Protein AF-0000000071017818 (afdb_homodimer)

Radius of gyration: 35.01 Å; Cα contacts (8 Å, |Δi|>4): 2086; chains: 2; bounding box: 108×109×80 Å

pLDDT: mean 84.97, std 16.29, range [24.5, 98.38]

Structure (mmCIF, N/CA/C/O backbone):
data_AF-0000000071017818-model_v1
#
loop_
_entity.id
_entity.type
_entity.pdbx_description
1 polymer 'Putative sodium-independent sulfate anion transporter'
#
loop_
_atom_site.group_PDB
_atom_site.id
_atom_site.type_symbol
_atom_site.label_atom_id
_atom_site.label_alt_id
_atom_site.label_comp_id
_atom_site.label_asym_id
_atom_site.label_entity_id
_atom_site.label_seq_id
_atom_site.pdbx_PDB_ins_code
_atom_site.Cartn_x
_atom_site.Cartn_y
_atom_site.Cartn_z
_atom_site.occupancy
_atom_site.B_iso_or_equiv
_atom_site.auth_seq_id
_atom_site.auth_comp_id
_atom_site.auth_asym_id
_atom_site.auth_atom_id
_atom_site.pdbx_PDB_model_num
ATOM 1 N N . MET A 1 1 ? 69.062 3.539 26.078 1 24.5 1 MET A N 1
ATOM 2 C CA . MET A 1 1 ? 68.438 3.314 24.797 1 24.5 1 MET A CA 1
ATOM 3 C C . MET A 1 1 ? 67.062 2.639 24.969 1 24.5 1 MET A C 1
ATOM 5 O O . MET A 1 1 ? 66.938 1.436 24.75 1 24.5 1 MET A O 1
ATOM 9 N N . GLU A 1 2 ? 66.375 2.852 25.922 1 26.36 2 GLU A N 1
ATOM 10 C CA . GLU A 1 2 ? 65.188 2.162 26.453 1 26.36 2 GLU A CA 1
ATOM 11 C C . GLU A 1 2 ? 64 2.25 25.5 1 26.36 2 GLU A C 1
ATOM 13 O O . GLU A 1 2 ? 63.656 3.342 25.062 1 26.36 2 GLU A O 1
ATOM 18 N N . GLU A 1 3 ? 63.688 1.113 24.766 1 25.72 3 GLU A N 1
ATOM 19 C CA . GLU A 1 3 ? 62.781 0.83 23.656 1 25.72 3 GLU A CA 1
ATOM 20 C C . GLU A 1 3 ? 61.344 1.021 24.062 1 25.72 3 GLU A C 1
ATOM 22 O O . GLU A 1 3 ? 60.906 0.469 25.062 1 25.72 3 GLU A O 1
ATOM 27 N N . ASN A 1 4 ? 60.719 2.158 23.781 1 26.98 4 ASN A N 1
ATOM 28 C CA . ASN A 1 4 ? 59.344 2.596 24.047 1 26.98 4 ASN A CA 1
ATOM 29 C C . ASN A 1 4 ? 58.312 1.638 23.438 1 26.98 4 ASN A C 1
ATOM 31 O O . ASN A 1 4 ? 58.281 1.476 22.203 1 26.98 4 ASN A O 1
ATOM 35 N N . GLU A 1 5 ? 58.031 0.475 24.047 1 28.42 5 GLU A N 1
ATOM 36 C CA . GLU A 1 5 ? 57.125 -0.57 23.547 1 28.42 5 GLU A CA 1
ATOM 37 C C . GLU A 1 5 ? 55.719 -0.032 23.328 1 28.42 5 GLU A C 1
ATOM 39 O O . GLU A 1 5 ? 55.156 0.629 24.219 1 28.42 5 GLU A O 1
ATOM 44 N N . PRO A 1 6 ? 55.281 0.135 22.062 1 31.33 6 PRO A N 1
ATOM 45 C CA . PRO A 1 6 ? 54 0.691 21.672 1 31.33 6 PRO A CA 1
ATOM 46 C C . PRO A 1 6 ? 52.812 -0.062 22.297 1 31.33 6 PRO A C 1
ATOM 48 O O . PRO A 1 6 ? 52.875 -1.278 22.484 1 31.33 6 PRO A O 1
ATOM 51 N N . ILE A 1 7 ? 52.125 0.435 23.25 1 30.16 7 ILE A N 1
ATOM 52 C CA . ILE A 1 7 ? 50.969 -0.116 23.969 1 30.16 7 ILE A CA 1
ATOM 53 C C . ILE A 1 7 ? 49.906 -0.552 22.953 1 30.16 7 ILE A C 1
ATOM 55 O O . ILE A 1 7 ? 49.344 0.274 22.219 1 30.16 7 ILE A O 1
ATOM 59 N N . ASP A 1 8 ? 49.969 -1.756 22.359 1 26.53 8 ASP A N 1
ATOM 60 C CA . ASP A 1 8 ? 49.062 -2.463 21.469 1 26.53 8 ASP A CA 1
ATOM 61 C C . ASP A 1 8 ? 47.688 -2.625 22.125 1 26.53 8 ASP A C 1
ATOM 63 O O . ASP A 1 8 ? 47.531 -3.412 23.062 1 26.53 8 ASP A O 1
ATOM 67 N N . ASP A 1 9 ? 47 -1.606 22.562 1 25.19 9 ASP A N 1
ATOM 68 C CA . ASP A 1 9 ? 45.688 -1.827 23.141 1 25.19 9 ASP A CA 1
ATOM 69 C C . ASP A 1 9 ? 44.781 -2.578 22.156 1 25.19 9 ASP A C 1
ATOM 71 O O . ASP A 1 9 ? 44.312 -2.004 21.172 1 25.19 9 ASP A O 1
ATOM 75 N N . LYS A 1 10 ? 44.938 -3.904 21.969 1 27.61 10 LYS A N 1
ATOM 76 C CA . LYS A 1 10 ? 44.094 -4.91 21.328 1 27.61 10 LYS A CA 1
ATOM 77 C C . LYS A 1 10 ? 42.688 -4.891 21.875 1 27.61 10 LYS A C 1
ATOM 79 O O . LYS A 1 10 ? 42.375 -5.605 22.844 1 27.61 10 LYS A O 1
ATOM 84 N N . ASP A 1 11 ? 42.188 -3.805 22.25 1 27.19 11 ASP A N 1
ATOM 85 C CA . ASP A 1 11 ? 40.781 -4.004 22.594 1 27.19 11 ASP A CA 1
ATOM 86 C C . ASP A 1 11 ? 40.062 -4.77 21.484 1 27.19 11 ASP A C 1
ATOM 88 O O . ASP A 1 11 ? 40 -4.312 20.344 1 27.19 11 ASP A O 1
ATOM 92 N N . ASP A 1 12 ? 40.062 -6.066 21.5 1 27.53 12 ASP A N 1
ATOM 93 C CA . ASP A 1 12 ? 39.312 -7.086 20.781 1 27.53 12 ASP A CA 1
ATOM 94 C C . ASP A 1 12 ? 37.844 -6.715 20.703 1 27.53 12 ASP A C 1
ATOM 96 O O . ASP A 1 12 ? 37.125 -6.707 21.719 1 27.53 12 ASP A O 1
ATOM 100 N N . GLU A 1 13 ? 37.5 -5.688 19.953 1 28.73 13 GLU A N 1
ATOM 101 C CA . GLU A 1 13 ? 36.094 -5.535 19.562 1 28.73 13 GLU A CA 1
ATOM 102 C C . GLU A 1 13 ? 35.5 -6.875 19.141 1 28.73 13 GLU A C 1
ATOM 104 O O . GLU A 1 13 ? 35.844 -7.414 18.094 1 28.73 13 GLU A O 1
ATOM 109 N N . ASP A 1 14 ? 35.375 -7.816 20.047 1 28.55 14 ASP A N 1
ATOM 110 C CA . ASP A 1 14 ? 34.562 -9.023 19.922 1 28.55 14 ASP A CA 1
ATOM 111 C C . ASP A 1 14 ? 33.25 -8.742 19.156 1 28.55 14 ASP A C 1
ATOM 113 O O . ASP A 1 14 ? 32.406 -7.992 19.641 1 28.55 14 ASP A O 1
ATOM 117 N N . TYR A 1 15 ? 33.375 -8.633 17.906 1 31.69 15 TYR A N 1
ATOM 118 C CA . TYR A 1 15 ? 32.344 -8.734 16.891 1 31.69 15 TYR A CA 1
ATOM 119 C C . TYR A 1 15 ? 31.406 -9.906 17.188 1 31.69 15 TYR A C 1
ATOM 121 O O . TYR A 1 15 ? 31.641 -11.023 16.719 1 31.69 15 TYR A O 1
ATOM 129 N N . GLY A 1 16 ? 31.188 -10.219 18.422 1 31.12 16 GLY A N 1
ATOM 130 C CA . GLY A 1 16 ? 30.172 -11.219 18.688 1 31.12 16 GLY A CA 1
ATOM 131 C C . GLY A 1 16 ? 29.016 -11.156 17.703 1 31.12 16 GLY A C 1
ATOM 132 O O . GLY A 1 16 ? 28.625 -10.07 17.25 1 31.12 16 GLY A O 1
ATOM 133 N N . GLU A 1 17 ? 28.766 -12.266 17.047 1 33.09 17 GLU A N 1
ATOM 134 C CA . GLU A 1 17 ? 27.906 -12.938 16.078 1 33.09 17 GLU A CA 1
ATOM 135 C C . GLU A 1 17 ? 26.438 -12.609 16.312 1 33.09 17 GLU A C 1
ATOM 137 O O . GLU A 1 17 ? 25.547 -13.367 15.922 1 33.09 17 GLU A O 1
ATOM 142 N N . GLY A 1 18 ? 26.25 -11.875 17.406 1 37.44 18 GLY A N 1
ATOM 143 C CA . GLY A 1 18 ? 24.812 -11.844 17.641 1 37.44 18 GLY A CA 1
ATOM 144 C C . GLY A 1 18 ? 24.031 -11.414 16.406 1 37.44 18 GLY A C 1
ATOM 145 O O . GLY A 1 18 ? 24.438 -10.484 15.703 1 37.44 18 GLY A O 1
ATOM 146 N N . SER A 1 19 ? 23.312 -12.383 15.836 1 38.97 19 SER A N 1
ATOM 147 C CA . SER A 1 19 ? 22.422 -12.367 14.672 1 38.97 19 SER A CA 1
ATOM 148 C C . SER A 1 19 ? 21.625 -11.062 14.609 1 38.97 19 SER A C 1
ATOM 150 O O . SER A 1 19 ? 21.312 -10.477 15.641 1 38.97 19 SER A O 1
ATOM 152 N N . ASP A 1 20 ? 21.781 -10.492 13.562 1 38.41 20 ASP A N 1
ATOM 153 C CA . ASP A 1 20 ? 21.047 -9.281 13.234 1 38.41 20 ASP A CA 1
ATOM 154 C C . ASP A 1 20 ? 19.609 -9.352 13.758 1 38.41 20 ASP A C 1
ATOM 156 O O . ASP A 1 20 ? 19.047 -8.336 14.18 1 38.41 20 ASP A O 1
ATOM 160 N N . ALA A 1 21 ? 18.984 -10.492 13.719 1 39.66 21 ALA A N 1
ATOM 161 C CA . ALA A 1 21 ? 17.719 -10.695 14.414 1 39.66 21 ALA A CA 1
ATOM 162 C C . ALA A 1 21 ? 17.891 -10.5 15.922 1 39.66 21 ALA A C 1
ATOM 164 O O . ALA A 1 21 ? 17.047 -9.859 16.578 1 39.66 21 ALA A O 1
ATOM 165 N N . ALA A 1 22 ? 19 -11.203 16.375 1 44.25 22 ALA A N 1
ATOM 166 C CA . ALA A 1 22 ? 19.312 -11.062 17.797 1 44.25 22 ALA A CA 1
ATOM 167 C C . ALA A 1 22 ? 19.625 -9.609 18.141 1 44.25 22 ALA A C 1
ATOM 169 O O . ALA A 1 22 ? 19.234 -9.125 19.203 1 44.25 22 ALA A O 1
ATOM 170 N N . GLN A 1 23 ? 20.172 -8.961 17.156 1 45.53 23 GLN A N 1
ATOM 171 C CA . GLN A 1 23 ? 20.422 -7.539 17.359 1 45.53 23 GLN A CA 1
ATOM 172 C C . GLN A 1 23 ? 19.125 -6.742 17.234 1 45.53 23 GLN A C 1
ATOM 174 O O . GLN A 1 23 ? 18.891 -5.801 18 1 45.53 23 GLN A O 1
ATOM 179 N N . LEU A 1 24 ? 18.359 -7.113 16.141 1 45.81 24 LEU A N 1
ATOM 180 C CA . LEU A 1 24 ? 17.062 -6.465 16.031 1 45.81 24 LEU A CA 1
ATOM 181 C C . LEU A 1 24 ? 16.141 -6.887 17.156 1 45.81 24 LEU A C 1
ATOM 183 O O . LEU A 1 24 ? 15.43 -6.059 17.734 1 45.81 24 LEU A O 1
ATOM 187 N N . ILE A 1 25 ? 16.109 -8.227 17.438 1 46.22 25 ILE A N 1
ATOM 188 C CA . ILE A 1 25 ? 15.391 -8.711 18.609 1 46.22 25 ILE A CA 1
ATOM 189 C C . ILE A 1 25 ? 16.031 -8.141 19.875 1 46.22 25 ILE A C 1
ATOM 191 O O . ILE A 1 25 ? 15.32 -7.699 20.781 1 46.22 25 ILE A O 1
ATOM 195 N N . GLU A 1 26 ? 17.266 -8.266 19.922 1 49.31 26 GLU A N 1
ATOM 196 C CA . GLU A 1 26 ? 17.938 -7.68 21.078 1 49.31 26 GLU A CA 1
ATOM 197 C C . GLU A 1 26 ? 17.734 -6.168 21.125 1 49.31 26 GLU A C 1
ATOM 199 O O . GLU A 1 26 ? 17.531 -5.598 22.203 1 49.31 26 GLU A O 1
ATOM 204 N N . LYS A 1 27 ? 17.875 -5.629 19.953 1 49.03 27 LYS A N 1
ATOM 205 C CA . LYS A 1 27 ? 17.547 -4.211 19.891 1 49.03 27 LYS A CA 1
ATOM 206 C C . LYS A 1 27 ? 16.062 -3.99 20.172 1 49.03 27 LYS A C 1
ATOM 208 O O . LYS A 1 27 ? 15.688 -3.033 20.859 1 49.03 27 LYS A O 1
ATOM 213 N N . SER A 1 28 ? 15.25 -4.902 19.562 1 49.09 28 SER A N 1
ATOM 214 C CA . SER A 1 28 ? 13.836 -4.844 19.906 1 49.09 28 SER A CA 1
ATOM 215 C C . SER A 1 28 ? 13.609 -5.191 21.375 1 49.09 28 SER A C 1
ATOM 217 O O . SER A 1 28 ? 12.812 -4.539 22.062 1 49.09 28 SER A O 1
ATOM 219 N N . LYS A 1 29 ? 14.211 -6.25 21.859 1 52.22 29 LYS A N 1
ATOM 220 C CA . LYS A 1 29 ? 14.156 -6.582 23.281 1 52.22 29 LYS A CA 1
ATOM 221 C C . LYS A 1 29 ? 14.789 -5.48 24.125 1 52.22 29 LYS A C 1
ATOM 223 O O . LYS A 1 29 ? 14.258 -5.113 25.172 1 52.22 29 LYS A O 1
ATOM 228 N N . SER A 1 30 ? 15.961 -5.195 23.766 1 53.09 30 SER A N 1
ATOM 229 C CA . SER A 1 30 ? 16.594 -4.082 24.469 1 53.09 30 SER A CA 1
ATOM 230 C C . SER A 1 30 ? 15.766 -2.809 24.328 1 53.09 30 SER A C 1
ATOM 232 O O . SER A 1 30 ? 15.648 -2.033 25.281 1 53.09 30 SER A O 1
ATOM 234 N N . SER A 1 31 ? 15.234 -2.723 23.141 1 52.03 31 SER A N 1
ATOM 235 C CA . SER A 1 31 ? 14.328 -1.593 22.953 1 52.03 31 SER A CA 1
ATOM 236 C C . SER A 1 31 ? 13.07 -1.745 23.797 1 52.03 31 SER A C 1
ATOM 238 O O . SER A 1 31 ? 12.594 -0.777 24.391 1 52.03 31 SER A O 1
ATOM 240 N N . LEU A 1 32 ? 12.617 -2.984 23.797 1 51.06 32 LEU A N 1
ATOM 241 C CA . LEU A 1 32 ? 11.477 -3.229 24.672 1 51.06 32 LEU A CA 1
ATOM 242 C C . LEU A 1 32 ? 11.883 -3.09 26.141 1 51.06 32 LEU A C 1
ATOM 244 O O . LEU A 1 32 ? 11.133 -2.537 26.938 1 51.06 32 LEU A O 1
ATOM 248 N N . ARG A 1 33 ? 12.914 -3.723 26.547 1 53.25 33 ARG A N 1
ATOM 249 C CA . ARG A 1 33 ? 13.406 -3.578 27.906 1 53.25 33 ARG A CA 1
ATOM 250 C C . ARG A 1 33 ? 13.719 -2.119 28.234 1 53.25 33 ARG A C 1
ATOM 252 O O . ARG A 1 33 ? 13.445 -1.649 29.344 1 53.25 33 ARG A O 1
ATOM 259 N N . ARG A 1 34 ? 14.422 -1.503 27.375 1 51.06 34 ARG A N 1
ATOM 260 C CA . ARG A 1 34 ? 14.68 -0.081 27.578 1 51.06 34 ARG A CA 1
ATOM 261 C C . ARG A 1 34 ? 13.391 0.729 27.531 1 51.06 34 ARG A C 1
ATOM 263 O O . ARG A 1 34 ? 13.273 1.765 28.188 1 51.06 34 ARG A O 1
ATOM 270 N N . TYR A 1 35 ? 12.562 0.21 26.672 1 52.53 35 TYR A N 1
ATOM 271 C CA . TYR A 1 35 ? 11.258 0.852 26.594 1 52.53 35 TYR A CA 1
ATOM 272 C C . TYR A 1 35 ? 10.516 0.733 27.922 1 52.53 35 TYR A C 1
ATOM 274 O O . TYR A 1 35 ? 9.758 1.627 28.297 1 52.53 35 TYR A O 1
ATOM 282 N N . CYS A 1 36 ? 10.734 -0.429 28.625 1 51.75 36 CYS A N 1
ATOM 283 C CA . CYS A 1 36 ? 10.055 -0.606 29.906 1 51.75 36 CYS A CA 1
ATOM 284 C C . CYS A 1 36 ? 10.898 -0.053 31.047 1 51.75 36 CYS A C 1
ATOM 286 O O . CYS A 1 36 ? 10.586 -0.276 32.219 1 51.75 36 CYS A O 1
ATOM 288 N N . SER A 1 37 ? 11.961 0.416 30.781 1 52.25 37 SER A N 1
ATOM 289 C CA . SER A 1 37 ? 12.703 0.965 31.906 1 52.25 37 SER A CA 1
ATOM 290 C C . SER A 1 37 ? 12.062 2.254 32.406 1 52.25 37 SER A C 1
ATOM 292 O O . SER A 1 37 ? 11.336 2.924 31.688 1 52.25 37 SER A O 1
ATOM 294 N N . ALA A 1 38 ? 12.086 2.453 33.75 1 53.62 38 ALA A N 1
ATOM 295 C CA . ALA A 1 38 ? 11.594 3.639 34.469 1 53.62 38 ALA A CA 1
ATOM 296 C C . ALA A 1 38 ? 12.062 4.914 33.781 1 53.62 38 ALA A C 1
ATOM 298 O O . ALA A 1 38 ? 11.312 5.887 33.656 1 53.62 38 ALA A O 1
ATOM 299 N N . GLU A 1 39 ? 13.211 4.961 33.344 1 56.53 39 GLU A N 1
ATOM 300 C CA . GLU A 1 39 ? 13.734 6.141 32.656 1 56.53 39 GLU A CA 1
ATOM 301 C C . GLU A 1 39 ? 13.047 6.355 31.297 1 56.53 39 GLU A C 1
ATOM 303 O O . GLU A 1 39 ? 12.773 7.492 30.922 1 56.53 39 GLU A O 1
ATOM 308 N N . SER A 1 40 ? 12.734 5.25 30.641 1 59.69 40 SER A N 1
ATOM 309 C CA . SER A 1 40 ? 12.039 5.344 29.359 1 59.69 40 SER A CA 1
ATOM 310 C C . SER A 1 40 ? 10.602 5.812 29.531 1 59.69 40 SER A C 1
ATOM 312 O O . SER A 1 40 ? 10.078 6.551 28.703 1 59.69 40 SER A O 1
ATOM 314 N N . TRP A 1 41 ? 10.031 5.449 30.688 1 59.44 41 TRP A N 1
ATOM 315 C CA . TRP A 1 41 ? 8.68 5.902 30.969 1 59.44 41 TRP A CA 1
ATOM 316 C C . TRP A 1 41 ? 8.664 7.395 31.297 1 59.44 41 TRP A C 1
ATOM 318 O O . TRP A 1 41 ? 7.746 8.109 30.875 1 59.44 41 TRP A O 1
ATOM 328 N N . LYS A 1 42 ? 9.602 7.883 32.031 1 60.88 42 LYS A N 1
ATOM 329 C CA . LYS A 1 42 ? 9.664 9.32 32.281 1 60.88 42 LYS A CA 1
ATOM 330 C C . LYS A 1 42 ? 9.805 10.102 30.984 1 60.88 42 LYS A C 1
ATOM 332 O O . LYS A 1 42 ? 9.234 11.18 30.828 1 60.88 42 LYS A O 1
ATOM 337 N N . LYS A 1 43 ? 10.453 9.484 30.109 1 67.69 43 LYS A N 1
ATOM 338 C CA . LYS A 1 43 ? 10.617 10.148 28.828 1 67.69 43 LYS A CA 1
ATOM 339 C C . LYS A 1 43 ? 9.344 10.047 27.984 1 67.69 43 LYS A C 1
ATOM 341 O O . LYS A 1 43 ? 9.047 10.93 27.172 1 67.69 43 LYS A O 1
ATOM 346 N N . ARG A 1 44 ? 8.5 9.117 28.422 1 75.94 44 ARG A N 1
ATOM 347 C CA . ARG A 1 44 ? 7.297 8.898 27.641 1 75.94 44 ARG A CA 1
ATOM 348 C C . ARG A 1 44 ? 6.109 9.656 28.219 1 75.94 44 ARG A C 1
ATOM 350 O O . ARG A 1 44 ? 5.047 9.734 27.594 1 75.94 44 ARG A O 1
ATOM 357 N N . LEU A 1 45 ? 6.371 10.258 29.422 1 86.12 45 LEU A N 1
ATOM 358 C CA . LEU A 1 45 ? 5.336 11.094 30.016 1 86.12 45 LEU A CA 1
ATOM 359 C C . LEU A 1 45 ? 5.828 12.531 30.172 1 86.12 45 LEU A C 1
ATOM 361 O O . LEU A 1 45 ? 6.195 12.945 31.281 1 86.12 45 LEU A O 1
ATOM 365 N N . PRO A 1 46 ? 5.711 13.25 29.109 1 85 46 PRO A N 1
ATOM 366 C CA . PRO A 1 46 ? 6.18 14.633 29.141 1 85 46 PRO A CA 1
ATOM 367 C C . PRO A 1 46 ? 5.578 15.438 30.297 1 85 46 PRO A C 1
ATOM 369 O O . PRO A 1 46 ? 6.18 16.422 30.734 1 85 46 PRO A O 1
ATOM 372 N N . LEU A 1 47 ? 4.418 15.039 30.797 1 87.38 47 LEU A N 1
ATOM 373 C CA . LEU A 1 47 ? 3.785 15.711 31.922 1 87.38 47 LEU A CA 1
ATOM 374 C C . LEU A 1 47 ? 4.73 15.75 33.125 1 87.38 47 LEU A C 1
ATOM 376 O O . LEU A 1 47 ? 4.801 16.766 33.812 1 87.38 47 LEU A O 1
ATOM 380 N N . LEU A 1 48 ? 5.445 14.711 33.312 1 84.44 48 LEU A N 1
ATOM 381 C CA . LEU A 1 48 ? 6.344 14.625 34.469 1 84.44 48 LEU A CA 1
ATOM 382 C C . LEU A 1 48 ? 7.539 15.555 34.281 1 84.44 48 LEU A C 1
ATOM 384 O O . LEU A 1 48 ? 8.062 16.094 35.25 1 84.44 48 LEU A O 1
ATOM 388 N N . ALA A 1 49 ? 7.891 15.758 33.031 1 82.75 49 ALA A N 1
ATOM 389 C CA . ALA A 1 49 ? 9.039 16.625 32.75 1 82.75 49 ALA A CA 1
ATOM 390 C C . ALA A 1 49 ? 8.695 18.094 33 1 82.75 49 ALA A C 1
ATOM 392 O O . ALA A 1 49 ? 9.438 18.797 33.656 1 82.75 49 ALA A O 1
ATOM 393 N N . TRP A 1 50 ? 7.59 18.625 32.5 1 84.69 50 TRP A N 1
ATOM 394 C CA . TRP A 1 50 ? 7.305 20.047 32.625 1 84.69 50 TRP A CA 1
ATOM 395 C C . TRP A 1 50 ? 6.637 20.328 33.969 1 84.69 50 TRP A C 1
ATOM 397 O O . TRP A 1 50 ? 6.75 21.438 34.5 1 84.69 50 TRP A O 1
ATOM 407 N N . ALA A 1 51 ? 5.922 19.344 34.625 1 88.19 51 ALA A N 1
ATOM 408 C CA . ALA A 1 51 ? 5.273 19.562 35.906 1 88.19 51 ALA A CA 1
ATOM 409 C C . ALA A 1 51 ? 6.301 19.781 37.031 1 88.19 51 ALA A C 1
ATOM 411 O O . ALA A 1 51 ? 6.043 20.516 37.969 1 88.19 51 ALA A O 1
ATOM 412 N N . SER A 1 52 ? 7.422 19.141 36.844 1 86.62 52 SER A N 1
ATOM 413 C CA . SER A 1 52 ? 8.461 19.234 37.875 1 86.62 52 SER A CA 1
ATOM 414 C C . SER A 1 52 ? 9.156 20.594 37.812 1 86.62 52 SER A C 1
ATOM 416 O O . SER A 1 52 ? 9.727 21.031 38.812 1 86.62 52 SER A O 1
ATOM 418 N N . THR A 1 53 ? 9.047 21.266 36.719 1 87.25 53 THR A N 1
ATOM 419 C CA . THR A 1 53 ? 9.75 22.531 36.594 1 87.25 53 THR A CA 1
ATOM 420 C C . THR A 1 53 ? 8.758 23.672 36.344 1 87.25 53 THR A C 1
ATOM 422 O O . THR A 1 53 ? 9.125 24.734 35.844 1 87.25 53 THR A O 1
ATOM 425 N N . TYR A 1 54 ? 7.57 23.453 36.75 1 90.38 54 TYR A N 1
ATOM 426 C CA . TYR A 1 54 ? 6.539 24.438 36.469 1 90.38 54 TYR A CA 1
ATOM 427 C C . TYR A 1 54 ? 6.688 25.656 37.344 1 90.38 54 TYR A C 1
ATOM 429 O O . TYR A 1 54 ? 6.863 25.531 38.562 1 90.38 54 TYR A O 1
ATOM 437 N N . LYS A 1 55 ? 6.625 26.797 36.719 1 92.81 55 LYS A N 1
ATOM 438 C CA . LYS A 1 55 ? 6.699 28.078 37.438 1 92.81 55 LYS A CA 1
ATOM 439 C C . LYS A 1 55 ? 5.363 28.812 37.406 1 92.81 55 LYS A C 1
ATOM 441 O O . LYS A 1 55 ? 4.641 28.734 36.406 1 92.81 55 LYS A O 1
ATOM 446 N N . LEU A 1 56 ? 5.039 29.531 38.438 1 92.25 56 LEU A N 1
ATOM 447 C CA . LEU A 1 56 ? 3.775 30.25 38.562 1 92.25 56 LEU A CA 1
ATOM 448 C C . LEU A 1 56 ? 3.668 31.344 37.5 1 92.25 56 LEU A C 1
ATOM 450 O O . LEU A 1 56 ? 2.568 31.672 37.062 1 92.25 56 LEU A O 1
ATOM 454 N N . GLU A 1 57 ? 4.82 31.812 37.062 1 91.81 57 GLU A N 1
ATOM 455 C CA . GLU A 1 57 ? 4.848 32.844 36.031 1 91.81 57 GLU A CA 1
ATOM 456 C C . GLU A 1 57 ? 4.316 32.312 34.688 1 91.81 57 GLU A C 1
ATOM 458 O O . GLU A 1 57 ? 3.838 33.062 33.844 1 91.81 57 GLU A O 1
ATOM 463 N N . TYR A 1 58 ? 4.426 31.016 34.594 1 93.69 58 TYR A N 1
ATOM 464 C CA . TYR A 1 58 ? 3.996 30.375 33.344 1 93.69 58 TYR A CA 1
ATOM 465 C C . TYR A 1 58 ? 2.477 30.297 33.281 1 93.69 58 TYR A C 1
ATOM 467 O O . TYR A 1 58 ? 1.912 30.141 32.188 1 93.69 58 TYR A O 1
ATOM 475 N N . LEU A 1 59 ? 1.774 30.438 34.375 1 94.38 59 LEU A N 1
ATOM 476 C CA . LEU A 1 59 ? 0.337 30.203 34.469 1 94.38 59 LEU A CA 1
ATOM 477 C C . LEU A 1 59 ? -0.433 31.234 33.656 1 94.38 59 LEU A C 1
ATOM 479 O O . LEU A 1 59 ? -1.431 30.906 33 1 94.38 59 LEU A O 1
ATOM 483 N N . PHE A 1 60 ? 0 32.438 33.719 1 92.94 60 PHE A N 1
ATOM 484 C CA . PHE A 1 60 ? -0.688 33.5 32.969 1 92.94 60 PHE A CA 1
ATOM 485 C C . PHE A 1 60 ? -0.663 33.188 31.469 1 92.94 60 PHE A C 1
ATOM 487 O O . PHE A 1 60 ? -1.689 33.281 30.797 1 92.94 60 PHE A O 1
ATOM 494 N N . TYR A 1 61 ? 0.496 32.844 30.938 1 93 61 TYR A N 1
ATOM 495 C CA . TYR A 1 61 ? 0.658 32.562 29.516 1 93 61 TYR A CA 1
ATOM 496 C C . TYR A 1 61 ? -0.145 31.344 29.094 1 93 61 TYR A C 1
ATOM 498 O O . TYR A 1 61 ? -0.823 31.359 28.078 1 93 61 TYR A O 1
ATOM 506 N N . ASP A 1 62 ? -0.116 30.359 29.891 1 96.06 62 ASP A N 1
ATOM 507 C CA . ASP A 1 62 ? -0.811 29.125 29.594 1 96.06 62 ASP A CA 1
ATOM 508 C C . ASP A 1 62 ? -2.324 29.297 29.656 1 96.06 62 ASP A C 1
ATOM 510 O O . ASP A 1 62 ? -3.053 28.781 28.812 1 96.06 62 ASP A O 1
ATOM 514 N N . VAL A 1 63 ? -2.826 30.031 30.625 1 96.12 63 VAL A N 1
ATOM 515 C CA . VAL A 1 63 ? -4.262 30.25 30.781 1 96.12 63 VAL A CA 1
ATOM 516 C C . VAL A 1 63 ? -4.77 31.156 29.656 1 96.12 63 VAL A C 1
ATOM 518 O O . VAL A 1 63 ? -5.82 30.891 29.062 1 96.12 63 VAL A O 1
ATOM 521 N N . PHE A 1 64 ? -4.066 32.188 29.375 1 93.5 64 PHE A N 1
ATOM 522 C CA . PHE A 1 64 ? -4.461 33.094 28.312 1 93.5 64 PHE A CA 1
ATOM 523 C C . PHE A 1 64 ? -4.551 32.375 26.984 1 93.5 64 PHE A C 1
ATOM 525 O O . PHE A 1 64 ? -5.551 32.5 26.266 1 93.5 64 PHE A O 1
ATOM 532 N N . ALA A 1 65 ? -3.502 31.688 26.641 1 94.94 65 ALA A N 1
ATOM 533 C CA . ALA A 1 65 ? -3.479 30.922 25.406 1 94.94 65 ALA A CA 1
ATOM 534 C C . ALA A 1 65 ? -4.637 29.938 25.344 1 94.94 65 ALA A C 1
ATOM 536 O O . ALA A 1 65 ? -5.258 29.766 24.297 1 94.94 65 ALA A O 1
ATOM 537 N N . SER A 1 66 ? -4.938 29.297 26.438 1 96.88 66 SER A N 1
ATOM 538 C CA . SER A 1 66 ? -5.977 28.281 26.5 1 96.88 66 SER A CA 1
ATOM 539 C C . SER A 1 66 ? -7.363 28.891 26.312 1 96.88 66 SER A C 1
ATOM 541 O O . SER A 1 66 ? -8.219 28.297 25.641 1 96.88 66 SER A O 1
ATOM 543 N N . VAL A 1 67 ? -7.605 30 26.875 1 95.88 67 VAL A N 1
ATOM 544 C CA . VAL A 1 67 ? -8.906 30.641 26.781 1 95.88 67 VAL A CA 1
ATOM 545 C C . VAL A 1 67 ? -9.172 31.047 25.328 1 95.88 67 VAL A C 1
ATOM 547 O O . VAL A 1 67 ? -10.234 30.734 24.781 1 95.88 67 VAL A O 1
ATOM 550 N N . VAL A 1 68 ? -8.203 31.656 24.719 1 94.06 68 VAL A N 1
ATOM 551 C CA . VAL A 1 68 ? -8.367 32.094 23.328 1 94.06 68 VAL A CA 1
ATOM 552 C C . VAL A 1 68 ? -8.523 30.875 22.422 1 94.06 68 VAL A C 1
ATOM 554 O O . VAL A 1 68 ? -9.383 30.859 21.547 1 94.06 68 VAL A O 1
ATOM 557 N N . THR A 1 69 ? -7.695 29.922 22.656 1 96.44 69 THR A N 1
ATOM 558 C CA . THR A 1 69 ? -7.707 28.719 21.844 1 96.44 69 THR A CA 1
ATOM 559 C C . THR A 1 69 ? -9.023 27.969 22 1 96.44 69 THR A C 1
ATOM 561 O O . THR A 1 69 ? -9.594 27.469 21.016 1 96.44 69 THR A O 1
ATOM 564 N N . SER A 1 70 ? -9.539 27.797 23.219 1 96.75 70 SER A N 1
ATOM 565 C CA . SER A 1 70 ? -10.781 27.078 23.469 1 96.75 70 SER A CA 1
ATOM 566 C C . SER A 1 70 ? -11.977 27.781 22.828 1 96.75 70 SER A C 1
ATOM 568 O O . SER A 1 70 ? -12.828 27.141 22.203 1 96.75 70 SER A O 1
ATOM 570 N N . LEU A 1 71 ? -12.016 29.062 22.969 1 94.56 71 LEU A N 1
ATOM 571 C CA . LEU A 1 71 ? -13.109 29.844 22.391 1 94.56 71 LEU A CA 1
ATOM 572 C C . LEU A 1 71 ? -13.07 29.797 20.875 1 94.56 71 LEU A C 1
ATOM 574 O O . LEU A 1 71 ? -14.109 29.875 20.219 1 94.56 71 LEU A O 1
ATOM 578 N N . THR A 1 72 ? -11.898 29.703 20.359 1 95.62 72 THR A N 1
ATOM 579 C CA . THR A 1 72 ? -11.734 29.547 18.906 1 95.62 72 THR A CA 1
ATOM 580 C C . THR A 1 72 ? -12.125 28.125 18.484 1 95.62 72 THR A C 1
ATOM 582 O O . THR A 1 72 ? -12.688 27.938 17.406 1 95.62 72 THR A O 1
ATOM 585 N N . GLU A 1 73 ? -11.836 27.156 19.281 1 97.06 73 GLU A N 1
ATOM 586 C CA . GLU A 1 73 ? -12.055 25.75 18.969 1 97.06 73 GLU A CA 1
ATOM 587 C C . GLU A 1 73 ? -13.539 25.422 18.938 1 97.06 73 GLU A C 1
ATOM 589 O O . GLU A 1 73 ? -13.977 24.547 18.188 1 97.06 73 GLU A O 1
ATOM 594 N N . ILE A 1 74 ? -14.367 26.031 19.688 1 95.81 74 ILE A N 1
ATOM 595 C CA . ILE A 1 74 ? -15.789 25.719 19.812 1 95.81 74 ILE A CA 1
ATOM 596 C C . ILE A 1 74 ? -16.484 25.875 18.469 1 95.81 74 ILE A C 1
ATOM 598 O O . ILE A 1 74 ? -17.047 24.906 17.938 1 95.81 74 ILE A O 1
ATOM 602 N N . PRO A 1 75 ? -16.422 27.062 17.875 1 95.25 75 PRO A N 1
ATOM 603 C CA . PRO A 1 75 ? -17.062 27.172 16.562 1 95.25 75 PRO A CA 1
ATOM 604 C C . PRO A 1 75 ? -16.422 26.25 15.516 1 95.25 75 PRO A C 1
ATOM 606 O O . PRO A 1 75 ? -17.125 25.703 14.664 1 95.25 75 PRO A O 1
ATOM 609 N N . GLN A 1 76 ? -15.141 26.047 15.562 1 96.38 76 GLN A N 1
ATOM 610 C CA . GLN A 1 76 ? -14.469 25.141 14.633 1 96.38 76 GLN A CA 1
ATOM 611 C C . GLN A 1 76 ? -14.969 23.703 14.797 1 96.38 76 GLN A C 1
ATOM 613 O O . GLN A 1 76 ? -15.227 23.016 13.805 1 96.38 76 GLN A O 1
ATOM 618 N N . ALA A 1 77 ? -15.07 23.328 16.016 1 97 77 ALA A N 1
ATOM 619 C CA . ALA A 1 77 ? -15.516 21.969 16.328 1 97 77 ALA A CA 1
ATOM 620 C C . ALA A 1 77 ? -16.906 21.719 15.758 1 97 77 ALA A C 1
ATOM 622 O O . ALA A 1 77 ? -17.172 20.656 15.203 1 97 77 ALA A O 1
ATOM 623 N N . LEU A 1 78 ? -17.812 22.672 15.914 1 95.62 78 LEU A N 1
ATOM 624 C CA . LEU A 1 78 ? -19.172 22.562 15.391 1 95.62 78 LEU A CA 1
ATOM 625 C C . LEU A 1 78 ? -19.156 22.484 13.867 1 95.62 78 LEU A C 1
ATOM 627 O O . LEU A 1 78 ? -19.797 21.609 13.273 1 95.62 78 LEU A O 1
ATOM 631 N N . ALA A 1 79 ? -18.391 23.344 13.289 1 95.69 79 ALA A N 1
ATOM 632 C CA . ALA A 1 79 ? -18.312 23.391 11.828 1 95.69 79 ALA A CA 1
ATOM 633 C C . ALA A 1 79 ? -17.719 22.094 11.266 1 95.69 79 ALA A C 1
ATOM 635 O O . ALA A 1 79 ? -18.188 21.594 10.242 1 95.69 79 ALA A O 1
ATOM 636 N N . TYR A 1 80 ? -16.703 21.562 11.891 1 96.75 80 TYR A N 1
ATOM 637 C CA . TYR A 1 80 ? -16 20.391 11.383 1 96.75 80 TYR A CA 1
ATOM 638 C C . TYR A 1 80 ? -16.828 19.125 11.57 1 96.75 80 TYR A C 1
ATOM 640 O O . TYR A 1 80 ? -16.766 18.203 10.75 1 96.75 80 TYR A O 1
ATOM 648 N N . ALA A 1 81 ? -17.625 19.094 12.617 1 95.06 81 ALA A N 1
ATOM 649 C CA . ALA A 1 81 ? -18.562 17.984 12.781 1 95.06 81 ALA A CA 1
ATOM 650 C C . ALA A 1 81 ? -19.562 17.938 11.633 1 95.06 81 ALA A C 1
ATOM 652 O O . ALA A 1 81 ? -19.922 16.859 11.156 1 95.06 81 ALA A O 1
ATOM 653 N N . ALA A 1 82 ? -20 19.094 11.242 1 92 82 ALA A N 1
ATOM 654 C CA . ALA A 1 82 ? -20.922 19.188 10.109 1 92 82 ALA A CA 1
ATOM 655 C C . ALA A 1 82 ? -20.266 18.672 8.828 1 92 82 ALA A C 1
ATOM 657 O O . ALA A 1 82 ? -20.922 18 8.023 1 92 82 ALA A O 1
ATOM 658 N N . ILE A 1 83 ? -19.031 18.953 8.695 1 92.94 83 ILE A N 1
ATOM 659 C CA . ILE A 1 83 ? -18.281 18.484 7.523 1 92.94 83 ILE A CA 1
ATOM 660 C C . ILE A 1 83 ? -18.141 16.969 7.578 1 92.94 83 ILE A C 1
ATOM 662 O O . ILE A 1 83 ? -18.203 16.297 6.547 1 92.94 83 ILE A O 1
ATOM 666 N N . ALA A 1 84 ? -17.984 16.438 8.75 1 93 84 ALA A N 1
ATOM 667 C CA . ALA A 1 84 ? -17.844 14.992 8.945 1 93 84 ALA A CA 1
ATOM 668 C C . ALA A 1 84 ? -19.188 14.281 8.766 1 93 84 ALA A C 1
ATOM 670 O O . ALA A 1 84 ? -19.234 13.047 8.711 1 93 84 ALA A O 1
ATOM 671 N N . GLY A 1 85 ? -20.25 15.055 8.672 1 90 85 GLY A N 1
ATOM 672 C CA . GLY A 1 85 ? -21.578 14.484 8.547 1 90 85 GLY A CA 1
ATOM 673 C C . GLY A 1 85 ? -22.141 13.984 9.867 1 90 85 GLY A C 1
ATOM 674 O O . GLY A 1 85 ? -22.984 13.086 9.898 1 90 85 GLY A O 1
ATOM 675 N N . LEU A 1 86 ? -21.672 14.492 10.922 1 92.38 86 LEU A N 1
ATOM 676 C CA . LEU A 1 86 ? -22.094 14.094 12.258 1 92.38 86 LEU A CA 1
ATOM 677 C C . LEU A 1 86 ? -22.859 15.219 12.938 1 92.38 86 LEU A C 1
ATOM 679 O O . LEU A 1 86 ? -22.797 16.375 12.508 1 92.38 86 LEU A O 1
ATOM 683 N N . PRO A 1 87 ? -23.625 14.836 13.953 1 92.38 87 PRO A N 1
ATOM 684 C CA . PRO A 1 87 ? -24.219 15.906 14.758 1 92.38 87 PRO A CA 1
ATOM 685 C C . PRO A 1 87 ? -23.172 16.844 15.352 1 92.38 87 PRO A C 1
ATOM 687 O O . PRO A 1 87 ? -22.047 16.422 15.648 1 92.38 87 PRO A O 1
ATOM 690 N N . PHE A 1 88 ? -23.531 18.078 15.57 1 94.06 88 PHE A N 1
ATOM 691 C CA . PHE A 1 88 ? -22.609 19.156 15.93 1 94.06 88 PHE A CA 1
ATOM 692 C C . PHE A 1 88 ? -21.891 18.828 17.234 1 94.06 88 PHE A C 1
ATOM 694 O O . PHE A 1 88 ? -20.703 19.156 17.375 1 94.06 88 PHE A O 1
ATOM 701 N N . GLU A 1 89 ? -22.5 18.141 18.156 1 94.75 89 GLU A N 1
ATOM 702 C CA . GLU A 1 89 ? -21.938 17.875 19.469 1 94.75 89 GLU A CA 1
ATOM 703 C C . GLU A 1 89 ? -20.719 16.969 19.375 1 94.75 89 GLU A C 1
ATOM 705 O O . GLU A 1 89 ? -19.859 16.969 20.25 1 94.75 89 GLU A O 1
ATOM 710 N N . TYR A 1 90 ? -20.609 16.172 18.328 1 95 90 TYR A N 1
ATOM 711 C CA . TYR A 1 90 ? -19.484 15.266 18.156 1 95 90 TYR A CA 1
ATOM 712 C C . TYR A 1 90 ? -18.188 16.031 17.984 1 95 90 TYR A C 1
ATOM 714 O O . TYR A 1 90 ? -17.109 15.523 18.297 1 95 90 TYR A O 1
ATOM 722 N N . GLY A 1 91 ? -18.312 17.188 17.375 1 95.94 91 GLY A N 1
ATOM 723 C CA . GLY A 1 91 ? -17.125 18.047 17.328 1 95.94 91 GLY A CA 1
ATOM 724 C C . GLY A 1 91 ? -16.609 18.453 18.703 1 95.94 91 GLY A C 1
ATOM 725 O O . GLY A 1 91 ? -15.406 18.453 18.938 1 95.94 91 GLY A O 1
ATOM 726 N N . LEU A 1 92 ? -17.531 18.734 19.547 1 96.19 92 LEU A N 1
ATOM 727 C CA . LEU A 1 92 ? -17.172 19.125 20.906 1 96.19 92 LEU A CA 1
ATOM 728 C C . LEU A 1 92 ? -16.609 17.938 21.688 1 96.19 92 LEU A C 1
ATOM 730 O O . LEU A 1 92 ? -15.641 18.078 22.438 1 96.19 92 LEU A O 1
ATOM 734 N N . TYR A 1 93 ? -17.234 16.766 21.5 1 96.56 93 TYR A N 1
ATOM 735 C CA . TYR A 1 93 ? -16.719 15.555 22.125 1 96.56 93 TYR A CA 1
ATOM 736 C C . TYR A 1 93 ? -15.25 15.344 21.766 1 96.56 93 TYR A C 1
ATOM 738 O O . TYR A 1 93 ? -14.438 14.969 22.625 1 96.56 93 TYR A O 1
ATOM 746 N N . THR A 1 94 ? -14.922 15.617 20.547 1 96.88 94 THR A N 1
ATOM 747 C CA . THR A 1 94 ? -13.602 15.359 19.984 1 96.88 94 THR A CA 1
ATOM 748 C C . THR A 1 94 ? -12.57 16.312 20.562 1 96.88 94 THR A C 1
ATOM 750 O O . THR A 1 94 ? -11.406 15.945 20.75 1 96.88 94 THR A O 1
ATOM 753 N N . GLY A 1 95 ? -12.945 17.453 20.891 1 96.62 95 GLY A N 1
ATOM 754 C CA . GLY A 1 95 ? -12.023 18.469 21.391 1 96.62 95 GLY A CA 1
ATOM 755 C C . GLY A 1 95 ? -11.711 18.328 22.859 1 96.62 95 GLY A C 1
ATOM 756 O O . GLY A 1 95 ? -10.617 18.688 23.297 1 96.62 95 GLY A O 1
ATOM 757 N N . VAL A 1 96 ? -12.578 17.766 23.625 1 96.19 96 VAL A N 1
ATOM 758 C CA . VAL A 1 96 ? -12.461 17.766 25.094 1 96.19 96 VAL A CA 1
ATOM 759 C C . VAL A 1 96 ? -11.352 16.812 25.516 1 96.19 96 VAL A C 1
ATOM 761 O O . VAL A 1 96 ? -10.305 17.234 26 1 96.19 96 VAL A O 1
ATOM 764 N N . LEU A 1 97 ? -11.461 15.586 25.25 1 95.56 97 LEU A N 1
ATOM 765 C CA . LEU A 1 97 ? -10.539 14.594 25.766 1 95.56 97 LEU A CA 1
ATOM 766 C C . LEU A 1 97 ? -9.211 14.633 25.031 1 95.56 97 LEU A C 1
ATOM 768 O O . LEU A 1 97 ? -8.156 14.383 25.609 1 95.56 97 LEU A O 1
ATOM 772 N N . SER A 1 98 ? -9.273 14.922 23.766 1 97.19 98 SER A N 1
ATOM 773 C CA . SER A 1 98 ? -8.047 14.945 22.969 1 97.19 98 SER A CA 1
ATOM 774 C C . SER A 1 98 ? -7.082 16.016 23.484 1 97.19 98 SER A C 1
ATOM 776 O O . SER A 1 98 ? -5.871 15.789 23.547 1 97.19 98 SER A O 1
ATOM 778 N N . SER A 1 99 ? -7.598 17.156 23.859 1 97.5 99 SER A N 1
ATOM 779 C CA . SER A 1 99 ? -6.758 18.219 24.391 1 97.5 99 SER A CA 1
ATOM 780 C C . SER A 1 99 ? -6.098 17.812 25.703 1 97.5 99 SER A C 1
ATOM 782 O O . SER A 1 99 ? -4.902 18.031 25.891 1 97.5 99 SER A O 1
ATOM 784 N N . VAL A 1 100 ? -6.828 17.172 26.516 1 97.06 100 VAL A N 1
ATOM 785 C CA . VAL A 1 100 ? -6.32 16.766 27.812 1 97.06 100 VAL A CA 1
ATOM 786 C C . VAL A 1 100 ? -5.23 15.711 27.641 1 97.06 100 VAL A C 1
ATOM 788 O O . VAL A 1 100 ? -4.152 15.812 28.234 1 97.06 100 VAL A O 1
ATOM 791 N N . ILE A 1 101 ? -5.508 14.75 26.875 1 97.44 101 ILE A N 1
ATOM 792 C CA . ILE A 1 101 ? -4.566 13.656 26.672 1 97.44 101 ILE A CA 1
ATOM 793 C C . ILE A 1 101 ? -3.285 14.188 26.031 1 97.44 101 ILE A C 1
ATOM 795 O O . ILE A 1 101 ? -2.184 13.781 26.406 1 97.44 101 ILE A O 1
ATOM 799 N N . TYR A 1 102 ? -3.422 15.078 25.078 1 97.12 102 TYR A N 1
ATOM 800 C CA . TYR A 1 102 ? -2.24 15.625 24.422 1 97.12 102 TYR A CA 1
ATOM 801 C C . TYR A 1 102 ? -1.397 16.438 25.391 1 97.12 102 TYR A C 1
ATOM 803 O O . TYR A 1 102 ? -0.169 16.469 25.297 1 97.12 102 TYR A O 1
ATOM 811 N N . GLY A 1 103 ? -2.018 17.141 26.281 1 95.69 103 GLY A N 1
ATOM 812 C CA . GLY A 1 103 ? -1.273 17.875 27.297 1 95.69 103 GLY A CA 1
ATOM 813 C C . GLY A 1 103 ? -0.412 16.984 28.156 1 95.69 103 GLY A C 1
ATOM 814 O O . GLY A 1 103 ? 0.657 17.391 28.609 1 95.69 103 GLY A O 1
ATOM 815 N N . VAL A 1 104 ? -0.848 15.758 28.266 1 94.94 104 VAL A N 1
ATOM 816 C CA . VAL A 1 104 ? -0.153 14.82 29.141 1 94.94 104 VAL A CA 1
ATOM 817 C C . VAL A 1 104 ? 0.92 14.07 28.344 1 94.94 104 VAL A C 1
ATOM 819 O O . VAL A 1 104 ? 2.025 13.852 28.844 1 94.94 104 VAL A O 1
ATOM 822 N N . LEU A 1 105 ? 0.598 13.742 27.109 1 95.38 105 LEU A N 1
ATOM 823 C CA . LEU A 1 105 ? 1.468 12.812 26.391 1 95.38 105 LEU A CA 1
ATOM 824 C C . LEU A 1 105 ? 2.182 13.516 25.234 1 95.38 105 LEU A C 1
ATOM 826 O O . LEU A 1 105 ? 3.178 13.008 24.719 1 95.38 105 LEU A O 1
ATOM 830 N N . GLY A 1 106 ? 1.696 14.625 24.844 1 94.38 106 GLY A N 1
ATOM 831 C CA . GLY A 1 106 ? 2.25 15.297 23.688 1 94.38 106 GLY A CA 1
ATOM 832 C C . GLY A 1 106 ? 3.646 15.844 23.922 1 94.38 106 GLY A C 1
ATOM 833 O O . GLY A 1 106 ? 3.99 16.219 25.031 1 94.38 106 GLY A O 1
ATOM 834 N N . SER A 1 107 ? 4.457 15.906 22.812 1 91.94 107 SER A N 1
ATOM 835 C CA . SER A 1 107 ? 5.824 16.391 22.922 1 91.94 107 SER A CA 1
ATOM 836 C C . SER A 1 107 ? 5.922 17.859 22.5 1 91.94 107 SER A C 1
ATOM 838 O O . SER A 1 107 ? 6.945 18.516 22.734 1 91.94 107 SER A O 1
ATOM 840 N N . ALA A 1 108 ? 4.906 18.391 21.953 1 94.69 108 ALA A N 1
ATOM 841 C CA . ALA A 1 108 ? 4.926 19.766 21.469 1 94.69 108 ALA A CA 1
ATOM 842 C C . ALA A 1 108 ? 3.965 20.641 22.266 1 94.69 108 ALA A C 1
ATOM 844 O O . ALA A 1 108 ? 2.744 20.516 22.141 1 94.69 108 ALA A O 1
ATOM 845 N N . LYS A 1 109 ? 4.492 21.562 22.938 1 93.88 109 LYS A N 1
ATOM 846 C CA . LYS A 1 109 ? 3.693 22.391 23.828 1 93.88 109 LYS A CA 1
ATOM 847 C C . LYS A 1 109 ? 2.846 23.391 23.031 1 93.88 109 LYS A C 1
ATOM 849 O O . LYS A 1 109 ? 1.8 23.828 23.516 1 93.88 109 LYS A O 1
ATOM 854 N N . ASP A 1 110 ? 3.277 23.719 21.812 1 95.44 110 ASP A N 1
ATOM 855 C CA . ASP A 1 110 ? 2.627 24.781 21.031 1 95.44 110 ASP A CA 1
ATOM 856 C C . ASP A 1 110 ? 1.503 24.203 20.172 1 95.44 110 ASP A C 1
ATOM 858 O O . ASP A 1 110 ? 0.813 24.938 19.469 1 95.44 110 ASP A O 1
ATOM 862 N N . VAL A 1 111 ? 1.287 22.922 20.25 1 96.94 111 VAL A N 1
ATOM 863 C CA . VAL A 1 111 ? 0.347 22.281 19.344 1 96.94 111 VAL A CA 1
ATOM 864 C C . VAL A 1 111 ? -1.007 22.109 20.016 1 96.94 111 VAL A C 1
ATOM 866 O O . VAL A 1 111 ? -1.074 21.688 21.172 1 96.94 111 VAL A O 1
ATOM 869 N N . SER A 1 112 ? -2.035 22.562 19.328 1 97.62 112 SER A N 1
ATOM 870 C CA . SER A 1 112 ? -3.404 22.328 19.781 1 97.62 112 SER A CA 1
ATOM 871 C C . SER A 1 112 ? -4.051 21.188 18.984 1 97.62 112 SER A C 1
ATOM 873 O O . SER A 1 112 ? -4.156 21.25 17.766 1 97.62 112 SER A O 1
ATOM 875 N N . ILE A 1 113 ? -4.496 20.172 19.719 1 97.5 113 ILE A N 1
ATOM 876 C CA . ILE A 1 113 ? -5.086 18.984 19.109 1 97.5 113 ILE A CA 1
ATOM 877 C C . ILE A 1 113 ? -6.609 19.047 19.219 1 97.5 113 ILE A C 1
ATOM 879 O O . ILE A 1 113 ? -7.141 19.531 20.234 1 97.5 113 ILE A O 1
ATOM 883 N N . GLY A 1 114 ? -7.32 18.641 18.25 1 97.19 114 GLY A N 1
ATOM 884 C CA . GLY A 1 114 ? -8.773 18.609 18.203 1 97.19 114 GLY A CA 1
ATOM 885 C C . GLY A 1 114 ? -9.32 18.266 16.828 1 97.19 114 GLY A C 1
ATOM 886 O O . GLY A 1 114 ? -8.625 17.656 16 1 97.19 114 GLY A O 1
ATOM 887 N N . PRO A 1 115 ? -10.547 18.578 16.703 1 97.06 115 PRO A N 1
ATOM 888 C CA . PRO A 1 115 ? -11.117 18.375 15.359 1 97.06 115 PRO A CA 1
ATOM 889 C C . PRO A 1 115 ? -10.438 19.219 14.289 1 97.06 115 PRO A C 1
ATOM 891 O O . PRO A 1 115 ? -10.031 20.344 14.555 1 97.06 115 PRO A O 1
ATOM 894 N N . ASN A 1 116 ? -10.273 18.656 13.164 1 97.38 116 ASN A N 1
ATOM 895 C CA . ASN A 1 116 ? -9.602 19.312 12.047 1 97.38 116 ASN A CA 1
ATOM 896 C C . ASN A 1 116 ? -10.414 19.188 10.758 1 97.38 116 ASN A C 1
ATOM 898 O O . ASN A 1 116 ? -11.07 18.172 10.523 1 97.38 116 ASN A O 1
ATOM 902 N N . VAL A 1 117 ? -10.297 20.219 10.008 1 96.56 117 VAL A N 1
ATOM 903 C CA . VAL A 1 117 ? -11.125 20.359 8.82 1 96.56 117 VAL A CA 1
ATOM 904 C C . VAL A 1 117 ? -10.812 19.234 7.828 1 96.56 117 VAL A C 1
ATOM 906 O O . VAL A 1 117 ? -11.719 18.641 7.246 1 96.56 117 VAL A O 1
ATOM 909 N N . LEU A 1 118 ? -9.555 18.906 7.609 1 96.56 118 LEU A N 1
ATOM 910 C CA . LEU A 1 118 ? -9.164 17.891 6.641 1 96.56 118 LEU A CA 1
ATOM 911 C C . LEU A 1 118 ? -9.539 16.5 7.141 1 96.56 118 LEU A C 1
ATOM 913 O O . LEU A 1 118 ? -9.992 15.656 6.359 1 96.56 118 LEU A O 1
ATOM 917 N N . VAL A 1 119 ? -9.344 16.281 8.391 1 96.69 119 VAL A N 1
ATOM 918 C CA . VAL A 1 119 ? -9.672 14.984 8.977 1 96.69 119 VAL A CA 1
ATOM 919 C C . VAL A 1 119 ? -11.18 14.75 8.922 1 96.69 119 VAL A C 1
ATOM 921 O O . VAL A 1 119 ? -11.625 13.625 8.703 1 96.69 119 VAL A O 1
ATOM 924 N N . SER A 1 120 ? -11.945 15.789 9.094 1 96.31 120 SER A N 1
ATOM 925 C CA . SER A 1 120 ? -13.406 15.695 9.016 1 96.31 120 SER A CA 1
ATOM 926 C C . SER A 1 120 ? -13.852 15.281 7.617 1 96.31 120 SER A C 1
ATOM 928 O O . SER A 1 120 ? -14.781 14.484 7.473 1 96.31 120 SER A O 1
ATOM 930 N N . LEU A 1 121 ? -13.188 15.836 6.691 1 94.12 121 LEU A N 1
ATOM 931 C CA . LEU A 1 121 ? -13.492 15.43 5.32 1 94.12 121 LEU A CA 1
ATOM 932 C C . LEU A 1 121 ? -13.141 13.961 5.098 1 94.12 121 LEU A C 1
ATOM 934 O O . LEU A 1 121 ? -13.891 13.234 4.445 1 94.12 121 LEU A O 1
ATOM 938 N N . LEU A 1 122 ? -12.023 13.508 5.598 1 92.88 122 LEU A N 1
ATOM 939 C CA . LEU A 1 122 ? -11.578 12.125 5.453 1 92.88 122 LEU A CA 1
ATOM 940 C C . LEU A 1 122 ? -12.586 11.156 6.055 1 92.88 122 LEU A C 1
ATOM 942 O O . LEU A 1 122 ? -12.906 10.133 5.449 1 92.88 122 LEU A O 1
ATOM 946 N N . VAL A 1 123 ? -13.094 11.484 7.199 1 91.75 123 VAL A N 1
ATOM 947 C CA . VAL A 1 123 ? -13.992 10.586 7.91 1 91.75 123 VAL A CA 1
ATOM 948 C C . VAL A 1 123 ? -15.375 10.602 7.258 1 91.75 123 VAL A C 1
ATOM 950 O O . VAL A 1 123 ? -16.094 9.602 7.266 1 91.75 123 VAL A O 1
ATOM 953 N N . SER A 1 124 ? -15.727 11.727 6.652 1 88.81 124 SER A N 1
ATOM 954 C CA . SER A 1 124 ? -17.016 11.859 5.996 1 88.81 124 SER A CA 1
ATOM 955 C C . SER A 1 124 ? -17.156 10.898 4.824 1 88.81 124 SER A C 1
ATOM 957 O O . SER A 1 124 ? -18.266 10.508 4.449 1 88.81 124 SER A O 1
ATOM 959 N N . SER A 1 125 ? -16.078 10.492 4.262 1 79.88 125 SER A N 1
ATOM 960 C CA . SER A 1 125 ? -16.062 9.602 3.105 1 79.88 125 SER A CA 1
ATOM 961 C C . SER A 1 125 ? -16.516 8.195 3.486 1 79.88 125 SER A C 1
ATOM 963 O O . SER A 1 125 ? -16.984 7.43 2.635 1 79.88 125 SER A O 1
ATOM 965 N N . PHE A 1 126 ? -16.438 7.836 4.68 1 75.12 126 PHE A N 1
ATOM 966 C CA . PHE A 1 126 ? -16.75 6.461 5.051 1 75.12 126 PHE A CA 1
ATOM 967 C C . PHE A 1 126 ? -17.969 6.402 5.957 1 75.12 126 PHE A C 1
ATOM 969 O O . PHE A 1 126 ? -18.266 5.359 6.547 1 75.12 126 PHE A O 1
ATOM 976 N N . GLY A 1 127 ? -18.594 7.453 5.957 1 67.88 127 GLY A N 1
ATOM 977 C CA . GLY A 1 127 ? -19.828 7.453 6.723 1 67.88 127 GLY A CA 1
ATOM 978 C C . GLY A 1 127 ? -20.984 6.836 5.973 1 67.88 127 GLY A C 1
ATOM 979 O O . GLY A 1 127 ? -21.141 7.047 4.77 1 67.88 127 GLY A O 1
ATOM 980 N N . ILE A 1 128 ? -21.422 5.793 6.559 1 60.44 128 ILE A N 1
ATOM 981 C CA . ILE A 1 128 ? -22.641 5.176 6.027 1 60.44 128 ILE A CA 1
ATOM 982 C C . ILE A 1 128 ? -23.859 5.891 6.586 1 60.44 128 ILE A C 1
ATOM 984 O O . ILE A 1 128 ? -23.922 6.203 7.777 1 60.44 128 ILE A O 1
ATOM 988 N N . LEU A 1 129 ? -24.656 6.109 5.543 1 59.75 129 LEU A N 1
ATOM 989 C CA . LEU A 1 129 ? -25.859 6.859 5.93 1 59.75 129 LEU A CA 1
ATOM 990 C C . LEU A 1 129 ? -26.672 6.09 6.961 1 59.75 129 LEU A C 1
ATOM 992 O O . LEU A 1 129 ? -26.734 4.859 6.914 1 59.75 129 LEU A O 1
ATOM 996 N N . HIS A 1 130 ? -27.031 6.867 7.855 1 55.66 130 HIS A N 1
ATOM 997 C CA . HIS A 1 130 ? -27.891 6.309 8.898 1 55.66 130 HIS A CA 1
ATOM 998 C C . HIS A 1 130 ? -29.219 5.824 8.328 1 55.66 130 HIS A C 1
ATOM 1000 O O . HIS A 1 130 ? -29.797 6.473 7.445 1 55.66 130 HIS A O 1
ATOM 1006 N N . ILE A 1 131 ? -29.547 4.754 8.719 1 46.22 131 ILE A N 1
ATOM 1007 C CA . ILE A 1 131 ? -30.766 4.133 8.25 1 46.22 131 ILE A CA 1
ATOM 1008 C C . ILE A 1 131 ? -31.953 5.047 8.539 1 46.22 131 ILE A C 1
ATOM 1010 O O . ILE A 1 131 ? -32.875 5.172 7.723 1 46.22 131 ILE A O 1
ATOM 1014 N N . LYS A 1 132 ? -31.922 5.742 9.586 1 51.16 132 LYS A N 1
ATOM 1015 C CA . LYS A 1 132 ? -33.094 6.523 10.016 1 51.16 132 LYS A CA 1
ATOM 1016 C C . LYS A 1 132 ? -32.969 7.973 9.562 1 51.16 132 LYS A C 1
ATOM 1018 O O . LYS A 1 132 ? -33.969 8.664 9.398 1 51.16 132 LYS A O 1
ATOM 1023 N N . ASP A 1 133 ? -31.75 8.453 9.57 1 54.75 133 ASP A N 1
ATOM 1024 C CA . ASP A 1 133 ? -31.484 9.836 9.172 1 54.75 133 ASP A CA 1
ATOM 1025 C C . ASP A 1 133 ? -30.703 9.891 7.863 1 54.75 133 ASP A C 1
ATOM 1027 O O . ASP A 1 133 ? -29.562 9.43 7.801 1 54.75 133 ASP A O 1
ATOM 1031 N N . PHE A 1 134 ? -31.438 10.195 6.938 1 54.03 134 PHE A N 1
ATOM 1032 C CA . PHE A 1 134 ? -30.922 10.148 5.57 1 54.03 134 PHE A CA 1
ATOM 1033 C C . PHE A 1 134 ? -29.891 11.242 5.336 1 54.03 134 PHE A C 1
ATOM 1035 O O . PHE A 1 134 ? -29.281 11.305 4.27 1 54.03 134 PHE A O 1
ATOM 1042 N N . ILE A 1 135 ? -29.641 12.07 6.398 1 55.38 135 ILE A N 1
ATOM 1043 C CA . ILE A 1 135 ? -28.766 13.203 6.164 1 55.38 135 ILE A CA 1
ATOM 1044 C C . ILE A 1 135 ? -27.422 12.961 6.848 1 55.38 135 ILE A C 1
ATOM 1046 O O . ILE A 1 135 ? -26.359 13.289 6.297 1 55.38 135 ILE A O 1
ATOM 1050 N N . ARG A 1 136 ? -27.594 12.195 7.953 1 71.25 136 ARG A N 1
ATOM 1051 C CA . ARG A 1 136 ? -26.375 12.055 8.75 1 71.25 136 ARG A CA 1
ATOM 1052 C C . ARG A 1 136 ? -25.844 10.633 8.68 1 71.25 136 ARG A C 1
ATOM 1054 O O . ARG A 1 136 ? -26.578 9.695 8.367 1 71.25 136 ARG A O 1
ATOM 1061 N N . HIS A 1 137 ? -24.516 10.672 8.883 1 76.94 137 HIS A N 1
ATOM 1062 C CA . HIS A 1 137 ? -23.875 9.367 8.906 1 76.94 137 HIS A CA 1
ATOM 1063 C C . HIS A 1 137 ? -24.109 8.656 10.234 1 76.94 137 HIS A C 1
ATOM 1065 O O . HIS A 1 137 ? -24.391 9.297 11.25 1 76.94 137 HIS A O 1
ATOM 1071 N N . ASP A 1 138 ? -24.094 7.449 10.164 1 80.5 138 ASP A N 1
ATOM 1072 C CA . ASP A 1 138 ? -24.094 6.656 11.391 1 80.5 138 ASP A CA 1
ATOM 1073 C C . ASP A 1 138 ? -22.766 6.781 12.125 1 80.5 138 ASP A C 1
ATOM 1075 O O . ASP A 1 138 ? -21.719 6.363 11.609 1 80.5 138 ASP A O 1
ATOM 1079 N N . PRO A 1 139 ? -22.828 7.395 13.328 1 88.75 139 PRO A N 1
ATOM 1080 C CA . PRO A 1 139 ? -21.594 7.66 14.047 1 88.75 139 PRO A CA 1
ATOM 1081 C C . PRO A 1 139 ? -20.844 6.379 14.43 1 88.75 139 PRO A C 1
ATOM 1083 O O . PRO A 1 139 ? -19.641 6.422 14.719 1 88.75 139 PRO A O 1
ATOM 1086 N N . LYS A 1 140 ? -21.516 5.258 14.406 1 88.38 140 LYS A N 1
ATOM 1087 C CA . LYS A 1 140 ? -20.938 4 14.867 1 88.38 140 LYS A CA 1
ATOM 1088 C C . LYS A 1 140 ? -19.703 3.625 14.047 1 88.38 140 LYS A C 1
ATOM 1090 O O . LYS A 1 140 ? -18.703 3.148 14.602 1 88.38 140 LYS A O 1
ATOM 1095 N N . TYR A 1 141 ? -19.734 3.908 12.82 1 87.81 141 TYR A N 1
ATOM 1096 C CA . TYR A 1 141 ? -18.625 3.533 11.938 1 87.81 141 TYR A CA 1
ATOM 1097 C C . TYR A 1 141 ? -17.438 4.461 12.133 1 87.81 141 TYR A C 1
ATOM 1099 O O . TYR A 1 141 ? -16.281 4.02 12.086 1 87.81 141 TYR A O 1
ATOM 1107 N N . ILE A 1 142 ? -17.766 5.672 12.383 1 92.44 142 ILE A N 1
ATOM 1108 C CA . ILE A 1 142 ? -16.703 6.656 12.57 1 92.44 142 ILE A CA 1
ATOM 1109 C C . ILE A 1 142 ? -16.016 6.43 13.914 1 92.44 142 ILE A C 1
ATOM 1111 O O . ILE A 1 142 ? -14.797 6.574 14.023 1 92.44 142 ILE A O 1
ATOM 1115 N N . ILE A 1 143 ? -16.812 6.043 14.898 1 94.19 143 ILE A N 1
ATOM 1116 C CA . ILE A 1 143 ? -16.25 5.773 16.219 1 94.19 143 ILE A CA 1
ATOM 1117 C C . ILE A 1 143 ? -15.375 4.527 16.172 1 94.19 143 ILE A C 1
ATOM 1119 O O . ILE A 1 143 ? -14.305 4.488 16.781 1 94.19 143 ILE A O 1
ATOM 1123 N N . LEU A 1 144 ? -15.805 3.578 15.477 1 93.31 144 LEU A N 1
ATOM 1124 C CA . LEU A 1 144 ? -15 2.377 15.289 1 93.31 144 LEU A CA 1
ATOM 1125 C C . LEU A 1 144 ? -13.695 2.707 14.562 1 93.31 144 LEU A C 1
ATOM 1127 O O . LEU A 1 144 ? -12.633 2.193 14.922 1 93.31 144 LEU A O 1
ATOM 1131 N N . LEU A 1 145 ? -13.82 3.473 13.539 1 93.56 145 LEU A N 1
ATOM 1132 C CA . LEU A 1 145 ? -12.641 3.908 12.797 1 93.56 145 LEU A CA 1
ATOM 1133 C C . LEU A 1 145 ? -11.656 4.633 13.711 1 93.56 145 LEU A C 1
ATOM 1135 O O . LEU A 1 145 ? -10.445 4.441 13.602 1 93.56 145 LEU A O 1
ATOM 1139 N N . THR A 1 146 ? -12.188 5.469 14.547 1 96.75 146 THR A N 1
ATOM 1140 C CA . THR A 1 146 ? -11.367 6.191 15.516 1 96.75 146 THR A CA 1
ATOM 1141 C C . THR A 1 146 ? -10.664 5.223 16.453 1 96.75 146 THR A C 1
ATOM 1143 O O . THR A 1 146 ? -9.477 5.387 16.75 1 96.75 146 THR A O 1
ATOM 1146 N N . PHE A 1 147 ? -11.359 4.27 16.875 1 96.31 147 PHE A N 1
ATOM 1147 C CA . PHE A 1 147 ? -10.805 3.242 17.75 1 96.31 147 PHE A CA 1
ATOM 1148 C C . PHE A 1 147 ? -9.664 2.502 17.062 1 96.31 147 PHE A C 1
ATOM 1150 O O . PHE A 1 147 ? -8.586 2.357 17.641 1 96.31 147 PHE A O 1
ATOM 1157 N N . CYS A 1 148 ? -9.898 2.098 15.883 1 94.31 148 CYS A N 1
ATOM 1158 C CA . CYS A 1 148 ? -8.883 1.379 15.117 1 94.31 148 CYS A CA 1
ATOM 1159 C C . CYS A 1 148 ? -7.664 2.258 14.859 1 94.31 148 CYS A C 1
ATOM 1161 O O . CYS A 1 148 ? -6.527 1.787 14.945 1 94.31 148 CYS A O 1
ATOM 1163 N N . SER A 1 149 ? -7.91 3.48 14.539 1 96.25 149 SER A N 1
ATOM 1164 C CA . SER A 1 149 ? -6.82 4.422 14.305 1 96.25 149 SER A CA 1
ATOM 1165 C C . SER A 1 149 ? -5.945 4.574 15.539 1 96.25 149 SER A C 1
ATOM 1167 O O . SER A 1 149 ? -4.715 4.602 15.438 1 96.25 149 SER A O 1
ATOM 1169 N N . GLY A 1 150 ? -6.629 4.664 16.656 1 97.69 150 GLY A N 1
ATOM 1170 C CA . GLY A 1 150 ? -5.887 4.762 17.906 1 97.69 150 GLY A CA 1
ATOM 1171 C C . GLY A 1 150 ? -5.02 3.547 18.188 1 97.69 150 GLY A C 1
ATOM 1172 O O . GLY A 1 150 ? -3.85 3.68 18.547 1 97.69 150 GLY A O 1
ATOM 1173 N N . ILE A 1 151 ? -5.512 2.436 17.922 1 95.69 151 ILE A N 1
ATOM 1174 C CA . ILE A 1 151 ? -4.793 1.191 18.188 1 95.69 151 ILE A CA 1
ATOM 1175 C C . ILE A 1 151 ? -3.588 1.094 17.25 1 95.69 151 ILE A C 1
ATOM 1177 O O . ILE A 1 151 ? -2.486 0.746 17.688 1 95.69 151 ILE A O 1
ATOM 1181 N N . ILE A 1 152 ? -3.793 1.372 16.062 1 93.69 152 ILE A N 1
ATOM 1182 C CA . ILE A 1 152 ? -2.719 1.296 15.07 1 93.69 152 ILE A CA 1
ATOM 1183 C C . ILE A 1 152 ? -1.613 2.285 15.438 1 93.69 152 ILE A C 1
ATOM 1185 O O . ILE A 1 152 ? -0.429 1.943 15.398 1 93.69 152 ILE A O 1
ATOM 1189 N N . GLN A 1 153 ? -1.981 3.432 15.805 1 97.19 153 GLN A N 1
ATOM 1190 C CA . GLN A 1 153 ? -0.999 4.449 16.156 1 97.19 153 GLN A CA 1
ATOM 1191 C C . GLN A 1 153 ? -0.228 4.047 17.422 1 97.19 153 GLN A C 1
ATOM 1193 O O . GLN A 1 153 ? 0.979 4.281 17.516 1 97.19 153 GLN A O 1
ATOM 1198 N N . ILE A 1 154 ? -0.888 3.451 18.359 1 96.38 154 ILE A N 1
ATOM 1199 C CA . ILE A 1 154 ? -0.229 2.992 19.578 1 96.38 154 ILE A CA 1
ATOM 1200 C C . ILE A 1 154 ? 0.751 1.87 19.234 1 96.38 154 ILE A C 1
ATOM 1202 O O . ILE A 1 154 ? 1.875 1.848 19.75 1 96.38 154 ILE A O 1
ATOM 1206 N N . ILE A 1 155 ? 0.385 1.045 18.328 1 91.44 155 ILE A N 1
ATOM 1207 C CA . ILE A 1 155 ? 1.249 -0.054 17.906 1 91.44 155 ILE A CA 1
ATOM 1208 C C . ILE A 1 155 ? 2.484 0.5 17.203 1 91.44 155 ILE A C 1
ATOM 1210 O O . ILE A 1 155 ? 3.607 0.06 17.469 1 91.44 155 ILE A O 1
ATOM 1214 N N . LEU A 1 156 ? 2.271 1.401 16.359 1 91.56 156 LEU A N 1
ATOM 1215 C CA . LEU A 1 156 ? 3.389 1.999 15.633 1 91.56 156 LEU A CA 1
ATOM 1216 C C . LEU A 1 156 ? 4.348 2.693 16.594 1 91.56 156 LEU A C 1
ATOM 1218 O O . LEU A 1 156 ? 5.566 2.639 16.406 1 91.56 156 LEU A O 1
ATOM 1222 N N . ALA A 1 157 ? 3.799 3.357 17.562 1 93.5 157 ALA A N 1
ATOM 1223 C CA . ALA A 1 157 ? 4.621 4.035 18.562 1 93.5 157 ALA A CA 1
ATOM 1224 C C . ALA A 1 157 ? 5.43 3.035 19.391 1 93.5 157 ALA A C 1
ATOM 1226 O O . ALA A 1 157 ? 6.629 3.225 19.594 1 93.5 157 ALA A O 1
ATOM 1227 N N . CYS A 1 158 ? 4.812 1.967 19.766 1 90 158 CYS A N 1
ATOM 1228 C CA . CYS A 1 158 ? 5.441 0.965 20.609 1 90 158 CYS A CA 1
ATOM 1229 C C . CYS A 1 158 ? 6.512 0.193 19.844 1 90 158 CYS A C 1
ATOM 1231 O O . CYS A 1 158 ? 7.516 -0.227 20.422 1 90 158 CYS A O 1
ATOM 1233 N N . THR A 1 159 ? 6.312 0.074 18.547 1 85.75 159 THR A N 1
ATOM 1234 C CA . THR A 1 159 ? 7.273 -0.657 17.734 1 85.75 159 THR A CA 1
ATOM 1235 C C . THR A 1 159 ? 8.32 0.29 17.156 1 85.75 159 THR A C 1
ATOM 1237 O O . THR A 1 159 ? 9.18 -0.129 16.375 1 85.75 159 THR A O 1
ATOM 1240 N N . ARG A 1 160 ? 8.25 1.556 17.391 1 87.75 160 ARG A N 1
ATOM 1241 C CA . ARG A 1 160 ? 9.188 2.59 16.953 1 87.75 160 ARG A CA 1
ATOM 1242 C C . ARG A 1 160 ? 9.25 2.68 15.438 1 87.75 160 ARG A C 1
ATOM 1244 O O . ARG A 1 160 ? 10.344 2.729 14.859 1 87.75 160 ARG A O 1
ATOM 1251 N N . LEU A 1 161 ? 8.094 2.541 14.93 1 88.19 161 LEU A N 1
ATOM 1252 C CA . LEU A 1 161 ? 7.98 2.645 13.477 1 88.19 161 LEU A CA 1
ATOM 1253 C C . LEU A 1 161 ? 7.449 4.016 13.07 1 88.19 161 LEU A C 1
ATOM 1255 O O . LEU A 1 161 ? 6.664 4.125 12.125 1 88.19 161 LEU A O 1
ATOM 1259 N N . GLY A 1 162 ? 7.805 5.023 13.844 1 86.75 162 GLY A N 1
ATOM 1260 C CA . GLY A 1 162 ? 7.387 6.371 13.492 1 86.75 162 GLY A CA 1
ATOM 1261 C C . GLY A 1 162 ? 7.887 6.816 12.133 1 86.75 162 GLY A C 1
ATOM 1262 O O . GLY A 1 162 ? 7.273 7.672 11.492 1 86.75 162 GLY A O 1
ATOM 1263 N N . ALA A 1 163 ? 8.883 6.133 11.578 1 87.38 163 ALA A N 1
ATOM 1264 C CA . ALA A 1 163 ? 9.5 6.465 10.297 1 87.38 163 ALA A CA 1
ATOM 1265 C C . ALA A 1 163 ? 8.539 6.203 9.141 1 87.38 163 ALA A C 1
ATOM 1267 O O . ALA A 1 163 ? 8.734 6.711 8.031 1 87.38 163 ALA A O 1
ATOM 1268 N N . ILE A 1 164 ? 7.496 5.523 9.398 1 87.44 164 ILE A N 1
ATOM 1269 C CA . ILE A 1 164 ? 6.539 5.164 8.359 1 87.44 164 ILE A CA 1
ATOM 1270 C C . ILE A 1 164 ? 5.852 6.422 7.836 1 87.44 164 ILE A C 1
ATOM 1272 O O . ILE A 1 164 ? 5.453 6.477 6.668 1 87.44 164 ILE A O 1
ATOM 1276 N N . SER A 1 165 ? 5.742 7.41 8.656 1 87.62 165 SER A N 1
ATOM 1277 C CA . SER A 1 165 ? 5.07 8.641 8.25 1 87.62 165 SER A CA 1
ATOM 1278 C C . SER A 1 165 ? 5.879 9.398 7.203 1 87.62 165 SER A C 1
ATOM 1280 O O . SER A 1 165 ? 5.332 10.219 6.465 1 87.62 165 SER A O 1
ATOM 1282 N N . SER A 1 166 ? 7.164 9.086 7.09 1 89.88 166 SER A N 1
ATOM 1283 C CA . SER A 1 166 ? 8.039 9.766 6.148 1 89.88 166 SER A CA 1
ATOM 1284 C C . SER A 1 166 ? 7.773 9.312 4.715 1 89.88 166 SER A C 1
ATOM 1286 O O . SER A 1 166 ? 8.25 9.93 3.762 1 89.88 166 SER A O 1
ATOM 1288 N N . PHE A 1 167 ? 6.98 8.367 4.621 1 90.19 167 PHE A N 1
ATOM 1289 C CA . PHE A 1 167 ? 6.727 7.844 3.283 1 90.19 167 PHE A CA 1
ATOM 1290 C C . PHE A 1 167 ? 5.531 8.539 2.648 1 90.19 167 PHE A C 1
ATOM 1292 O O . PHE A 1 167 ? 5.117 8.195 1.54 1 90.19 167 PHE A O 1
ATOM 1299 N N . ILE A 1 168 ? 4.957 9.414 3.334 1 92.88 168 ILE A N 1
ATOM 1300 C CA . ILE A 1 168 ? 4.012 10.352 2.738 1 92.88 168 ILE A CA 1
ATOM 1301 C C . ILE A 1 168 ? 4.738 11.625 2.318 1 92.88 168 ILE A C 1
ATOM 1303 O O . ILE A 1 168 ? 5.105 12.445 3.164 1 92.88 168 ILE A O 1
ATOM 1307 N N . SER A 1 169 ? 4.902 11.812 1.051 1 94.69 169 SER A N 1
ATOM 1308 C CA . SER A 1 169 ? 5.727 12.883 0.504 1 94.69 169 SER A CA 1
ATOM 1309 C C . SER A 1 169 ? 4.969 14.211 0.478 1 94.69 169 SER A C 1
ATOM 1311 O O . SER A 1 169 ? 3.75 14.234 0.647 1 94.69 169 SER A O 1
ATOM 1313 N N . THR A 1 170 ? 5.699 15.227 0.293 1 94.69 170 THR A N 1
ATOM 1314 C CA . THR A 1 170 ? 5.113 16.547 0.124 1 94.69 170 THR A CA 1
ATOM 1315 C C . THR A 1 170 ? 4.191 16.578 -1.094 1 94.69 170 THR A C 1
ATOM 1317 O O . THR A 1 170 ? 3.168 17.266 -1.085 1 94.69 170 THR A O 1
ATOM 1320 N N . SER A 1 171 ? 4.52 15.82 -2.084 1 95.94 171 SER A N 1
ATOM 1321 C CA . SER A 1 171 ? 3.713 15.758 -3.297 1 95.94 171 SER A CA 1
ATOM 1322 C C . SER A 1 171 ? 2.299 15.266 -2.998 1 95.94 171 SER A C 1
ATOM 1324 O O . SER A 1 171 ? 1.32 15.867 -3.447 1 95.94 171 SER A O 1
ATOM 1326 N N . VAL A 1 172 ? 2.238 14.211 -2.229 1 96.12 172 VAL A N 1
ATOM 1327 C CA . VAL A 1 172 ? 0.944 13.641 -1.872 1 96.12 172 VAL A CA 1
ATOM 1328 C C . VAL A 1 172 ? 0.195 14.602 -0.947 1 96.12 172 VAL A C 1
ATOM 1330 O O . VAL A 1 172 ? -1.013 14.797 -1.098 1 96.12 172 VAL A O 1
ATOM 1333 N N . LEU A 1 173 ? 0.897 15.242 -0.02 1 95.62 173 LEU A N 1
ATOM 1334 C CA . LEU A 1 173 ? 0.294 16.172 0.931 1 95.62 173 LEU A CA 1
ATOM 1335 C C . LEU A 1 173 ? -0.284 17.375 0.214 1 95.62 173 LEU A C 1
ATOM 1337 O O . LEU A 1 173 ? -1.38 17.844 0.543 1 95.62 173 LEU A O 1
ATOM 1341 N N . VAL A 1 174 ? 0.446 17.875 -0.731 1 96.69 174 VAL A N 1
ATOM 1342 C CA . VAL A 1 174 ? 0.021 19.062 -1.476 1 96.69 174 VAL A CA 1
ATOM 1343 C C . VAL A 1 174 ? -1.171 18.719 -2.363 1 96.69 174 VAL A C 1
ATOM 1345 O O . VAL A 1 174 ? -2.133 19.484 -2.451 1 96.69 174 VAL A O 1
ATOM 1348 N N . GLY A 1 175 ? -1.104 17.609 -3.043 1 97.25 175 GLY A N 1
ATOM 1349 C CA . GLY A 1 175 ? -2.234 17.172 -3.848 1 97.25 175 GLY A CA 1
ATOM 1350 C C . GLY A 1 175 ? -3.51 17 -3.043 1 97.25 175 GLY A C 1
ATOM 1351 O O . GLY A 1 175 ? -4.566 17.5 -3.436 1 97.25 175 GLY A O 1
ATOM 1352 N N . PHE A 1 176 ? -3.35 16.344 -1.979 1 95.75 176 PHE A N 1
ATOM 1353 C CA . PHE A 1 176 ? -4.48 16.109 -1.09 1 95.75 176 PHE A CA 1
ATOM 1354 C C . PHE A 1 176 ? -5.004 17.438 -0.52 1 95.75 176 PHE A C 1
ATOM 1356 O O . PHE A 1 176 ? -6.211 17.672 -0.525 1 95.75 176 PHE A O 1
ATOM 1363 N N . GLY A 1 177 ? -4.09 18.219 0.054 1 97 177 GLY A N 1
ATOM 1364 C CA . GLY A 1 177 ? -4.477 19.484 0.652 1 97 177 GLY A CA 1
ATOM 1365 C C . GLY A 1 177 ? -5.25 20.375 -0.299 1 97 177 GLY A C 1
ATOM 1366 O O . GLY A 1 177 ? -6.297 20.922 0.06 1 97 177 GLY A O 1
ATOM 1367 N N . ASN A 1 178 ? -4.789 20.484 -1.483 1 97.38 178 ASN A N 1
ATOM 1368 C CA . ASN A 1 178 ? -5.449 21.328 -2.477 1 97.38 178 ASN A CA 1
ATOM 1369 C C . ASN A 1 178 ? -6.801 20.75 -2.887 1 97.38 178 ASN A C 1
ATOM 1371 O O . ASN A 1 178 ? -7.773 21.5 -3.055 1 97.38 178 ASN A O 1
ATOM 1375 N N . ALA A 1 179 ? -6.84 19.469 -3.078 1 97.12 179 ALA A N 1
ATOM 1376 C CA . ALA A 1 179 ? -8.102 18.844 -3.441 1 97.12 179 ALA A CA 1
ATOM 1377 C C . ALA A 1 179 ? -9.133 18.969 -2.32 1 97.12 179 ALA A C 1
ATOM 1379 O O . ALA A 1 179 ? -10.289 19.297 -2.572 1 97.12 179 ALA A O 1
ATOM 1380 N N . ALA A 1 180 ? -8.688 18.703 -1.13 1 96.31 180 ALA A N 1
ATOM 1381 C CA . ALA A 1 180 ? -9.578 18.781 0.027 1 96.31 180 ALA A CA 1
ATOM 1382 C C . ALA A 1 180 ? -10.094 20.203 0.218 1 96.31 180 ALA A C 1
ATOM 1384 O O . ALA A 1 180 ? -11.273 20.406 0.526 1 96.31 180 ALA A O 1
ATOM 1385 N N . ALA A 1 181 ? -9.172 21.172 0.092 1 97 181 ALA A N 1
ATOM 1386 C CA . ALA A 1 181 ? -9.578 22.562 0.215 1 97 181 ALA A CA 1
ATOM 1387 C C . ALA A 1 181 ? -10.641 22.922 -0.819 1 97 181 ALA A C 1
ATOM 1389 O O . ALA A 1 181 ? -11.617 23.625 -0.506 1 97 181 ALA A O 1
ATOM 1390 N N . LEU A 1 182 ? -10.477 22.438 -1.984 1 96.31 182 LEU A N 1
ATOM 1391 C CA . LEU A 1 182 ? -11.438 22.719 -3.047 1 96.31 182 LEU A CA 1
ATOM 1392 C C . LEU A 1 182 ? -12.773 22.047 -2.758 1 96.31 182 LEU A C 1
ATOM 1394 O O . LEU A 1 182 ? -13.828 22.672 -2.891 1 96.31 182 LEU A O 1
ATOM 1398 N N . ILE A 1 183 ? -12.727 20.844 -2.383 1 95.88 183 ILE A N 1
ATOM 1399 C CA . ILE A 1 183 ? -13.938 20.078 -2.102 1 95.88 183 ILE A CA 1
ATOM 1400 C C . ILE A 1 183 ? -14.703 20.734 -0.956 1 95.88 183 ILE A C 1
ATOM 1402 O O . ILE A 1 183 ? -15.914 20.953 -1.059 1 95.88 183 ILE A O 1
ATOM 1406 N N . ILE A 1 184 ? -14.023 21.031 0.141 1 96.5 184 ILE A N 1
ATOM 1407 C CA . ILE A 1 184 ? -14.656 21.625 1.321 1 96.5 184 ILE A CA 1
ATOM 1408 C C . ILE A 1 184 ? -15.211 23 0.979 1 96.5 184 ILE A C 1
ATOM 1410 O O . ILE A 1 184 ? -16.312 23.359 1.415 1 96.5 184 ILE A O 1
ATOM 1414 N N . SER A 1 185 ? -14.492 23.766 0.167 1 96.25 185 SER A N 1
ATOM 1415 C CA . SER A 1 185 ? -14.953 25.078 -0.237 1 96.25 185 SER A CA 1
ATOM 1416 C C . SER A 1 185 ? -16.266 25 -0.994 1 96.25 185 SER A C 1
ATOM 1418 O O . SER A 1 185 ? -17.188 25.797 -0.752 1 96.25 185 SER A O 1
ATOM 1420 N N . ILE A 1 186 ? -16.375 24.094 -1.818 1 94.88 186 ILE A N 1
ATOM 1421 C CA . ILE A 1 186 ? -17.578 23.922 -2.611 1 94.88 186 ILE A CA 1
ATOM 1422 C C . ILE A 1 186 ? -18.734 23.484 -1.711 1 94.88 186 ILE A C 1
ATOM 1424 O O . ILE A 1 186 ? -19.859 23.984 -1.846 1 94.88 186 ILE A O 1
ATOM 1428 N N . ARG A 1 187 ? -18.469 22.688 -0.802 1 91.94 187 ARG A N 1
ATOM 1429 C CA . ARG A 1 187 ? -19.484 22.172 0.108 1 91.94 187 ARG A CA 1
ATOM 1430 C C . ARG A 1 187 ? -19.984 23.266 1.051 1 91.94 187 ARG A C 1
ATOM 1432 O O . ARG A 1 187 ? -21.125 23.234 1.508 1 91.94 187 ARG A O 1
ATOM 1439 N N . GLN A 1 188 ? -19.094 24.172 1.332 1 93.31 188 GLN A N 1
ATOM 1440 C CA . GLN A 1 188 ? -19.438 25.25 2.262 1 93.31 188 GLN A CA 1
ATOM 1441 C C . GLN A 1 188 ? -20.266 26.328 1.576 1 93.31 188 GLN A C 1
ATOM 1443 O O . GLN A 1 188 ? -20.922 27.125 2.244 1 93.31 188 GLN A O 1
ATOM 1448 N N . LEU A 1 189 ? -20.391 26.328 0.267 1 94.31 189 LEU A N 1
ATOM 1449 C CA . LEU A 1 189 ? -21.125 27.344 -0.469 1 94.31 189 LEU A CA 1
ATOM 1450 C C . LEU A 1 189 ? -22.609 27.281 -0.128 1 94.31 189 LEU A C 1
ATOM 1452 O O . LEU A 1 189 ? -23.297 28.312 -0.093 1 94.31 189 LEU A O 1
ATOM 1456 N N . LYS A 1 190 ? -23.125 26.156 0.112 1 93.62 190 LYS A N 1
ATOM 1457 C CA . LYS A 1 190 ? -24.562 26.031 0.408 1 93.62 190 LYS A CA 1
ATOM 1458 C C . LYS A 1 190 ? -24.906 26.719 1.724 1 93.62 190 LYS A C 1
ATOM 1460 O O . LYS A 1 190 ? -25.984 27.328 1.85 1 93.62 190 LYS A O 1
ATOM 1465 N N . PHE A 1 191 ? -23.984 26.719 2.656 1 92.94 191 PHE A N 1
ATOM 1466 C CA . PHE A 1 191 ? -24.219 27.359 3.941 1 92.94 191 PHE A CA 1
ATOM 1467 C C . PHE A 1 191 ? -24.094 28.875 3.814 1 92.94 191 PHE A C 1
ATOM 1469 O O . PHE A 1 191 ? -24.844 29.625 4.445 1 92.94 191 PHE A O 1
ATOM 1476 N N . LEU A 1 192 ? -23.156 29.312 2.996 1 94.69 192 LEU A N 1
ATOM 1477 C CA . LEU A 1 192 ? -22.969 30.734 2.766 1 94.69 192 LEU A CA 1
ATOM 1478 C C . LEU A 1 192 ? -24.188 31.328 2.062 1 94.69 192 LEU A C 1
ATOM 1480 O O . LEU A 1 192 ? -24.562 32.469 2.32 1 94.69 192 LEU A O 1
ATOM 1484 N N . LEU A 1 193 ? -24.828 30.484 1.201 1 95.06 193 LEU A N 1
ATOM 1485 C CA . LEU A 1 193 ? -25.969 30.938 0.411 1 95.06 193 LEU A CA 1
ATOM 1486 C C . LEU A 1 193 ? -27.281 30.625 1.109 1 95.06 193 LEU A C 1
ATOM 1488 O O . LEU A 1 193 ? -28.344 31.062 0.671 1 95.06 193 LEU A O 1
ATOM 1492 N N . GLY A 1 194 ? -27.203 29.891 2.207 1 94 194 GLY A N 1
ATOM 1493 C CA . GLY A 1 194 ? -28.391 29.516 2.955 1 94 194 GLY A CA 1
ATOM 1494 C C . GLY A 1 194 ? -29.25 28.484 2.238 1 94 194 GLY A C 1
ATOM 1495 O O . GLY A 1 194 ? -30.484 28.562 2.293 1 94 194 GLY A O 1
ATOM 1496 N N . LEU A 1 195 ? -28.609 27.641 1.488 1 92.56 195 LEU A N 1
ATOM 1497 C CA . LEU A 1 195 ? -29.312 26.609 0.721 1 92.56 195 LEU A CA 1
ATOM 1498 C C . LEU A 1 195 ? -29.328 25.297 1.472 1 92.56 195 LEU A C 1
ATOM 1500 O O . LEU A 1 195 ? -28.469 25.031 2.309 1 92.56 195 LEU A O 1
ATOM 1504 N N . THR A 1 196 ? -30.406 24.516 1.256 1 86.56 196 THR A N 1
ATOM 1505 C CA . THR A 1 196 ? -30.5 23.188 1.868 1 86.56 196 THR A CA 1
ATOM 1506 C C . THR A 1 196 ? -30.75 22.125 0.81 1 86.56 196 THR A C 1
ATOM 1508 O O . THR A 1 196 ? -31.781 22.125 0.141 1 86.56 196 THR A O 1
ATOM 1511 N N . PHE A 1 197 ? -29.734 21.297 0.562 1 86.19 197 PHE A N 1
ATOM 1512 C CA . PHE A 1 197 ? -29.859 20.156 -0.335 1 86.19 197 PHE A CA 1
ATOM 1513 C C . PHE A 1 197 ? -28.891 19.062 0.044 1 86.19 197 PHE A C 1
ATOM 1515 O O . PHE A 1 197 ? -27.953 19.297 0.81 1 86.19 197 PHE A O 1
ATOM 1522 N N . LYS A 1 198 ? -29.219 17.906 -0.413 1 80.38 198 LYS A N 1
ATOM 1523 C CA . LYS A 1 198 ? -28.328 16.766 -0.211 1 80.38 198 LYS A CA 1
ATOM 1524 C C . LYS A 1 198 ? -27.609 16.406 -1.506 1 80.38 198 LYS A C 1
ATOM 1526 O O . LYS A 1 198 ? -28.234 16.328 -2.568 1 80.38 198 LYS A O 1
ATOM 1531 N N . SER A 1 199 ? -26.312 16.391 -1.346 1 80.31 199 SER A N 1
ATOM 1532 C CA . SER A 1 199 ? -25.516 16.031 -2.525 1 80.31 199 SER A CA 1
ATOM 1533 C C . SER A 1 199 ? -24.812 14.703 -2.336 1 80.31 199 SER A C 1
ATOM 1535 O O . SER A 1 199 ? -24.562 14.281 -1.204 1 80.31 199 SER A O 1
ATOM 1537 N N . THR A 1 200 ? -24.578 14.008 -3.471 1 70.75 200 THR A N 1
ATOM 1538 C CA . THR A 1 200 ? -23.922 12.711 -3.426 1 70.75 200 THR A CA 1
ATOM 1539 C C . THR A 1 200 ? -22.453 12.828 -3.855 1 70.75 200 THR A C 1
ATOM 1541 O O . THR A 1 200 ? -21.625 12 -3.477 1 70.75 200 THR A O 1
ATOM 1544 N N . SER A 1 201 ? -22.25 13.781 -4.684 1 78.12 201 SER A N 1
ATOM 1545 C CA . SER A 1 201 ? -20.906 13.977 -5.203 1 78.12 201 SER A CA 1
ATOM 1546 C C . SER A 1 201 ? -20.578 15.461 -5.352 1 78.12 201 SER A C 1
ATOM 1548 O O . SER A 1 201 ? -21.453 16.312 -5.215 1 78.12 201 SER A O 1
ATOM 1550 N N . ILE A 1 202 ? -19.312 15.758 -5.555 1 86.25 202 ILE A N 1
ATOM 1551 C CA . ILE A 1 202 ? -18.875 17.141 -5.691 1 86.25 202 ILE A CA 1
ATOM 1552 C C . ILE A 1 202 ? -19.5 17.766 -6.934 1 86.25 202 ILE A C 1
ATOM 1554 O O . ILE A 1 202 ? -19.875 18.938 -6.926 1 86.25 202 ILE A O 1
ATOM 1558 N N . PHE A 1 203 ? -19.594 16.953 -7.945 1 86.75 203 PHE A N 1
ATOM 1559 C CA . PHE A 1 203 ? -20.188 17.453 -9.18 1 86.75 203 PHE A CA 1
ATOM 1560 C C . PHE A 1 203 ? -21.688 17.719 -9 1 86.75 203 PHE A C 1
ATOM 1562 O O . PHE A 1 203 ? -22.219 18.688 -9.531 1 86.75 203 PHE A O 1
ATOM 1569 N N . ASP A 1 204 ? -22.266 16.812 -8.258 1 88.25 204 ASP A N 1
ATOM 1570 C CA . ASP A 1 204 ? -23.672 17.016 -7.922 1 88.25 204 ASP A CA 1
ATOM 1571 C C . ASP A 1 204 ? -23.859 18.25 -7.059 1 88.25 204 ASP A C 1
ATOM 1573 O O . ASP A 1 204 ? -24.844 18.969 -7.203 1 88.25 204 ASP A O 1
ATOM 1577 N N . GLU A 1 205 ? -22.922 18.5 -6.152 1 90.38 205 GLU A N 1
ATOM 1578 C CA . GLU A 1 205 ? -22.953 19.672 -5.285 1 90.38 205 GLU A CA 1
ATOM 1579 C C . GLU A 1 205 ? -22.906 20.969 -6.102 1 90.38 205 GLU A C 1
ATOM 1581 O O . GLU A 1 205 ? -23.656 21.906 -5.848 1 90.38 205 GLU A O 1
ATOM 1586 N N . ILE A 1 206 ? -22.031 21.016 -7.066 1 92.5 206 ILE A N 1
ATOM 1587 C CA . ILE A 1 206 ? -21.875 22.188 -7.918 1 92.5 206 ILE A CA 1
ATOM 1588 C C . ILE A 1 206 ? -23.156 22.406 -8.727 1 92.5 206 ILE A C 1
ATOM 1590 O O . ILE A 1 206 ? -23.641 23.531 -8.828 1 92.5 206 ILE A O 1
ATOM 1594 N N . ARG A 1 207 ? -23.688 21.328 -9.258 1 93.12 207 ARG A N 1
ATOM 1595 C CA . ARG A 1 207 ? -24.906 21.422 -10.055 1 93.12 207 ARG A CA 1
ATOM 1596 C C . ARG A 1 207 ? -26.062 21.938 -9.203 1 93.12 207 ARG A C 1
ATOM 1598 O O . ARG A 1 207 ? -26.828 22.797 -9.648 1 93.12 207 ARG A O 1
ATOM 1605 N N . LEU A 1 208 ? -26.172 21.422 -8.023 1 92.88 208 LEU A N 1
ATOM 1606 C CA . LEU A 1 208 ? -27.297 21.781 -7.152 1 92.88 208 LEU A CA 1
ATOM 1607 C C . LEU A 1 208 ? -27.172 23.234 -6.676 1 92.88 208 LEU A C 1
ATOM 1609 O O . LEU A 1 208 ? -28.172 23.906 -6.484 1 92.88 208 LEU A O 1
ATOM 1613 N N . VAL A 1 209 ? -25.984 23.688 -6.445 1 92.81 209 VAL A N 1
ATOM 1614 C CA . VAL A 1 209 ? -25.766 25.078 -6.051 1 92.81 209 VAL A CA 1
ATOM 1615 C C . VAL A 1 209 ? -26.25 26.016 -7.16 1 92.81 209 VAL A C 1
ATOM 1617 O O . VAL A 1 209 ? -26.938 27 -6.895 1 92.81 209 VAL A O 1
ATOM 1620 N N . PHE A 1 210 ? -25.922 25.656 -8.328 1 93.38 210 PHE A N 1
ATOM 1621 C CA . PHE A 1 210 ? -26.328 26.484 -9.461 1 93.38 210 PHE A CA 1
ATOM 1622 C C . PHE A 1 210 ? -27.812 26.375 -9.719 1 93.38 210 PHE A C 1
ATOM 1624 O O . PHE A 1 210 ? -28.469 27.344 -10.086 1 93.38 210 PHE A O 1
ATOM 1631 N N . ALA A 1 211 ? -28.312 25.234 -9.531 1 93.94 211 ALA A N 1
ATOM 1632 C CA . ALA A 1 211 ? -29.75 25 -9.758 1 93.94 211 ALA A CA 1
ATOM 1633 C C . ALA A 1 211 ? -30.594 25.734 -8.727 1 93.94 211 ALA A C 1
ATOM 1635 O O . ALA A 1 211 ? -31.703 26.172 -9.023 1 93.94 211 ALA A O 1
ATOM 1636 N N . ASN A 1 212 ? -30.062 25.891 -7.539 1 94.06 212 ASN A N 1
ATOM 1637 C CA . ASN A 1 212 ? -30.844 26.5 -6.465 1 94.06 212 ASN A CA 1
ATOM 1638 C C . ASN A 1 212 ? -30.359 27.906 -6.137 1 94.06 212 ASN A C 1
ATOM 1640 O O . ASN A 1 212 ? -30.656 28.438 -5.066 1 94.06 212 ASN A O 1
ATOM 1644 N N . ILE A 1 213 ? -29.609 28.484 -6.969 1 92.56 213 ILE A N 1
ATOM 1645 C CA . ILE A 1 213 ? -29 29.781 -6.711 1 92.56 213 ILE A CA 1
ATOM 1646 C C . ILE A 1 213 ? -30.094 30.828 -6.504 1 92.56 213 ILE A C 1
ATOM 1648 O O . ILE A 1 213 ? -29.906 31.797 -5.758 1 92.56 213 ILE A O 1
ATOM 1652 N N . GLY A 1 214 ? -31.234 30.609 -7.082 1 92.44 214 GLY A N 1
ATOM 1653 C CA . GLY A 1 214 ? -32.344 31.516 -6.957 1 92.44 214 GLY A CA 1
ATOM 1654 C C . GLY A 1 214 ? -32.969 31.516 -5.574 1 92.44 214 GLY A C 1
ATOM 1655 O O . GLY A 1 214 ? -33.625 32.469 -5.176 1 92.44 214 GLY A O 1
ATOM 1656 N N . GLN A 1 215 ? -32.75 30.5 -4.801 1 93.62 215 GLN A N 1
ATOM 1657 C CA . GLN A 1 215 ? -33.312 30.359 -3.463 1 93.62 215 GLN A CA 1
ATOM 1658 C C . GLN A 1 215 ? -32.344 30.844 -2.398 1 93.62 215 GLN A C 1
ATOM 1660 O O . GLN A 1 215 ? -32.5 30.516 -1.218 1 93.62 215 GLN A O 1
ATOM 1665 N N . THR A 1 216 ? -31.469 31.656 -2.793 1 94.69 216 THR A N 1
ATOM 1666 C CA . THR A 1 216 ? -30.453 32.156 -1.881 1 94.69 216 THR A CA 1
ATOM 1667 C C . THR A 1 216 ? -31.078 33.031 -0.796 1 94.69 216 THR A C 1
ATOM 1669 O O . THR A 1 216 ? -31.922 33.875 -1.086 1 94.69 216 THR A O 1
ATOM 1672 N N . ASN A 1 217 ? -30.719 32.719 0.493 1 95.44 217 ASN A N 1
ATOM 1673 C CA . ASN A 1 217 ? -31.078 33.594 1.607 1 95.44 217 ASN A CA 1
ATOM 1674 C C . ASN A 1 217 ? -30.109 34.75 1.729 1 95.44 217 ASN A C 1
ATOM 1676 O O . ASN A 1 217 ? -28.969 34.594 2.176 1 95.44 217 ASN A O 1
ATOM 1680 N N . TYR A 1 218 ? -30.5 35.906 1.51 1 94.81 218 TYR A N 1
ATOM 1681 C CA . TYR A 1 218 ? -29.656 37.094 1.444 1 94.81 218 TYR A CA 1
ATOM 1682 C C . TYR A 1 218 ? -29.094 37.438 2.82 1 94.81 218 TYR A C 1
ATOM 1684 O O . TYR A 1 218 ? -28 38 2.934 1 94.81 218 TYR A O 1
ATOM 1692 N N . TRP A 1 219 ? -29.875 37.125 3.846 1 94.12 219 TRP A N 1
ATOM 1693 C CA . TRP A 1 219 ? -29.391 37.375 5.195 1 94.12 219 TRP A CA 1
ATOM 1694 C C . TRP A 1 219 ? -28.203 36.5 5.535 1 94.12 219 TRP A C 1
ATOM 1696 O O . TRP A 1 219 ? -27.234 36.938 6.133 1 94.12 219 TRP A O 1
ATOM 1706 N N . ASP A 1 220 ? -28.312 35.25 5.156 1 96.06 220 ASP A N 1
ATOM 1707 C CA . ASP A 1 220 ? -27.203 34.344 5.359 1 96.06 220 ASP A CA 1
ATOM 1708 C C . ASP A 1 220 ? -25.984 34.781 4.543 1 96.06 220 ASP A C 1
ATOM 1710 O O . ASP A 1 220 ? -24.844 34.688 5.023 1 96.06 220 ASP A O 1
ATOM 1714 N N . LEU A 1 221 ? -26.25 35.219 3.35 1 96.62 221 LEU A N 1
ATOM 1715 C CA . LEU A 1 221 ? -25.172 35.656 2.473 1 96.62 221 LEU A CA 1
ATOM 1716 C C . LEU A 1 221 ? -24.453 36.844 3.076 1 96.62 221 LEU A C 1
ATOM 1718 O O . LEU A 1 221 ? -23.219 36.906 3.057 1 96.62 221 LEU A O 1
ATOM 1722 N N . ILE A 1 222 ? -25.156 37.719 3.611 1 96.44 222 ILE A N 1
ATOM 1723 C CA . ILE A 1 222 ? -24.578 38.906 4.207 1 96.44 222 ILE A CA 1
ATOM 1724 C C . ILE A 1 222 ? -23.766 38.531 5.438 1 96.44 222 ILE A C 1
ATOM 1726 O O . ILE A 1 222 ? -22.641 39 5.605 1 96.44 222 ILE A O 1
ATOM 1730 N N . VAL A 1 223 ? -24.391 37.75 6.262 1 96.38 223 VAL A N 1
ATOM 1731 C CA . VAL A 1 223 ? -23.688 37.312 7.469 1 96.38 223 VAL A CA 1
ATOM 1732 C C . VAL A 1 223 ? -22.391 36.594 7.086 1 96.38 223 VAL A C 1
ATOM 1734 O O . VAL A 1 223 ? -21.344 36.844 7.684 1 96.38 223 VAL A O 1
ATOM 1737 N N . GLY A 1 224 ? -22.469 35.75 6.098 1 97 224 GLY A N 1
ATOM 1738 C CA . GLY A 1 224 ? -21.312 35 5.656 1 97 224 GLY A CA 1
ATOM 1739 C C . GLY A 1 224 ? -20.219 35.875 5.047 1 97 224 GLY A C 1
ATOM 1740 O O . GLY A 1 224 ? -19.047 35.75 5.402 1 97 224 GLY A O 1
ATOM 1741 N N . VAL A 1 225 ? -20.562 36.719 4.207 1 97 225 VAL A N 1
ATOM 1742 C CA . VAL A 1 225 ? -19.609 37.562 3.498 1 97 225 VAL A CA 1
ATOM 1743 C C . VAL A 1 225 ? -18.969 38.562 4.473 1 97 225 VAL A C 1
ATOM 1745 O O . VAL A 1 225 ? -17.75 38.781 4.426 1 97 225 VAL A O 1
ATOM 1748 N N . VAL A 1 226 ? -19.766 39.094 5.312 1 97.12 226 VAL A N 1
ATOM 1749 C CA . VAL A 1 226 ? -19.25 40.031 6.297 1 97.12 226 VAL A CA 1
ATOM 1750 C C . VAL A 1 226 ? -18.297 39.312 7.25 1 97.12 226 VAL A C 1
ATOM 1752 O O . VAL A 1 226 ? -17.234 39.844 7.582 1 97.12 226 VAL A O 1
ATOM 1755 N N . SER A 1 227 ? -18.719 38.188 7.711 1 97.5 227 SER A N 1
ATOM 1756 C CA . SER A 1 227 ? -17.844 37.406 8.57 1 97.5 227 SER A CA 1
ATOM 1757 C C . SER A 1 227 ? -16.516 37.094 7.875 1 97.5 227 SER A C 1
ATOM 1759 O O . SER A 1 227 ? -15.445 37.188 8.477 1 97.5 227 SER A O 1
ATOM 1761 N N . LEU A 1 228 ? -16.578 36.688 6.66 1 97 228 LEU A N 1
ATOM 1762 C CA . LEU A 1 228 ? -15.375 36.344 5.895 1 97 228 LEU A CA 1
ATOM 1763 C C . LEU A 1 228 ? -14.477 37.562 5.711 1 97 228 LEU A C 1
ATOM 1765 O O . LEU A 1 228 ? -13.258 37.469 5.855 1 97 228 LEU A O 1
ATOM 1769 N N . LEU A 1 229 ? -15.039 38.656 5.371 1 96.5 229 LEU A N 1
ATOM 1770 C CA . LEU A 1 229 ? -14.281 39.875 5.152 1 96.5 229 LEU A CA 1
ATOM 1771 C C . LEU A 1 229 ? -13.578 40.312 6.434 1 96.5 229 LEU A C 1
ATOM 1773 O O . LEU A 1 229 ? -12.406 40.688 6.398 1 96.5 229 LEU A O 1
ATOM 1777 N N . ILE A 1 230 ? -14.258 40.25 7.539 1 95.69 230 ILE A N 1
ATOM 1778 C CA . ILE A 1 230 ? -13.672 40.656 8.812 1 95.69 230 ILE A CA 1
ATOM 1779 C C . ILE A 1 230 ? -12.523 39.688 9.172 1 95.69 230 ILE A C 1
ATOM 1781 O O . ILE A 1 230 ? -11.469 40.125 9.625 1 95.69 230 ILE A O 1
ATOM 1785 N N . LEU A 1 231 ? -12.75 38.469 8.992 1 95.5 231 LEU A N 1
ATOM 1786 C CA . LEU A 1 231 ? -11.727 37.469 9.297 1 95.5 231 LEU A CA 1
ATOM 1787 C C . LEU A 1 231 ? -10.484 37.688 8.438 1 95.5 231 LEU A C 1
ATOM 1789 O O . LEU A 1 231 ? -9.359 37.594 8.938 1 95.5 231 LEU A O 1
ATOM 1793 N N . ILE A 1 232 ? -10.672 37.938 7.168 1 93.94 232 ILE A N 1
ATOM 1794 C CA . ILE A 1 232 ? -9.555 38.156 6.254 1 93.94 232 ILE A CA 1
ATOM 1795 C C . ILE A 1 232 ? -8.805 39.438 6.652 1 93.94 232 ILE A C 1
ATOM 1797 O O . ILE A 1 232 ? -7.574 39.438 6.68 1 93.94 232 ILE A O 1
ATOM 1801 N N . LEU A 1 233 ? -9.508 40.438 6.988 1 92.44 233 LEU A N 1
ATOM 1802 C CA . LEU A 1 233 ? -8.914 41.688 7.371 1 92.44 233 LEU A CA 1
ATOM 1803 C C . LEU A 1 233 ? -8.109 41.562 8.664 1 92.44 233 LEU A C 1
ATOM 1805 O O . LEU A 1 233 ? -6.988 42.062 8.758 1 92.44 233 LEU A O 1
ATOM 1809 N N . LEU A 1 234 ? -8.664 40.938 9.586 1 90.75 234 LEU A N 1
ATOM 1810 C CA . LEU A 1 234 ? -7.984 40.781 10.867 1 90.75 234 LEU A CA 1
ATOM 1811 C C . LEU A 1 234 ? -6.773 39.844 10.719 1 90.75 234 LEU A C 1
ATOM 1813 O O . LEU A 1 234 ? -5.789 40 11.445 1 90.75 234 LEU A O 1
ATOM 1817 N N . SER A 1 235 ? -6.883 38.938 9.867 1 88.44 235 SER A N 1
ATOM 1818 C CA . SER A 1 235 ? -5.746 38.062 9.602 1 88.44 235 SER A CA 1
ATOM 1819 C C . SER A 1 235 ? -4.578 38.844 9.008 1 88.44 235 SER A C 1
ATOM 1821 O O . SER A 1 235 ? -3.416 38.562 9.305 1 88.44 235 SER A O 1
ATOM 1823 N N . LYS A 1 236 ? -4.801 39.75 8.18 1 86.75 236 LYS A N 1
ATOM 1824 C CA . LYS A 1 236 ? -3.768 40.594 7.598 1 86.75 236 LYS A CA 1
ATOM 1825 C C . LYS A 1 236 ? -3.129 41.5 8.648 1 86.75 236 LYS A C 1
ATOM 1827 O O . LYS A 1 236 ? -1.917 41.719 8.633 1 86.75 236 LYS A O 1
ATOM 1832 N N . ILE A 1 237 ? -3.928 41.938 9.508 1 84.31 237 ILE A N 1
ATOM 1833 C CA . ILE A 1 237 ? -3.441 42.781 10.586 1 84.31 237 ILE A CA 1
ATOM 1834 C C . ILE A 1 237 ? -2.531 41.969 11.516 1 84.31 237 ILE A C 1
ATOM 1836 O O . ILE A 1 237 ? -1.529 42.5 12.008 1 84.31 237 ILE A O 1
ATOM 1840 N N . ALA A 1 238 ? -2.895 40.781 11.742 1 80.88 238 ALA A N 1
ATOM 1841 C CA . ALA A 1 238 ? -2.084 39.938 12.586 1 80.88 238 ALA A CA 1
ATOM 1842 C C . ALA A 1 238 ? -0.677 39.75 12.016 1 80.88 238 ALA A C 1
ATOM 1844 O O . ALA A 1 238 ? 0.302 39.719 12.766 1 80.88 238 ALA A O 1
ATOM 1845 N N . THR A 1 239 ? -0.568 39.625 10.781 1 77.44 239 THR A N 1
ATOM 1846 C CA . THR A 1 239 ? 0.726 39.5 10.117 1 77.44 239 THR A CA 1
ATOM 1847 C C . THR A 1 239 ? 1.543 40.781 10.258 1 77.44 239 THR A C 1
ATOM 1849 O O . THR A 1 239 ? 2.756 40.719 10.477 1 77.44 239 THR A O 1
ATOM 1852 N N . ASP A 1 240 ? 0.9 41.875 10.242 1 77.38 240 ASP A N 1
ATOM 1853 C CA . ASP A 1 240 ? 1.558 43.156 10.359 1 77.38 240 ASP A CA 1
ATOM 1854 C C . ASP A 1 240 ? 2.033 43.406 11.797 1 77.38 240 ASP A C 1
ATOM 1856 O O . ASP A 1 240 ? 3.121 43.938 12.008 1 77.38 240 ASP A O 1
ATOM 1860 N N . VAL A 1 241 ? 1.198 43.062 12.664 1 73.81 241 VAL A N 1
ATOM 1861 C CA . VAL A 1 241 ? 1.528 43.25 14.07 1 73.81 241 VAL A CA 1
ATOM 1862 C C . VAL A 1 241 ? 2.754 42.438 14.438 1 73.81 241 VAL A C 1
ATOM 1864 O O . VAL A 1 241 ? 3.613 42.875 15.195 1 73.81 241 VAL A O 1
ATOM 1867 N N . LYS A 1 242 ? 2.85 41.25 13.93 1 71.94 242 LYS A N 1
ATOM 1868 C CA . LYS A 1 242 ? 4.004 40.375 14.148 1 71.94 242 LYS A CA 1
ATOM 1869 C C . LYS A 1 242 ? 5.285 41.031 13.648 1 71.94 242 LYS A C 1
ATOM 1871 O O . LYS A 1 242 ? 6.324 40.969 14.312 1 71.94 242 LYS A O 1
ATOM 1876 N N . GLN A 1 243 ? 5.168 41.656 12.547 1 66.19 243 GLN A N 1
ATOM 1877 C CA . GLN A 1 243 ? 6.32 42.344 11.977 1 66.19 243 GLN A CA 1
ATOM 1878 C C . GLN A 1 243 ? 6.727 43.531 12.844 1 66.19 243 GLN A C 1
ATOM 1880 O O . GLN A 1 243 ? 7.914 43.812 13.008 1 66.19 243 GLN A O 1
ATOM 1885 N N . TRP A 1 244 ? 5.699 44.125 13.445 1 62.03 244 TRP A N 1
ATOM 1886 C CA . TRP A 1 244 ? 5.949 45.281 14.281 1 62.03 244 TRP A CA 1
ATOM 1887 C C . TRP A 1 244 ? 6.617 44.875 15.594 1 62.03 244 TRP A C 1
ATOM 1889 O O . TRP A 1 244 ? 7.477 45.594 16.109 1 62.03 244 TRP A O 1
ATOM 1899 N N . GLN A 1 245 ? 6.211 43.719 16.047 1 64.56 245 GLN A N 1
ATOM 1900 C CA . GLN A 1 245 ? 6.781 43.188 17.281 1 64.56 245 GLN A CA 1
ATOM 1901 C C . GLN A 1 245 ? 8.234 42.781 17.078 1 64.56 245 GLN A C 1
ATOM 1903 O O . GLN A 1 245 ? 9.055 42.875 17.984 1 64.56 245 GLN A O 1
ATOM 1908 N N . LEU A 1 246 ? 8.398 42.188 15.922 1 59.38 246 LEU A N 1
ATOM 1909 C CA . LEU A 1 246 ? 9.766 41.812 15.594 1 59.38 246 LEU A CA 1
ATOM 1910 C C . LEU A 1 246 ? 10.664 43.031 15.438 1 59.38 246 LEU A C 1
ATOM 1912 O O . LEU A 1 246 ? 11.859 42.969 15.75 1 59.38 246 LEU A O 1
ATOM 1916 N N . LYS A 1 247 ? 10.086 44.219 15.039 1 58.72 247 LYS A N 1
ATOM 1917 C CA . LYS A 1 247 ? 10.859 45.438 14.867 1 58.72 247 LYS A CA 1
ATOM 1918 C C . LYS A 1 247 ? 10.805 46.312 16.125 1 58.72 247 LYS A C 1
ATOM 1920 O O . LYS A 1 247 ? 11.148 47.5 16.078 1 58.72 247 LYS A O 1
ATOM 1925 N N . LYS A 1 248 ? 10.188 45.875 17.109 1 58.31 248 LYS A N 1
ATOM 1926 C CA . LYS A 1 248 ? 9.992 46.625 18.359 1 58.31 248 LYS A CA 1
ATOM 1927 C C . LYS A 1 248 ? 11.297 47.25 18.828 1 58.31 248 LYS A C 1
ATOM 1929 O O . LYS A 1 248 ? 11.297 48.375 19.344 1 58.31 248 LYS A O 1
ATOM 1934 N N . ASP A 1 249 ? 12.266 46.375 18.766 1 54.91 249 ASP A N 1
ATOM 1935 C CA . ASP A 1 249 ? 13.523 46.938 19.281 1 54.91 249 ASP A CA 1
ATOM 1936 C C . ASP A 1 249 ? 13.969 48.156 18.484 1 54.91 249 ASP A C 1
ATOM 1938 O O . ASP A 1 249 ? 14.828 48.906 18.922 1 54.91 249 ASP A O 1
ATOM 1942 N N . GLU A 1 250 ? 13.43 48.188 17.281 1 54.41 250 GLU A N 1
ATOM 1943 C CA . GLU A 1 250 ? 13.961 49.281 16.484 1 54.41 250 GLU A CA 1
ATOM 1944 C C . GLU A 1 250 ? 13.164 50.562 16.703 1 54.41 250 GLU A C 1
ATOM 1946 O O . GLU A 1 250 ? 13.688 51.656 16.5 1 54.41 250 GLU A O 1
ATOM 1951 N N . VAL A 1 251 ? 11.875 50.469 16.953 1 57.59 251 VAL A N 1
ATOM 1952 C CA . VAL A 1 251 ? 11.117 51.719 17.016 1 57.59 251 VAL A CA 1
ATOM 1953 C C . VAL A 1 251 ? 10.586 51.938 18.422 1 57.59 251 VAL A C 1
ATOM 1955 O O . VAL A 1 251 ? 10 51.031 19.016 1 57.59 251 VAL A O 1
ATOM 1958 N N . GLU A 1 252 ? 11.109 52.781 19.188 1 61.31 252 GLU A N 1
ATOM 1959 C CA . GLU A 1 252 ? 10.633 53.219 20.5 1 61.31 252 GLU A CA 1
ATOM 1960 C C . GLU A 1 252 ? 9.148 53.562 20.453 1 61.31 252 GLU A C 1
ATOM 1962 O O . GLU A 1 252 ? 8.773 54.625 19.891 1 61.31 252 GLU A O 1
ATOM 1967 N N . LEU A 1 253 ? 8.297 52.594 20.516 1 64.25 253 LEU A N 1
ATOM 1968 C CA . LEU A 1 253 ? 6.867 52.844 20.484 1 64.25 253 LEU A CA 1
ATOM 1969 C C . LEU A 1 253 ? 6.398 53.5 21.781 1 64.25 253 LEU A C 1
ATOM 1971 O O . LEU A 1 253 ? 6.926 53.219 22.844 1 64.25 253 LEU A O 1
ATOM 1975 N N . SER A 1 254 ? 5.703 54.719 21.641 1 69.81 254 SER A N 1
ATOM 1976 C CA . SER A 1 254 ? 5.082 55.375 22.781 1 69.81 254 SER A CA 1
ATOM 1977 C C . SER A 1 254 ? 4.188 54.438 23.562 1 69.81 254 SER A C 1
ATOM 1979 O O . SER A 1 254 ? 3.83 53.344 23.062 1 69.81 254 SER A O 1
ATOM 1981 N N . ARG A 1 255 ? 3.896 54.625 24.844 1 75.75 255 ARG A N 1
ATOM 1982 C CA . ARG A 1 255 ? 3.084 53.781 25.719 1 75.75 255 ARG A CA 1
ATOM 1983 C C . ARG A 1 255 ? 1.718 53.531 25.094 1 75.75 255 ARG A C 1
ATOM 1985 O O . ARG A 1 255 ? 1.216 52.406 25.172 1 75.75 255 ARG A O 1
ATOM 1992 N N . TRP A 1 256 ? 1.138 54.562 24.594 1 74.38 256 TRP A N 1
ATOM 1993 C CA . TRP A 1 256 ? -0.175 54.438 23.984 1 74.38 256 TRP A CA 1
ATOM 1994 C C . TRP A 1 256 ? -0.1 53.531 22.75 1 74.38 256 TRP A C 1
ATOM 1996 O O . TRP A 1 256 ? -1.011 52.75 22.484 1 74.38 256 TRP A O 1
ATOM 2006 N N . GLN A 1 257 ? 0.971 53.594 22.031 1 76.75 257 GLN A N 1
ATOM 2007 C CA . GLN A 1 257 ? 1.158 52.781 20.844 1 76.75 257 GLN A CA 1
ATOM 2008 C C . GLN A 1 257 ? 1.386 51.312 21.203 1 76.75 257 GLN A C 1
ATOM 2010 O O . GLN A 1 257 ? 0.909 50.406 20.516 1 76.75 257 GLN A O 1
ATOM 2015 N N . ARG A 1 258 ? 1.992 51.188 22.281 1 78.25 258 ARG A N 1
ATOM 2016 C CA . ARG A 1 258 ? 2.232 49.812 22.75 1 78.25 258 ARG A CA 1
ATOM 2017 C C . ARG A 1 258 ? 0.931 49.156 23.188 1 78.25 258 ARG A C 1
ATOM 2019 O O . ARG A 1 258 ? 0.728 47.969 22.953 1 78.25 258 ARG A O 1
ATOM 2026 N N . SER A 1 259 ? 0.122 49.969 23.875 1 81.25 259 SER A N 1
ATOM 2027 C CA . SER A 1 259 ? -1.174 49.438 24.297 1 81.25 259 SER A CA 1
ATOM 2028 C C . SER A 1 259 ? -2.057 49.125 23.094 1 81.25 259 SER A C 1
ATOM 2030 O O . SER A 1 259 ? -2.771 48.125 23.078 1 81.25 259 SER A O 1
ATOM 2032 N N . CYS A 1 260 ? -1.97 49.906 22.156 1 80.62 260 CYS A N 1
ATOM 2033 C CA . CYS A 1 260 ? -2.752 49.688 20.938 1 80.62 260 CYS A CA 1
ATOM 2034 C C . CYS A 1 260 ? -2.279 48.438 20.203 1 80.62 260 CYS A C 1
ATOM 2036 O O . CYS A 1 260 ? -3.094 47.688 19.672 1 80.62 260 CYS A O 1
ATOM 2038 N N . VAL A 1 261 ? -1.011 48.312 20.172 1 78.38 261 VAL A N 1
ATOM 2039 C CA . VAL A 1 261 ? -0.444 47.125 19.516 1 78.38 261 VAL A CA 1
ATOM 2040 C C . VAL A 1 261 ? -0.82 45.875 20.281 1 78.38 261 VAL A C 1
ATOM 2042 O O . VAL A 1 261 ? -1.104 44.844 19.688 1 78.38 261 VAL A O 1
ATOM 2045 N N . TRP A 1 262 ? -0.886 46.062 21.531 1 80.31 262 TRP A N 1
ATOM 2046 C CA . TRP A 1 262 ? -1.267 44.938 22.375 1 80.31 262 TRP A CA 1
ATOM 2047 C C . TRP A 1 262 ? -2.73 44.562 22.156 1 80.31 262 TRP A C 1
ATOM 2049 O O . TRP A 1 262 ? -3.07 43.375 22.062 1 80.31 262 TRP A O 1
ATOM 2059 N N . ILE A 1 263 ? -3.545 45.5 22.094 1 84 263 ILE A N 1
ATOM 2060 C CA . ILE A 1 263 ? -4.973 45.281 21.875 1 84 263 ILE A CA 1
ATOM 2061 C C . ILE A 1 263 ? -5.199 44.688 20.484 1 84 263 ILE A C 1
ATOM 2063 O O . ILE A 1 263 ? -6.012 43.781 20.328 1 84 263 ILE A O 1
ATOM 2067 N N . LEU A 1 264 ? -4.469 45.188 19.594 1 84.06 264 LEU A N 1
ATOM 2068 C CA . LEU A 1 264 ? -4.586 44.656 18.234 1 84.06 264 LEU A CA 1
ATOM 2069 C C . LEU A 1 264 ? -4.09 43.219 18.141 1 84.06 264 LEU A C 1
ATOM 2071 O O . LEU A 1 264 ? -4.613 42.438 17.359 1 84.06 264 LEU A O 1
ATOM 2075 N N . TRP A 1 265 ? -3.115 43.031 18.906 1 83.31 265 TRP A N 1
ATOM 2076 C CA . TRP A 1 265 ? -2.59 41.656 18.969 1 83.31 265 TRP A CA 1
ATOM 2077 C C . TRP A 1 265 ? -3.633 40.688 19.547 1 83.31 265 TRP A C 1
ATOM 2079 O O . TRP A 1 265 ? -3.873 39.625 18.984 1 83.31 265 TRP A O 1
ATOM 2089 N N . ILE A 1 266 ? -4.301 41.062 20.484 1 84.31 266 ILE A N 1
ATOM 2090 C CA . ILE A 1 266 ? -5.32 40.219 21.125 1 84.31 266 ILE A CA 1
ATOM 2091 C C . ILE A 1 266 ? -6.508 40.062 20.172 1 84.31 266 ILE A C 1
ATOM 2093 O O . ILE A 1 266 ? -7.055 38.969 20.047 1 84.31 266 ILE A O 1
ATOM 2097 N N . ILE A 1 267 ? -6.824 41.125 19.547 1 86.81 267 ILE A N 1
ATOM 2098 C CA . ILE A 1 267 ? -7.953 41.094 18.625 1 86.81 267 ILE A CA 1
ATOM 2099 C C . ILE A 1 267 ? -7.637 40.188 17.438 1 86.81 267 ILE A C 1
ATOM 2101 O O . ILE A 1 267 ? -8.492 39.438 16.984 1 86.81 267 ILE A O 1
ATOM 2105 N N . SER A 1 268 ? -6.453 40.312 17.062 1 86.56 268 SER A N 1
ATOM 2106 C CA . SER A 1 268 ? -6.059 39.5 15.898 1 86.56 268 SER A CA 1
ATOM 2107 C C . SER A 1 268 ? -5.984 38.031 16.25 1 86.56 268 SER A C 1
ATOM 2109 O O . SER A 1 268 ? -6.312 37.188 15.43 1 86.56 268 SER A O 1
ATOM 2111 N N . LEU A 1 269 ? -5.605 37.781 17.391 1 86.44 269 LEU A N 1
ATOM 2112 C CA . LEU A 1 269 ? -5.5 36.406 17.844 1 86.44 269 LEU A CA 1
ATOM 2113 C C . LEU A 1 269 ? -6.883 35.781 18.078 1 86.44 269 LEU A C 1
ATOM 2115 O O . LEU A 1 269 ? -7.074 34.594 17.922 1 86.44 269 LEU A O 1
ATOM 2119 N N . SER A 1 270 ? -7.848 36.656 18.438 1 91.19 270 SER A N 1
ATOM 2120 C CA . SER A 1 270 ? -9.188 36.219 18.781 1 91.19 270 SER A CA 1
ATOM 2121 C C . SER A 1 270 ? -10.188 36.531 17.672 1 91.19 270 SER A C 1
ATOM 2123 O O . SER A 1 270 ? -11.367 36.75 17.938 1 91.19 270 SER A O 1
ATOM 2125 N N . ARG A 1 271 ? -9.719 36.594 16.484 1 91.94 271 ARG A N 1
ATOM 2126 C CA . ARG A 1 271 ? -10.547 37.031 15.383 1 91.94 271 ARG A CA 1
ATOM 2127 C C . ARG A 1 271 ? -11.766 36.125 15.203 1 91.94 271 ARG A C 1
ATOM 2129 O O . ARG A 1 271 ? -12.875 36.625 14.977 1 91.94 271 ARG A O 1
ATOM 2136 N N . ILE A 1 272 ? -11.586 34.812 15.297 1 94 272 ILE A N 1
ATOM 2137 C CA . ILE A 1 272 ? -12.688 33.875 15.109 1 94 272 ILE A CA 1
ATOM 2138 C C . ILE A 1 272 ? -13.695 34.031 16.25 1 94 272 ILE A C 1
ATOM 2140 O O . ILE A 1 272 ? -14.906 34.031 16.016 1 94 272 ILE A O 1
ATOM 2144 N N . VAL A 1 273 ? -13.219 34.219 17.438 1 92.5 273 VAL A N 1
ATOM 2145 C CA . VAL A 1 273 ? -14.055 34.438 18.609 1 92.5 273 VAL A CA 1
ATOM 2146 C C . VAL A 1 273 ? -14.906 35.688 18.438 1 92.5 273 VAL A C 1
ATOM 2148 O O . VAL A 1 273 ? -16.125 35.656 18.625 1 92.5 273 VAL A O 1
ATOM 2151 N N . LEU A 1 274 ? -14.281 36.688 18.016 1 93.31 274 LEU A N 1
ATOM 2152 C CA . LEU A 1 274 ? -14.953 37.969 17.875 1 93.31 274 LEU A CA 1
ATOM 2153 C C . LEU A 1 274 ? -16.062 37.906 16.828 1 93.31 274 LEU A C 1
ATOM 2155 O O . LEU A 1 274 ? -17.172 38.344 17.062 1 93.31 274 LEU A O 1
ATOM 2159 N N . VAL A 1 275 ? -15.734 37.344 15.734 1 95.44 275 VAL A N 1
ATOM 2160 C CA . VAL A 1 275 ? -16.672 37.312 14.617 1 95.44 275 VAL A CA 1
ATOM 2161 C C . VAL A 1 275 ? -17.844 36.406 14.93 1 95.44 275 VAL A C 1
ATOM 2163 O O . VAL A 1 275 ? -19 36.812 14.805 1 95.44 275 VAL A O 1
ATOM 2166 N N . VAL A 1 276 ? -17.625 35.156 15.367 1 95.12 276 VAL A N 1
ATOM 2167 C CA . VAL A 1 276 ? -18.672 34.156 15.547 1 95.12 276 VAL A CA 1
ATOM 2168 C C . VAL A 1 276 ? -19.547 34.531 16.734 1 95.12 276 VAL A C 1
ATOM 2170 O O . VAL A 1 276 ? -20.781 34.469 16.656 1 95.12 276 VAL A O 1
ATOM 2173 N N . TYR A 1 277 ? -19.016 35.031 17.781 1 94.44 277 TYR A N 1
ATOM 2174 C CA . TYR A 1 277 ? -19.797 35.344 18.969 1 94.44 277 TYR A CA 1
ATOM 2175 C C . TYR A 1 277 ? -20.562 36.656 18.781 1 94.44 277 TYR A C 1
ATOM 2177 O O . TYR A 1 277 ? -21.656 36.812 19.328 1 94.44 277 TYR A O 1
ATOM 2185 N N . THR A 1 278 ? -20 37.562 18 1 95.44 278 THR A N 1
ATOM 2186 C CA . THR A 1 278 ? -20.766 38.781 17.672 1 95.44 278 THR A CA 1
ATOM 2187 C C . THR A 1 278 ? -21.969 38.406 16.812 1 95.44 278 THR A C 1
ATOM 2189 O O . THR A 1 278 ? -23.078 38.906 17.047 1 95.44 278 THR A O 1
ATOM 2192 N N . MET A 1 279 ? -21.75 37.562 15.82 1 96.06 279 MET A N 1
ATOM 2193 C CA . MET A 1 279 ? -22.859 37.156 14.961 1 96.06 279 MET A CA 1
ATOM 2194 C C . MET A 1 279 ? -23.891 36.375 15.742 1 96.06 279 MET A C 1
ATOM 2196 O O . MET A 1 279 ? -25.094 36.438 15.461 1 96.06 279 MET A O 1
ATOM 2200 N N . THR A 1 280 ? -23.422 35.594 16.672 1 95.62 280 THR A N 1
ATOM 2201 C CA . THR A 1 280 ? -24.312 34.844 17.531 1 95.62 280 THR A CA 1
ATOM 2202 C C . THR A 1 280 ? -25.172 35.781 18.375 1 95.62 280 THR A C 1
ATOM 2204 O O . THR A 1 280 ? -26.375 35.531 18.547 1 95.62 280 THR A O 1
ATOM 2207 N N . LEU A 1 281 ? -24.578 36.781 18.844 1 95.12 281 LEU A N 1
ATOM 2208 C CA . LEU A 1 281 ? -25.297 37.781 19.641 1 95.12 281 LEU A CA 1
ATOM 2209 C C . LEU A 1 281 ? -26.375 38.469 18.797 1 95.12 281 LEU A C 1
ATOM 2211 O O . LEU A 1 281 ? -27.484 38.719 19.266 1 95.12 281 LEU A O 1
ATOM 2215 N N . ILE A 1 282 ? -26.016 38.781 17.609 1 94.44 282 ILE A N 1
ATOM 2216 C CA . ILE A 1 282 ? -26.953 39.406 16.703 1 94.44 282 ILE A CA 1
ATOM 2217 C C . ILE A 1 282 ? -28.156 38.5 16.453 1 94.44 282 ILE A C 1
ATOM 2219 O O . ILE A 1 282 ? -29.297 38.938 16.516 1 94.44 282 ILE A O 1
ATOM 2223 N N . THR A 1 283 ? -27.875 37.281 16.172 1 94.56 283 THR A N 1
ATOM 2224 C CA . THR A 1 283 ? -28.938 36.312 15.906 1 94.56 283 THR A CA 1
ATOM 2225 C C . THR A 1 283 ? -29.797 36.094 17.141 1 94.56 283 THR A C 1
ATOM 2227 O O . THR A 1 283 ? -31.016 35.906 17.047 1 94.56 283 THR A O 1
ATOM 2230 N N . TRP A 1 284 ? -29.141 36.125 18.281 1 92.94 284 TRP A N 1
ATOM 2231 C CA . TRP A 1 284 ? -29.859 35.969 19.531 1 92.94 284 TRP A CA 1
ATOM 2232 C C . TRP A 1 284 ? -30.797 37.156 19.781 1 92.94 284 TRP A C 1
ATOM 2234 O O . TRP A 1 284 ? -31.938 36.969 20.203 1 92.94 284 TRP A O 1
ATOM 2244 N N . ILE A 1 285 ? -30.375 38.312 19.469 1 93.31 285 ILE A N 1
ATOM 2245 C CA . ILE A 1 285 ? -31.172 39.5 19.641 1 93.31 285 ILE A CA 1
ATOM 2246 C C . ILE A 1 285 ? -32.344 39.5 18.672 1 93.31 285 ILE A C 1
ATOM 2248 O O . ILE A 1 285 ? -33.469 39.875 19.031 1 93.31 285 ILE A O 1
ATOM 2252 N N . LEU A 1 286 ? -32.062 39.062 17.5 1 92 286 LEU A N 1
ATOM 2253 C CA . LEU A 1 286 ? -33.156 38.969 16.516 1 92 286 LEU A CA 1
ATOM 2254 C C . LEU A 1 286 ? -34.188 37.969 16.953 1 92 286 LEU A C 1
ATOM 2256 O O . LEU A 1 286 ? -35.375 38.156 16.719 1 92 286 LEU A O 1
ATOM 2260 N N . ASP A 1 287 ? -33.719 36.938 17.484 1 89.75 287 ASP A N 1
ATOM 2261 C CA . ASP A 1 287 ? -34.656 35.906 17.969 1 89.75 287 ASP A CA 1
ATOM 2262 C C . ASP A 1 287 ? -35.5 36.438 19.109 1 89.75 287 ASP A C 1
ATOM 2264 O O . ASP A 1 287 ? -36.688 36.125 19.203 1 89.75 287 ASP A O 1
ATOM 2268 N N . LEU A 1 288 ? -34.969 37.281 19.953 1 89.75 288 LEU A N 1
ATOM 2269 C CA . LEU A 1 288 ? -35.688 37.875 21.062 1 89.75 288 LEU A CA 1
ATOM 2270 C C . LEU A 1 288 ? -36.781 38.844 20.562 1 89.75 288 LEU A C 1
ATOM 2272 O O . LEU A 1 288 ? -37.812 39.031 21.219 1 89.75 288 LEU A O 1
ATOM 2276 N N . GLN A 1 289 ? -36.5 39.375 19.406 1 91.19 289 GLN A N 1
ATOM 2277 C CA . GLN A 1 289 ? -37.438 40.312 18.828 1 91.19 289 GLN A CA 1
ATOM 2278 C C . GLN A 1 289 ? -38.5 39.625 17.984 1 91.19 289 GLN A C 1
ATOM 2280 O O . GLN A 1 289 ? -39.344 40.25 17.359 1 91.19 289 GLN A O 1
ATOM 2285 N N . GLY A 1 290 ? -38.531 38.344 17.953 1 84.94 290 GLY A N 1
ATOM 2286 C CA . GLY A 1 290 ? -39.531 37.562 17.25 1 84.94 290 GLY A CA 1
ATOM 2287 C C . GLY A 1 290 ? -39.188 37.375 15.773 1 84.94 290 GLY A C 1
ATOM 2288 O O . GLY A 1 290 ? -40.062 36.969 14.984 1 84.94 290 GLY A O 1
ATOM 2289 N N . LYS A 1 291 ? -38.125 37.75 15.352 1 85.06 291 LYS A N 1
ATOM 2290 C CA . LYS A 1 291 ? -37.688 37.594 13.969 1 85.06 291 LYS A CA 1
ATOM 2291 C C . LYS A 1 291 ? -36.781 36.406 13.797 1 85.06 291 LYS A C 1
ATOM 2293 O O . LYS A 1 291 ? -35.625 36.531 13.359 1 85.06 291 LYS A O 1
ATOM 2298 N N . SER A 1 292 ? -37.438 35.312 14.273 1 78 292 SER A N 1
ATOM 2299 C CA . SER A 1 292 ? -36.688 34.062 14.18 1 78 292 SER A CA 1
ATOM 2300 C C . SER A 1 292 ? -36.781 33.438 12.789 1 78 292 SER A C 1
ATOM 2302 O O . SER A 1 292 ? -37.75 33.688 12.062 1 78 292 SER A O 1
ATOM 2304 N N . GLY A 1 293 ? -35.75 33.062 12.133 1 79.94 293 GLY A N 1
ATOM 2305 C CA . GLY A 1 293 ? -35.875 32.344 10.883 1 79.94 293 GLY A CA 1
ATOM 2306 C C . GLY A 1 293 ? -35.188 33.031 9.719 1 79.94 293 GLY A C 1
ATOM 2307 O O . GLY A 1 293 ? -35.062 32.438 8.641 1 79.94 293 GLY A O 1
ATOM 2308 N N . PHE A 1 294 ? -34.781 34.25 9.984 1 87 294 PHE A N 1
ATOM 2309 C CA . PHE A 1 294 ? -34.156 34.969 8.891 1 87 294 PHE A CA 1
ATOM 2310 C C . PHE A 1 294 ? -32.781 34.406 8.594 1 87 294 PHE A C 1
ATOM 2312 O O . PHE A 1 294 ? -32.312 34.406 7.441 1 87 294 PHE A O 1
ATOM 2319 N N . ILE A 1 295 ? -32.156 33.969 9.602 1 93.19 295 ILE A N 1
ATOM 2320 C CA . ILE A 1 295 ? -30.797 33.438 9.484 1 93.19 295 ILE A CA 1
ATOM 2321 C C . ILE A 1 295 ? -30.797 31.969 9.906 1 93.19 295 ILE A C 1
ATOM 2323 O O . ILE A 1 295 ? -31.422 31.609 10.906 1 93.19 295 ILE A O 1
ATOM 2327 N N . ASN A 1 296 ? -30.203 31.141 9.047 1 93.69 296 ASN A N 1
ATOM 2328 C CA . ASN A 1 296 ? -30.078 29.734 9.398 1 93.69 296 ASN A CA 1
ATOM 2329 C C . ASN A 1 296 ? -29.062 29.531 10.523 1 93.69 296 ASN A C 1
ATOM 2331 O O . ASN A 1 296 ? -27.922 29.984 10.422 1 93.69 296 ASN A O 1
ATOM 2335 N N . ILE A 1 297 ? -29.531 28.859 11.562 1 93.56 297 ILE A N 1
ATOM 2336 C CA . ILE A 1 297 ? -28.688 28.688 12.742 1 93.56 297 ILE A CA 1
ATOM 2337 C C . ILE A 1 297 ? -28.406 27.188 12.953 1 93.56 297 ILE A C 1
ATOM 2339 O O . ILE A 1 297 ? -29.031 26.344 12.305 1 93.56 297 ILE A O 1
ATOM 2343 N N . VAL A 1 298 ? -27.438 26.797 13.781 1 92.69 298 VAL A N 1
ATOM 2344 C CA . VAL A 1 298 ? -27 25.438 14.086 1 92.69 298 VAL A CA 1
ATOM 2345 C C . VAL A 1 298 ? -28.156 24.625 14.648 1 92.69 298 VAL A C 1
ATOM 2347 O O . VAL A 1 298 ? -28.406 23.484 14.234 1 92.69 298 VAL A O 1
ATOM 2350 N N . GLY A 1 299 ? -28.891 25.234 15.508 1 88.31 299 GLY A N 1
ATOM 2351 C CA . GLY A 1 299 ? -30.016 24.531 16.094 1 88.31 299 GLY A CA 1
ATOM 2352 C C . GLY A 1 299 ? -29.656 23.719 17.328 1 88.31 299 GLY A C 1
ATOM 2353 O O . GLY A 1 299 ? -28.766 24.109 18.094 1 88.31 299 GLY A O 1
ATOM 2354 N N . ASN A 1 300 ? -30.188 22.547 17.469 1 88.12 300 ASN A N 1
ATOM 2355 C CA . ASN A 1 300 ? -30.078 21.797 18.719 1 88.12 300 ASN A CA 1
ATOM 2356 C C . ASN A 1 300 ? -28.703 21.141 18.859 1 88.12 300 ASN A C 1
ATOM 2358 O O . ASN A 1 300 ? -28.234 20.453 17.953 1 88.12 300 ASN A O 1
ATOM 2362 N N . VAL A 1 301 ? -28.016 21.438 19.953 1 92.44 301 VAL A N 1
ATOM 2363 C CA . VAL A 1 301 ? -26.75 20.812 20.344 1 92.44 301 VAL A CA 1
ATOM 2364 C C . VAL A 1 301 ? -26.922 20.094 21.672 1 92.44 301 VAL A C 1
ATOM 2366 O O . VAL A 1 301 ? -27.219 20.734 22.703 1 92.44 301 VAL A O 1
ATOM 2369 N N . THR A 1 302 ? -26.719 18.797 21.688 1 92.12 302 THR A N 1
ATOM 2370 C CA . THR A 1 302 ? -26.922 18 22.891 1 92.12 302 THR A CA 1
ATOM 2371 C C . THR A 1 302 ? -25.812 18.281 23.906 1 92.12 302 THR A C 1
ATOM 2373 O O . THR A 1 302 ? -24.641 18.344 23.547 1 92.12 302 THR A O 1
ATOM 2376 N N . SER A 1 303 ? -26.25 18.469 25.125 1 92 303 SER A N 1
ATOM 2377 C CA . SER A 1 303 ? -25.281 18.734 26.188 1 92 303 SER A CA 1
ATOM 2378 C C . SER A 1 303 ? -24.797 17.438 26.828 1 92 303 SER A C 1
ATOM 2380 O O . SER A 1 303 ? -25.469 16.422 26.766 1 92 303 SER A O 1
ATOM 2382 N N . GLY A 1 304 ? -23.578 17.484 27.375 1 89.31 304 GLY A N 1
ATOM 2383 C CA . GLY A 1 304 ? -23.047 16.328 28.078 1 89.31 304 GLY A CA 1
ATOM 2384 C C . GLY A 1 304 ? -22.172 15.445 27.203 1 89.31 304 GLY A C 1
ATOM 2385 O O . GLY A 1 304 ? -22.109 15.641 26 1 89.31 304 GLY A O 1
ATOM 2386 N N . ILE A 1 305 ? -21.547 14.539 27.891 1 89.81 305 ILE A N 1
ATOM 2387 C CA . ILE A 1 305 ? -20.641 13.625 27.188 1 89.81 305 ILE A CA 1
ATOM 2388 C C . ILE A 1 305 ? -21.391 12.336 26.844 1 89.81 305 ILE A C 1
ATOM 2390 O O . ILE A 1 305 ? -22.203 11.852 27.625 1 89.81 305 ILE A O 1
ATOM 2394 N N . ASN A 1 306 ? -21.188 11.914 25.656 1 92.56 306 ASN A N 1
ATOM 2395 C CA . ASN A 1 306 ? -21.766 10.656 25.219 1 92.56 306 ASN A CA 1
ATOM 2396 C C . ASN A 1 306 ? -20.75 9.516 25.281 1 92.56 306 ASN A C 1
ATOM 2398 O O . ASN A 1 306 ? -19.844 9.43 24.453 1 92.56 306 ASN A O 1
ATOM 2402 N N . ILE A 1 307 ? -20.922 8.609 26.281 1 92.06 307 ILE A N 1
ATOM 2403 C CA . ILE A 1 307 ? -20.031 7.465 26.438 1 92.06 307 ILE A CA 1
ATOM 2404 C C . ILE A 1 307 ? -20.578 6.289 25.609 1 92.06 307 ILE A C 1
ATOM 2406 O O . ILE A 1 307 ? -21.719 5.887 25.781 1 92.06 307 ILE A O 1
ATOM 2410 N N . GLN A 1 308 ? -19.844 5.934 24.672 1 89.69 308 GLN A N 1
ATOM 2411 C CA . GLN A 1 308 ? -20.234 4.82 23.812 1 89.69 308 GLN A CA 1
ATOM 2412 C C . GLN A 1 308 ? -19.047 3.889 23.547 1 89.69 308 GLN A C 1
ATOM 2414 O O . GLN A 1 308 ? -17.953 4.348 23.234 1 89.69 308 GLN A O 1
ATOM 2419 N N . VAL A 1 309 ? -19.312 2.572 23.688 1 89.69 309 VAL A N 1
ATOM 2420 C CA . VAL A 1 309 ? -18.281 1.581 23.406 1 89.69 309 VAL A CA 1
ATOM 2421 C C . VAL A 1 309 ? -18.297 1.248 21.922 1 89.69 309 VAL A C 1
ATOM 2423 O O . VAL A 1 309 ? -19.344 0.983 21.328 1 89.69 309 VAL A O 1
ATOM 2426 N N . PRO A 1 310 ? -17.109 1.4 21.297 1 90.88 310 PRO A N 1
ATOM 2427 C CA . PRO A 1 310 ? -17.031 1.052 19.875 1 90.88 310 PRO A CA 1
ATOM 2428 C C . PRO A 1 310 ? -17.469 -0.384 19.594 1 90.88 310 PRO A C 1
ATOM 2430 O O . PRO A 1 310 ? -17.172 -1.29 20.375 1 90.88 310 PRO A O 1
ATOM 2433 N N . GLU A 1 311 ? -18.188 -0.602 18.625 1 86.19 311 GLU A N 1
ATOM 2434 C CA . GLU A 1 311 ? -18.656 -1.929 18.234 1 86.19 311 GLU A CA 1
ATOM 2435 C C . GLU A 1 311 ? -17.562 -2.709 17.516 1 86.19 311 GLU A C 1
ATOM 2437 O O . GLU A 1 311 ? -17.422 -2.59 16.297 1 86.19 311 GLU A O 1
ATOM 2442 N N . ILE A 1 312 ? -16.875 -3.621 18.109 1 83.12 312 ILE A N 1
ATOM 2443 C CA . ILE A 1 312 ? -15.703 -4.293 17.578 1 83.12 312 ILE A CA 1
ATOM 2444 C C . ILE A 1 312 ? -16.094 -5.66 17.016 1 83.12 312 ILE A C 1
ATOM 2446 O O . ILE A 1 312 ? -15.383 -6.23 16.188 1 83.12 312 ILE A O 1
ATOM 2450 N N . GLY A 1 313 ? -17.188 -6.16 17.172 1 72.06 313 GLY A N 1
ATOM 2451 C CA . GLY A 1 313 ? -17.5 -7.555 16.891 1 72.06 313 GLY A CA 1
ATOM 2452 C C . GLY A 1 313 ? -18.109 -7.766 15.523 1 72.06 313 GLY A C 1
ATOM 2453 O O . GLY A 1 313 ? -18.281 -8.906 15.086 1 72.06 313 GLY A O 1
ATOM 2454 N N . ASN A 1 314 ? -18.359 -6.727 14.836 1 72.19 314 ASN A N 1
ATOM 2455 C CA . ASN A 1 314 ? -19.031 -6.883 13.555 1 72.19 314 ASN A CA 1
ATOM 2456 C C . ASN A 1 314 ? -18.047 -6.773 12.391 1 72.19 314 ASN A C 1
ATOM 2458 O O . ASN A 1 314 ? -17.562 -5.684 12.086 1 72.19 314 ASN A O 1
ATOM 2462 N N . LEU A 1 315 ? -17.812 -7.887 11.68 1 66.75 315 LEU A N 1
ATOM 2463 C CA . LEU A 1 315 ? -16.859 -7.961 10.578 1 66.75 315 LEU A CA 1
ATOM 2464 C C . LEU A 1 315 ? -17.312 -7.078 9.414 1 66.75 315 LEU A C 1
ATOM 2466 O O . LEU A 1 315 ? -16.484 -6.512 8.703 1 66.75 315 LEU A O 1
ATOM 2470 N N . HIS A 1 316 ? -18.609 -6.996 9.305 1 69.19 316 HIS A N 1
ATOM 2471 C CA . HIS A 1 316 ? -19.141 -6.188 8.219 1 69.19 316 HIS A CA 1
ATOM 2472 C C . HIS A 1 316 ? -18.766 -4.719 8.391 1 69.19 316 HIS A C 1
ATOM 2474 O O . HIS A 1 316 ? -18.562 -4.004 7.41 1 69.19 316 HIS A O 1
ATOM 2480 N N . SER A 1 317 ? -18.641 -4.375 9.664 1 76.38 317 SER A N 1
ATOM 2481 C CA . SER A 1 317 ? -18.281 -2.99 9.945 1 76.38 317 SER A CA 1
ATOM 2482 C C . SER A 1 317 ? -16.844 -2.707 9.516 1 76.38 317 SER A C 1
ATOM 2484 O O . SER A 1 317 ? -16.531 -1.613 9.039 1 76.38 317 SER A O 1
ATOM 2486 N N . TYR A 1 318 ? -16.047 -3.723 9.547 1 75.75 318 TYR A N 1
ATOM 2487 C CA . TYR A 1 318 ? -14.648 -3.547 9.164 1 75.75 318 TYR A CA 1
ATOM 2488 C C . TYR A 1 318 ? -14.508 -3.471 7.648 1 75.75 318 TYR A C 1
ATOM 2490 O O . TYR A 1 318 ? -13.633 -2.766 7.137 1 75.75 318 TYR A O 1
ATOM 2498 N N . GLN A 1 319 ? -15.328 -4.164 6.984 1 71.69 319 GLN A N 1
ATOM 2499 C CA . GLN A 1 319 ? -15.297 -4.148 5.527 1 71.69 319 GLN A CA 1
ATOM 2500 C C . GLN A 1 319 ? -15.719 -2.789 4.98 1 71.69 319 GLN A C 1
ATOM 2502 O O . GLN A 1 319 ? -15.188 -2.326 3.969 1 71.69 319 GLN A O 1
ATOM 2507 N N . ALA A 1 320 ? -16.578 -2.203 5.77 1 71.94 320 ALA A N 1
ATOM 2508 C CA . ALA A 1 320 ? -17.109 -0.913 5.332 1 71.94 320 ALA A CA 1
ATOM 2509 C C . ALA A 1 320 ? -16.047 0.184 5.477 1 71.94 320 ALA A C 1
ATOM 2511 O O . ALA A 1 320 ? -16.047 1.153 4.715 1 71.94 320 ALA A O 1
ATOM 2512 N N . ILE A 1 321 ? -15.133 -0.051 6.402 1 79.25 321 ILE A N 1
ATOM 2513 C CA . ILE A 1 321 ? -14.164 1.01 6.656 1 79.25 321 ILE A CA 1
ATOM 2514 C C . ILE A 1 321 ? -12.758 0.515 6.32 1 79.25 321 ILE A C 1
ATOM 2516 O O . ILE A 1 321 ? -11.766 1.05 6.824 1 79.25 321 ILE A O 1
ATOM 2520 N N . SER A 1 322 ? -12.57 -0.448 5.465 1 77.31 322 SER A N 1
ATOM 2521 C CA . SER A 1 322 ? -11.32 -1.188 5.285 1 77.31 322 SER A CA 1
ATOM 2522 C C . SER A 1 322 ? -10.203 -0.273 4.809 1 77.31 322 SER A C 1
ATOM 2524 O O . SER A 1 322 ? -9.141 -0.207 5.434 1 77.31 322 SER A O 1
ATOM 2526 N N . VAL A 1 323 ? -10.422 0.584 3.812 1 77.75 323 VAL A N 1
ATOM 2527 C CA . VAL A 1 323 ? -9.352 1.42 3.277 1 77.75 323 VAL A CA 1
ATOM 2528 C C . VAL A 1 323 ? -9.047 2.557 4.25 1 77.75 323 VAL A C 1
ATOM 2530 O O . VAL A 1 323 ? -7.891 2.959 4.398 1 77.75 323 VAL A O 1
ATOM 2533 N N . ALA A 1 324 ? -10.047 2.961 4.984 1 85.31 324 ALA A N 1
ATOM 2534 C CA . ALA A 1 324 ? -9.906 4.074 5.918 1 85.31 324 ALA A CA 1
ATOM 2535 C C . ALA A 1 324 ? -9.062 3.672 7.129 1 85.31 324 ALA A C 1
ATOM 2537 O O . ALA A 1 324 ? -8.414 4.516 7.75 1 85.31 324 ALA A O 1
ATOM 2538 N N . ILE A 1 325 ? -9.039 2.412 7.406 1 87.38 325 ILE A N 1
ATOM 2539 C CA . ILE A 1 325 ? -8.328 1.919 8.578 1 87.38 325 ILE A CA 1
ATOM 2540 C C . ILE A 1 325 ? -6.824 2.15 8.398 1 87.38 325 ILE A C 1
ATOM 2542 O O . ILE A 1 325 ? -6.102 2.34 9.383 1 87.38 325 ILE A O 1
ATOM 2546 N N . ILE A 1 326 ? -6.406 2.297 7.215 1 83.31 326 ILE A N 1
ATOM 2547 C CA . ILE A 1 326 ? -4.984 2.479 6.949 1 83.31 326 ILE A CA 1
ATOM 2548 C C . ILE A 1 326 ? -4.676 3.967 6.793 1 83.31 326 ILE A C 1
ATOM 2550 O O . ILE A 1 326 ? -3.672 4.457 7.316 1 83.31 326 ILE A O 1
ATOM 2554 N N . VAL A 1 327 ? -5.508 4.684 6.168 1 89.38 327 VAL A N 1
ATOM 2555 C CA . VAL A 1 327 ? -5.242 6.062 5.773 1 89.38 327 VAL A CA 1
ATOM 2556 C C . VAL A 1 327 ? -5.453 6.992 6.965 1 89.38 327 VAL A C 1
ATOM 2558 O O . VAL A 1 327 ? -4.656 7.906 7.195 1 89.38 327 VAL A O 1
ATOM 2561 N N . VAL A 1 328 ? -6.445 6.766 7.793 1 93.25 328 VAL A N 1
ATOM 2562 C CA . VAL A 1 328 ? -6.891 7.703 8.82 1 93.25 328 VAL A CA 1
ATOM 2563 C C . VAL A 1 328 ? -5.883 7.734 9.969 1 93.25 328 VAL A C 1
ATOM 2565 O O . VAL A 1 328 ? -5.66 8.781 10.578 1 93.25 328 VAL A O 1
ATOM 2568 N N . PRO A 1 329 ? -5.266 6.672 10.266 1 94 329 PRO A N 1
ATOM 2569 C CA . PRO A 1 329 ? -4.25 6.793 11.312 1 94 329 PRO A CA 1
ATOM 2570 C C . PRO A 1 329 ? -2.971 7.465 10.82 1 94 329 PRO A C 1
ATOM 2572 O O . PRO A 1 329 ? -2.26 8.102 11.602 1 94 329 PRO A O 1
ATOM 2575 N N . LEU A 1 330 ? -2.672 7.473 9.578 1 94.12 330 LEU A N 1
ATOM 2576 C CA . LEU A 1 330 ? -1.383 7.93 9.078 1 94.12 330 LEU A CA 1
ATOM 2577 C C . LEU A 1 330 ? -1.468 9.383 8.617 1 94.12 330 LEU A C 1
ATOM 2579 O O . LEU A 1 330 ? -0.648 10.211 9.008 1 94.12 330 LEU A O 1
ATOM 2583 N N . MET A 1 331 ? -2.459 9.688 7.867 1 94.62 331 MET A N 1
ATOM 2584 C CA . MET A 1 331 ? -2.539 11.016 7.27 1 94.62 331 MET A CA 1
ATOM 2585 C C . MET A 1 331 ? -2.699 12.086 8.344 1 94.62 331 MET A C 1
ATOM 2587 O O . MET A 1 331 ? -1.979 13.086 8.344 1 94.62 331 MET A O 1
ATOM 2591 N N . PRO A 1 332 ? -3.621 11.906 9.297 1 96.25 332 PRO A N 1
ATOM 2592 C CA . PRO A 1 332 ? -3.701 12.906 10.367 1 96.25 332 PRO A CA 1
ATOM 2593 C C . PRO A 1 332 ? -2.41 13.008 11.18 1 96.25 332 PRO A C 1
ATOM 2595 O O . PRO A 1 332 ? -2.066 14.094 11.664 1 96.25 332 PRO A O 1
ATOM 2598 N N . PHE A 1 333 ? -1.72 11.969 11.281 1 96.88 333 PHE A N 1
ATOM 2599 C CA . PHE A 1 333 ? -0.445 12.016 11.992 1 96.88 333 PHE A CA 1
ATOM 2600 C C . PHE A 1 333 ? 0.548 12.914 11.258 1 96.88 333 PHE A C 1
ATOM 2602 O O . PHE A 1 333 ? 1.241 13.719 11.883 1 96.88 333 PHE A O 1
ATOM 2609 N N . VAL A 1 334 ? 0.618 12.727 9.984 1 94.94 334 VAL A N 1
ATOM 2610 C CA . VAL A 1 334 ? 1.569 13.516 9.211 1 94.94 334 VAL A CA 1
ATOM 2611 C C . VAL A 1 334 ? 1.222 15 9.32 1 94.94 334 VAL A C 1
ATOM 2613 O O . VAL A 1 334 ? 2.111 15.844 9.438 1 94.94 334 VAL A O 1
ATOM 2616 N N . LEU A 1 335 ? -0.047 15.305 9.297 1 95.69 335 LEU A N 1
ATOM 2617 C CA . LEU A 1 335 ? -0.491 16.672 9.484 1 95.69 335 LEU A CA 1
ATOM 2618 C C . LEU A 1 335 ? -0.086 17.203 10.859 1 95.69 335 LEU A C 1
ATOM 2620 O O . LEU A 1 335 ? 0.409 18.328 10.977 1 95.69 335 LEU A O 1
ATOM 2624 N N . ASN A 1 336 ? -0.305 16.375 11.812 1 96.69 336 ASN A N 1
ATOM 2625 C CA . ASN A 1 336 ? 0.055 16.719 13.188 1 96.69 336 ASN A CA 1
ATOM 2626 C C . ASN A 1 336 ? 1.558 16.938 13.336 1 96.69 336 ASN A C 1
ATOM 2628 O O . ASN A 1 336 ? 1.991 17.922 13.922 1 96.69 336 ASN A O 1
ATOM 2632 N N . TYR A 1 337 ? 2.312 16.031 12.805 1 94.38 337 TYR A N 1
ATOM 2633 C CA . TYR A 1 337 ? 3.764 16.031 12.945 1 94.38 337 TYR A CA 1
ATOM 2634 C C . TYR A 1 337 ? 4.383 17.234 12.242 1 94.38 337 TYR A C 1
ATOM 2636 O O . TYR A 1 337 ? 5.355 17.812 12.734 1 94.38 337 TYR A O 1
ATOM 2644 N N . THR A 1 338 ? 3.824 17.609 11.164 1 91.62 338 THR A N 1
ATOM 2645 C CA . THR A 1 338 ? 4.305 18.766 10.414 1 91.62 338 THR A CA 1
ATOM 2646 C C . THR A 1 338 ? 4.117 20.047 11.219 1 91.62 338 THR A C 1
ATOM 2648 O O . THR A 1 338 ? 5.02 20.891 11.273 1 91.62 338 THR A O 1
ATOM 2651 N N . VAL A 1 339 ? 2.973 20.172 11.844 1 95.5 339 VAL A N 1
ATOM 2652 C CA . VAL A 1 339 ? 2.689 21.344 12.656 1 95.5 339 VAL A CA 1
ATOM 2653 C C . VAL A 1 339 ? 3.576 21.328 13.898 1 95.5 339 VAL A C 1
ATOM 2655 O O . VAL A 1 339 ? 4.145 22.359 14.273 1 95.5 339 VAL A O 1
ATOM 2658 N N . ALA A 1 340 ? 3.703 20.188 14.469 1 95.69 340 ALA A N 1
ATOM 2659 C CA . ALA A 1 340 ? 4.527 20.047 15.672 1 95.69 340 ALA A CA 1
ATOM 2660 C C . ALA A 1 340 ? 5.984 20.391 15.375 1 95.69 340 ALA A C 1
ATOM 2662 O O . ALA A 1 340 ? 6.633 21.094 16.156 1 95.69 340 ALA A O 1
ATOM 2663 N N . LYS A 1 341 ? 6.461 19.938 14.344 1 90.94 341 LYS A N 1
ATOM 2664 C CA . LYS A 1 341 ? 7.844 20.203 13.969 1 90.94 341 LYS A CA 1
ATOM 2665 C C . LYS A 1 341 ? 8.055 21.672 13.648 1 90.94 341 LYS A C 1
ATOM 2667 O O . LYS A 1 341 ? 9.102 22.25 13.969 1 90.94 341 LYS A O 1
ATOM 2672 N N . LYS A 1 342 ? 7.141 22.25 12.953 1 90 342 LYS A N 1
ATOM 2673 C CA . LYS A 1 342 ? 7.223 23.656 12.609 1 90 342 LYS A CA 1
ATOM 2674 C C . LYS A 1 342 ? 7.398 24.516 13.859 1 90 342 LYS A C 1
ATOM 2676 O O . LYS A 1 342 ? 8.336 25.312 13.945 1 90 342 LYS A O 1
ATOM 2681 N N . TYR A 1 343 ? 6.594 24.297 14.812 1 93.5 343 TYR A N 1
ATOM 2682 C CA . TYR A 1 343 ? 6.637 25.141 15.992 1 93.5 343 TYR A CA 1
ATOM 2683 C C . TYR A 1 343 ? 7.734 24.703 16.953 1 93.5 343 TYR A C 1
ATOM 2685 O O . TYR A 1 343 ? 8.281 25.516 17.703 1 93.5 343 TYR A O 1
ATOM 2693 N N . GLY A 1 344 ? 8.086 23.406 16.859 1 90.75 344 GLY A N 1
ATOM 2694 C CA . GLY A 1 344 ? 9.258 22.953 17.578 1 90.75 344 GLY A CA 1
ATOM 2695 C C . GLY A 1 344 ? 10.531 23.641 17.141 1 90.75 344 GLY A C 1
ATOM 2696 O O . GLY A 1 344 ? 11.328 24.094 17.969 1 90.75 344 GLY A O 1
ATOM 2697 N N . ARG A 1 345 ? 10.625 23.812 15.945 1 85.06 345 ARG A N 1
ATOM 2698 C CA . ARG A 1 345 ? 11.805 24.469 15.383 1 85.06 345 ARG A CA 1
ATOM 2699 C C . ARG A 1 345 ? 11.805 25.953 15.688 1 85.06 345 ARG A C 1
ATOM 2701 O O . ARG A 1 345 ? 12.859 26.547 15.953 1 85.06 345 ARG A O 1
ATOM 2708 N N . LEU A 1 346 ? 10.672 26.547 15.602 1 85.75 346 LEU A N 1
ATOM 2709 C CA . LEU A 1 346 ? 10.562 27.969 15.875 1 85.75 346 LEU A CA 1
ATOM 2710 C C . LEU A 1 346 ? 10.914 28.281 17.328 1 85.75 346 LEU A C 1
ATOM 2712 O O . LEU A 1 346 ? 11.523 29.312 17.625 1 85.75 346 LEU A O 1
ATOM 2716 N N . ASN A 1 347 ? 10.523 27.375 18.156 1 89.38 347 ASN A N 1
ATOM 2717 C CA . ASN A 1 347 ? 10.781 27.594 19.578 1 89.38 347 ASN A CA 1
ATOM 2718 C C . ASN A 1 347 ? 11.984 26.781 20.047 1 89.38 347 ASN A C 1
ATOM 2720 O O . ASN A 1 347 ? 12.227 26.672 21.25 1 89.38 347 ASN A O 1
ATOM 2724 N N . SER A 1 348 ? 12.688 26.062 19.172 1 85.69 348 SER A N 1
ATOM 2725 C CA . SER A 1 348 ? 13.977 25.406 19.375 1 85.69 348 SER A CA 1
ATOM 2726 C C . SER A 1 348 ? 13.844 24.234 20.328 1 85.69 348 SER A C 1
ATOM 2728 O O . SER A 1 348 ? 14.594 24.125 21.297 1 85.69 348 SER A O 1
ATOM 2730 N N . TYR A 1 349 ? 12.836 23.516 20.188 1 86.88 349 TYR A N 1
ATOM 2731 C CA . TYR A 1 349 ? 12.758 22.234 20.891 1 86.88 349 TYR A CA 1
ATOM 2732 C C . TYR A 1 349 ? 12.5 21.094 19.922 1 86.88 349 TYR A C 1
ATOM 2734 O O . TYR A 1 349 ? 12.039 21.328 18.797 1 86.88 349 TYR A O 1
ATOM 2742 N N . LYS A 1 350 ? 12.789 19.906 20.312 1 87.12 350 LYS A N 1
ATOM 2743 C CA . LYS A 1 350 ? 12.719 18.75 19.422 1 87.12 350 LYS A CA 1
ATOM 2744 C C . LYS A 1 350 ? 11.406 17.984 19.625 1 87.12 350 LYS A C 1
ATOM 2746 O O . LYS A 1 350 ? 10.914 17.859 20.75 1 87.12 350 LYS A O 1
ATOM 2751 N N . VAL A 1 351 ? 10.844 17.609 18.562 1 91.5 351 VAL A N 1
ATOM 2752 C CA . VAL A 1 351 ? 9.633 16.797 18.547 1 91.5 351 VAL A CA 1
ATOM 2753 C C . VAL A 1 351 ? 9.977 15.367 18.125 1 91.5 351 VAL A C 1
ATOM 2755 O O . VAL A 1 351 ? 10.68 15.156 17.125 1 91.5 351 VAL A O 1
ATOM 2758 N N . GLU A 1 352 ? 9.531 14.398 18.859 1 89.44 352 GLU A N 1
ATOM 2759 C CA . GLU A 1 352 ? 9.805 13 18.547 1 89.44 352 GLU A CA 1
ATOM 2760 C C . GLU A 1 352 ? 8.602 12.336 17.875 1 89.44 352 GLU A C 1
ATOM 2762 O O . GLU A 1 352 ? 7.48 12.422 18.375 1 89.44 352 GLU A O 1
ATOM 2767 N N . ASP A 1 353 ? 8.844 11.695 16.828 1 91.06 353 ASP A N 1
ATOM 2768 C CA . ASP A 1 353 ? 7.777 11.094 16.031 1 91.06 353 ASP A CA 1
ATOM 2769 C C . ASP A 1 353 ? 7.059 9.992 16.812 1 91.06 353 ASP A C 1
ATOM 2771 O O . ASP A 1 353 ? 5.828 9.961 16.844 1 91.06 353 ASP A O 1
ATOM 2775 N N . ASN A 1 354 ? 7.809 9.094 17.516 1 92 354 ASN A N 1
ATOM 2776 C CA . ASN A 1 354 ? 7.184 8 18.25 1 92 354 ASN A CA 1
ATOM 2777 C C . ASN A 1 354 ? 6.32 8.516 19.391 1 92 354 ASN A C 1
ATOM 2779 O O . ASN A 1 354 ? 5.266 7.953 19.688 1 92 354 ASN A O 1
ATOM 2783 N N . GLN A 1 355 ? 6.723 9.578 19.969 1 93.56 355 GLN A N 1
ATOM 2784 C CA . GLN A 1 355 ? 5.949 10.172 21.047 1 93.56 355 GLN A CA 1
ATOM 2785 C C . GLN A 1 355 ? 4.664 10.805 20.531 1 93.56 355 GLN A C 1
ATOM 2787 O O . GLN A 1 355 ? 3.621 10.734 21.188 1 93.56 355 GLN A O 1
ATOM 2792 N N . GLU A 1 356 ? 4.777 11.406 19.422 1 95.62 356 GLU A N 1
ATOM 2793 C CA . GL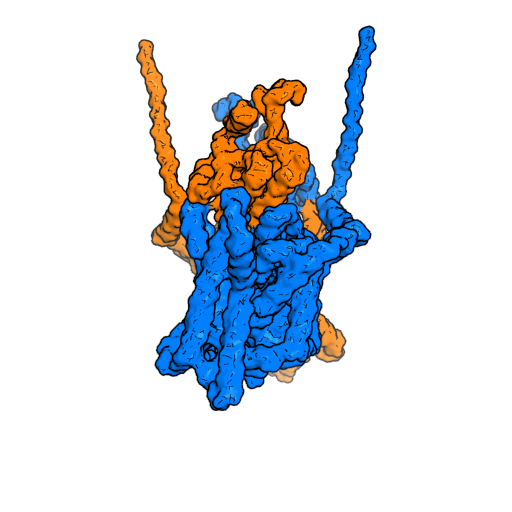U A 1 356 ? 3.588 12 18.828 1 95.62 356 GLU A CA 1
ATOM 2794 C C . GLU A 1 356 ? 2.588 10.922 18.406 1 95.62 356 GLU A C 1
ATOM 2796 O O . GLU A 1 356 ? 1.375 11.125 18.5 1 95.62 356 GLU A O 1
ATOM 2801 N N . PHE A 1 357 ? 3.121 9.797 17.906 1 96.12 357 PHE A N 1
ATOM 2802 C CA . PHE A 1 357 ? 2.244 8.68 17.578 1 96.12 357 PHE A CA 1
ATOM 2803 C C . PHE A 1 357 ? 1.533 8.172 18.828 1 96.12 357 PHE A C 1
ATOM 2805 O O . PHE A 1 357 ? 0.346 7.844 18.781 1 96.12 357 PHE A O 1
ATOM 2812 N N . LEU A 1 358 ? 2.234 8.078 19.875 1 95.69 358 LEU A N 1
ATOM 2813 C CA . LEU A 1 358 ? 1.659 7.613 21.141 1 95.69 358 LEU A CA 1
ATOM 2814 C C . LEU A 1 358 ? 0.588 8.578 21.641 1 95.69 358 LEU A C 1
ATOM 2816 O O . LEU A 1 358 ? -0.485 8.156 22.078 1 95.69 358 LEU A O 1
ATOM 2820 N N . ALA A 1 359 ? 0.911 9.828 21.578 1 96.88 359 ALA A N 1
ATOM 2821 C CA . ALA A 1 359 ? -0.03 10.852 22.031 1 96.88 359 ALA A CA 1
ATOM 2822 C C . ALA A 1 359 ? -1.305 10.828 21.188 1 96.88 359 ALA A C 1
ATOM 2824 O O . ALA A 1 359 ? -2.41 10.773 21.734 1 96.88 359 ALA A O 1
ATOM 2825 N N . LEU A 1 360 ? -1.184 10.859 19.891 1 97.69 360 LEU A N 1
ATOM 2826 C CA . LEU A 1 360 ? -2.35 10.844 19 1 97.69 360 LEU A CA 1
ATOM 2827 C C . LEU A 1 360 ? -3.102 9.523 19.125 1 97.69 360 LEU A C 1
ATOM 2829 O O . LEU A 1 360 ? -4.328 9.492 19.016 1 97.69 360 LEU A O 1
ATOM 2833 N N . GLY A 1 361 ? -2.324 8.445 19.25 1 97.88 361 GLY A N 1
ATOM 2834 C CA . GLY A 1 361 ? -2.943 7.141 19.422 1 97.88 361 GLY A CA 1
ATOM 2835 C C . GLY A 1 361 ? -3.861 7.07 20.625 1 97.88 361 GLY A C 1
ATOM 2836 O O . GLY A 1 361 ? -4.988 6.586 20.516 1 97.88 361 GLY A O 1
ATOM 2837 N N . PHE A 1 362 ? -3.416 7.582 21.703 1 97.62 362 PHE A N 1
ATOM 2838 C CA . PHE A 1 362 ? -4.234 7.551 22.922 1 97.62 362 PHE A CA 1
ATOM 2839 C C . PHE A 1 362 ? -5.379 8.555 22.812 1 97.62 362 PHE A C 1
ATOM 2841 O O . PHE A 1 362 ? -6.461 8.32 23.359 1 97.62 362 PHE A O 1
ATOM 2848 N N . CYS A 1 363 ? -5.145 9.688 22.141 1 98.06 363 CYS A N 1
ATOM 2849 C CA . CYS A 1 363 ? -6.238 10.617 21.875 1 98.06 363 CYS A CA 1
ATOM 2850 C C . CYS A 1 363 ? -7.387 9.93 21.156 1 98.06 363 CYS A C 1
ATOM 2852 O O . CYS A 1 363 ? -8.547 10.055 21.547 1 98.06 363 CYS A O 1
ATOM 2854 N N . ASN A 1 364 ? -7.008 9.18 20.141 1 98.38 364 ASN A N 1
ATOM 2855 C CA . ASN A 1 364 ? -8.023 8.508 19.344 1 98.38 364 ASN A CA 1
ATOM 2856 C C . ASN A 1 364 ? -8.586 7.289 20.062 1 98.38 364 ASN A C 1
ATOM 2858 O O . ASN A 1 364 ? -9.797 7.043 20.031 1 98.38 364 ASN A O 1
ATOM 2862 N N . PHE A 1 365 ? -7.734 6.555 20.734 1 97.69 365 PHE A N 1
ATOM 2863 C CA . PHE A 1 365 ? -8.164 5.344 21.422 1 97.69 365 PHE A CA 1
ATOM 2864 C C . PHE A 1 365 ? -9.133 5.68 22.547 1 97.69 365 PHE A C 1
ATOM 2866 O O . PHE A 1 365 ? -10.258 5.172 22.578 1 97.69 365 PHE A O 1
ATOM 2873 N N . LEU A 1 366 ? -8.773 6.52 23.438 1 97.5 366 LEU A N 1
ATOM 2874 C CA . LEU A 1 366 ? -9.625 6.902 24.547 1 97.5 366 LEU A CA 1
ATOM 2875 C C . LEU A 1 366 ? -10.781 7.781 24.078 1 97.5 366 LEU A C 1
ATOM 2877 O O . LEU A 1 366 ? -11.875 7.723 24.641 1 97.5 366 LEU A O 1
ATOM 2881 N N . GLY A 1 367 ? -10.508 8.625 23.078 1 97.25 367 GLY A N 1
ATOM 2882 C CA . GLY A 1 367 ? -11.562 9.461 22.516 1 97.25 367 GLY A CA 1
ATOM 2883 C C . GLY A 1 367 ? -12.711 8.656 21.938 1 97.25 367 GLY A C 1
ATOM 2884 O O . GLY A 1 367 ? -13.859 9.094 21.969 1 97.25 367 GLY A O 1
ATOM 2885 N N . SER A 1 368 ? -12.367 7.488 21.359 1 96.88 368 SER A N 1
ATOM 2886 C CA . SER A 1 368 ? -13.398 6.66 20.75 1 96.88 368 SER A CA 1
ATOM 2887 C C . SER A 1 368 ? -14.445 6.219 21.766 1 96.88 368 SER A C 1
ATOM 2889 O O . SER A 1 368 ? -15.594 5.973 21.422 1 96.88 368 SER A O 1
ATOM 2891 N N . PHE A 1 369 ? -14.18 6.234 23.047 1 96.75 369 PHE A N 1
ATOM 2892 C CA . PHE A 1 369 ? -15.102 5.809 24.078 1 96.75 369 PHE A CA 1
ATOM 2893 C C . PHE A 1 369 ? -16.016 6.953 24.5 1 96.75 369 PHE A C 1
ATOM 2895 O O . PHE A 1 369 ? -17.031 6.734 25.156 1 96.75 369 PHE A O 1
ATOM 2902 N N . VAL A 1 370 ? -15.664 8.156 24.078 1 95.94 370 VAL A N 1
ATOM 2903 C CA . VAL A 1 370 ? -16.484 9.32 24.406 1 95.94 370 VAL A CA 1
ATOM 2904 C C . VAL A 1 370 ? -17.047 9.93 23.109 1 95.94 370 VAL A C 1
ATOM 2906 O O . VAL A 1 370 ? -17.266 11.141 23.047 1 95.94 370 VAL A O 1
ATOM 2909 N N . SER A 1 371 ? -17.078 9.18 22.094 1 95.62 371 SER A N 1
ATOM 2910 C CA . SER A 1 371 ? -17.734 9.516 20.828 1 95.62 371 SER A CA 1
ATOM 2911 C C . SER A 1 371 ? -16.953 10.586 20.078 1 95.62 371 SER A C 1
ATOM 2913 O O . SER A 1 371 ? -17.562 11.461 19.438 1 95.62 371 SER A O 1
ATOM 2915 N N . ALA A 1 372 ? -15.672 10.562 20.25 1 96.69 372 ALA A N 1
ATOM 2916 C CA . ALA A 1 372 ? -14.812 11.453 19.484 1 96.69 372 ALA A CA 1
ATOM 2917 C C . ALA A 1 372 ? -14.422 10.812 18.156 1 96.69 372 ALA A C 1
ATOM 2919 O O . ALA A 1 372 ? -14.398 9.586 18.031 1 96.69 372 ALA A O 1
ATOM 2920 N N . TYR A 1 373 ? -14.273 11.594 17.156 1 96.38 373 TYR A N 1
ATOM 2921 C CA . TYR A 1 373 ? -13.719 11.117 15.891 1 96.38 373 TYR A CA 1
ATOM 2922 C C . TYR A 1 373 ? -12.25 11.523 15.758 1 96.38 373 TYR A C 1
ATOM 2924 O O . TYR A 1 373 ? -11.695 12.172 16.641 1 96.38 373 TYR A O 1
ATOM 2932 N N . PRO A 1 374 ? -11.516 11.039 14.773 1 97.25 374 PRO A N 1
ATOM 2933 C CA . PRO A 1 374 ? -10.055 11.195 14.719 1 97.25 374 PRO A CA 1
ATOM 2934 C C . PRO A 1 374 ? -9.617 12.656 14.789 1 97.25 374 PRO A C 1
ATOM 2936 O O . PRO A 1 374 ? -10.273 13.531 14.219 1 97.25 374 PRO A O 1
ATOM 2939 N N . VAL A 1 375 ? -8.469 12.82 15.438 1 98.06 375 VAL A N 1
ATOM 2940 C CA . VAL A 1 375 ? -8.039 14.18 15.734 1 98.06 375 VAL A CA 1
ATOM 2941 C C . VAL A 1 375 ? -6.664 14.43 15.117 1 98.06 375 VAL A C 1
ATOM 2943 O O . VAL A 1 375 ? -5.977 13.492 14.719 1 98.06 375 VAL A O 1
ATOM 2946 N N . THR A 1 376 ? -6.309 15.672 14.992 1 97.69 376 THR A N 1
ATOM 2947 C CA . THR A 1 376 ? -4.984 16.109 14.578 1 97.69 376 THR A CA 1
ATOM 2948 C C . THR A 1 376 ? -4.75 17.562 14.984 1 97.69 376 THR A C 1
ATOM 2950 O O . THR A 1 376 ? -5.602 18.188 15.633 1 97.69 376 THR A O 1
ATOM 2953 N N . ALA A 1 377 ? -3.598 18.047 14.727 1 97.5 377 ALA A N 1
ATOM 2954 C CA . ALA A 1 377 ? -3.24 19.422 15.078 1 97.5 377 ALA A CA 1
ATOM 2955 C C . ALA A 1 377 ? -3.936 20.422 14.156 1 97.5 377 ALA A C 1
ATOM 2957 O O . ALA A 1 377 ? -4.113 20.156 12.969 1 97.5 377 ALA A O 1
ATOM 2958 N N . SER A 1 378 ? -4.359 21.516 14.773 1 96.38 378 SER A N 1
ATOM 2959 C CA . SER A 1 378 ? -4.902 22.641 14.016 1 96.38 378 SER A CA 1
ATOM 2960 C C . SER A 1 378 ? -3.834 23.703 13.758 1 96.38 378 SER A C 1
ATOM 2962 O O . SER A 1 378 ? -3.078 24.047 14.664 1 96.38 378 SER A O 1
ATOM 2964 N N . ASN A 1 379 ? -3.785 24.188 12.578 1 94.19 379 ASN A N 1
ATOM 2965 C CA . ASN A 1 379 ? -2.822 25.219 12.234 1 94.19 379 ASN A CA 1
ATOM 2966 C C . ASN A 1 379 ? -3.16 26.547 12.922 1 94.19 379 ASN A C 1
ATOM 2968 O O . ASN A 1 379 ? -2.283 27.203 13.484 1 94.19 379 ASN A O 1
ATOM 2972 N N . ILE A 1 380 ? -4.387 26.859 12.883 1 93 380 ILE A N 1
ATOM 2973 C CA . ILE A 1 380 ? -4.828 28.141 13.422 1 93 380 ILE A CA 1
ATOM 2974 C C . ILE A 1 380 ? -4.672 28.141 14.938 1 93 380 ILE A C 1
ATOM 2976 O O . ILE A 1 380 ? -4.082 29.062 15.508 1 93 380 ILE A O 1
ATOM 2980 N N . ARG A 1 381 ? -5.156 27.125 15.562 1 95.94 381 ARG A N 1
ATOM 2981 C CA . ARG A 1 381 ? -5.098 27.078 17.016 1 95.94 381 ARG A CA 1
ATOM 2982 C C . ARG A 1 381 ? -3.658 26.953 17.5 1 95.94 381 ARG A C 1
ATOM 2984 O O . ARG A 1 381 ? -3.295 27.516 18.547 1 95.94 381 ARG A O 1
ATOM 2991 N N . SER A 1 382 ? -2.859 26.203 16.812 1 96.31 382 SER A N 1
ATOM 2992 C CA . SER A 1 382 ? -1.453 26.078 17.172 1 96.31 382 SER A CA 1
ATOM 2993 C C . SER A 1 382 ? -0.715 27.406 17 1 96.31 382 SER A C 1
ATOM 2995 O O . SER A 1 382 ? 0.201 27.719 17.75 1 96.31 382 SER A O 1
ATOM 2997 N N . SER A 1 383 ? -1.119 28.125 15.961 1 92.5 383 SER A N 1
ATOM 2998 C CA . SER A 1 383 ? -0.553 29.469 15.773 1 92.5 383 SER A CA 1
ATOM 2999 C C . SER A 1 383 ? -0.88 30.375 16.953 1 92.5 383 SER A C 1
ATOM 3001 O O . SER A 1 383 ? -0.034 31.156 17.391 1 92.5 383 SER A O 1
ATOM 3003 N N . ILE A 1 384 ? -2.062 30.266 17.422 1 92.88 384 ILE A N 1
ATOM 3004 C CA . ILE A 1 384 ? -2.479 31.047 18.578 1 92.88 384 ILE A CA 1
ATOM 3005 C C . ILE A 1 384 ? -1.626 30.672 19.797 1 92.88 384 ILE A C 1
ATOM 3007 O O . ILE A 1 384 ? -1.134 31.562 20.5 1 92.88 384 ILE A O 1
ATOM 3011 N N . MET A 1 385 ? -1.442 29.375 20.031 1 95.31 385 MET A N 1
ATOM 3012 C CA . MET A 1 385 ? -0.635 28.891 21.141 1 95.31 385 MET A CA 1
ATOM 3013 C C . MET A 1 385 ? 0.792 29.438 21.047 1 95.31 385 MET A C 1
ATOM 3015 O O . MET A 1 385 ? 1.359 29.875 22.047 1 95.31 385 MET A O 1
ATOM 3019 N N . TYR A 1 386 ? 1.32 29.422 19.875 1 92.44 386 TYR A N 1
ATOM 3020 C CA . TYR A 1 386 ? 2.684 29.875 19.641 1 92.44 386 TYR A CA 1
ATOM 3021 C C . TYR A 1 386 ? 2.809 31.375 19.906 1 92.44 386 TYR A C 1
ATOM 3023 O O . TYR A 1 386 ? 3.709 31.812 20.609 1 92.44 386 TYR A O 1
ATOM 3031 N N . HIS A 1 387 ? 1.894 32.156 19.359 1 88.81 387 HIS A N 1
ATOM 3032 C CA . HIS A 1 387 ? 1.978 33.625 19.453 1 88.81 387 HIS A CA 1
ATOM 3033 C C . HIS A 1 387 ? 1.632 34.094 20.859 1 88.81 387 HIS A C 1
ATOM 3035 O O . HIS A 1 387 ? 2.07 35.156 21.281 1 88.81 387 HIS A O 1
ATOM 3041 N N . ALA A 1 388 ? 0.889 33.25 21.562 1 90.75 388 ALA A N 1
ATOM 3042 C CA . ALA A 1 388 ? 0.576 33.562 22.953 1 90.75 388 ALA A CA 1
ATOM 3043 C C . ALA A 1 388 ? 1.712 33.125 23.875 1 90.75 388 ALA A C 1
ATOM 3045 O O . ALA A 1 388 ? 1.64 33.344 25.094 1 90.75 388 ALA A O 1
ATOM 3046 N N . ASP A 1 389 ? 2.705 32.531 23.328 1 90.56 389 ASP A N 1
ATOM 3047 C CA . ASP A 1 389 ? 3.926 32.125 24.031 1 90.56 389 ASP A CA 1
ATOM 3048 C C . ASP A 1 389 ? 3.627 31.125 25.125 1 90.56 389 ASP A C 1
ATOM 3050 O O . ASP A 1 389 ? 4.02 31.312 26.281 1 90.56 389 ASP A O 1
ATOM 3054 N N . VAL A 1 390 ? 2.984 30.141 24.766 1 94.81 390 VAL A N 1
ATOM 3055 C CA . VAL A 1 390 ? 2.672 29.062 25.688 1 94.81 390 VAL A CA 1
ATOM 3056 C C . VAL A 1 390 ? 3.967 28.469 26.234 1 94.81 390 VAL A C 1
ATOM 3058 O O . VAL A 1 390 ? 4.961 28.359 25.516 1 94.81 390 VAL A O 1
ATOM 3061 N N . LYS A 1 391 ? 3.877 28.016 27.5 1 93.81 391 LYS A N 1
ATOM 3062 C CA . LYS A 1 391 ? 5.117 27.578 28.141 1 93.81 391 LYS A CA 1
ATOM 3063 C C . LYS A 1 391 ? 5.113 26.078 28.375 1 93.81 391 LYS A C 1
ATOM 3065 O O . LYS A 1 391 ? 6.164 25.438 28.328 1 93.81 391 LYS A O 1
ATOM 3070 N N . THR A 1 392 ? 3.961 25.594 28.672 1 93.94 392 THR A N 1
ATOM 3071 C CA . THR A 1 392 ? 3.932 24.172 29 1 93.94 392 THR A CA 1
ATOM 3072 C C . THR A 1 392 ? 2.682 23.5 28.422 1 93.94 392 THR A C 1
ATOM 3074 O O . THR A 1 392 ? 1.822 24.172 27.859 1 93.94 392 THR A O 1
ATOM 3077 N N . GLY A 1 393 ? 2.652 22.172 28.656 1 93.62 393 GLY A N 1
ATOM 3078 C CA . GLY A 1 393 ? 1.516 21.391 28.188 1 93.62 393 GLY A CA 1
ATOM 3079 C C . GLY A 1 393 ? 0.272 21.594 29.031 1 93.62 393 GLY A C 1
ATOM 3080 O O . GLY A 1 393 ? -0.811 21.125 28.672 1 93.62 393 GLY A O 1
ATOM 3081 N N . LEU A 1 394 ? 0.364 22.328 30.078 1 94.88 394 LEU A N 1
ATOM 3082 C CA . LEU A 1 394 ? -0.79 22.625 30.922 1 94.88 394 LEU A CA 1
ATOM 3083 C C . LEU A 1 394 ? -1.847 23.391 30.125 1 94.88 394 LEU A C 1
ATOM 3085 O O . LEU A 1 394 ? -3.045 23.25 30.391 1 94.88 394 LEU A O 1
ATOM 3089 N N . SER A 1 395 ? -1.384 24.172 29.188 1 96.06 395 SER A N 1
ATOM 3090 C CA . SER A 1 395 ? -2.305 24.938 28.359 1 96.06 395 SER A CA 1
ATOM 3091 C C . SER A 1 395 ? -3.301 24.016 27.656 1 96.06 395 SER A C 1
ATOM 3093 O O . SER A 1 395 ? -4.492 24.328 27.578 1 96.06 395 SER A O 1
ATOM 3095 N N . SER A 1 396 ? -2.84 22.906 27.188 1 96.88 396 SER A N 1
ATOM 3096 C CA . SER A 1 396 ? -3.719 21.953 26.516 1 96.88 396 SER A CA 1
ATOM 3097 C C . SER A 1 396 ? -4.715 21.328 27.484 1 96.88 396 SER A C 1
ATOM 3099 O O . SER A 1 396 ? -5.871 21.094 27.141 1 96.88 396 SER A O 1
ATOM 3101 N N . ILE A 1 397 ? -4.324 21.078 28.688 1 96.81 397 ILE A N 1
ATOM 3102 C CA . ILE A 1 397 ? -5.191 20.5 29.719 1 96.81 397 ILE A CA 1
ATOM 3103 C C . ILE A 1 397 ? -6.285 21.5 30.078 1 96.81 397 ILE A C 1
ATOM 3105 O O . ILE A 1 397 ? -7.461 21.141 30.188 1 96.81 397 ILE A O 1
ATOM 3109 N N . ILE A 1 398 ? -5.883 22.719 30.203 1 97.38 398 ILE A N 1
ATOM 3110 C CA . ILE A 1 398 ? -6.84 23.766 30.516 1 97.38 398 ILE A CA 1
ATOM 3111 C C . ILE A 1 398 ? -7.816 23.938 29.359 1 97.38 398 ILE A C 1
ATOM 3113 O O . ILE A 1 398 ? -9.016 24.141 29.562 1 97.38 398 ILE A O 1
ATOM 3117 N N . THR A 1 399 ? -7.301 23.875 28.156 1 97.38 399 THR A N 1
ATOM 3118 C CA . THR A 1 399 ? -8.164 23.953 26.984 1 97.38 399 THR A CA 1
ATOM 3119 C C . THR A 1 399 ? -9.234 22.875 27.031 1 97.38 399 THR A C 1
ATOM 3121 O O . THR A 1 399 ? -10.414 23.141 26.781 1 97.38 399 THR A O 1
ATOM 3124 N N . GLY A 1 400 ? -8.797 21.641 27.344 1 97.25 400 GLY A N 1
ATOM 3125 C CA . GLY A 1 400 ? -9.758 20.547 27.484 1 97.25 400 GLY A CA 1
ATOM 3126 C C . GLY A 1 400 ? -10.789 20.797 28.562 1 97.25 400 GLY A C 1
ATOM 3127 O O . GLY A 1 400 ? -11.961 20.453 28.406 1 97.25 400 GLY A O 1
ATOM 3128 N N . GLY A 1 401 ? -10.359 21.359 29.641 1 97 401 GLY A N 1
ATOM 3129 C CA . GLY A 1 401 ? -11.266 21.703 30.719 1 97 401 GLY A CA 1
ATOM 3130 C C . GLY A 1 401 ? -12.305 22.75 30.312 1 97 401 GLY A C 1
ATOM 3131 O O . GLY A 1 401 ? -13.484 22.609 30.641 1 97 401 GLY A O 1
ATOM 3132 N N . ILE A 1 402 ? -11.844 23.734 29.641 1 96.94 402 ILE A N 1
ATOM 3133 C CA . ILE A 1 402 ? -12.75 24.781 29.203 1 96.94 402 ILE A CA 1
ATOM 3134 C C . ILE A 1 402 ? -13.75 24.219 28.188 1 96.94 402 ILE A C 1
ATOM 3136 O O . ILE A 1 402 ? -14.938 24.531 28.234 1 96.94 402 ILE A O 1
ATOM 3140 N N . MET A 1 403 ? -13.273 23.422 27.266 1 96.62 403 MET A N 1
ATOM 3141 C CA . MET A 1 403 ? -14.156 22.766 26.297 1 96.62 403 MET A CA 1
ATOM 3142 C C . MET A 1 403 ? -15.203 21.906 27 1 96.62 403 MET A C 1
ATOM 3144 O O . MET A 1 403 ? -16.359 21.859 26.578 1 96.62 403 MET A O 1
ATOM 3148 N N . PHE A 1 404 ? -14.797 21.25 28.016 1 96.69 404 PHE A N 1
ATOM 3149 C CA . PHE A 1 404 ? -15.703 20.422 28.797 1 96.69 404 PHE A CA 1
ATOM 3150 C C . PHE A 1 404 ? -16.781 21.266 29.469 1 96.69 404 PHE A C 1
ATOM 3152 O O . PHE A 1 404 ? -17.969 20.906 29.438 1 96.69 404 PHE A O 1
ATOM 3159 N N . ILE A 1 405 ? -16.406 22.344 30.016 1 96.25 405 ILE A N 1
ATOM 3160 C CA . ILE A 1 405 ? -17.344 23.266 30.656 1 96.25 405 ILE A CA 1
ATOM 3161 C C . ILE A 1 405 ? -18.328 23.812 29.625 1 96.25 405 ILE A C 1
ATOM 3163 O O . ILE A 1 405 ? -19.516 23.922 29.875 1 96.25 405 ILE A O 1
ATOM 3167 N N . ALA A 1 406 ? -17.781 24.172 28.516 1 94.69 406 ALA A N 1
ATOM 3168 C CA . ALA A 1 406 ? -18.609 24.688 27.438 1 94.69 406 ALA A CA 1
ATOM 3169 C C . ALA A 1 406 ? -19.641 23.641 27 1 94.69 406 ALA A C 1
ATOM 3171 O O . ALA A 1 406 ? -20.797 23.969 26.719 1 94.69 406 ALA A O 1
ATOM 3172 N N . LEU A 1 407 ? -19.219 22.438 26.891 1 94.88 407 LEU A N 1
ATOM 3173 C CA . LEU A 1 407 ? -20.094 21.344 26.484 1 94.88 407 LEU A CA 1
ATOM 3174 C C . LEU A 1 407 ? -21.219 21.125 27.5 1 94.88 407 LEU A C 1
ATOM 3176 O O . LEU A 1 407 ? -22.328 20.781 27.125 1 94.88 407 LEU A O 1
ATOM 3180 N N . LEU A 1 408 ? -20.984 21.391 28.719 1 94.12 408 LEU A N 1
ATOM 3181 C CA . LEU A 1 408 ? -21.969 21.156 29.781 1 94.12 408 LEU A CA 1
ATOM 3182 C C . LEU A 1 408 ? -22.922 22.344 29.906 1 94.12 408 LEU A C 1
ATOM 3184 O O . LEU A 1 408 ? -24.125 22.141 30.141 1 94.12 408 LEU A O 1
ATOM 3188 N N . PHE A 1 409 ? -22.422 23.609 29.672 1 92.75 409 PHE A N 1
ATOM 3189 C CA . PHE A 1 409 ? -23.234 24.75 30.094 1 92.75 409 PHE A CA 1
ATOM 3190 C C . PHE A 1 409 ? -23.484 25.688 28.938 1 92.75 409 PHE A C 1
ATOM 3192 O O . PHE A 1 409 ? -24.422 26.5 28.969 1 92.75 409 PHE A O 1
ATOM 3199 N N . MET A 1 410 ? -22.734 25.609 27.938 1 91.81 410 MET A N 1
ATOM 3200 C CA . MET A 1 410 ? -22.812 26.656 26.922 1 91.81 410 MET A CA 1
ATOM 3201 C C . MET A 1 410 ? -23.531 26.156 25.672 1 91.81 410 MET A C 1
ATOM 3203 O O . MET A 1 410 ? -23.672 26.891 24.688 1 91.81 410 MET A O 1
ATOM 3207 N N . THR A 1 411 ? -24.031 25.016 25.656 1 91.62 411 THR A N 1
ATOM 3208 C CA . THR A 1 411 ? -24.625 24.422 24.469 1 91.62 411 THR A CA 1
ATOM 3209 C C . THR A 1 411 ? -25.875 25.188 24.047 1 91.62 411 THR A C 1
ATOM 3211 O O . THR A 1 411 ? -26.156 25.312 22.859 1 91.62 411 THR A O 1
ATOM 3214 N N . PRO A 1 412 ? -26.703 25.734 24.953 1 90.44 412 PRO A N 1
ATOM 3215 C CA . PRO A 1 412 ? -27.875 26.5 24.531 1 90.44 412 PRO A CA 1
ATOM 3216 C C . PRO A 1 412 ? -27.516 27.766 23.766 1 90.44 412 PRO A C 1
ATOM 3218 O O . PRO A 1 412 ? -28.234 28.188 22.859 1 90.44 412 PRO A O 1
ATOM 3221 N N . LEU A 1 413 ? -26.438 28.328 24.109 1 89.81 413 LEU A N 1
ATOM 3222 C CA . LEU A 1 413 ? -25.984 29.516 23.406 1 89.81 413 LEU A CA 1
ATOM 3223 C C . LEU A 1 413 ? -25.484 29.172 22.016 1 89.81 413 LEU A C 1
ATOM 3225 O O . LEU A 1 413 ? -25.578 30 21.094 1 89.81 413 LEU A O 1
ATOM 3229 N N . MET A 1 414 ? -24.922 28.047 21.859 1 93.81 414 MET A N 1
ATOM 3230 C CA . MET A 1 414 ? -24.344 27.625 20.594 1 93.81 414 MET A CA 1
ATOM 3231 C C . MET A 1 414 ? -25.438 27.391 19.547 1 93.81 414 MET A C 1
ATOM 3233 O O . MET A 1 414 ? -25.156 27.406 18.344 1 93.81 414 MET A O 1
ATOM 3237 N N . GLU A 1 415 ? -26.656 27.203 20 1 92.94 415 GLU A N 1
ATOM 3238 C CA . GLU A 1 415 ? -27.797 26.953 19.109 1 92.94 415 GLU A CA 1
ATOM 3239 C C . GLU A 1 415 ? -28.047 28.156 18.203 1 92.94 415 GLU A C 1
ATOM 3241 O O . GLU A 1 415 ? -28.578 28 17.109 1 92.94 415 GLU A O 1
ATOM 3246 N N . PHE A 1 416 ? -27.547 29.281 18.609 1 93.81 416 PHE A N 1
ATOM 3247 C CA . PHE A 1 416 ? -27.859 30.516 17.891 1 93.81 416 PHE A CA 1
ATOM 3248 C C . PHE A 1 416 ? -26.734 30.891 16.938 1 93.81 416 PHE A C 1
ATOM 3250 O O . PHE A 1 416 ? -26.812 31.906 16.234 1 93.81 416 PHE A O 1
ATOM 3257 N N . ILE A 1 417 ? -25.734 30.094 16.875 1 95.94 417 ILE A N 1
ATOM 3258 C CA . ILE A 1 417 ? -24.625 30.391 15.969 1 95.94 417 ILE A CA 1
ATOM 3259 C C . ILE A 1 417 ? -25.078 30.266 14.523 1 95.94 417 ILE A C 1
ATOM 3261 O O . ILE A 1 417 ? -25.609 29.219 14.125 1 95.94 417 ILE A O 1
ATOM 3265 N N . PRO A 1 418 ? -24.922 31.297 13.727 1 95.94 418 PRO A N 1
ATOM 3266 C CA . PRO A 1 418 ? -25.312 31.203 12.32 1 95.94 418 PRO A CA 1
ATOM 3267 C C . PRO A 1 418 ? -24.438 30.219 11.531 1 95.94 418 PRO A C 1
ATOM 3269 O O . PRO A 1 418 ? -23.219 30.234 11.648 1 95.94 418 PRO A O 1
ATOM 3272 N N . LEU A 1 419 ? -25.078 29.453 10.727 1 96.31 419 LEU A N 1
ATOM 3273 C CA . LEU A 1 419 ? -24.375 28.484 9.891 1 96.31 419 LEU A CA 1
ATOM 3274 C C . LEU A 1 419 ? -23.469 29.203 8.898 1 96.31 419 LEU A C 1
ATOM 3276 O O . LEU A 1 419 ? -22.391 28.688 8.555 1 96.31 419 LEU A O 1
ATOM 3280 N N . ALA A 1 420 ? -23.828 30.328 8.461 1 96.94 420 ALA A N 1
ATOM 3281 C CA . ALA A 1 420 ? -23.047 31.125 7.512 1 96.94 420 ALA A CA 1
ATOM 3282 C C . ALA A 1 420 ? -21.734 31.594 8.141 1 96.94 420 ALA A C 1
ATOM 3284 O O . ALA A 1 420 ? -20.703 31.656 7.465 1 96.94 420 ALA A O 1
ATOM 3285 N N . SER A 1 421 ? -21.797 31.969 9.375 1 97 421 SER A N 1
ATOM 3286 C CA . SER A 1 421 ? -20.578 32.375 10.07 1 97 421 SER A CA 1
ATOM 3287 C C . SER A 1 421 ? -19.625 31.203 10.242 1 97 421 SER A C 1
ATOM 3289 O O . SER A 1 421 ? -18.406 31.375 10.148 1 97 421 SER A O 1
ATOM 3291 N N . LEU A 1 422 ? -20.172 30.078 10.484 1 96.62 422 LEU A N 1
ATOM 3292 C CA . LEU A 1 422 ? -19.344 28.875 10.594 1 96.62 422 LEU A CA 1
ATOM 3293 C C . LEU A 1 422 ? -18.672 28.547 9.266 1 96.62 422 LEU A C 1
ATOM 3295 O O . LEU A 1 422 ? -17.531 28.125 9.234 1 96.62 422 LEU A O 1
ATOM 3299 N N . ALA A 1 423 ? -19.391 28.703 8.219 1 97.31 423 ALA A N 1
ATOM 3300 C CA . ALA A 1 423 ? -18.828 28.484 6.887 1 97.31 423 ALA A CA 1
ATOM 3301 C C . ALA A 1 423 ? -17.641 29.406 6.629 1 97.31 423 ALA A C 1
ATOM 3303 O O . ALA A 1 423 ? -16.641 29 6.031 1 97.31 423 ALA A O 1
ATOM 3304 N N . ALA A 1 424 ? -17.75 30.625 7.078 1 97 424 ALA A N 1
ATOM 3305 C CA . ALA A 1 424 ? -16.656 31.594 6.938 1 97 424 ALA A CA 1
ATOM 3306 C C . ALA A 1 424 ? -15.422 31.141 7.703 1 97 424 ALA A C 1
ATOM 3308 O O . ALA A 1 424 ? -14.297 31.281 7.223 1 97 424 ALA A O 1
ATOM 3309 N N . VAL A 1 425 ? -15.672 30.625 8.852 1 96.19 425 VAL A N 1
ATOM 3310 C CA . VAL A 1 425 ? -14.578 30.109 9.672 1 96.19 425 VAL A CA 1
ATOM 3311 C C . VAL A 1 425 ? -13.891 28.969 8.945 1 96.19 425 VAL A C 1
ATOM 3313 O O . VAL A 1 425 ? -12.656 28.859 8.961 1 96.19 425 VAL A O 1
ATOM 3316 N N . VAL A 1 426 ? -14.609 28.094 8.312 1 97.25 426 VAL A N 1
ATOM 3317 C CA . VAL A 1 426 ? -14.062 26.969 7.57 1 97.25 426 VAL A CA 1
ATOM 3318 C C . VAL A 1 426 ? -13.211 27.469 6.402 1 97.25 426 VAL A C 1
ATOM 3320 O O . VAL A 1 426 ? -12.117 26.969 6.16 1 97.25 426 VAL A O 1
ATOM 3323 N N . PHE A 1 427 ? -13.672 28.5 5.77 1 96.44 427 PHE A N 1
ATOM 3324 C CA . PHE A 1 427 ? -12.953 29.062 4.629 1 96.44 427 PHE A CA 1
ATOM 3325 C C . PHE A 1 427 ? -11.57 29.547 5.047 1 96.44 427 PHE A C 1
ATOM 3327 O O . PHE A 1 427 ? -10.57 29.25 4.383 1 96.44 427 PHE A O 1
ATOM 3334 N N . ILE A 1 428 ? -11.516 30.188 6.09 1 94.19 428 ILE A N 1
ATOM 3335 C CA . ILE A 1 428 ? -10.242 30.75 6.523 1 94.19 428 ILE A CA 1
ATOM 3336 C C . ILE A 1 428 ? -9.32 29.625 7.008 1 94.19 428 ILE A C 1
ATOM 3338 O O . ILE A 1 428 ? -8.102 29.719 6.867 1 94.19 428 ILE A O 1
ATOM 3342 N N . SER A 1 429 ? -9.945 28.625 7.551 1 95.12 429 SER A N 1
ATOM 3343 C CA . SER A 1 429 ? -9.172 27.516 8.078 1 95.12 429 SER A CA 1
ATOM 3344 C C . SER A 1 429 ? -8.523 26.703 6.961 1 95.12 429 SER A C 1
ATOM 3346 O O . SER A 1 429 ? -7.594 25.922 7.207 1 95.12 429 SER A O 1
ATOM 3348 N N . LEU A 1 430 ? -8.945 26.859 5.715 1 96.5 430 LEU A N 1
ATOM 3349 C CA . LEU A 1 430 ? -8.445 26.078 4.582 1 96.5 430 LEU A CA 1
ATOM 3350 C C . LEU A 1 430 ? -7.211 26.734 3.979 1 96.5 430 LEU A C 1
ATOM 3352 O O . LEU A 1 430 ? -6.469 26.109 3.225 1 96.5 430 LEU A O 1
ATOM 3356 N N . TYR A 1 431 ? -6.918 27.906 4.379 1 93.38 431 TYR A N 1
ATOM 3357 C CA . TYR A 1 431 ? -5.891 28.734 3.744 1 93.38 431 TYR A CA 1
ATOM 3358 C C . TYR A 1 431 ? -4.527 28.047 3.824 1 93.38 431 TYR A C 1
ATOM 3360 O O . TYR A 1 431 ? -3.809 27.969 2.824 1 93.38 431 TYR A O 1
ATOM 3368 N N . PRO A 1 432 ? -4.18 27.484 4.961 1 92.5 432 PRO A N 1
ATOM 3369 C CA . PRO A 1 432 ? -2.848 26.891 5.066 1 92.5 432 PRO A CA 1
ATOM 3370 C C . PRO A 1 432 ? -2.672 25.672 4.152 1 92.5 432 PRO A C 1
ATOM 3372 O O . PRO A 1 432 ? -1.542 25.297 3.84 1 92.5 432 PRO A O 1
ATOM 3375 N N . TYR A 1 433 ? -3.701 25.109 3.691 1 94.12 433 TYR A N 1
ATOM 3376 C CA . TYR A 1 433 ? -3.633 23.875 2.928 1 94.12 433 TYR A CA 1
ATOM 3377 C C . TYR A 1 433 ? -3.609 24.156 1.431 1 94.12 433 TYR A C 1
ATOM 3379 O O . TYR A 1 433 ? -3.275 23.266 0.633 1 94.12 433 TYR A O 1
ATOM 3387 N N . ILE A 1 434 ? -3.896 25.375 1.077 1 95.44 434 ILE A N 1
ATOM 3388 C CA . ILE A 1 434 ? -3.855 25.766 -0.328 1 95.44 434 ILE A CA 1
ATOM 3389 C C . ILE A 1 434 ? -2.43 26.156 -0.717 1 95.44 434 ILE A C 1
ATOM 3391 O O . ILE A 1 434 ? -1.998 27.281 -0.481 1 95.44 434 ILE A O 1
ATOM 3395 N N . ARG A 1 435 ? -1.717 25.234 -1.332 1 93.75 435 ARG A N 1
ATOM 3396 C CA . ARG A 1 435 ? -0.323 25.438 -1.714 1 93.75 435 ARG A CA 1
ATOM 3397 C C . ARG A 1 435 ? -0.15 25.328 -3.227 1 93.75 435 ARG A C 1
ATOM 3399 O O . ARG A 1 435 ? 0.644 24.531 -3.713 1 93.75 435 ARG A O 1
ATOM 3406 N N . ILE A 1 436 ? -0.689 26.188 -3.902 1 93.12 436 ILE A N 1
ATOM 3407 C CA . ILE A 1 436 ? -0.685 26.141 -5.363 1 93.12 436 ILE A CA 1
ATOM 3408 C C . ILE A 1 436 ? 0.701 26.516 -5.887 1 93.12 436 ILE A C 1
ATOM 3410 O O . ILE A 1 436 ? 1.11 26.062 -6.953 1 93.12 436 ILE A O 1
ATOM 3414 N N . ARG A 1 437 ? 1.46 27.234 -5.094 1 91.88 437 ARG A N 1
ATOM 3415 C CA . ARG A 1 437 ? 2.785 27.688 -5.508 1 91.88 437 ARG A CA 1
ATOM 3416 C C . ARG A 1 437 ? 3.77 26.531 -5.555 1 91.88 437 ARG A C 1
ATOM 3418 O O . ARG A 1 437 ? 4.766 26.578 -6.281 1 91.88 437 ARG A O 1
ATOM 3425 N N . VAL A 1 438 ? 3.49 25.578 -4.809 1 92.94 438 VAL A N 1
ATOM 3426 C CA . VAL A 1 438 ? 4.398 24.438 -4.73 1 92.94 438 VAL A CA 1
ATOM 3427 C C . VAL A 1 438 ? 4.375 23.656 -6.047 1 92.94 438 VAL A C 1
ATOM 3429 O O . VAL A 1 438 ? 5.348 23 -6.398 1 92.94 438 VAL A O 1
ATOM 3432 N N . PHE A 1 439 ? 3.242 23.797 -6.84 1 93.62 439 PHE A N 1
ATOM 3433 C CA . PHE A 1 439 ? 3.174 23.156 -8.148 1 93.62 439 PHE A CA 1
ATOM 3434 C C . PHE A 1 439 ? 4.258 23.719 -9.07 1 93.62 439 PHE A C 1
ATOM 3436 O O . PHE A 1 439 ? 4.91 22.953 -9.789 1 93.62 439 PHE A O 1
ATOM 3443 N N . LYS A 1 440 ? 4.391 25 -8.945 1 93.06 440 LYS A N 1
ATOM 3444 C CA . LYS A 1 440 ? 5.414 25.641 -9.758 1 93.06 440 LYS A CA 1
ATOM 3445 C C . LYS A 1 440 ? 6.812 25.25 -9.297 1 93.06 440 LYS A C 1
ATOM 3447 O O . LYS A 1 440 ? 7.707 25.031 -10.117 1 93.06 440 LYS A O 1
ATOM 3452 N N . LYS A 1 441 ? 6.977 25.188 -8.055 1 93.44 441 LYS A N 1
ATOM 3453 C CA . LYS A 1 441 ? 8.266 24.766 -7.512 1 93.44 441 LYS A CA 1
ATOM 3454 C C . LYS A 1 441 ? 8.609 23.344 -7.949 1 93.44 441 LYS A C 1
ATOM 3456 O O . LYS A 1 441 ? 9.758 23.047 -8.281 1 93.44 441 LYS A O 1
ATOM 3461 N N . MET A 1 442 ? 7.629 22.484 -7.953 1 94.56 442 MET A N 1
ATOM 3462 C CA . MET A 1 442 ? 7.832 21.109 -8.375 1 94.56 442 MET A CA 1
ATOM 3463 C C . MET A 1 442 ? 8.219 21.047 -9.852 1 94.56 442 MET A C 1
ATOM 3465 O O . MET A 1 442 ? 9.078 20.25 -10.234 1 94.56 442 MET A O 1
ATOM 3469 N N . TRP A 1 443 ? 7.559 21.922 -10.625 1 92.31 443 TRP A N 1
ATOM 3470 C CA . TRP A 1 443 ? 7.836 21.984 -12.055 1 92.31 443 TRP A CA 1
ATOM 3471 C C . TRP A 1 443 ? 9.281 22.391 -12.312 1 92.31 443 TRP A C 1
ATOM 3473 O O . TRP A 1 443 ? 9.922 21.875 -13.242 1 92.31 443 TRP A O 1
ATOM 3483 N N . ASN A 1 444 ? 9.82 23.219 -11.43 1 91.5 444 ASN A N 1
ATOM 3484 C CA . ASN A 1 444 ? 11.164 23.75 -11.617 1 91.5 444 ASN A CA 1
ATOM 3485 C C . ASN A 1 444 ? 12.227 22.828 -11.031 1 91.5 444 ASN A C 1
ATOM 3487 O O . ASN A 1 444 ? 13.352 22.766 -11.539 1 91.5 444 ASN A O 1
ATOM 3491 N N . VAL A 1 445 ? 11.93 22.203 -10.008 1 92.31 445 VAL A N 1
ATOM 3492 C CA . VAL A 1 445 ? 12.914 21.406 -9.289 1 92.31 445 VAL A CA 1
ATOM 3493 C C . VAL A 1 445 ? 12.93 19.984 -9.836 1 92.31 445 VAL A C 1
ATOM 3495 O O . VAL A 1 445 ? 13.992 19.453 -10.164 1 92.31 445 VAL A O 1
ATOM 3498 N N . ASN A 1 446 ? 11.789 19.344 -9.805 1 92.81 446 ASN A N 1
ATOM 3499 C CA . ASN A 1 446 ? 11.656 17.969 -10.266 1 92.81 446 ASN A CA 1
ATOM 3500 C C . ASN A 1 446 ? 10.258 17.703 -10.812 1 92.81 446 ASN A C 1
ATOM 3502 O O . ASN A 1 446 ? 9.328 17.453 -10.047 1 92.81 446 ASN A O 1
ATOM 3506 N N . LYS A 1 447 ? 10.086 17.578 -12.07 1 92.56 447 LYS A N 1
ATOM 3507 C CA . LYS A 1 447 ? 8.805 17.422 -12.75 1 92.56 447 LYS A CA 1
ATOM 3508 C C . LYS A 1 447 ? 8.148 16.078 -12.391 1 92.56 447 LYS A C 1
ATOM 3510 O O . LYS A 1 447 ? 6.926 15.953 -12.438 1 92.56 447 LYS A O 1
ATOM 3515 N N . LEU A 1 448 ? 8.945 15.117 -11.977 1 91.75 448 LEU A N 1
ATOM 3516 C CA . LEU A 1 448 ? 8.414 13.805 -11.633 1 91.75 448 LEU A CA 1
ATOM 3517 C C . LEU A 1 448 ? 7.531 13.883 -10.391 1 91.75 448 LEU A C 1
ATOM 3519 O O . LEU A 1 448 ? 6.645 13.047 -10.211 1 91.75 448 LEU A O 1
ATOM 3523 N N . ASP A 1 449 ? 7.746 14.859 -9.602 1 94.56 449 ASP A N 1
ATOM 3524 C CA . ASP A 1 449 ? 6.969 15.031 -8.383 1 94.56 449 ASP A CA 1
ATOM 3525 C C . ASP A 1 449 ? 5.535 15.453 -8.703 1 94.56 449 ASP A C 1
ATOM 3527 O O . ASP A 1 449 ? 4.641 15.32 -7.863 1 94.56 449 ASP A O 1
ATOM 3531 N N . LEU A 1 450 ? 5.32 15.906 -9.922 1 95.81 450 LEU A N 1
ATOM 3532 C CA . LEU A 1 450 ? 3.992 16.359 -10.32 1 95.81 450 LEU A CA 1
ATOM 3533 C C . LEU A 1 450 ? 3.057 15.18 -10.547 1 95.81 450 LEU A C 1
ATOM 3535 O O . LEU A 1 450 ? 1.839 15.305 -10.414 1 95.81 450 LEU A O 1
ATOM 3539 N N . ILE A 1 451 ? 3.553 14.031 -10.773 1 94.31 451 ILE A N 1
ATOM 3540 C CA . ILE A 1 451 ? 2.736 12.867 -11.109 1 94.31 451 ILE A CA 1
ATOM 3541 C C . ILE A 1 451 ? 1.953 12.422 -9.875 1 94.31 451 ILE A C 1
ATOM 3543 O O . ILE A 1 451 ? 0.722 12.344 -9.906 1 94.31 451 ILE A O 1
ATOM 3547 N N . PRO A 1 452 ? 2.664 12.188 -8.797 1 95.94 452 PRO A N 1
ATOM 3548 C CA . PRO A 1 452 ? 1.89 11.812 -7.609 1 95.94 452 PRO A CA 1
ATOM 3549 C C . PRO A 1 452 ? 0.983 12.945 -7.125 1 95.94 452 PRO A C 1
ATOM 3551 O O . PRO A 1 452 ? -0.099 12.688 -6.59 1 95.94 452 PRO A O 1
ATOM 3554 N N . THR A 1 453 ? 1.417 14.203 -7.285 1 97.31 453 THR A N 1
ATOM 3555 C CA . THR A 1 453 ? 0.613 15.344 -6.863 1 97.31 453 THR A CA 1
ATOM 3556 C C . THR A 1 453 ? -0.688 15.414 -7.66 1 97.31 453 THR A C 1
ATOM 3558 O O . THR A 1 453 ? -1.77 15.539 -7.082 1 97.31 453 THR A O 1
ATOM 3561 N N . LEU A 1 454 ? -0.592 15.258 -8.945 1 97.25 454 LEU A N 1
ATOM 3562 C CA . LEU A 1 454 ? -1.762 15.336 -9.812 1 97.25 454 LEU A CA 1
ATOM 3563 C C . LEU A 1 454 ? -2.637 14.102 -9.656 1 97.25 454 LEU A C 1
ATOM 3565 O O . LEU A 1 454 ? -3.865 14.188 -9.719 1 97.25 454 LEU A O 1
ATOM 3569 N N . ALA A 1 455 ? -1.998 12.984 -9.492 1 95.31 455 ALA A N 1
ATOM 3570 C CA . ALA A 1 455 ? -2.762 11.766 -9.266 1 95.31 455 ALA A CA 1
ATOM 3571 C C . ALA A 1 455 ? -3.604 11.875 -7.996 1 95.31 455 ALA A C 1
ATOM 3573 O O . ALA A 1 455 ? -4.781 11.508 -7.992 1 95.31 455 ALA A O 1
ATOM 3574 N N . THR A 1 456 ? -2.977 12.375 -6.949 1 96.69 456 THR A N 1
ATOM 3575 C CA . THR A 1 456 ? -3.699 12.555 -5.695 1 96.69 456 THR A CA 1
ATOM 3576 C C . THR A 1 456 ? -4.816 13.578 -5.855 1 96.69 456 THR A C 1
ATOM 3578 O O . THR A 1 456 ? -5.945 13.352 -5.41 1 96.69 456 THR A O 1
ATOM 3581 N N . PHE A 1 457 ? -4.504 14.688 -6.5 1 97.25 457 PHE A N 1
ATOM 3582 C CA . PHE A 1 457 ? -5.445 15.789 -6.664 1 97.25 457 PHE A CA 1
ATOM 3583 C C . PHE A 1 457 ? -6.668 15.344 -7.461 1 97.25 457 PHE A C 1
ATOM 3585 O O . PHE A 1 457 ? -7.801 15.477 -6.992 1 97.25 457 PHE A O 1
ATOM 3592 N N . PHE A 1 458 ? -6.5 14.711 -8.562 1 95.88 458 PHE A N 1
ATOM 3593 C CA . PHE A 1 458 ? -7.602 14.367 -9.445 1 95.88 458 PHE A CA 1
ATOM 3594 C C . PHE A 1 458 ? -8.375 13.164 -8.914 1 95.88 458 PHE A C 1
ATOM 3596 O O . PHE A 1 458 ? -9.602 13.125 -9.008 1 95.88 458 PHE A O 1
ATOM 3603 N N . CYS A 1 459 ? -7.695 12.227 -8.375 1 92.38 459 CYS A N 1
ATOM 3604 C CA . CYS A 1 459 ? -8.398 11.07 -7.828 1 92.38 459 CYS A CA 1
ATOM 3605 C C . CYS A 1 459 ? -9.227 11.469 -6.609 1 92.38 459 CYS A C 1
ATOM 3607 O O . CYS A 1 459 ? -10.297 10.906 -6.371 1 92.38 459 CYS A O 1
ATOM 3609 N N . SER A 1 460 ? -8.664 12.383 -5.836 1 93.62 460 SER A N 1
ATOM 3610 C CA . SER A 1 460 ? -9.438 12.875 -4.699 1 93.62 460 SER A CA 1
ATOM 3611 C C . SER A 1 460 ? -10.695 13.609 -5.156 1 93.62 460 SER A C 1
ATOM 3613 O O . SER A 1 460 ? -11.75 13.5 -4.535 1 93.62 460 SER A O 1
ATOM 3615 N N . LEU A 1 461 ? -10.648 14.336 -6.242 1 92.69 461 LEU A N 1
ATOM 3616 C CA . LEU A 1 461 ? -11.758 15.133 -6.746 1 92.69 461 LEU A CA 1
ATOM 3617 C C . LEU A 1 461 ? -12.773 14.258 -7.477 1 92.69 461 LEU A C 1
ATOM 3619 O O . LEU A 1 461 ? -13.984 14.469 -7.352 1 92.69 461 LEU A O 1
ATOM 3623 N N . LEU A 1 462 ? -12.305 13.266 -8.18 1 86.94 462 LEU A N 1
ATOM 3624 C CA . LEU A 1 462 ? -13.164 12.516 -9.094 1 86.94 462 LEU A CA 1
ATOM 3625 C C . LEU A 1 462 ? -13.742 11.281 -8.406 1 86.94 462 LEU A C 1
ATOM 3627 O O . LEU A 1 462 ? -14.82 10.805 -8.773 1 86.94 462 LEU A O 1
ATOM 3631 N N . VAL A 1 463 ? -13.008 10.758 -7.527 1 83.12 463 VAL A N 1
ATOM 3632 C CA . VAL A 1 463 ? -13.453 9.523 -6.891 1 83.12 463 VAL A CA 1
ATOM 3633 C C . VAL A 1 463 ? -13.758 9.781 -5.418 1 83.12 463 VAL A C 1
ATOM 3635 O O . VAL A 1 463 ? -14.906 10.062 -5.059 1 83.12 463 VAL A O 1
ATOM 3638 N N . ASP A 1 464 ? -12.734 9.828 -4.637 1 86.5 464 ASP A N 1
ATOM 3639 C CA . ASP A 1 464 ? -12.828 10.047 -3.197 1 86.5 464 ASP A CA 1
ATOM 3640 C C . ASP A 1 464 ? -11.469 10.438 -2.611 1 86.5 464 ASP A C 1
ATOM 3642 O O . ASP A 1 464 ? -10.43 9.992 -3.096 1 86.5 464 ASP A O 1
ATOM 3646 N N . VAL A 1 465 ? -11.586 11.211 -1.623 1 90.5 465 VAL A N 1
ATOM 3647 C CA . VAL A 1 465 ? -10.375 11.766 -1.043 1 90.5 465 VAL A CA 1
ATOM 3648 C C . VAL A 1 465 ? -9.5 10.641 -0.494 1 90.5 465 VAL A C 1
ATOM 3650 O O . VAL A 1 465 ? -8.273 10.672 -0.639 1 90.5 465 VAL A O 1
ATOM 3653 N N . VAL A 1 466 ? -10.055 9.68 0.186 1 89.25 466 VAL A N 1
ATOM 3654 C CA . VAL A 1 466 ? -9.297 8.594 0.792 1 89.25 466 VAL A CA 1
ATOM 3655 C C . VAL A 1 466 ? -8.594 7.781 -0.297 1 89.25 466 VAL A C 1
ATOM 3657 O O . VAL A 1 466 ? -7.41 7.469 -0.18 1 89.25 466 VAL A O 1
ATOM 3660 N N . TYR A 1 467 ? -9.281 7.465 -1.355 1 85.12 467 TYR A N 1
ATOM 3661 C CA . TYR A 1 467 ? -8.695 6.727 -2.467 1 85.12 467 TYR A CA 1
ATOM 3662 C C . TYR A 1 467 ? -7.625 7.559 -3.17 1 85.12 467 TYR A C 1
ATOM 3664 O O . TYR A 1 467 ? -6.633 7.016 -3.664 1 85.12 467 TYR A O 1
ATOM 3672 N N . GLY A 1 468 ? -7.922 8.844 -3.229 1 91.06 468 GLY A N 1
ATOM 3673 C CA . GLY A 1 468 ? -6.914 9.727 -3.797 1 91.06 468 GLY A CA 1
ATOM 3674 C C . GLY A 1 468 ? -5.586 9.664 -3.062 1 91.06 468 GLY A C 1
ATOM 3675 O O . GLY A 1 468 ? -4.523 9.625 -3.689 1 91.06 468 GLY A O 1
ATOM 3676 N N . ILE A 1 469 ? -5.668 9.602 -1.784 1 93.62 469 ILE A N 1
ATOM 3677 C CA . ILE A 1 469 ? -4.465 9.523 -0.963 1 93.62 469 ILE A CA 1
ATOM 3678 C C . ILE A 1 469 ? -3.754 8.195 -1.211 1 93.62 469 ILE A C 1
ATOM 3680 O O . ILE A 1 469 ? -2.539 8.164 -1.418 1 93.62 469 ILE A O 1
ATOM 3684 N N . VAL A 1 470 ? -4.492 7.152 -1.227 1 89.69 470 VAL A N 1
ATOM 3685 C CA . VAL A 1 470 ? -3.922 5.82 -1.404 1 89.69 470 VAL A CA 1
ATOM 3686 C C . VAL A 1 470 ? -3.238 5.727 -2.766 1 89.69 470 VAL A C 1
ATOM 3688 O O . VAL A 1 470 ? -2.113 5.234 -2.871 1 89.69 470 VAL A O 1
ATOM 3691 N N . ILE A 1 471 ? -3.891 6.203 -3.766 1 89.44 471 ILE A N 1
ATOM 3692 C CA . ILE A 1 471 ? -3.342 6.16 -5.117 1 89.44 471 ILE A CA 1
ATOM 3693 C C . ILE A 1 471 ? -2.105 7.055 -5.199 1 89.44 471 ILE A C 1
ATOM 3695 O O . ILE A 1 471 ? -1.108 6.688 -5.824 1 89.44 471 ILE A O 1
ATOM 3699 N N . GLY A 1 472 ? -2.176 8.227 -4.633 1 93.38 472 GLY A N 1
ATOM 3700 C CA . GLY A 1 472 ? -1.02 9.109 -4.602 1 93.38 472 GLY A CA 1
ATOM 3701 C C . GLY A 1 472 ? 0.195 8.477 -3.947 1 93.38 472 GLY A C 1
ATOM 3702 O O . GLY A 1 472 ? 1.302 8.547 -4.488 1 93.38 472 GLY A O 1
ATOM 3703 N N . ILE A 1 473 ? -0.032 7.84 -2.832 1 92.5 473 ILE A N 1
ATOM 3704 C CA . ILE A 1 473 ? 1.049 7.172 -2.111 1 92.5 473 ILE A CA 1
ATOM 3705 C C . ILE A 1 473 ? 1.598 6.023 -2.955 1 92.5 473 ILE A C 1
ATOM 3707 O O . ILE A 1 473 ? 2.812 5.836 -3.043 1 92.5 473 ILE A O 1
ATOM 3711 N N . ALA A 1 474 ? 0.7 5.305 -3.549 1 87.62 474 ALA A N 1
ATOM 3712 C CA . ALA A 1 474 ? 1.105 4.176 -4.383 1 87.62 474 ALA A CA 1
ATOM 3713 C C . ALA A 1 474 ? 1.981 4.637 -5.543 1 87.62 474 ALA A C 1
ATOM 3715 O O . ALA A 1 474 ? 3.016 4.027 -5.828 1 87.62 474 ALA A O 1
ATOM 3716 N N . VAL A 1 475 ? 1.573 5.664 -6.188 1 90.31 475 VAL A N 1
ATOM 3717 C CA . VAL A 1 475 ? 2.324 6.203 -7.316 1 90.31 475 VAL A CA 1
ATOM 3718 C C . VAL A 1 475 ? 3.691 6.691 -6.844 1 90.31 475 VAL A C 1
ATOM 3720 O O . VAL A 1 475 ? 4.707 6.449 -7.5 1 90.31 475 VAL A O 1
ATOM 3723 N N . ASP A 1 476 ? 3.613 7.336 -5.762 1 92.75 476 ASP A N 1
ATOM 3724 C CA . ASP A 1 476 ? 4.855 7.848 -5.191 1 92.75 476 ASP A CA 1
ATOM 3725 C C . ASP A 1 476 ? 5.805 6.707 -4.832 1 92.75 476 ASP A C 1
ATOM 3727 O O . ASP A 1 476 ? 7.008 6.793 -5.082 1 92.75 476 ASP A O 1
ATOM 3731 N N . LEU A 1 477 ? 5.336 5.703 -4.289 1 89.44 477 LEU A N 1
ATOM 3732 C CA . LEU A 1 477 ? 6.133 4.547 -3.9 1 89.44 477 LEU A CA 1
ATOM 3733 C C . LEU A 1 477 ? 6.684 3.828 -5.129 1 89.44 477 LEU A C 1
ATOM 3735 O O . LEU A 1 477 ? 7.816 3.342 -5.113 1 89.44 477 LEU A O 1
ATOM 3739 N N . VAL A 1 478 ? 5.848 3.766 -6.141 1 86.44 478 VAL A N 1
ATOM 3740 C CA . VAL A 1 478 ? 6.301 3.125 -7.371 1 86.44 478 VAL A CA 1
ATOM 3741 C C . VAL A 1 478 ? 7.504 3.875 -7.93 1 86.44 478 VAL A C 1
ATOM 3743 O O . VAL A 1 478 ? 8.492 3.26 -8.336 1 86.44 478 VAL A O 1
ATOM 3746 N N . ILE A 1 479 ? 7.441 5.164 -7.887 1 87.69 479 ILE A N 1
ATOM 3747 C CA . ILE A 1 479 ? 8.523 5.996 -8.391 1 87.69 479 ILE A CA 1
ATOM 3748 C C . ILE A 1 479 ? 9.773 5.801 -7.535 1 87.69 479 ILE A C 1
ATOM 3750 O O . ILE A 1 479 ? 10.891 5.742 -8.055 1 87.69 479 ILE A O 1
ATOM 3754 N N . LEU A 1 480 ? 9.555 5.668 -6.336 1 88.12 480 LEU A N 1
ATOM 3755 C CA . LEU A 1 480 ? 10.648 5.484 -5.387 1 88.12 480 LEU A CA 1
ATOM 3756 C C . LEU A 1 480 ? 11.273 4.102 -5.535 1 88.12 480 LEU A C 1
ATOM 3758 O O . LEU A 1 480 ? 12.492 3.949 -5.43 1 88.12 480 LEU A O 1
ATOM 3762 N N . LEU A 1 481 ? 10.445 3.096 -5.855 1 86.88 481 LEU A N 1
ATOM 3763 C CA . LEU A 1 481 ? 10.875 1.706 -5.723 1 86.88 481 LEU A CA 1
ATOM 3764 C C . LEU A 1 481 ? 11.359 1.154 -7.059 1 86.88 481 LEU A C 1
ATOM 3766 O O . LEU A 1 481 ? 12.125 0.188 -7.094 1 86.88 481 LEU A O 1
ATOM 3770 N N . LEU A 1 482 ? 10.953 1.68 -8.18 1 84.75 482 LEU A N 1
ATOM 3771 C CA . LEU A 1 482 ? 11.258 1.135 -9.5 1 84.75 482 LEU A CA 1
ATOM 3772 C C . LEU A 1 482 ? 12.766 1.016 -9.703 1 84.75 482 LEU A C 1
ATOM 3774 O O . LEU A 1 482 ? 13.25 -0.002 -10.203 1 84.75 482 LEU A O 1
ATOM 3778 N N . PRO A 1 483 ? 13.555 2.084 -9.219 1 81.5 483 PRO A N 1
ATOM 3779 C CA . PRO A 1 483 ? 15.008 1.948 -9.383 1 81.5 483 PRO A CA 1
ATOM 3780 C C . PRO A 1 483 ? 15.602 0.841 -8.516 1 81.5 483 PRO A C 1
ATOM 3782 O O . PRO A 1 483 ? 16.672 0.322 -8.82 1 81.5 483 PRO A O 1
ATOM 3785 N N . ILE A 1 484 ? 14.945 0.532 -7.52 1 82.81 484 ILE A N 1
ATOM 3786 C CA . ILE A 1 484 ? 15.414 -0.53 -6.633 1 82.81 484 ILE A CA 1
ATOM 3787 C C . ILE A 1 484 ? 15.188 -1.889 -7.293 1 82.81 484 ILE A C 1
ATOM 3789 O O . ILE A 1 484 ? 15.984 -2.811 -7.117 1 82.81 484 ILE A O 1
ATOM 3793 N N . ALA A 1 485 ? 14.109 -1.959 -8.023 1 85.94 485 ALA A N 1
ATOM 3794 C CA . ALA A 1 485 ? 13.773 -3.203 -8.711 1 85.94 485 ALA A CA 1
ATOM 3795 C C . ALA A 1 485 ? 14.664 -3.412 -9.938 1 85.94 485 ALA A C 1
ATOM 3797 O O . ALA A 1 485 ? 14.891 -4.547 -10.359 1 85.94 485 ALA A O 1
ATOM 3798 N N . ARG A 1 486 ? 15.148 -2.346 -10.516 1 86.62 486 ARG A N 1
ATOM 3799 C CA . ARG A 1 486 ? 16 -2.418 -11.70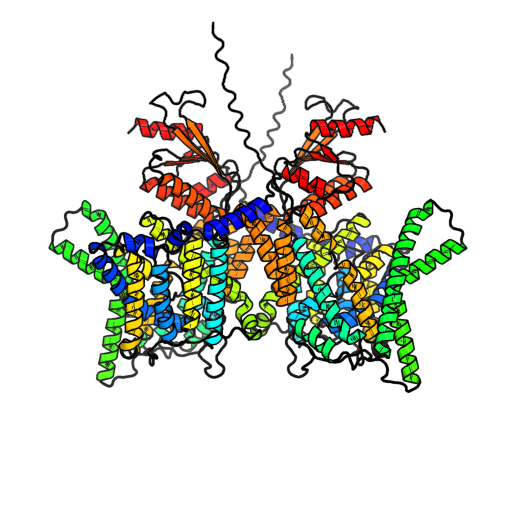3 1 86.62 486 ARG A CA 1
ATOM 3800 C C . ARG A 1 486 ? 17.312 -1.663 -11.484 1 86.62 486 ARG A C 1
ATOM 3802 O O . ARG A 1 486 ? 17.562 -0.645 -12.133 1 86.62 486 ARG A O 1
ATOM 3809 N N . PRO A 1 487 ? 18.125 -2.322 -10.664 1 83 487 PRO A N 1
ATOM 3810 C CA . PRO A 1 487 ? 19.406 -1.662 -10.391 1 83 487 PRO A CA 1
ATOM 3811 C C . PRO A 1 487 ? 20.328 -1.667 -11.602 1 83 487 PRO A C 1
ATOM 3813 O O . PRO A 1 487 ? 20.125 -2.445 -12.539 1 83 487 PRO A O 1
ATOM 3816 N N . HIS A 1 488 ? 21.266 -0.762 -11.539 1 82.06 488 HIS A N 1
ATOM 3817 C CA . HIS A 1 488 ? 22.266 -0.708 -12.586 1 82.06 488 HIS A CA 1
ATOM 3818 C C . HIS A 1 488 ? 23.438 -1.644 -12.281 1 82.06 488 HIS A C 1
ATOM 3820 O O . HIS A 1 488 ? 23.844 -1.779 -11.125 1 82.06 488 HIS A O 1
ATOM 3826 N N . PHE A 1 489 ? 23.844 -2.314 -13.328 1 86.81 489 PHE A N 1
ATOM 3827 C CA . PHE A 1 489 ? 24.984 -3.207 -13.227 1 86.81 489 PHE A CA 1
ATOM 3828 C C . PHE A 1 489 ? 26.156 -2.674 -14.039 1 86.81 489 PHE A C 1
ATOM 3830 O O . PHE A 1 489 ? 25.984 -2.182 -15.148 1 86.81 489 PHE A O 1
ATOM 3837 N N . SER A 1 490 ? 27.297 -2.602 -13.414 1 86.81 490 SER A N 1
ATOM 3838 C CA . SER A 1 490 ? 28.516 -2.268 -14.148 1 86.81 490 SER A CA 1
ATOM 3839 C C . SER A 1 490 ? 29.266 -3.525 -14.57 1 86.81 490 SER A C 1
ATOM 3841 O O . SER A 1 490 ? 29.438 -4.457 -13.781 1 86.81 490 SER A O 1
ATOM 3843 N N . MET A 1 491 ? 29.531 -3.611 -15.828 1 87.62 491 MET A N 1
ATOM 3844 C CA . MET A 1 491 ? 30.234 -4.77 -16.375 1 87.62 491 MET A CA 1
ATOM 3845 C C . MET A 1 491 ? 31.641 -4.387 -16.828 1 87.62 491 MET A C 1
ATOM 3847 O O . MET A 1 491 ? 31.828 -3.398 -17.531 1 87.62 491 MET A O 1
ATOM 3851 N N . THR A 1 492 ? 32.625 -5.035 -16.25 1 85.44 492 THR A N 1
ATOM 3852 C CA . THR A 1 492 ? 34.031 -4.848 -16.641 1 85.44 492 THR A CA 1
ATOM 3853 C C . THR A 1 492 ? 34.625 -6.168 -17.109 1 85.44 492 THR A C 1
ATOM 3855 O O . THR A 1 492 ? 34.25 -7.234 -16.609 1 85.44 492 THR A O 1
ATOM 3858 N N . ILE A 1 493 ? 35.469 -6.07 -18.094 1 82.38 493 ILE A N 1
ATOM 3859 C CA . ILE A 1 493 ? 36.188 -7.258 -18.562 1 82.38 493 ILE A CA 1
ATOM 3860 C C . ILE A 1 493 ? 37.562 -7.348 -17.922 1 82.38 493 ILE A C 1
ATOM 3862 O O . ILE A 1 493 ? 38.281 -6.352 -17.844 1 82.38 493 ILE A O 1
ATOM 3866 N N . THR A 1 494 ? 37.719 -8.414 -17.281 1 79.25 494 THR A N 1
ATOM 3867 C CA . THR A 1 494 ? 39 -8.625 -16.641 1 79.25 494 THR A CA 1
ATOM 3868 C C . THR A 1 494 ? 39.719 -9.836 -17.25 1 79.25 494 THR A C 1
ATOM 3870 O O . THR A 1 494 ? 39.062 -10.781 -17.703 1 79.25 494 THR A O 1
ATOM 3873 N N . TYR A 1 495 ? 41.094 -9.789 -17.375 1 73.69 495 TYR A N 1
ATOM 3874 C CA . TYR A 1 495 ? 41.906 -10.859 -17.969 1 73.69 495 TYR A CA 1
ATOM 3875 C C . TYR A 1 495 ? 42.75 -11.547 -16.906 1 73.69 495 TYR A C 1
ATOM 3877 O O . TYR A 1 495 ? 43.156 -10.922 -15.922 1 73.69 495 TYR A O 1
ATOM 3885 N N . SER A 1 496 ? 42.844 -12.875 -17.25 1 63.62 496 SER A N 1
ATOM 3886 C CA . SER A 1 496 ? 43.75 -13.648 -16.391 1 63.62 496 SER A CA 1
ATOM 3887 C C . SER A 1 496 ? 45.188 -13.141 -16.5 1 63.62 496 SER A C 1
ATOM 3889 O O . SER A 1 496 ? 45.656 -12.742 -17.578 1 63.62 496 SER A O 1
ATOM 3891 N N . GLY A 1 497 ? 46 -12.695 -15.383 1 60.12 497 GLY A N 1
ATOM 3892 C CA . GLY A 1 497 ? 47.344 -12.203 -15.297 1 60.12 497 GLY A CA 1
ATOM 3893 C C . GLY A 1 497 ? 47.438 -10.711 -15.062 1 60.12 497 GLY A C 1
ATOM 3894 O O . GLY A 1 497 ? 48.531 -10.141 -15.016 1 60.12 497 GLY A O 1
ATOM 3895 N N . GLY A 1 498 ? 46.406 -10.008 -14.781 1 56.12 498 GLY A N 1
ATOM 3896 C CA . GLY A 1 498 ? 46.375 -8.609 -14.406 1 56.12 498 GLY A CA 1
ATOM 3897 C C . GLY A 1 498 ? 46.062 -7.68 -15.562 1 56.12 498 GLY A C 1
ATOM 3898 O O . GLY A 1 498 ? 45.938 -8.125 -16.703 1 56.12 498 GLY A O 1
ATOM 3899 N N . ASN A 1 499 ? 45.594 -6.391 -15.375 1 52.06 499 ASN A N 1
ATOM 3900 C CA . ASN A 1 499 ? 45.219 -5.363 -16.328 1 52.06 499 ASN A CA 1
ATOM 3901 C C . ASN A 1 499 ? 46.219 -5.219 -17.453 1 52.06 499 ASN A C 1
ATOM 3903 O O . ASN A 1 499 ? 46 -4.504 -18.422 1 52.06 499 ASN A O 1
ATOM 3907 N N . GLN A 1 500 ? 47.438 -5.512 -17.234 1 45.78 500 GLN A N 1
ATOM 3908 C CA . GLN A 1 500 ? 48.469 -5.172 -18.188 1 45.78 500 GLN A CA 1
ATOM 3909 C C . GLN A 1 500 ? 48.531 -6.195 -19.328 1 45.78 500 GLN A C 1
ATOM 3911 O O . GLN A 1 500 ? 49.344 -6.062 -20.25 1 45.78 500 GLN A O 1
ATOM 3916 N N . VAL A 1 501 ? 48.094 -7.32 -19.266 1 48.03 501 VAL A N 1
ATOM 3917 C CA . VAL A 1 501 ? 48.438 -8.281 -20.312 1 48.03 501 VAL A CA 1
ATOM 3918 C C . VAL A 1 501 ? 47.5 -8.094 -21.516 1 48.03 501 VAL A C 1
ATOM 3920 O O . VAL A 1 501 ? 46.281 -7.961 -21.344 1 48.03 501 VAL A O 1
ATOM 3923 N N . THR A 1 502 ? 48 -7.719 -22.641 1 47.91 502 THR A N 1
ATOM 3924 C CA . THR A 1 502 ? 47.469 -7.445 -23.969 1 47.91 502 THR A CA 1
ATOM 3925 C C . THR A 1 502 ? 46.562 -8.578 -24.422 1 47.91 502 THR A C 1
ATOM 3927 O O . THR A 1 502 ? 46.875 -9.75 -24.219 1 47.91 502 THR A O 1
ATOM 3930 N N . ALA A 1 503 ? 45.312 -8.312 -24.734 1 50.97 503 ALA A N 1
ATOM 3931 C CA . ALA A 1 503 ? 44.281 -9.117 -25.375 1 50.97 503 ALA A CA 1
ATOM 3932 C C . ALA A 1 503 ? 44.906 -10.195 -26.266 1 50.97 503 ALA A C 1
ATOM 3934 O O . ALA A 1 503 ? 44.219 -11.133 -26.672 1 50.97 503 ALA A O 1
ATOM 3935 N N . ALA A 1 504 ? 46.094 -9.953 -26.641 1 48.78 504 ALA A N 1
ATOM 3936 C CA . ALA A 1 504 ? 46.625 -10.758 -27.734 1 48.78 504 ALA A CA 1
ATOM 3937 C C . ALA A 1 504 ? 47.156 -12.086 -27.219 1 48.78 504 ALA A C 1
ATOM 3939 O O . ALA A 1 504 ? 47.625 -12.922 -28 1 48.78 504 ALA A O 1
ATOM 3940 N N . ASN A 1 505 ? 47.25 -12.172 -25.922 1 50.38 505 ASN A N 1
ATOM 3941 C CA . ASN A 1 505 ? 47.844 -13.445 -25.531 1 50.38 505 ASN A CA 1
ATOM 3942 C C . ASN A 1 505 ? 46.812 -14.57 -25.516 1 50.38 505 ASN A C 1
ATOM 3944 O O . ASN A 1 505 ? 45.812 -14.477 -24.828 1 50.38 505 ASN A O 1
ATOM 3948 N N . PRO A 1 506 ? 46.844 -15.508 -26.453 1 53.41 506 PRO A N 1
ATOM 3949 C CA . PRO A 1 506 ? 45.875 -16.594 -26.656 1 53.41 506 PRO A CA 1
ATOM 3950 C C . PRO A 1 506 ? 45.562 -17.344 -25.359 1 53.41 506 PRO A C 1
ATOM 3952 O O . PRO A 1 506 ? 44.562 -18.062 -25.297 1 53.41 506 PRO A O 1
ATOM 3955 N N . PHE A 1 507 ? 46.406 -17.234 -24.312 1 52.34 507 PHE A N 1
ATOM 3956 C CA . PHE A 1 507 ? 46.188 -18.062 -23.125 1 52.34 507 PHE A CA 1
ATOM 3957 C C . PHE A 1 507 ? 45.375 -17.328 -22.078 1 52.34 507 PHE A C 1
ATOM 3959 O O . PHE A 1 507 ? 45.125 -17.844 -20.984 1 52.34 507 PHE A O 1
ATOM 3966 N N . VAL A 1 508 ? 44.938 -16.125 -22.391 1 59.06 508 VAL A N 1
ATOM 3967 C CA . VAL A 1 508 ? 44.219 -15.359 -21.375 1 59.06 508 VAL A CA 1
ATOM 3968 C C . VAL A 1 508 ? 42.719 -15.43 -21.625 1 59.06 508 VAL A C 1
ATOM 3970 O O . VAL A 1 508 ? 42.25 -15.141 -22.734 1 59.06 508 VAL A O 1
ATOM 3973 N N . THR A 1 509 ? 42 -16.125 -20.734 1 65.56 509 THR A N 1
ATOM 3974 C CA . THR A 1 509 ? 40.531 -16.203 -20.828 1 65.56 509 THR A CA 1
ATOM 3975 C C . THR A 1 509 ? 39.875 -14.961 -20.219 1 65.56 509 THR A C 1
ATOM 3977 O O . THR A 1 509 ? 40.188 -14.594 -19.078 1 65.56 509 THR A O 1
ATOM 3980 N N . PRO A 1 510 ? 39.219 -14.195 -21.031 1 76 510 PRO A N 1
ATOM 3981 C CA . PRO A 1 510 ? 38.5 -13.031 -20.516 1 76 510 PRO A CA 1
ATOM 3982 C C . PRO A 1 510 ? 37.281 -13.422 -19.641 1 76 510 PRO A C 1
ATOM 3984 O O . PRO A 1 510 ? 36.656 -14.445 -19.891 1 76 510 PRO A O 1
ATOM 3987 N N . ALA A 1 511 ? 37.25 -12.844 -18.469 1 83.44 511 ALA A N 1
ATOM 3988 C CA . ALA A 1 511 ? 36.062 -13.008 -17.609 1 83.44 511 ALA A CA 1
ATOM 3989 C C . ALA A 1 511 ? 35.344 -11.68 -17.422 1 83.44 511 ALA A C 1
ATOM 3991 O O . ALA A 1 511 ? 35.938 -10.609 -17.469 1 83.44 511 ALA A O 1
ATOM 3992 N N . TYR A 1 512 ? 34.031 -11.789 -17.422 1 87.19 512 TYR A N 1
ATOM 3993 C CA . TYR A 1 512 ? 33.219 -10.602 -17.156 1 87.19 512 TYR A CA 1
ATOM 3994 C C . TYR A 1 512 ? 33 -10.414 -15.656 1 87.19 512 TYR A C 1
ATOM 3996 O O . TYR A 1 512 ? 32.625 -11.359 -14.961 1 87.19 512 TYR A O 1
ATOM 4004 N N . VAL A 1 513 ? 33.375 -9.273 -15.18 1 90.12 513 VAL A N 1
ATOM 4005 C CA . VAL A 1 513 ? 33.125 -8.922 -13.789 1 90.12 513 VAL A CA 1
ATOM 4006 C C . VAL A 1 513 ? 31.906 -7.98 -13.719 1 90.12 513 VAL A C 1
ATOM 4008 O O . VAL A 1 513 ? 31.938 -6.891 -14.297 1 90.12 513 VAL A O 1
ATOM 4011 N N . ILE A 1 514 ? 30.875 -8.484 -13.109 1 91.19 514 ILE A N 1
ATOM 4012 C CA . ILE A 1 514 ? 29.656 -7.691 -12.953 1 91.19 514 ILE A CA 1
ATOM 4013 C C . ILE A 1 514 ? 29.547 -7.188 -11.516 1 91.19 514 ILE A C 1
ATOM 4015 O O . ILE A 1 514 ? 29.531 -7.98 -10.57 1 91.19 514 ILE A O 1
ATOM 4019 N N . GLN A 1 515 ? 29.547 -5.918 -11.367 1 90.44 515 GLN A N 1
ATOM 4020 C CA . GLN A 1 515 ? 29.391 -5.316 -10.047 1 90.44 515 GLN A CA 1
ATOM 4021 C C . GLN A 1 515 ? 27.984 -4.754 -9.867 1 90.44 515 GLN A C 1
ATOM 4023 O O . GLN A 1 515 ? 27.5 -4 -10.711 1 90.44 515 GLN A O 1
ATOM 4028 N N . VAL A 1 516 ? 27.391 -5.203 -8.742 1 84.56 516 VAL A N 1
ATOM 4029 C CA . VAL A 1 516 ? 26.078 -4.691 -8.414 1 84.56 516 VAL A CA 1
ATOM 4030 C C . VAL A 1 516 ? 26.203 -3.404 -7.605 1 84.56 516 VAL A C 1
ATOM 4032 O O . VAL A 1 516 ? 26.844 -3.385 -6.555 1 84.56 516 VAL A O 1
ATOM 4035 N N . GLU A 1 517 ? 25.656 -2.316 -8.078 1 74.56 517 GLU A N 1
ATOM 4036 C CA . GLU A 1 517 ? 25.875 -0.994 -7.496 1 74.56 517 GLU A CA 1
ATOM 4037 C C . GLU A 1 517 ? 25.078 -0.829 -6.199 1 74.56 517 GLU A C 1
ATOM 4039 O O . GLU A 1 517 ? 25.406 0.036 -5.379 1 74.56 517 GLU A O 1
ATOM 4044 N N . SER A 1 518 ? 24.109 -1.571 -6.102 1 73.81 518 SER A N 1
ATOM 4045 C CA . SER A 1 518 ? 23.297 -1.429 -4.895 1 73.81 518 SER A CA 1
ATOM 4046 C C . SER A 1 518 ? 22.953 -2.789 -4.293 1 73.81 518 SER A C 1
ATOM 4048 O O . SER A 1 518 ? 23.234 -3.826 -4.898 1 73.81 518 SER A O 1
ATOM 4050 N N . SER A 1 519 ? 22.516 -2.732 -3.037 1 74 519 SER A N 1
ATOM 4051 C CA . SER A 1 519 ? 22.125 -3.965 -2.363 1 74 519 SER A CA 1
ATOM 4052 C C . SER A 1 519 ? 21.031 -4.691 -3.133 1 74 519 SER A C 1
ATOM 4054 O O . SER A 1 519 ? 20.141 -4.059 -3.713 1 74 519 SER A O 1
ATOM 4056 N N . VAL A 1 520 ? 21.297 -5.941 -3.299 1 80.69 520 VAL A N 1
ATOM 4057 C CA . VAL A 1 520 ? 20.328 -6.773 -3.994 1 80.69 520 VAL A CA 1
ATOM 4058 C C . VAL A 1 520 ? 19.234 -7.219 -3.02 1 80.69 520 VAL A C 1
ATOM 4060 O O . VAL A 1 520 ? 19.438 -8.164 -2.246 1 80.69 520 VAL A O 1
ATOM 4063 N N . LYS A 1 521 ? 18.156 -6.473 -3.121 1 88.31 521 LYS A N 1
ATOM 4064 C CA . LYS A 1 521 ? 17 -6.852 -2.336 1 88.31 521 LYS A CA 1
ATOM 4065 C C . LYS A 1 521 ? 15.969 -7.594 -3.193 1 88.31 521 LYS A C 1
ATOM 4067 O O . LYS A 1 521 ? 16.188 -7.781 -4.395 1 88.31 521 LYS A O 1
ATOM 4072 N N . TYR A 1 522 ? 14.922 -8.031 -2.619 1 89.69 522 TYR A N 1
ATOM 4073 C CA . TYR A 1 522 ? 14.016 -8.984 -3.254 1 89.69 522 TYR A CA 1
ATOM 4074 C C . TYR A 1 522 ? 13.453 -8.414 -4.555 1 89.69 522 TYR A C 1
ATOM 4076 O O . TYR A 1 522 ? 13.289 -9.148 -5.535 1 89.69 522 TYR A O 1
ATOM 4084 N N . PRO A 1 523 ? 13.195 -7.191 -4.691 1 87.06 523 PRO A N 1
ATOM 4085 C CA . PRO A 1 523 ? 12.641 -6.746 -5.969 1 87.06 523 PRO A CA 1
ATOM 4086 C C . PRO A 1 523 ? 13.648 -6.824 -7.113 1 87.06 523 PRO A C 1
ATOM 4088 O O . PRO A 1 523 ? 13.266 -6.848 -8.281 1 87.06 523 PRO A O 1
ATOM 4091 N N . ALA A 1 524 ? 14.93 -6.812 -6.789 1 89.5 524 ALA A N 1
ATOM 4092 C CA . ALA A 1 524 ? 15.977 -6.797 -7.812 1 89.5 524 ALA A CA 1
ATOM 4093 C C . ALA A 1 524 ? 16.406 -8.219 -8.18 1 89.5 524 ALA A C 1
ATOM 4095 O O . ALA A 1 524 ? 17.125 -8.422 -9.156 1 89.5 524 ALA A O 1
ATOM 4096 N N . GLY A 1 525 ? 15.977 -9.148 -7.398 1 90 525 GLY A N 1
ATOM 4097 C CA . GLY A 1 525 ? 16.406 -10.523 -7.598 1 90 525 GLY A CA 1
ATOM 4098 C C . GLY A 1 525 ? 16.078 -11.062 -8.977 1 90 525 GLY A C 1
ATOM 4099 O O . GLY A 1 525 ? 16.938 -11.633 -9.656 1 90 525 GLY A O 1
ATOM 4100 N N . ASP A 1 526 ? 14.836 -10.82 -9.305 1 89.12 526 ASP A N 1
ATOM 4101 C CA . ASP A 1 526 ? 14.375 -11.305 -10.602 1 89.12 526 ASP A CA 1
ATOM 4102 C C . ASP A 1 526 ? 15.109 -10.609 -11.742 1 89.12 526 ASP A C 1
ATOM 4104 O O . ASP A 1 526 ? 15.484 -11.258 -12.727 1 89.12 526 ASP A O 1
ATOM 4108 N N . PHE A 1 527 ? 15.352 -9.375 -11.617 1 89.88 527 PHE A N 1
ATOM 4109 C CA . PHE A 1 527 ? 16.031 -8.594 -12.648 1 89.88 527 PHE A CA 1
ATOM 4110 C C . PHE A 1 527 ? 17.469 -9.047 -12.805 1 89.88 527 PHE A C 1
ATOM 4112 O O . PHE A 1 527 ? 17.969 -9.172 -13.93 1 89.88 527 PHE A O 1
ATOM 4119 N N . LEU A 1 528 ? 18.094 -9.266 -11.727 1 91.06 528 LEU A N 1
ATOM 4120 C CA . LEU A 1 528 ? 19.469 -9.758 -11.75 1 91.06 528 LEU A CA 1
ATOM 4121 C C . LEU A 1 528 ? 19.547 -11.133 -12.414 1 91.06 528 LEU A C 1
ATOM 4123 O O . LEU A 1 528 ? 20.422 -11.375 -13.25 1 91.06 528 LEU A O 1
ATOM 4127 N N . ALA A 1 529 ? 18.672 -11.992 -12.031 1 90.94 529 ALA A N 1
ATOM 4128 C CA . ALA A 1 529 ? 18.641 -13.328 -12.609 1 90.94 529 ALA A CA 1
ATOM 4129 C C . ALA A 1 529 ? 18.406 -13.273 -14.117 1 90.94 529 ALA A C 1
ATOM 4131 O O . ALA A 1 529 ? 19.016 -14.039 -14.875 1 90.94 529 ALA A O 1
ATOM 4132 N N . GLU A 1 530 ? 17.531 -12.414 -14.508 1 88.75 530 GLU A N 1
ATOM 4133 C CA . GLU A 1 530 ? 17.25 -12.258 -15.93 1 88.75 530 GLU A CA 1
ATOM 4134 C C . GLU A 1 530 ? 18.438 -11.68 -16.688 1 88.75 530 GLU A C 1
ATOM 4136 O O . GLU A 1 530 ? 18.703 -12.055 -17.828 1 88.75 530 GLU A O 1
ATOM 4141 N N . TYR A 1 531 ? 19.062 -10.734 -16.062 1 89.25 531 TYR A N 1
ATOM 4142 C CA . TYR A 1 531 ? 20.266 -10.141 -16.641 1 89.25 531 TYR A CA 1
ATOM 4143 C C . TYR A 1 531 ? 21.344 -11.188 -16.844 1 89.25 531 TYR A C 1
ATOM 4145 O O . TYR A 1 531 ? 21.969 -11.242 -17.906 1 89.25 531 TYR A O 1
ATOM 4153 N N . LEU A 1 532 ? 21.531 -12 -15.875 1 89.88 532 LEU A N 1
ATOM 4154 C CA . LEU A 1 532 ? 22.531 -13.062 -15.945 1 89.88 532 LEU A CA 1
ATOM 4155 C C . LEU A 1 532 ? 22.141 -14.109 -16.984 1 89.88 532 LEU A C 1
ATOM 4157 O O . LEU A 1 532 ? 23 -14.633 -17.688 1 89.88 532 LEU A O 1
ATOM 4161 N N . TYR A 1 533 ? 20.875 -14.375 -17.031 1 88.38 533 TYR A N 1
ATOM 4162 C CA . TYR A 1 533 ? 20.375 -15.336 -18 1 88.38 533 TYR A CA 1
ATOM 4163 C C . TYR A 1 533 ? 20.625 -14.852 -19.422 1 88.38 533 TYR A C 1
ATOM 4165 O O . TYR A 1 533 ? 20.984 -15.641 -20.312 1 88.38 533 TYR A O 1
ATOM 4173 N N . ASP A 1 534 ? 20.422 -13.609 -19.656 1 86.62 534 ASP A N 1
ATOM 4174 C CA . ASP A 1 534 ? 20.625 -13.023 -20.984 1 86.62 534 ASP A CA 1
ATOM 4175 C C . ASP A 1 534 ? 22.094 -13.133 -21.391 1 86.62 534 ASP A C 1
ATOM 4177 O O . ASP A 1 534 ? 22.391 -13.281 -22.578 1 86.62 534 ASP A O 1
ATOM 4181 N N . LEU A 1 535 ? 22.953 -13.07 -20.438 1 84.12 535 LEU A N 1
ATOM 4182 C CA . LEU A 1 535 ? 24.375 -13.195 -20.703 1 84.12 535 LEU A CA 1
ATOM 4183 C C . LEU A 1 535 ? 24.734 -14.625 -21.109 1 84.12 535 LEU A C 1
ATOM 4185 O O . LEU A 1 535 ? 25.641 -14.852 -21.906 1 84.12 535 LEU A O 1
ATOM 4189 N N . THR A 1 536 ? 24.047 -15.594 -20.578 1 83.25 536 THR A N 1
ATOM 4190 C CA . THR A 1 536 ? 24.297 -17 -20.906 1 83.25 536 THR A CA 1
ATOM 4191 C C . THR A 1 536 ? 23.781 -17.328 -22.312 1 83.25 536 THR A C 1
ATOM 4193 O O . THR A 1 536 ? 24.281 -18.25 -22.953 1 83.25 536 THR A O 1
ATOM 4196 N N . SER A 1 537 ? 22.781 -16.625 -22.75 1 75.81 537 SER A N 1
ATOM 4197 C CA . SER A 1 537 ? 22.156 -16.922 -24.031 1 75.81 537 SER A CA 1
ATOM 4198 C C . SER A 1 537 ? 22.906 -16.234 -25.172 1 75.81 537 SER A C 1
ATOM 4200 O O . SER A 1 537 ? 22.609 -16.469 -26.344 1 75.81 537 SER A O 1
ATOM 4202 N N . SER A 1 538 ? 23.844 -15.352 -24.766 1 71.56 538 SER A N 1
ATOM 4203 C CA . SER A 1 538 ? 24.609 -14.68 -25.812 1 71.56 538 SER A CA 1
ATOM 4204 C C . SER A 1 538 ? 25.641 -15.617 -26.438 1 71.56 538 SER A C 1
ATOM 4206 O O . SER A 1 538 ? 26.234 -16.422 -25.734 1 71.56 538 SER A O 1
ATOM 4208 N N . PRO A 1 539 ? 25.594 -15.945 -27.797 1 59.44 539 PRO A N 1
ATOM 4209 C CA . PRO A 1 539 ? 26.469 -16.875 -28.5 1 59.44 539 PRO A CA 1
ATOM 4210 C C . PRO A 1 539 ? 27.938 -16.734 -28.094 1 59.44 539 PRO A C 1
ATOM 4212 O O . PRO A 1 539 ? 28.688 -17.719 -28.109 1 59.44 539 PRO A O 1
ATOM 4215 N N . ASP A 1 540 ? 28.375 -15.57 -27.984 1 54.41 540 ASP A N 1
ATOM 4216 C CA . ASP A 1 540 ? 29.812 -15.383 -27.75 1 54.41 540 ASP A CA 1
ATOM 4217 C C . ASP A 1 540 ? 30.188 -15.703 -26.312 1 54.41 540 ASP A C 1
ATOM 4219 O O . ASP A 1 540 ? 31.344 -15.562 -25.922 1 54.41 540 ASP A O 1
ATOM 4223 N N . TYR A 1 541 ? 29.172 -16.078 -25.484 1 54.34 541 TYR A N 1
ATOM 4224 C CA . TYR A 1 541 ? 29.406 -15.984 -24.047 1 54.34 541 TYR A CA 1
ATOM 4225 C C . TYR A 1 541 ? 30.016 -17.266 -23.5 1 54.34 541 TYR A C 1
ATOM 4227 O O . TYR A 1 541 ? 29.297 -18.219 -23.172 1 54.34 541 TYR A O 1
ATOM 4235 N N . VAL A 1 542 ? 30.984 -17.781 -24 1 55.47 542 VAL A N 1
ATOM 4236 C CA . VAL A 1 542 ? 31.703 -18.906 -23.391 1 55.47 542 VAL A CA 1
ATOM 4237 C C . VAL A 1 542 ? 32.406 -18.438 -22.109 1 55.47 542 VAL A C 1
ATOM 4239 O O . VAL A 1 542 ? 33.125 -19.203 -21.5 1 55.47 542 VAL A O 1
ATOM 4242 N N . ARG A 1 543 ? 32.031 -17.234 -21.438 1 65.62 543 ARG A N 1
ATOM 4243 C CA . ARG A 1 543 ? 33.031 -16.766 -20.469 1 65.62 543 ARG A CA 1
ATOM 4244 C C . ARG A 1 543 ? 32.469 -16.797 -19.047 1 65.62 543 ARG A C 1
ATOM 4246 O O . ARG A 1 543 ? 31.266 -16.734 -18.844 1 65.62 543 ARG A O 1
ATOM 4253 N N . PRO A 1 544 ? 33.344 -17.328 -18.156 1 82.38 544 PRO A N 1
ATOM 4254 C CA . PRO A 1 544 ? 33 -17.234 -16.734 1 82.38 544 PRO A CA 1
ATOM 4255 C C . PRO A 1 544 ? 32.594 -15.828 -16.312 1 82.38 544 PRO A C 1
ATOM 4257 O O . PRO A 1 544 ? 33.062 -14.844 -16.875 1 82.38 544 PRO A O 1
ATOM 4260 N N . ILE A 1 545 ? 31.516 -15.781 -15.555 1 90.56 545 ILE A N 1
ATOM 4261 C CA . ILE A 1 545 ? 31.047 -14.5 -15.031 1 90.56 545 ILE A CA 1
ATOM 4262 C C . ILE A 1 545 ? 31.344 -14.406 -13.539 1 90.56 545 ILE A C 1
ATOM 4264 O O . ILE A 1 545 ? 31.109 -15.352 -12.789 1 90.56 545 ILE A O 1
ATOM 4268 N N . ILE A 1 546 ? 32 -13.297 -13.172 1 92.31 546 ILE A N 1
ATOM 4269 C CA . ILE A 1 546 ? 32.312 -13.031 -11.773 1 92.31 546 ILE A CA 1
ATOM 4270 C C . ILE A 1 546 ? 31.406 -11.93 -11.234 1 92.31 546 ILE A C 1
ATOM 4272 O O . ILE A 1 546 ? 31.391 -10.82 -11.766 1 92.31 546 ILE A O 1
ATOM 4276 N N . LEU A 1 547 ? 30.609 -12.312 -10.234 1 93.25 547 LEU A N 1
ATOM 4277 C CA . LEU A 1 547 ? 29.719 -11.344 -9.602 1 93.25 547 LEU A CA 1
ATOM 4278 C C . LEU A 1 547 ? 30.391 -10.695 -8.391 1 93.25 547 LEU A C 1
ATOM 4280 O O . LEU A 1 547 ? 30.734 -11.375 -7.426 1 93.25 547 LEU A O 1
ATOM 4284 N N . ASP A 1 548 ? 30.578 -9.438 -8.461 1 92.69 548 ASP A N 1
ATOM 4285 C CA . ASP A 1 548 ? 31.188 -8.648 -7.395 1 92.69 548 ASP A CA 1
ATOM 4286 C C . ASP A 1 548 ? 30.141 -8.125 -6.422 1 92.69 548 ASP A C 1
ATOM 4288 O O . ASP A 1 548 ? 29.344 -7.238 -6.77 1 92.69 548 ASP A O 1
ATOM 4292 N N . PHE A 1 549 ? 30.141 -8.602 -5.156 1 91.81 549 PHE A N 1
ATOM 4293 C CA . PHE A 1 549 ? 29.125 -8.273 -4.16 1 91.81 549 PHE A CA 1
ATOM 4294 C C . PHE A 1 549 ? 29.672 -7.281 -3.141 1 91.81 549 PHE A C 1
ATOM 4296 O O . PHE A 1 549 ? 29.281 -7.316 -1.968 1 91.81 549 PHE A O 1
ATOM 4303 N N . THR A 1 550 ? 30.516 -6.395 -3.602 1 87.5 550 THR A N 1
ATOM 4304 C CA . THR A 1 550 ? 31.141 -5.41 -2.727 1 87.5 550 THR A CA 1
ATOM 4305 C C . THR A 1 550 ? 30.094 -4.531 -2.061 1 87.5 550 THR A C 1
ATOM 4307 O O . THR A 1 550 ? 30.219 -4.176 -0.887 1 87.5 550 THR A O 1
ATOM 4310 N N . HIS A 1 551 ? 29 -4.262 -2.719 1 83.31 551 HIS A N 1
ATOM 4311 C CA . HIS A 1 551 ? 28.016 -3.309 -2.223 1 83.31 551 HIS A CA 1
ATOM 4312 C C . HIS A 1 551 ? 26.766 -4.027 -1.707 1 83.31 551 HIS A C 1
ATOM 4314 O O . HIS A 1 551 ? 25.75 -3.389 -1.428 1 83.31 551 HIS A O 1
ATOM 4320 N N . VAL A 1 552 ? 26.859 -5.332 -1.591 1 87.12 552 VAL A N 1
ATOM 4321 C CA . VAL A 1 552 ? 25.734 -6.102 -1.102 1 87.12 552 VAL A CA 1
ATOM 4322 C C . VAL A 1 552 ? 25.938 -6.457 0.37 1 87.12 552 VAL A C 1
ATOM 4324 O O . VAL A 1 552 ? 26.859 -7.203 0.71 1 87.12 552 VAL A O 1
ATOM 4327 N N . SER A 1 553 ? 25.078 -5.871 1.243 1 84.75 553 SER A N 1
ATOM 4328 C CA . SER A 1 553 ? 25.297 -6.043 2.676 1 84.75 553 SER A CA 1
ATOM 4329 C C . SER A 1 553 ? 24.391 -7.137 3.242 1 84.75 553 SER A C 1
ATOM 4331 O O . SER A 1 553 ? 24.688 -7.719 4.285 1 84.75 553 SER A O 1
ATOM 4333 N N . LYS A 1 554 ? 23.328 -7.406 2.545 1 87.75 554 LYS A N 1
ATOM 4334 C CA . LYS A 1 554 ? 22.375 -8.398 3.037 1 87.75 554 LYS A CA 1
ATOM 4335 C C . LYS A 1 554 ? 21.578 -9.023 1.888 1 87.75 554 LYS A C 1
ATOM 4337 O O . LYS A 1 554 ? 21.406 -8.398 0.843 1 87.75 554 LYS A O 1
ATOM 4342 N N . LEU A 1 555 ? 21.188 -10.305 2.141 1 91.19 555 LEU A N 1
ATOM 4343 C CA . LEU A 1 555 ? 20.359 -11 1.157 1 91.19 555 LEU A CA 1
ATOM 4344 C C . LEU A 1 555 ? 19.062 -11.5 1.79 1 91.19 555 LEU A C 1
ATOM 4346 O O . LEU A 1 555 ? 19.062 -11.906 2.955 1 91.19 555 LEU A O 1
ATOM 4350 N N . ASP A 1 556 ? 18.047 -11.352 1.109 1 92.19 556 ASP A N 1
ATOM 4351 C CA . ASP A 1 556 ? 16.781 -11.961 1.524 1 92.19 556 ASP A CA 1
ATOM 4352 C C . ASP A 1 556 ? 16.547 -13.289 0.801 1 92.19 556 ASP A C 1
ATOM 4354 O O . ASP A 1 556 ? 17.281 -13.633 -0.123 1 92.19 556 ASP A O 1
ATOM 4358 N N . ILE A 1 557 ? 15.555 -14 1.212 1 93.44 557 ILE A N 1
ATOM 4359 C CA . ILE A 1 557 ? 15.297 -15.344 0.703 1 93.44 557 ILE A CA 1
ATOM 4360 C C . ILE A 1 557 ? 14.945 -15.273 -0.78 1 93.44 557 ILE A C 1
ATOM 4362 O O . ILE A 1 557 ? 15.289 -16.172 -1.553 1 93.44 557 ILE A O 1
ATOM 4366 N N . THR A 1 558 ? 14.211 -14.305 -1.185 1 93.44 558 THR A N 1
ATOM 4367 C CA . THR A 1 558 ? 13.82 -14.156 -2.582 1 93.44 558 THR A CA 1
ATOM 4368 C C . THR A 1 558 ? 15.047 -14 -3.473 1 93.44 558 THR A C 1
ATOM 4370 O O . THR A 1 558 ? 15.148 -14.641 -4.52 1 93.44 558 THR A O 1
ATOM 4373 N N . SER A 1 559 ? 15.953 -13.141 -3.076 1 93.75 559 SER A N 1
ATOM 4374 C CA . SER A 1 559 ? 17.188 -12.938 -3.826 1 93.75 559 SER A CA 1
ATOM 4375 C C . SER A 1 559 ? 18.016 -14.211 -3.889 1 93.75 559 SER A C 1
ATOM 4377 O O . SER A 1 559 ? 18.625 -14.516 -4.918 1 93.75 559 SER A O 1
ATOM 4379 N N . VAL A 1 560 ? 18.078 -14.883 -2.818 1 94.12 560 VAL A N 1
ATOM 4380 C CA . VAL A 1 560 ? 18.844 -16.125 -2.752 1 94.12 560 VAL A CA 1
ATOM 4381 C C . VAL A 1 560 ? 18.25 -17.141 -3.727 1 94.12 560 VAL A C 1
ATOM 4383 O O . VAL A 1 560 ? 18.984 -17.859 -4.398 1 94.12 560 VAL A O 1
ATOM 4386 N N . GLU A 1 561 ? 16.922 -17.219 -3.768 1 92.81 561 GLU A N 1
ATOM 4387 C CA . GLU A 1 561 ? 16.266 -18.141 -4.684 1 92.81 561 GLU A CA 1
ATOM 4388 C C . GLU A 1 561 ? 16.578 -17.797 -6.137 1 92.81 561 GLU A C 1
ATOM 4390 O O . GLU A 1 561 ? 16.812 -18.688 -6.953 1 92.81 561 GLU A O 1
ATOM 4395 N N . TYR A 1 562 ? 16.594 -16.594 -6.465 1 92.88 562 TYR A N 1
ATOM 4396 C CA . TYR A 1 562 ? 16.875 -16.172 -7.832 1 92.88 562 TYR A CA 1
ATOM 4397 C C . TYR A 1 562 ? 18.344 -16.406 -8.172 1 92.88 562 TYR A C 1
ATOM 4399 O O . TYR A 1 562 ? 18.688 -16.75 -9.305 1 92.88 562 TYR A O 1
ATOM 4407 N N . LEU A 1 563 ? 19.219 -16.172 -7.191 1 93.75 563 LEU A N 1
ATOM 4408 C CA . LEU A 1 563 ? 20.641 -16.484 -7.398 1 93.75 563 LEU A CA 1
ATOM 4409 C C . LEU A 1 563 ? 20.828 -17.984 -7.641 1 93.75 563 LEU A C 1
ATOM 4411 O O . LEU A 1 563 ? 21.672 -18.375 -8.461 1 93.75 563 LEU A O 1
ATOM 4415 N N . GLY A 1 564 ? 20.094 -18.766 -6.895 1 93.88 564 GLY A N 1
ATOM 4416 C CA . GLY A 1 564 ? 20.125 -20.203 -7.133 1 93.88 564 GLY A CA 1
ATOM 4417 C C . GLY A 1 564 ? 19.688 -20.578 -8.531 1 93.88 564 GLY A C 1
ATOM 4418 O O . GLY A 1 564 ? 20.297 -21.453 -9.156 1 93.88 564 GLY A O 1
ATOM 4419 N N . GLN A 1 565 ? 18.703 -19.969 -8.977 1 91.94 565 GLN A N 1
ATOM 4420 C CA . GLN A 1 565 ? 18.234 -20.203 -10.336 1 91.94 565 GLN A CA 1
ATOM 4421 C C . GLN A 1 565 ? 19.281 -19.812 -11.367 1 91.94 565 GLN A C 1
ATOM 4423 O O . GLN A 1 565 ? 19.469 -20.5 -12.367 1 91.94 565 GLN A O 1
ATOM 4428 N N . ALA A 1 566 ? 19.922 -18.703 -11.141 1 92.19 566 ALA A N 1
ATOM 4429 C CA . ALA A 1 566 ? 20.984 -18.25 -12.039 1 92.19 566 ALA A CA 1
ATOM 4430 C C . ALA A 1 566 ? 22.109 -19.266 -12.102 1 92.19 566 ALA A C 1
ATOM 4432 O O . ALA A 1 566 ? 22.656 -19.531 -13.18 1 92.19 566 ALA A O 1
ATOM 4433 N N . LEU A 1 567 ? 22.484 -19.781 -10.961 1 93.81 567 LEU A N 1
ATOM 4434 C CA . LEU A 1 567 ? 23.547 -20.781 -10.891 1 93.81 567 LEU A CA 1
ATOM 4435 C C . LEU A 1 567 ? 23.172 -22.016 -11.719 1 93.81 567 LEU A C 1
ATOM 4437 O O . LEU A 1 567 ? 24.031 -22.562 -12.422 1 93.81 567 LEU A O 1
ATOM 4441 N N . LEU A 1 568 ? 21.922 -22.391 -11.633 1 90.75 568 LEU A N 1
ATOM 4442 C CA . LEU A 1 568 ? 21.438 -23.547 -12.391 1 90.75 568 LEU A CA 1
ATOM 4443 C C . LEU A 1 568 ? 21.469 -23.25 -13.891 1 90.75 568 LEU A C 1
ATOM 4445 O O . LEU A 1 568 ? 21.812 -24.125 -14.688 1 90.75 568 LEU A O 1
ATOM 4449 N N . ASP A 1 569 ? 21.141 -22.078 -14.273 1 89.19 569 ASP A N 1
ATOM 4450 C CA . ASP A 1 569 ? 21.156 -21.688 -15.672 1 89.19 569 ASP A CA 1
ATOM 4451 C C . ASP A 1 569 ? 22.578 -21.719 -16.234 1 89.19 569 ASP A C 1
ATOM 4453 O O . ASP A 1 569 ? 22.781 -22.156 -17.375 1 89.19 569 ASP A O 1
ATOM 4457 N N . PHE A 1 570 ? 23.531 -21.266 -15.469 1 89.75 570 PHE A N 1
ATOM 4458 C CA . PHE A 1 570 ? 24.922 -21.281 -15.906 1 89.75 570 PHE A CA 1
ATOM 4459 C C . PHE A 1 570 ? 25.438 -22.703 -16.031 1 89.75 570 PHE A C 1
ATOM 4461 O O . PHE A 1 570 ? 26.188 -23.031 -16.953 1 89.75 570 PHE A O 1
ATOM 4468 N N . HIS A 1 571 ? 25.047 -23.469 -15.102 1 88.5 571 HIS A N 1
ATOM 4469 C CA . HIS A 1 571 ? 25.5 -24.859 -15.117 1 88.5 571 HIS A CA 1
ATOM 4470 C C . HIS A 1 571 ? 24.969 -25.594 -16.359 1 88.5 571 HIS A C 1
ATOM 4472 O O . HIS A 1 571 ? 25.672 -26.406 -16.938 1 88.5 571 HIS A O 1
ATOM 4478 N N . LYS A 1 572 ? 23.797 -25.344 -16.766 1 85.06 572 LYS A N 1
ATOM 4479 C CA . LYS A 1 572 ? 23.156 -25.984 -17.906 1 85.06 572 LYS A CA 1
ATOM 4480 C C . LYS A 1 572 ? 23.938 -25.703 -19.188 1 85.06 572 LYS A C 1
ATOM 4482 O O . LYS A 1 572 ? 23.984 -26.531 -20.094 1 85.06 572 LYS A O 1
ATOM 4487 N N . VAL A 1 573 ? 24.547 -24.516 -19.234 1 84.75 573 VAL A N 1
ATOM 4488 C CA . VAL A 1 573 ? 25.234 -24.125 -20.453 1 84.75 573 VAL A CA 1
ATOM 4489 C C . VAL A 1 573 ? 26.734 -24.375 -20.297 1 84.75 573 VAL A C 1
ATOM 4491 O O . VAL A 1 573 ? 27.531 -24.047 -21.188 1 84.75 573 VAL A O 1
ATOM 4494 N N . GLY A 1 574 ? 27.156 -24.875 -19.172 1 83.5 574 GLY A N 1
ATOM 4495 C CA . GLY A 1 574 ? 28.562 -25.172 -18.906 1 83.5 574 GLY A CA 1
ATOM 4496 C C . GLY A 1 574 ? 29.359 -23.953 -18.469 1 83.5 574 GLY A C 1
ATOM 4497 O O . GLY A 1 574 ? 30.578 -23.953 -18.547 1 83.5 574 GLY A O 1
ATOM 4498 N N . GLY A 1 575 ? 28.672 -22.922 -18.125 1 85.12 575 GLY A N 1
ATOM 4499 C CA . GLY A 1 575 ? 29.344 -21.734 -17.625 1 85.12 575 GLY A CA 1
ATOM 4500 C C . GLY A 1 575 ? 29.531 -21.719 -16.125 1 85.12 575 GLY A C 1
ATOM 4501 O O . GLY A 1 575 ? 29 -22.594 -15.422 1 85.12 575 GLY A O 1
ATOM 4502 N N . LYS A 1 576 ? 30.406 -20.734 -15.68 1 89 576 LYS A N 1
ATOM 4503 C CA . LYS A 1 576 ? 30.656 -20.609 -14.242 1 89 576 LYS A CA 1
ATOM 4504 C C . LYS A 1 576 ? 30.266 -19.219 -13.742 1 89 576 LYS A C 1
ATOM 4506 O O . LYS A 1 576 ? 30.547 -18.219 -14.398 1 89 576 LYS A O 1
ATOM 4511 N N . LEU A 1 577 ? 29.547 -19.297 -12.695 1 92.56 577 LEU A N 1
ATOM 4512 C CA . LEU A 1 577 ? 29.203 -18.078 -11.969 1 92.56 577 LEU A CA 1
ATOM 4513 C C . LEU A 1 577 ? 29.891 -18.047 -10.609 1 92.56 577 LEU A C 1
ATOM 4515 O O . LEU A 1 577 ? 29.656 -18.922 -9.766 1 92.56 577 LEU A O 1
ATOM 4519 N N . ILE A 1 578 ? 30.812 -17.062 -10.422 1 94.19 578 ILE A N 1
ATOM 4520 C CA . ILE A 1 578 ? 31.609 -17 -9.211 1 94.19 578 ILE A CA 1
ATOM 4521 C C . ILE A 1 578 ? 31.266 -15.75 -8.414 1 94.19 578 ILE A C 1
ATOM 4523 O O . ILE A 1 578 ? 31.172 -14.656 -8.977 1 94.19 578 ILE A O 1
ATOM 4527 N N . PHE A 1 579 ? 31.031 -15.922 -7.156 1 95.25 579 PHE A N 1
ATOM 4528 C CA . PHE A 1 579 ? 30.75 -14.805 -6.266 1 95.25 579 PHE A CA 1
ATOM 4529 C C . PHE A 1 579 ? 32.031 -14.32 -5.582 1 95.25 579 PHE A C 1
ATOM 4531 O O . PHE A 1 579 ? 32.781 -15.125 -5.043 1 95.25 579 PHE A O 1
ATOM 4538 N N . THR A 1 580 ? 32.219 -13.008 -5.648 1 93.88 580 THR A N 1
ATOM 4539 C CA . THR A 1 580 ? 33.438 -12.469 -5.035 1 93.88 580 THR A CA 1
ATOM 4540 C C . THR A 1 580 ? 33.094 -11.305 -4.113 1 93.88 580 THR A C 1
ATOM 4542 O O . THR A 1 580 ? 32.031 -10.727 -4.199 1 93.88 580 THR A O 1
ATOM 4545 N N . LYS A 1 581 ? 33.969 -11.008 -3.156 1 93.62 581 LYS A N 1
ATOM 4546 C CA . LYS A 1 581 ? 33.938 -9.859 -2.254 1 93.62 581 LYS A CA 1
ATOM 4547 C C . LYS A 1 581 ? 32.656 -9.852 -1.423 1 93.62 581 LYS A C 1
ATOM 4549 O O . LYS A 1 581 ? 31.984 -8.82 -1.336 1 93.62 581 LYS A O 1
ATOM 4554 N N . LEU A 1 582 ? 32.438 -11.008 -0.904 1 92.56 582 LEU A N 1
ATOM 4555 C CA . LEU A 1 582 ? 31.234 -11.148 -0.087 1 92.56 582 LEU A CA 1
ATOM 4556 C C . LEU A 1 582 ? 31.453 -10.578 1.31 1 92.56 582 LEU A C 1
ATOM 4558 O O . LEU A 1 582 ? 32.5 -10.812 1.923 1 92.56 582 LEU A O 1
ATOM 4562 N N . GLN A 1 583 ? 30.562 -9.797 1.733 1 90.75 583 GLN A N 1
ATOM 4563 C CA . GLN A 1 583 ? 30.562 -9.383 3.133 1 90.75 583 GLN A CA 1
ATOM 4564 C C . GLN A 1 583 ? 30.281 -10.562 4.059 1 90.75 583 GLN A C 1
ATOM 4566 O O . GLN A 1 583 ? 29.672 -11.555 3.641 1 90.75 583 GLN A O 1
ATOM 4571 N N . PRO A 1 584 ? 30.75 -10.5 5.277 1 89.94 584 PRO A N 1
ATOM 4572 C CA . PRO A 1 584 ? 30.656 -11.641 6.188 1 89.94 584 PRO A CA 1
ATOM 4573 C C . PRO A 1 584 ? 29.219 -12.172 6.316 1 89.94 584 PRO A C 1
ATOM 4575 O O . PRO A 1 584 ? 29 -13.383 6.273 1 89.94 584 PRO A O 1
ATOM 4578 N N . LEU A 1 585 ? 28.312 -11.289 6.422 1 90.62 585 LEU A N 1
ATOM 4579 C CA . LEU A 1 585 ? 26.938 -11.719 6.578 1 90.62 585 LEU A CA 1
ATOM 4580 C C . LEU A 1 585 ? 26.438 -12.406 5.312 1 90.62 585 LEU A C 1
ATOM 4582 O O . LEU A 1 585 ? 25.719 -13.414 5.383 1 90.62 585 LEU A O 1
ATOM 4586 N N . VAL A 1 586 ? 26.766 -11.891 4.219 1 92.38 586 VAL A N 1
ATOM 4587 C CA . VAL A 1 586 ? 26.328 -12.438 2.939 1 92.38 586 VAL A CA 1
ATOM 4588 C C . VAL A 1 586 ? 26.969 -13.805 2.721 1 92.38 586 VAL A C 1
ATOM 4590 O O . VAL A 1 586 ? 26.328 -14.719 2.188 1 92.38 586 VAL A O 1
ATOM 4593 N N . TYR A 1 587 ? 28.234 -13.883 3.164 1 93.19 587 TYR A N 1
ATOM 4594 C CA . TYR A 1 587 ? 28.938 -15.156 3.061 1 93.19 587 TYR A CA 1
ATOM 4595 C C . TYR A 1 587 ? 28.219 -16.25 3.842 1 93.19 587 TYR A C 1
ATOM 4597 O O . TYR A 1 587 ? 27.984 -17.344 3.324 1 93.19 587 TYR A O 1
ATOM 4605 N N . VAL A 1 588 ? 27.828 -15.953 5.02 1 92.5 588 VAL A N 1
ATOM 4606 C CA . VAL A 1 588 ? 27.141 -16.906 5.883 1 92.5 588 VAL A CA 1
ATOM 4607 C C . VAL A 1 588 ? 25.766 -17.25 5.293 1 92.5 588 VAL A C 1
ATOM 4609 O O . VAL A 1 588 ? 25.344 -18.406 5.312 1 92.5 588 VAL A O 1
ATOM 4612 N N . GLN A 1 589 ? 25.047 -16.266 4.781 1 93.75 589 GLN A N 1
ATOM 4613 C CA . GLN A 1 589 ? 23.734 -16.469 4.211 1 93.75 589 GLN A CA 1
ATOM 4614 C C . GLN A 1 589 ? 23.797 -17.391 2.998 1 93.75 589 GLN A C 1
ATOM 4616 O O . GLN A 1 589 ? 22.969 -18.312 2.863 1 93.75 589 GLN A O 1
ATOM 4621 N N . LEU A 1 590 ? 24.766 -17.172 2.174 1 94.06 590 LEU A N 1
ATOM 4622 C CA . LEU A 1 590 ? 24.891 -18 0.972 1 94.06 590 LEU A CA 1
ATOM 4623 C C . LEU A 1 590 ? 25.344 -19.406 1.323 1 94.06 590 LEU A C 1
ATOM 4625 O O . LEU A 1 590 ? 24.891 -20.375 0.702 1 94.06 590 LEU A O 1
ATOM 4629 N N . THR A 1 591 ? 26.234 -19.516 2.26 1 93.5 591 THR A N 1
ATOM 4630 C CA . THR A 1 591 ? 26.688 -20.828 2.691 1 93.5 591 THR A CA 1
ATOM 4631 C C . THR A 1 591 ? 25.547 -21.609 3.324 1 93.5 591 THR A C 1
ATOM 4633 O O . THR A 1 591 ? 25.422 -22.828 3.107 1 93.5 591 THR A O 1
ATOM 4636 N N . ASN A 1 592 ? 24.75 -20.938 4.074 1 93.38 592 ASN A N 1
ATOM 4637 C CA . ASN A 1 592 ? 23.609 -21.578 4.699 1 93.38 592 ASN A CA 1
ATOM 4638 C C . ASN A 1 592 ? 22.547 -21.969 3.672 1 93.38 592 ASN A C 1
ATOM 4640 O O . ASN A 1 592 ? 21.812 -22.938 3.863 1 93.38 592 ASN A O 1
ATOM 4644 N N . ALA A 1 593 ? 22.484 -21.141 2.68 1 92.38 593 ALA A N 1
ATOM 4645 C CA . ALA A 1 593 ? 21.5 -21.438 1.633 1 92.38 593 ALA A CA 1
ATOM 4646 C C . ALA A 1 593 ? 21.891 -22.703 0.858 1 92.38 593 ALA A C 1
ATOM 4648 O O . ALA A 1 593 ? 21.031 -23.375 0.294 1 92.38 593 ALA A O 1
ATOM 4649 N N . ASN A 1 594 ? 23.125 -23.016 0.847 1 90.81 594 ASN A N 1
ATOM 4650 C CA . ASN A 1 594 ? 23.656 -24.219 0.2 1 90.81 594 ASN A CA 1
ATOM 4651 C C . ASN A 1 594 ? 23.156 -24.344 -1.237 1 90.81 594 ASN A C 1
ATOM 4653 O O . ASN A 1 594 ? 22.578 -25.359 -1.612 1 90.81 594 ASN A O 1
ATOM 4657 N N . LEU A 1 595 ? 23.469 -23.328 -2.002 1 92.56 595 LEU A N 1
ATOM 4658 C CA . LEU A 1 595 ? 23.031 -23.312 -3.393 1 92.56 595 LEU A CA 1
ATOM 4659 C C . LEU A 1 595 ? 23.859 -24.281 -4.23 1 92.56 595 LEU A C 1
ATOM 4661 O O . LEU A 1 595 ? 25.062 -24.422 -4.023 1 92.56 595 LEU A O 1
ATOM 4665 N N . GLU A 1 596 ? 23.203 -24.938 -5.125 1 90.62 596 GLU A N 1
ATOM 4666 C CA . GLU A 1 596 ? 23.875 -25.891 -5.992 1 90.62 596 GLU A CA 1
ATOM 4667 C C . GLU A 1 596 ? 24.859 -25.203 -6.934 1 90.62 596 GLU A C 1
ATOM 4669 O O . GLU A 1 596 ? 24.516 -24.188 -7.539 1 90.62 596 GLU A O 1
ATOM 4674 N N . HIS A 1 597 ? 26.141 -25.656 -7.004 1 90.38 597 HIS A N 1
ATOM 4675 C CA . HIS A 1 597 ? 27.156 -25.219 -7.953 1 90.38 597 HIS A CA 1
ATOM 4676 C C . HIS A 1 597 ? 27.719 -23.859 -7.578 1 90.38 597 HIS A C 1
ATOM 4678 O O . HIS A 1 597 ? 28.25 -23.141 -8.438 1 90.38 597 HIS A O 1
ATOM 4684 N N . MET A 1 598 ? 27.516 -23.516 -6.344 1 92.62 598 MET A N 1
ATOM 4685 C CA . MET A 1 598 ? 27.984 -22.203 -5.891 1 92.62 598 MET A CA 1
ATOM 4686 C C . MET A 1 598 ? 29.5 -22.188 -5.75 1 92.62 598 MET A C 1
ATOM 4688 O O . MET A 1 598 ? 30.094 -23.125 -5.191 1 92.62 598 MET A O 1
ATOM 4692 N N . ILE A 1 599 ? 30.172 -21.203 -6.328 1 93 599 ILE A N 1
ATOM 4693 C CA . ILE A 1 599 ? 31.609 -21 -6.215 1 93 599 ILE A CA 1
ATOM 4694 C C . ILE A 1 599 ? 31.891 -19.656 -5.559 1 93 599 ILE A C 1
ATOM 4696 O O . ILE A 1 599 ? 31.422 -18.609 -6.043 1 93 599 ILE A O 1
ATOM 4700 N N . LEU A 1 600 ? 32.562 -19.719 -4.477 1 94.25 600 LEU A N 1
ATOM 4701 C CA . LEU A 1 600 ? 32.875 -18.516 -3.73 1 94.25 600 LEU A CA 1
ATOM 4702 C C . LEU A 1 600 ? 34.375 -18.203 -3.803 1 94.25 600 LEU A C 1
ATOM 4704 O O . LEU A 1 600 ? 35.219 -19.125 -3.77 1 94.25 600 LEU A O 1
ATOM 4708 N N . ALA A 1 601 ? 34.688 -16.984 -4.066 1 92.69 601 ALA A N 1
ATOM 4709 C CA . ALA A 1 601 ? 36.062 -16.5 -4.039 1 92.69 601 ALA A CA 1
ATOM 4710 C C . ALA A 1 601 ? 36.188 -15.195 -3.25 1 92.69 601 ALA A C 1
ATOM 4712 O O . ALA A 1 601 ? 35.25 -14.391 -3.23 1 92.69 601 ALA A O 1
ATOM 4713 N N . GLY A 1 602 ? 37.219 -15.031 -2.633 1 90.88 602 GLY A N 1
ATOM 4714 C CA . GLY A 1 602 ? 37.406 -13.828 -1.837 1 90.88 602 GLY A CA 1
ATOM 4715 C C . GLY A 1 602 ? 37.625 -12.586 -2.676 1 90.88 602 GLY A C 1
ATOM 4716 O O . GLY A 1 602 ? 37.156 -11.5 -2.338 1 90.88 602 GLY A O 1
ATOM 4717 N N . THR A 1 603 ? 38.5 -12.758 -3.744 1 90.5 603 THR A N 1
ATOM 4718 C CA . THR A 1 603 ? 38.844 -11.633 -4.609 1 90.5 603 THR A CA 1
ATOM 4719 C C . THR A 1 603 ? 38.625 -11.992 -6.074 1 90.5 603 THR A C 1
ATOM 4721 O O . THR A 1 603 ? 38.406 -13.164 -6.406 1 90.5 603 THR A O 1
ATOM 4724 N N . VAL A 1 604 ? 38.656 -10.961 -6.875 1 89.44 604 VAL A N 1
ATOM 4725 C CA . VAL A 1 604 ? 38.5 -11.156 -8.312 1 89.44 604 VAL A CA 1
ATOM 4726 C C . VAL A 1 604 ? 39.656 -11.969 -8.867 1 89.44 604 VAL A C 1
ATOM 4728 O O . VAL A 1 604 ? 39.469 -12.797 -9.766 1 89.44 604 VAL A O 1
ATOM 4731 N N . GLU A 1 605 ? 40.812 -11.719 -8.273 1 86.06 605 GLU A N 1
ATOM 4732 C CA . GLU A 1 605 ? 42.031 -12.43 -8.711 1 86.06 605 GLU A CA 1
ATOM 4733 C C . GLU A 1 605 ? 41.906 -13.93 -8.422 1 86.06 605 GLU A C 1
ATOM 4735 O O . GLU A 1 605 ? 42.25 -14.758 -9.266 1 86.06 605 GLU A O 1
ATOM 4740 N N . GLU A 1 606 ? 41.438 -14.203 -7.285 1 88.5 606 GLU A N 1
ATOM 4741 C CA . GLU A 1 606 ? 41.25 -15.602 -6.914 1 88.5 606 GLU A CA 1
ATOM 4742 C C . GLU A 1 606 ? 40.219 -16.281 -7.816 1 88.5 606 GLU A C 1
ATOM 4744 O O . GLU A 1 606 ? 40.344 -17.453 -8.148 1 88.5 606 GLU A O 1
ATOM 4749 N N . ALA A 1 607 ? 39.188 -15.57 -8.141 1 90.12 607 ALA A N 1
ATOM 4750 C CA . ALA A 1 607 ? 38.156 -16.078 -9.039 1 90.12 607 ALA A CA 1
ATOM 4751 C C . ALA A 1 607 ? 38.75 -16.391 -10.414 1 90.12 607 ALA A C 1
ATOM 4753 O O . ALA A 1 607 ? 38.375 -17.391 -11.047 1 90.12 607 ALA A O 1
ATOM 4754 N N . MET A 1 608 ? 39.625 -15.57 -10.852 1 85.69 608 MET A N 1
ATOM 4755 C CA . MET A 1 608 ? 40.25 -15.766 -12.156 1 85.69 608 MET A CA 1
ATOM 4756 C C . MET A 1 608 ? 41.156 -17 -12.156 1 85.69 608 MET A C 1
ATOM 4758 O O . MET A 1 608 ? 41.25 -17.688 -13.164 1 85.69 608 MET A O 1
ATOM 4762 N N . ASP A 1 609 ? 41.719 -17.172 -11 1 84.06 609 ASP A N 1
ATOM 4763 C CA . ASP A 1 609 ? 42.562 -18.375 -10.859 1 84.06 609 ASP A CA 1
ATOM 4764 C C . ASP A 1 609 ? 41.719 -19.641 -10.984 1 84.06 609 ASP A C 1
ATOM 4766 O O . ASP A 1 609 ? 42.156 -20.625 -11.57 1 84.06 609 ASP A O 1
ATOM 4770 N N . ILE A 1 610 ? 40.625 -19.578 -10.422 1 85 610 ILE A N 1
ATOM 4771 C CA . ILE A 1 610 ? 39.719 -20.719 -10.461 1 85 610 ILE A CA 1
ATOM 4772 C C . ILE A 1 610 ? 39.281 -20.969 -11.906 1 85 610 ILE A C 1
ATOM 4774 O O . ILE A 1 610 ? 39.156 -22.125 -12.336 1 85 610 ILE A O 1
ATOM 4778 N N . VAL A 1 611 ? 39 -19.922 -12.609 1 81.81 611 VAL A N 1
ATOM 4779 C CA . VAL A 1 611 ? 38.531 -20.016 -14 1 81.81 611 VAL A CA 1
ATOM 4780 C C . VAL A 1 611 ? 39.656 -20.562 -14.867 1 81.81 611 VAL A C 1
ATOM 4782 O O . VAL A 1 611 ? 39.406 -21.359 -15.789 1 81.81 611 VAL A O 1
ATOM 4785 N N . SER A 1 612 ? 40.938 -20.156 -14.648 1 76.5 612 SER A N 1
ATOM 4786 C CA . SER A 1 612 ? 42.094 -20.578 -15.445 1 76.5 612 SER A CA 1
ATOM 4787 C C . SER A 1 612 ? 42.406 -22.047 -15.203 1 76.5 612 SER A C 1
ATOM 4789 O O . SER A 1 612 ? 42.844 -22.75 -16.125 1 76.5 612 SER A O 1
ATOM 4791 N N . GLU A 1 613 ? 42.312 -22.422 -14.016 1 72.19 613 GLU A N 1
ATOM 4792 C CA . GLU A 1 613 ? 42.625 -23.812 -13.688 1 72.19 613 GLU A CA 1
ATOM 4793 C C . GLU A 1 613 ? 41.688 -24.766 -14.398 1 72.19 613 GLU A C 1
ATOM 4795 O O . GLU A 1 613 ? 42.062 -25.859 -14.789 1 72.19 613 GLU A O 1
ATOM 4800 N N . ASP A 1 614 ? 40.531 -24.391 -14.594 1 64.5 614 ASP A N 1
ATOM 4801 C CA . ASP A 1 614 ? 39.531 -25.25 -15.234 1 64.5 614 ASP A CA 1
ATOM 4802 C C . ASP A 1 614 ? 39.781 -25.344 -16.734 1 64.5 614 ASP A C 1
ATOM 4804 O O . ASP A 1 614 ? 39.531 -26.391 -17.344 1 64.5 614 ASP A O 1
ATOM 4808 N N . VAL A 1 615 ? 40.312 -24.297 -17.281 1 56.19 615 VAL A N 1
ATOM 4809 C CA . VAL A 1 615 ? 40.625 -24.312 -18.703 1 56.19 615 VAL A CA 1
ATOM 4810 C C . VAL A 1 615 ? 41.875 -25.156 -18.969 1 56.19 615 VAL A C 1
ATOM 4812 O O . VAL A 1 615 ? 41.938 -25.875 -19.969 1 56.19 615 VAL A O 1
ATOM 4815 N N . SER A 1 616 ? 42.781 -25.078 -18.062 1 50.47 616 SER A N 1
ATOM 4816 C CA . SER A 1 616 ? 44 -25.875 -18.25 1 50.47 616 SER A CA 1
ATOM 4817 C C . SER A 1 616 ? 43.688 -27.375 -18.078 1 50.47 616 SER A C 1
ATOM 4819 O O . SER A 1 616 ? 44.344 -28.203 -18.703 1 50.47 616 SER A O 1
ATOM 4821 N N . SER A 1 617 ? 42.781 -27.594 -17.344 1 47.75 617 SER A N 1
ATOM 4822 C CA . SER A 1 617 ? 42.469 -29 -17.125 1 47.75 617 SER A CA 1
ATOM 4823 C C . SER A 1 617 ? 41.5 -29.531 -18.188 1 47.75 617 SER A C 1
ATOM 4825 O O . SER A 1 617 ? 41.312 -30.734 -18.312 1 47.75 617 SER A O 1
ATOM 4827 N N . ALA A 1 618 ? 41.031 -28.797 -18.969 1 43.53 618 ALA A N 1
ATOM 4828 C CA . ALA A 1 618 ? 40.188 -29.234 -20.078 1 43.53 618 ALA A CA 1
ATOM 4829 C C . ALA A 1 618 ? 41 -29.422 -21.344 1 43.53 618 ALA A C 1
ATOM 4831 O O . ALA A 1 618 ? 41.875 -28.609 -21.656 1 43.53 618 ALA A O 1
ATOM 4832 N N . MET B 1 1 ? 59.906 12.789 -42.406 1 24.62 1 MET B N 1
ATOM 4833 C CA . MET B 1 1 ? 59.562 12.914 -41 1 24.62 1 MET B CA 1
ATOM 4834 C C . MET B 1 1 ? 58.094 13.305 -40.844 1 24.62 1 MET B C 1
ATOM 4836 O O . MET B 1 1 ? 57.781 14.461 -40.531 1 24.62 1 MET B O 1
ATOM 4840 N N . GLU B 1 2 ? 57.25 12.945 -41.625 1 26.48 2 GLU B N 1
ATOM 4841 C CA . GLU B 1 2 ? 55.875 13.375 -41.844 1 26.48 2 GLU B CA 1
ATOM 4842 C C . GLU B 1 2 ? 55 13.055 -40.625 1 26.48 2 GLU B C 1
ATOM 4844 O O . GLU B 1 2 ? 55.031 11.922 -40.125 1 26.48 2 GLU B O 1
ATOM 4849 N N . GLU B 1 3 ? 54.656 14.117 -39.812 1 25.66 3 GLU B N 1
ATOM 4850 C CA . GLU B 1 3 ? 54 14.242 -38.5 1 25.66 3 GLU B CA 1
ATOM 4851 C C . GLU B 1 3 ? 52.594 13.688 -38.531 1 25.66 3 GLU B C 1
ATOM 4853 O O . GLU B 1 3 ? 51.75 14.109 -39.375 1 25.66 3 GLU B O 1
ATOM 4858 N N . ASN B 1 4 ? 52.375 12.43 -38.312 1 27.23 4 ASN B N 1
ATOM 4859 C CA . ASN B 1 4 ? 51.125 11.664 -38.25 1 27.23 4 ASN B CA 1
ATOM 4860 C C . ASN B 1 4 ? 50.125 12.281 -37.281 1 27.23 4 ASN B C 1
ATOM 4862 O O . ASN B 1 4 ? 50.406 12.344 -36.094 1 27.23 4 ASN B O 1
ATOM 4866 N N . GLU B 1 5 ? 49.438 13.359 -37.688 1 28.58 5 GLU B N 1
ATOM 4867 C CA . GLU B 1 5 ? 48.5 14.117 -36.875 1 28.58 5 GLU B CA 1
ATOM 4868 C C . GLU B 1 5 ? 47.375 13.234 -36.344 1 28.58 5 GLU B C 1
ATOM 4870 O O . GLU B 1 5 ? 46.75 12.492 -37.125 1 28.58 5 GLU B O 1
ATOM 4875 N N . PRO B 1 6 ? 47.375 12.836 -35.062 1 29.8 6 PRO B N 1
ATOM 4876 C CA . PRO B 1 6 ? 46.406 11.953 -34.438 1 29.8 6 PRO B CA 1
ATOM 4877 C C . PRO B 1 6 ? 44.969 12.469 -34.625 1 29.8 6 PRO B C 1
ATOM 4879 O O . PRO B 1 6 ? 44.719 13.672 -34.594 1 29.8 6 PRO B O 1
ATOM 4882 N N . ILE B 1 7 ? 44.094 11.93 -35.469 1 28.78 7 ILE B N 1
ATOM 4883 C CA . ILE B 1 7 ? 42.719 12.305 -35.75 1 28.78 7 ILE B CA 1
ATOM 4884 C C . ILE B 1 7 ? 41.906 12.312 -34.469 1 28.78 7 ILE B C 1
ATOM 4886 O O . ILE B 1 7 ? 41.781 11.289 -33.781 1 28.78 7 ILE B O 1
ATOM 4890 N N . ASP B 1 8 ? 41.875 13.445 -33.719 1 26.11 8 ASP B N 1
ATOM 4891 C CA . ASP B 1 8 ? 41.062 13.797 -32.594 1 26.11 8 ASP B CA 1
ATOM 4892 C C . ASP B 1 8 ? 39.562 13.57 -32.875 1 26.11 8 ASP B C 1
ATOM 4894 O O . ASP B 1 8 ? 38.969 14.289 -33.656 1 26.11 8 ASP B O 1
ATOM 4898 N N . ASP B 1 9 ? 39.125 12.414 -33.25 1 24.78 9 ASP B N 1
ATOM 4899 C CA . ASP B 1 9 ? 37.688 12.242 -33.469 1 24.78 9 ASP B CA 1
ATOM 4900 C C . ASP B 1 9 ? 36.906 12.672 -32.219 1 24.78 9 ASP B C 1
ATOM 4902 O O . ASP B 1 9 ? 36.906 11.992 -31.188 1 24.78 9 ASP B O 1
ATOM 4906 N N . LYS B 1 10 ? 36.75 13.977 -31.906 1 27.45 10 LYS B N 1
ATOM 4907 C CA . LYS B 1 10 ? 35.844 14.711 -31.016 1 27.45 10 LYS B CA 1
ATOM 4908 C C . LYS B 1 10 ? 34.406 14.328 -31.234 1 27.45 10 LYS B C 1
ATOM 4910 O O . LYS B 1 10 ? 33.688 14.953 -32.031 1 27.45 10 LYS B O 1
ATOM 4915 N N . ASP B 1 11 ? 34.125 13.156 -31.562 1 26.8 11 ASP B N 1
ATOM 4916 C CA . ASP B 1 11 ? 32.688 12.961 -31.547 1 26.8 11 ASP B CA 1
ATOM 4917 C C . ASP B 1 11 ? 32.062 13.508 -30.266 1 26.8 11 ASP B C 1
ATOM 4919 O O . ASP B 1 11 ? 32.406 13.055 -29.172 1 26.8 11 ASP B O 1
ATOM 4923 N N . ASP B 1 12 ? 31.734 14.758 -30.203 1 27.39 12 ASP B N 1
ATOM 4924 C CA . ASP B 1 12 ? 30.938 15.555 -29.281 1 27.39 12 ASP B CA 1
ATOM 4925 C C . ASP B 1 12 ? 29.672 14.812 -28.859 1 27.39 12 ASP B C 1
ATOM 4927 O O . ASP B 1 12 ? 28.75 14.625 -29.672 1 27.39 12 ASP B O 1
ATOM 4931 N N . GLU B 1 13 ? 29.797 13.734 -28.141 1 29 13 GLU B N 1
ATOM 4932 C CA . GLU B 1 13 ? 28.625 13.227 -27.438 1 29 13 GLU B CA 1
ATOM 4933 C C . GLU B 1 13 ? 27.812 14.359 -26.797 1 29 13 GLU B C 1
ATOM 4935 O O . GLU B 1 13 ? 28.266 14.969 -25.828 1 29 13 GLU B O 1
ATOM 4940 N N . ASP B 1 14 ? 27.219 15.227 -27.562 1 28.34 14 ASP B N 1
ATOM 4941 C CA . ASP B 1 14 ? 26.203 16.203 -27.188 1 28.34 14 ASP B CA 1
ATOM 4942 C C . ASP B 1 14 ? 25.234 15.617 -26.156 1 28.34 14 ASP B C 1
ATOM 4944 O O . ASP B 1 14 ? 24.484 14.688 -26.453 1 28.34 14 ASP B O 1
ATOM 4948 N N . TYR B 1 15 ? 25.672 15.539 -24.969 1 31.95 15 TYR B N 1
ATOM 4949 C CA . TYR B 1 15 ? 24.891 15.391 -23.734 1 31.95 15 TYR B CA 1
ATOM 4950 C C . TYR B 1 15 ? 23.688 16.312 -23.75 1 31.95 15 TYR B C 1
ATOM 4952 O O . TYR B 1 15 ? 23.766 17.453 -23.281 1 31.95 15 TYR B O 1
ATOM 4960 N N . GLY B 1 16 ? 23.094 16.547 -24.875 1 31.27 16 GLY B N 1
ATOM 4961 C CA . GLY B 1 16 ? 21.859 17.312 -24.859 1 31.27 16 GLY B CA 1
ATOM 4962 C C . GLY B 1 16 ? 21 17.031 -23.625 1 31.27 16 GLY B C 1
ATOM 4963 O O . GLY B 1 16 ? 20.984 15.906 -23.125 1 31.27 16 GLY B O 1
ATOM 4964 N N . GLU B 1 17 ? 20.688 18.078 -22.922 1 33.22 17 GLU B N 1
ATOM 4965 C CA . GLU B 1 17 ? 19.953 18.578 -21.766 1 33.22 17 GLU B CA 1
ATOM 4966 C C . GLU B 1 17 ? 18.562 17.938 -21.656 1 33.22 17 GLU B C 1
ATOM 4968 O O . GLU B 1 17 ? 17.656 18.484 -21.031 1 33.22 17 GLU B O 1
ATOM 4973 N N . GLY B 1 18 ? 18.297 17.156 -22.703 1 37.62 18 GLY B N 1
ATOM 4974 C CA . GLY B 1 18 ? 16.891 16.797 -22.578 1 37.62 18 GLY B CA 1
ATOM 4975 C C . GLY B 1 18 ? 16.531 16.25 -21.219 1 37.62 18 GLY B C 1
ATOM 4976 O O . GLY B 1 18 ? 17.281 15.453 -20.641 1 37.62 18 GLY B O 1
ATOM 4977 N N . SER B 1 19 ? 15.734 17.016 -20.484 1 39.12 19 SER B N 1
ATOM 4978 C CA . SER B 1 19 ? 15.156 16.828 -19.156 1 39.12 19 SER B CA 1
ATOM 4979 C C . SER B 1 19 ? 14.719 15.383 -18.953 1 39.12 19 SER B C 1
ATOM 4981 O O . SER B 1 19 ? 14.312 14.711 -19.891 1 39.12 19 SER B O 1
ATOM 4983 N N . ASP B 1 20 ? 15.25 14.898 -17.969 1 38.28 20 ASP B N 1
ATOM 4984 C CA . ASP B 1 20 ? 14.906 13.555 -17.531 1 38.28 20 ASP B CA 1
ATOM 4985 C C . ASP B 1 20 ? 13.422 13.266 -17.734 1 38.28 20 ASP B C 1
ATOM 4987 O O . ASP B 1 20 ? 13.039 12.148 -18.094 1 38.28 20 ASP B O 1
ATOM 4991 N N . ALA B 1 21 ? 12.555 14.227 -17.5 1 39.78 21 ALA B N 1
ATOM 4992 C CA . ALA B 1 21 ? 11.156 14.102 -17.906 1 39.78 21 ALA B CA 1
ATOM 4993 C C . ALA B 1 21 ? 11.023 13.93 -19.422 1 39.78 21 ALA B C 1
ATOM 4995 O O . ALA B 1 21 ? 10.25 13.094 -19.891 1 39.78 21 ALA B O 1
ATOM 4996 N N . ALA B 1 22 ? 11.781 14.844 -20.062 1 44.12 22 ALA B N 1
ATOM 4997 C CA . ALA B 1 22 ? 11.805 14.75 -21.516 1 44.12 22 ALA B CA 1
ATOM 4998 C C . ALA B 1 22 ? 12.367 13.406 -21.984 1 44.12 22 ALA B C 1
ATOM 5000 O O . ALA B 1 22 ? 11.875 12.82 -22.953 1 44.12 22 ALA B O 1
ATOM 5001 N N . GLN B 1 23 ? 13.266 12.945 -21.141 1 45.72 23 GLN B N 1
ATOM 5002 C CA . GLN B 1 23 ? 13.789 11.617 -21.438 1 45.72 23 GLN B CA 1
ATOM 5003 C C . GLN B 1 23 ? 12.781 10.539 -21.062 1 45.72 23 GLN B C 1
ATOM 5005 O O . GLN B 1 23 ? 12.625 9.547 -21.781 1 45.72 23 GLN B O 1
ATOM 5010 N N . LEU B 1 24 ? 12.227 10.75 -19.828 1 45.53 24 LEU B N 1
ATOM 5011 C CA . LEU B 1 24 ? 11.18 9.805 -19.453 1 45.53 24 LEU B CA 1
ATOM 5012 C C . LEU B 1 24 ? 9.961 9.961 -20.359 1 45.53 24 LEU B C 1
ATOM 5014 O O . LEU B 1 24 ? 9.367 8.961 -20.781 1 45.53 24 LEU B O 1
ATOM 5018 N N . ILE B 1 25 ? 9.562 11.242 -20.578 1 46.25 25 ILE B N 1
ATOM 5019 C CA . ILE B 1 25 ? 8.508 11.492 -21.547 1 46.25 25 ILE B CA 1
ATOM 5020 C C . ILE B 1 25 ? 8.969 11.047 -22.938 1 46.25 25 ILE B C 1
ATOM 5022 O O . ILE B 1 25 ? 8.211 10.422 -23.688 1 46.25 25 ILE B O 1
ATOM 5026 N N . GLU B 1 26 ? 10.109 11.461 -23.25 1 49.28 26 GLU B N 1
ATOM 5027 C CA . GLU B 1 26 ? 10.641 11.016 -24.531 1 49.28 26 GLU B CA 1
ATOM 5028 C C . GLU B 1 26 ? 10.797 9.5 -24.562 1 49.28 26 GLU B C 1
ATOM 5030 O O . GLU B 1 26 ? 10.516 8.859 -25.578 1 49.28 26 GLU B O 1
ATOM 5035 N N . LYS B 1 27 ? 11.32 9.055 -23.5 1 49.03 27 LYS B N 1
ATOM 5036 C CA . LYS B 1 27 ? 11.352 7.598 -23.391 1 49.03 27 LYS B CA 1
ATOM 5037 C C . LYS B 1 27 ? 9.938 7.02 -23.344 1 49.03 27 LYS B C 1
ATOM 5039 O O . LYS B 1 27 ? 9.672 5.984 -23.953 1 49.03 27 LYS B O 1
ATOM 5044 N N . SER B 1 28 ? 9.094 7.734 -22.562 1 48.94 28 SER B N 1
ATOM 5045 C CA . SER B 1 28 ? 7.688 7.332 -22.594 1 48.94 28 SER B CA 1
ATOM 5046 C C . SER B 1 28 ? 7.086 7.555 -23.984 1 48.94 28 SER B C 1
ATOM 5048 O O . SER B 1 28 ? 6.344 6.707 -24.484 1 48.94 28 SER B O 1
ATOM 5050 N N . LYS B 1 29 ? 7.309 8.719 -24.562 1 52.25 29 LYS B N 1
ATOM 5051 C CA . LYS B 1 29 ? 6.883 8.969 -25.938 1 52.25 29 LYS B CA 1
ATOM 5052 C C . LYS B 1 29 ? 7.562 8.008 -26.906 1 52.25 29 LYS B C 1
ATOM 5054 O O . LYS B 1 29 ? 6.922 7.488 -27.828 1 52.25 29 LYS B O 1
ATOM 5059 N N . SER B 1 30 ? 8.828 8.008 -26.781 1 53 30 SER B N 1
ATOM 5060 C CA . SER B 1 30 ? 9.539 7.047 -27.625 1 53 30 SER B CA 1
ATOM 5061 C C . SER B 1 30 ? 9.078 5.621 -27.328 1 53 30 SER B C 1
ATOM 5063 O O . SER B 1 30 ? 8.961 4.805 -28.25 1 53 30 SER B O 1
ATOM 5065 N N . SER B 1 31 ? 8.844 5.457 -26.078 1 51.91 31 SER B N 1
ATOM 5066 C CA . SER B 1 31 ? 8.297 4.156 -25.703 1 51.91 31 SER B CA 1
ATOM 5067 C C . SER B 1 31 ? 6.887 3.969 -26.25 1 51.91 31 SER B C 1
ATOM 5069 O O . SER B 1 31 ? 6.543 2.891 -26.75 1 51.91 31 SER B O 1
ATOM 5071 N N . LEU B 1 32 ? 6.168 5.07 -26.156 1 51 32 LEU B N 1
ATOM 5072 C CA . LEU B 1 32 ? 4.848 5.008 -26.766 1 51 32 LEU B CA 1
ATOM 5073 C C . LEU B 1 32 ? 4.961 4.902 -28.281 1 51 32 LEU B C 1
ATOM 5075 O O . LEU B 1 32 ? 4.207 4.156 -28.906 1 51 32 LEU B O 1
ATOM 5079 N N . ARG B 1 33 ? 5.695 5.738 -28.891 1 53.53 33 ARG B N 1
ATOM 5080 C CA . ARG B 1 33 ? 5.91 5.645 -30.328 1 53.53 33 ARG B CA 1
ATOM 5081 C C . ARG B 1 33 ? 6.473 4.277 -30.719 1 53.53 33 ARG B C 1
ATOM 5083 O O . ARG B 1 33 ? 6.098 3.715 -31.75 1 53.53 33 ARG B O 1
ATOM 5090 N N . ARG B 1 34 ? 7.461 3.879 -30.031 1 50.91 34 ARG B N 1
ATOM 5091 C CA . ARG B 1 34 ? 8.008 2.549 -30.297 1 50.91 34 ARG B CA 1
ATOM 5092 C C . ARG B 1 34 ? 6.98 1.467 -29.969 1 50.91 34 ARG B C 1
ATOM 5094 O O . ARG B 1 34 ? 6.969 0.409 -30.609 1 50.91 34 ARG B O 1
ATOM 5101 N N . TYR B 1 35 ? 6.219 1.826 -28.953 1 52.78 35 TYR B N 1
ATOM 5102 C CA . TYR B 1 35 ? 5.137 0.909 -28.625 1 52.78 35 TYR B CA 1
ATOM 5103 C C . TYR B 1 35 ? 4.145 0.797 -29.781 1 52.78 35 TYR B C 1
ATOM 5105 O O . TYR B 1 35 ? 3.545 -0.26 -29.984 1 52.78 35 TYR B O 1
ATOM 5113 N N . CYS B 1 36 ? 3.959 1.946 -30.5 1 52.12 36 CYS B N 1
ATOM 5114 C CA . CYS B 1 36 ? 3.014 1.912 -31.625 1 52.12 36 CYS B CA 1
ATOM 5115 C C . CYS B 1 36 ? 3.711 1.521 -32.906 1 52.12 36 CYS B C 1
ATOM 5117 O O . CYS B 1 36 ? 3.125 1.625 -34 1 52.12 36 CYS B O 1
ATOM 5119 N N . SER B 1 37 ? 4.883 1.311 -32.906 1 52.28 37 SER B N 1
ATOM 5120 C CA . SER B 1 37 ? 5.484 0.903 -34.156 1 52.28 37 SER B CA 1
ATOM 5121 C C . SER B 1 37 ? 5.082 -0.521 -34.531 1 52.28 37 SER B C 1
ATOM 5123 O O . SER B 1 37 ? 4.703 -1.309 -33.656 1 52.28 37 SER B O 1
ATOM 5125 N N . ALA B 1 38 ? 4.891 -0.769 -35.875 1 53.59 38 ALA B N 1
ATOM 5126 C CA . ALA B 1 38 ? 4.555 -2.066 -36.438 1 53.59 38 ALA B CA 1
ATOM 5127 C C . ALA B 1 38 ? 5.434 -3.172 -35.875 1 53.59 38 ALA B C 1
ATOM 5129 O O . ALA B 1 38 ? 4.961 -4.281 -35.625 1 53.59 38 ALA B O 1
ATOM 5130 N N . GLU B 1 39 ? 6.613 -2.938 -35.688 1 56.81 39 GLU B N 1
ATOM 5131 C CA . GLU B 1 39 ? 7.527 -3.928 -35.125 1 56.81 39 GLU B CA 1
ATOM 5132 C C . GLU B 1 39 ? 7.191 -4.227 -33.656 1 56.81 39 GLU B C 1
ATOM 5134 O O . GLU B 1 39 ? 7.27 -5.379 -33.219 1 56.81 39 GLU B O 1
ATOM 5139 N N . SER B 1 40 ? 6.77 -3.195 -32.938 1 59.94 40 SER B N 1
ATOM 5140 C CA . SER B 1 40 ? 6.395 -3.381 -31.547 1 59.94 40 SER B CA 1
ATOM 5141 C C . SER B 1 40 ? 5.098 -4.176 -31.422 1 59.94 40 SER B C 1
ATOM 5143 O O . SER B 1 40 ? 4.938 -4.973 -30.5 1 59.94 40 SER B O 1
ATOM 5145 N N . TRP B 1 41 ? 4.238 -4.012 -32.438 1 59.69 41 TRP B N 1
ATOM 5146 C CA . TRP B 1 41 ? 3 -4.781 -32.438 1 59.69 41 TRP B CA 1
ATOM 5147 C C . TRP B 1 41 ? 3.271 -6.25 -32.75 1 59.69 41 TRP B C 1
ATOM 5149 O O . TRP B 1 41 ? 2.654 -7.137 -32.156 1 59.69 41 TRP B O 1
ATOM 5159 N N . LYS B 1 42 ? 4.137 -6.543 -33.688 1 61.31 42 LYS B N 1
ATOM 5160 C CA . LYS B 1 42 ? 4.48 -7.938 -33.938 1 61.31 42 LYS B CA 1
ATOM 5161 C C . LYS B 1 42 ? 5.062 -8.594 -32.688 1 61.31 42 LYS B C 1
ATOM 5163 O O . LYS B 1 42 ? 4.809 -9.773 -32.438 1 61.31 42 LYS B O 1
ATOM 5168 N N . LYS B 1 43 ? 5.711 -7.809 -31.969 1 68.62 43 LYS B N 1
ATOM 5169 C CA . LYS B 1 43 ? 6.281 -8.359 -30.75 1 68.62 43 LYS B CA 1
ATOM 5170 C C . LYS B 1 43 ? 5.219 -8.516 -29.656 1 68.62 43 LYS B C 1
ATOM 5172 O O . LYS B 1 43 ? 5.316 -9.406 -28.812 1 68.62 43 LYS B O 1
ATOM 5177 N N . ARG B 1 44 ? 4.105 -7.816 -29.922 1 76.44 44 ARG B N 1
ATOM 5178 C CA . ARG B 1 44 ? 3.066 -7.852 -28.906 1 76.44 44 ARG B CA 1
ATOM 5179 C C . ARG B 1 44 ? 1.999 -8.891 -29.25 1 76.44 44 ARG B C 1
ATOM 5181 O O . ARG B 1 44 ? 1.139 -9.195 -28.422 1 76.44 44 ARG B O 1
ATOM 5188 N N . LEU B 1 45 ? 2.141 -9.445 -30.5 1 86.12 45 LEU B N 1
ATOM 5189 C CA . LEU B 1 45 ? 1.23 -10.516 -30.875 1 86.12 45 LEU B CA 1
ATOM 5190 C C . LEU B 1 45 ? 2.002 -11.797 -31.188 1 86.12 45 LEU B C 1
ATOM 5192 O O . LEU B 1 45 ? 2.207 -12.133 -32.375 1 86.12 45 LEU B O 1
ATOM 5196 N N . PRO B 1 46 ? 2.295 -12.484 -30.156 1 85.06 46 PRO B N 1
ATOM 5197 C CA . PRO B 1 46 ? 3.064 -13.719 -30.312 1 85.06 46 PRO B CA 1
ATOM 5198 C C . PRO B 1 46 ? 2.436 -14.68 -31.328 1 85.06 46 PRO B C 1
ATOM 5200 O O . PRO B 1 46 ? 3.137 -15.492 -31.938 1 85.06 46 PRO B O 1
ATOM 5203 N N . LEU B 1 47 ? 1.133 -14.586 -31.562 1 87.38 47 LEU B N 1
ATOM 5204 C CA . LEU B 1 47 ? 0.446 -15.414 -32.531 1 87.38 47 LEU B CA 1
ATOM 5205 C C . LEU B 1 47 ? 1.091 -15.266 -33.906 1 87.38 47 LEU B C 1
ATOM 5207 O O . LEU B 1 47 ? 1.247 -16.25 -34.656 1 87.38 47 LEU B O 1
ATOM 5211 N N . LEU B 1 48 ? 1.473 -14.086 -34.219 1 84.25 48 LEU B N 1
ATOM 5212 C CA . LEU B 1 48 ? 2.055 -13.82 -35.531 1 84.25 48 LEU B CA 1
ATOM 5213 C C . LEU B 1 48 ? 3.447 -14.438 -35.656 1 84.25 48 LEU B C 1
ATOM 5215 O O . LEU B 1 48 ? 3.857 -14.859 -36.75 1 84.25 48 LEU B O 1
ATOM 5219 N N . ALA B 1 49 ? 4.105 -14.508 -34.531 1 82.81 49 ALA B N 1
ATOM 5220 C CA . ALA B 1 49 ? 5.461 -15.055 -34.5 1 82.81 49 ALA B CA 1
ATOM 5221 C C . ALA B 1 49 ? 5.441 -16.562 -34.719 1 82.81 49 ALA B C 1
ATOM 5223 O O . ALA B 1 49 ? 6.168 -17.094 -35.562 1 82.81 49 ALA B O 1
ATOM 5224 N N . TRP B 1 50 ? 4.633 -17.344 -34 1 84.81 50 TRP B N 1
ATOM 5225 C CA . TRP B 1 50 ? 4.672 -18.797 -34.125 1 84.81 50 TRP B CA 1
ATOM 5226 C C . TRP B 1 50 ? 3.82 -19.281 -35.281 1 84.81 50 TRP B C 1
ATOM 5228 O O . TRP B 1 50 ? 4.078 -20.344 -35.844 1 84.81 50 TRP B O 1
ATOM 5238 N N . ALA B 1 51 ? 2.766 -18.516 -35.75 1 88.25 51 ALA B N 1
ATOM 5239 C CA . ALA B 1 51 ? 1.922 -18.906 -36.875 1 88.25 51 ALA B CA 1
ATOM 5240 C C . ALA B 1 51 ? 2.713 -18.906 -38.188 1 88.25 51 ALA B C 1
ATOM 5242 O O . ALA B 1 51 ? 2.441 -19.719 -39.062 1 88.25 51 ALA B O 1
ATOM 5243 N N . SER B 1 52 ? 3.652 -18 -38.219 1 86.75 52 SER B N 1
ATOM 5244 C CA . SER B 1 52 ? 4.438 -17.875 -39.469 1 86.75 52 SER B CA 1
ATOM 5245 C C . SER B 1 52 ? 5.43 -19.016 -39.594 1 86.75 52 SER B C 1
ATOM 5247 O O . SER B 1 52 ? 5.855 -19.344 -40.719 1 86.75 52 SER B O 1
ATOM 5249 N N . THR B 1 53 ? 5.738 -19.672 -38.531 1 87.25 53 THR B N 1
ATOM 5250 C CA . THR B 1 53 ? 6.734 -20.734 -38.562 1 87.25 53 THR B CA 1
ATOM 5251 C C . THR B 1 53 ? 6.117 -22.062 -38.156 1 87.25 53 THR B C 1
ATOM 5253 O O . THR B 1 53 ? 6.832 -23 -37.781 1 87.25 53 THR B O 1
ATOM 5256 N N . TYR B 1 54 ? 4.848 -22.141 -38.281 1 90.44 54 TYR B N 1
ATOM 5257 C CA . TYR B 1 54 ? 4.176 -23.344 -37.781 1 90.44 54 TYR B CA 1
ATOM 5258 C C . TYR B 1 54 ? 4.418 -24.516 -38.719 1 90.44 54 TYR B C 1
ATOM 5260 O O . TYR B 1 54 ? 4.301 -24.391 -39.938 1 90.44 54 TYR B O 1
ATOM 5268 N N . LYS B 1 55 ? 4.77 -25.625 -38.125 1 92.81 55 LYS B N 1
ATOM 5269 C CA . LYS B 1 55 ? 4.996 -26.859 -38.875 1 92.81 55 LYS B CA 1
ATOM 5270 C C . LYS B 1 55 ? 3.912 -27.891 -38.562 1 92.81 55 LYS B C 1
ATOM 5272 O O . LYS B 1 55 ? 3.428 -27.969 -37.438 1 92.81 55 LYS B O 1
ATOM 5277 N N . LEU B 1 56 ? 3.559 -28.688 -39.562 1 92.25 56 LEU B N 1
ATOM 5278 C CA . LEU B 1 56 ? 2.508 -29.688 -39.406 1 92.25 56 LEU B CA 1
ATOM 5279 C C . LEU B 1 56 ? 2.9 -30.75 -38.406 1 92.25 56 LEU B C 1
ATOM 5281 O O . LEU B 1 56 ? 2.035 -31.328 -37.719 1 92.25 56 LEU B O 1
ATOM 5285 N N . GLU B 1 57 ? 4.199 -30.906 -38.219 1 91.81 57 GLU B N 1
ATOM 5286 C CA . GLU B 1 57 ? 4.695 -31.875 -37.219 1 91.81 57 GLU B CA 1
ATOM 5287 C C . GLU B 1 57 ? 4.352 -31.453 -35.812 1 91.81 57 GLU B C 1
ATOM 5289 O O . GLU B 1 57 ? 4.266 -32.281 -34.906 1 91.81 57 GLU B O 1
ATOM 5294 N N . TYR B 1 58 ? 4.152 -30.172 -35.688 1 93.69 58 TYR B N 1
ATOM 5295 C CA . TYR B 1 58 ? 3.865 -29.625 -34.375 1 93.69 58 TYR B CA 1
ATOM 5296 C C . TYR B 1 58 ? 2.424 -29.906 -33.969 1 93.69 58 TYR B C 1
ATOM 5298 O O . TYR B 1 58 ? 2.088 -29.875 -32.781 1 93.69 58 TYR B O 1
ATOM 5306 N N . LEU B 1 59 ? 1.556 -30.234 -34.906 1 94.38 59 LEU B N 1
ATOM 5307 C CA . LEU B 1 59 ? 0.119 -30.359 -34.688 1 94.38 59 LEU B CA 1
ATOM 5308 C C . LEU B 1 59 ? -0.19 -31.516 -33.75 1 94.38 59 LEU B C 1
ATOM 5310 O O . LEU B 1 59 ? -1.072 -31.422 -32.875 1 94.38 59 LEU B O 1
ATOM 5314 N N . PHE B 1 60 ? 0.492 -32.594 -33.906 1 92.88 60 PHE B N 1
ATOM 5315 C CA . PHE B 1 60 ? 0.249 -33.75 -33.062 1 92.88 60 PHE B CA 1
ATOM 5316 C C . PHE B 1 60 ? 0.525 -33.406 -31.609 1 92.88 60 PHE B C 1
ATOM 5318 O O . PHE B 1 60 ? -0.278 -33.719 -30.734 1 92.88 60 PHE B O 1
ATOM 5325 N N . TYR B 1 61 ? 1.664 -32.812 -31.328 1 92.88 61 TYR B N 1
ATOM 5326 C CA . TYR B 1 61 ? 2.059 -32.469 -29.969 1 92.88 61 TYR B CA 1
ATOM 5327 C C . TYR B 1 61 ? 1.094 -31.438 -29.359 1 92.88 61 TYR B C 1
ATOM 5329 O O . TYR B 1 61 ? 0.679 -31.578 -28.203 1 92.88 61 TYR B O 1
ATOM 5337 N N . ASP B 1 62 ? 0.714 -30.516 -30.109 1 96 62 ASP B N 1
ATOM 5338 C CA . ASP B 1 62 ? -0.178 -29.469 -29.641 1 96 62 ASP B CA 1
ATOM 5339 C C . ASP B 1 62 ? -1.579 -30 -29.375 1 96 62 ASP B C 1
ATOM 5341 O O . ASP B 1 62 ? -2.211 -29.656 -28.375 1 96 62 ASP B O 1
ATOM 5345 N N . VAL B 1 63 ? -2.09 -30.859 -30.234 1 96.06 63 VAL B N 1
ATOM 5346 C CA . VAL B 1 63 ? -3.43 -31.422 -30.078 1 96.06 63 VAL B CA 1
ATOM 5347 C C . VAL B 1 63 ? -3.453 -32.375 -28.891 1 96.06 63 VAL B C 1
ATOM 5349 O O . VAL B 1 63 ? -4.383 -32.375 -28.078 1 96.06 63 VAL B O 1
ATOM 5352 N N . PHE B 1 64 ? -2.475 -33.219 -28.812 1 93.38 64 PHE B N 1
ATOM 5353 C CA . PHE B 1 64 ? -2.398 -34.156 -27.703 1 93.38 64 PHE B CA 1
ATOM 5354 C C . PHE B 1 64 ? -2.365 -33.438 -26.359 1 93.38 64 PHE B C 1
ATOM 5356 O O . PHE B 1 64 ? -3.129 -33.781 -25.453 1 93.38 64 PHE B O 1
ATOM 5363 N N . ALA B 1 65 ? -1.469 -32.531 -26.25 1 94.88 65 ALA B N 1
ATOM 5364 C CA . ALA B 1 65 ? -1.359 -31.734 -25.016 1 94.88 65 ALA B CA 1
ATOM 5365 C C . ALA B 1 65 ? -2.682 -31.047 -24.688 1 94.88 65 ALA B C 1
ATOM 5367 O O . ALA B 1 65 ? -3.088 -31 -23.516 1 94.88 65 ALA B O 1
ATOM 5368 N N . SER B 1 66 ? -3.354 -30.531 -25.672 1 96.88 66 SER B N 1
ATOM 5369 C CA . SER B 1 66 ? -4.594 -29.797 -25.484 1 96.88 66 SER B CA 1
ATOM 5370 C C . SER B 1 66 ? -5.719 -30.703 -25.016 1 96.88 66 SER B C 1
ATOM 5372 O O . SER B 1 66 ? -6.527 -30.328 -24.172 1 96.88 66 SER B O 1
ATOM 5374 N N . VAL B 1 67 ? -5.809 -31.859 -25.547 1 95.81 67 VAL B N 1
ATOM 5375 C CA . VAL B 1 67 ? -6.863 -32.781 -25.188 1 95.81 67 VAL B CA 1
ATOM 5376 C C . VAL B 1 67 ? -6.711 -33.219 -23.719 1 95.81 67 VAL B C 1
ATOM 5378 O O . VAL B 1 67 ? -7.672 -33.156 -22.953 1 95.81 67 VAL B O 1
ATOM 5381 N N . VAL B 1 68 ? -5.508 -33.562 -23.359 1 93.94 68 VAL B N 1
ATOM 5382 C CA . VAL B 1 68 ? -5.262 -34 -21.984 1 93.94 68 VAL B CA 1
ATOM 5383 C C . VAL B 1 68 ? -5.5 -32.812 -21.031 1 93.94 68 VAL B C 1
ATOM 5385 O O . VAL B 1 68 ? -6.129 -33 -19.969 1 93.94 68 VAL B O 1
ATOM 5388 N N . THR B 1 69 ? -5 -31.688 -21.406 1 96.38 69 THR B N 1
ATOM 5389 C CA . THR B 1 69 ? -5.121 -30.516 -20.562 1 96.38 69 THR B CA 1
ATOM 5390 C C . THR B 1 69 ? -6.582 -30.094 -20.422 1 96.38 69 THR B C 1
ATOM 5392 O O . THR B 1 69 ? -7.02 -29.734 -19.328 1 96.38 69 THR B O 1
ATOM 5395 N N . SER B 1 70 ? -7.371 -30.094 -21.484 1 96.69 70 SER B N 1
ATOM 5396 C CA . SER B 1 70 ? -8.773 -29.688 -21.438 1 96.69 70 SER B CA 1
ATOM 5397 C C . SER B 1 70 ? -9.594 -30.656 -20.594 1 96.69 70 SER B C 1
ATOM 5399 O O . SER B 1 70 ? -10.422 -30.219 -19.781 1 96.69 70 SER B O 1
ATOM 5401 N N . LEU B 1 71 ? -9.359 -31.906 -20.75 1 94.44 71 LEU B N 1
ATOM 5402 C CA . LEU B 1 71 ? -10.094 -32.906 -19.984 1 94.44 71 LEU B CA 1
ATOM 5403 C C . LEU B 1 71 ? -9.727 -32.812 -18.5 1 94.44 71 LEU B C 1
ATOM 5405 O O . LEU B 1 71 ? -10.555 -33.125 -17.641 1 94.44 71 LEU B O 1
ATOM 5409 N N . THR B 1 72 ? -8.531 -32.438 -18.25 1 95.56 72 THR B N 1
ATOM 5410 C CA . THR B 1 72 ? -8.109 -32.188 -16.875 1 95.56 72 THR B CA 1
ATOM 5411 C C . THR B 1 72 ? -8.719 -30.906 -16.328 1 95.56 72 THR B C 1
ATOM 5413 O O . THR B 1 72 ? -9.062 -30.828 -15.141 1 95.56 72 THR B O 1
ATOM 5416 N N . GLU B 1 73 ? -8.852 -29.922 -17.156 1 97 73 GLU B N 1
ATOM 5417 C CA . GLU B 1 73 ? -9.336 -28.594 -16.766 1 97 73 GLU B CA 1
ATOM 5418 C C . GLU B 1 73 ? -10.82 -28.641 -16.406 1 97 73 GLU B C 1
ATOM 5420 O O . GLU B 1 73 ? -11.273 -27.875 -15.539 1 97 73 GLU B O 1
ATOM 5425 N N . ILE B 1 74 ? -11.602 -29.453 -16.953 1 95.75 74 ILE B N 1
ATOM 5426 C CA . ILE B 1 74 ? -13.055 -29.5 -16.781 1 95.75 74 ILE B CA 1
ATOM 5427 C C . ILE B 1 74 ? -13.383 -29.766 -15.312 1 95.75 74 ILE B C 1
ATOM 5429 O O . ILE B 1 74 ? -14.023 -28.953 -14.648 1 95.75 74 ILE B O 1
ATOM 5433 N N . PRO B 1 75 ? -12.914 -30.891 -14.781 1 95.19 75 PRO B N 1
ATOM 5434 C CA . PRO B 1 75 ? -13.211 -31.109 -13.359 1 95.19 75 PRO B CA 1
ATOM 5435 C C . PRO B 1 75 ? -12.602 -30.047 -12.461 1 95.19 75 PRO B C 1
ATOM 5437 O O . PRO B 1 75 ? -13.219 -29.656 -11.461 1 95.19 75 PRO B O 1
ATOM 5440 N N . GLN B 1 76 ? -11.445 -29.531 -12.773 1 96.31 76 GLN B N 1
ATOM 5441 C CA . GLN B 1 76 ? -10.828 -28.469 -11.992 1 96.31 76 GLN B CA 1
ATOM 5442 C C . GLN B 1 76 ? -11.68 -27.203 -12 1 96.31 76 GLN B C 1
ATOM 5444 O O . GLN B 1 76 ? -11.875 -26.578 -10.961 1 96.31 76 GLN B O 1
ATOM 5449 N N . ALA B 1 77 ? -12.133 -26.891 -13.164 1 96.94 77 ALA B N 1
ATOM 5450 C CA . ALA B 1 77 ? -12.945 -25.703 -13.328 1 96.94 77 ALA B CA 1
ATOM 5451 C C . ALA B 1 77 ? -14.203 -25.766 -12.469 1 96.94 77 ALA B C 1
ATOM 5453 O O . ALA B 1 77 ? -14.594 -24.781 -11.836 1 96.94 77 ALA B O 1
ATOM 5454 N N . LEU B 1 78 ? -14.852 -26.922 -12.453 1 95.62 78 LEU B N 1
ATOM 5455 C CA . LEU B 1 78 ? -16.047 -27.125 -11.648 1 95.62 78 LEU B CA 1
ATOM 5456 C C . LEU B 1 78 ? -15.727 -27 -10.156 1 95.62 78 LEU B C 1
ATOM 5458 O O . LEU B 1 78 ? -16.422 -26.297 -9.422 1 95.62 78 LEU B O 1
ATOM 5462 N N . ALA B 1 79 ? -14.68 -27.625 -9.781 1 95.62 79 ALA B N 1
ATOM 5463 C CA . ALA B 1 79 ? -14.273 -27.625 -8.375 1 95.62 79 ALA B CA 1
ATOM 5464 C C . ALA B 1 79 ? -13.898 -26.219 -7.922 1 95.62 79 ALA B C 1
ATOM 5466 O O . ALA B 1 79 ? -14.25 -25.812 -6.809 1 95.62 79 ALA B O 1
ATOM 5467 N N . TYR B 1 80 ? -13.211 -25.453 -8.727 1 96.69 80 TYR B N 1
ATOM 5468 C CA . TYR B 1 80 ? -12.711 -24.141 -8.359 1 96.69 80 TYR B CA 1
ATOM 5469 C C . TYR B 1 80 ? -13.844 -23.125 -8.32 1 96.69 80 TYR B C 1
ATOM 5471 O O . TYR B 1 80 ? -13.82 -22.188 -7.512 1 96.69 80 TYR B O 1
ATOM 5479 N N . ALA B 1 81 ? -14.828 -23.312 -9.172 1 95 81 ALA B N 1
ATOM 5480 C CA . ALA B 1 81 ? -16.016 -22.469 -9.094 1 95 81 ALA B CA 1
ATOM 5481 C C . ALA B 1 81 ? -16.719 -22.625 -7.754 1 95 81 ALA B C 1
ATOM 5483 O O . ALA B 1 81 ? -17.219 -21.656 -7.184 1 95 81 ALA B O 1
ATOM 5484 N N . ALA B 1 82 ? -16.766 -23.844 -7.316 1 91.94 82 ALA B N 1
ATOM 5485 C CA . ALA B 1 82 ? -17.375 -24.125 -6.016 1 91.94 82 ALA B CA 1
ATOM 5486 C C . ALA B 1 82 ? -16.609 -23.438 -4.895 1 91.94 82 ALA B C 1
ATOM 5488 O O . ALA B 1 82 ? -17.203 -22.922 -3.943 1 91.94 82 ALA B O 1
ATOM 5489 N N . ILE B 1 83 ? -15.336 -23.422 -5.039 1 92.81 83 ILE B N 1
ATOM 5490 C CA . ILE B 1 83 ? -14.5 -22.766 -4.047 1 92.81 83 ILE B CA 1
ATOM 5491 C C . ILE B 1 83 ? -14.734 -21.25 -4.086 1 92.81 83 ILE B C 1
ATOM 5493 O O . ILE B 1 83 ? -14.734 -20.594 -3.047 1 92.81 83 ILE B O 1
ATOM 5497 N N . ALA B 1 84 ? -14.969 -20.719 -5.246 1 92.94 84 ALA B N 1
ATOM 5498 C CA . ALA B 1 84 ? -15.227 -19.297 -5.43 1 92.94 84 ALA B CA 1
ATOM 5499 C C . ALA B 1 84 ? -16.625 -18.922 -4.945 1 92.94 84 ALA B C 1
ATOM 5501 O O . ALA B 1 84 ? -16.953 -17.734 -4.848 1 92.94 84 ALA B O 1
ATOM 5502 N N . GLY B 1 85 ? -17.422 -19.922 -4.633 1 89.81 85 GLY B N 1
ATOM 5503 C CA . GLY B 1 85 ? -18.797 -19.688 -4.215 1 89.81 85 GLY B CA 1
ATOM 5504 C C . GLY B 1 85 ? -19.719 -19.375 -5.371 1 89.81 85 GLY B C 1
ATOM 5505 O O . GLY B 1 85 ? -20.734 -18.703 -5.191 1 89.81 85 GLY B O 1
ATOM 5506 N N . LEU B 1 86 ? -19.391 -19.781 -6.512 1 92.31 86 LEU B N 1
ATOM 5507 C CA . LEU B 1 86 ? -20.172 -19.531 -7.719 1 92.31 86 LEU B CA 1
ATOM 5508 C C . LEU B 1 86 ? -20.781 -20.812 -8.25 1 92.31 86 LEU B C 1
ATOM 5510 O O . LEU B 1 86 ? -20.344 -21.906 -7.879 1 92.31 86 LEU B O 1
ATOM 5514 N N . PRO B 1 87 ? -21.812 -20.656 -9.062 1 92.25 87 PRO B N 1
ATOM 5515 C CA . PRO B 1 87 ? -22.281 -21.859 -9.75 1 92.25 87 PRO B CA 1
ATOM 5516 C C . PRO B 1 87 ? -21.203 -22.531 -10.586 1 92.25 87 PRO B C 1
ATOM 5518 O O . PRO B 1 87 ? -20.297 -21.859 -11.102 1 92.25 87 PRO B O 1
ATOM 5521 N N . PHE B 1 88 ? -21.281 -23.812 -10.758 1 94.06 88 PHE B N 1
ATOM 5522 C CA . PHE B 1 88 ? -20.25 -24.656 -11.344 1 94.06 88 PHE B CA 1
ATOM 5523 C C . PHE B 1 88 ? -19.906 -24.203 -12.758 1 94.06 88 PHE B C 1
ATOM 5525 O O . PHE B 1 88 ? -18.75 -24.219 -13.164 1 94.06 88 PHE B O 1
ATOM 5532 N N . GLU B 1 89 ? -20.859 -23.703 -13.508 1 94.69 89 GLU B N 1
ATOM 5533 C CA . GLU B 1 89 ? -20.672 -23.344 -14.906 1 94.69 89 GLU B CA 1
ATOM 5534 C C . GLU B 1 89 ? -19.703 -22.156 -15.047 1 94.69 89 GLU B C 1
ATOM 5536 O O . GLU B 1 89 ? -19.094 -21.969 -16.094 1 94.69 89 GLU B O 1
ATOM 5541 N N . TYR B 1 90 ? -19.578 -21.359 -14.016 1 94.94 90 TYR B N 1
ATOM 5542 C CA . TYR B 1 90 ? -18.688 -20.188 -14.078 1 94.94 90 TYR B CA 1
ATOM 5543 C C . TYR B 1 90 ? -17.234 -20.625 -14.203 1 94.94 90 TYR B C 1
ATOM 5545 O O . TYR B 1 90 ? -16.406 -19.875 -14.727 1 94.94 90 TYR B O 1
ATOM 5553 N N . GLY B 1 91 ? -16.953 -21.75 -13.625 1 95.88 91 GLY B N 1
ATOM 5554 C CA . GLY B 1 91 ? -15.617 -22.297 -13.844 1 95.88 91 GLY B CA 1
ATOM 5555 C C . GLY B 1 91 ? -15.328 -22.594 -15.305 1 95.88 91 GLY B C 1
ATOM 5556 O O . GLY B 1 91 ? -14.234 -22.328 -15.797 1 95.88 91 GLY B O 1
ATOM 5557 N N . LEU B 1 92 ? -16.312 -23.109 -15.953 1 96.19 92 LEU B N 1
ATOM 5558 C CA . LEU B 1 92 ? -16.172 -23.438 -17.359 1 96.19 92 LEU B CA 1
ATOM 5559 C C . LEU B 1 92 ? -16.094 -22.188 -18.219 1 96.19 92 LEU B C 1
ATOM 5561 O O . LEU B 1 92 ? -15.297 -22.109 -19.156 1 96.19 92 LEU B O 1
ATOM 5565 N N . TYR B 1 93 ? -16.938 -21.188 -17.859 1 96.5 93 TYR B N 1
ATOM 5566 C CA . TYR B 1 93 ? -16.859 -19.906 -18.562 1 96.5 93 TYR B CA 1
ATOM 5567 C C . TYR B 1 93 ? -15.445 -19.344 -18.516 1 96.5 93 TYR B C 1
ATOM 5569 O O . TYR B 1 93 ? -14.953 -18.812 -19.516 1 96.5 93 TYR B O 1
ATOM 5577 N N . THR B 1 94 ? -14.812 -19.5 -17.406 1 96.81 94 THR B N 1
ATOM 5578 C CA . THR B 1 94 ? -13.5 -18.922 -17.125 1 96.81 94 THR B CA 1
ATOM 5579 C C . THR B 1 94 ? -12.414 -19.609 -17.953 1 96.81 94 THR B C 1
ATOM 5581 O O . THR B 1 94 ? -11.445 -18.984 -18.359 1 96.81 94 THR B O 1
ATOM 5584 N N . GLY B 1 95 ? -12.57 -20.812 -18.219 1 96.62 95 GLY B N 1
ATOM 5585 C CA . GLY B 1 95 ? -11.562 -21.594 -18.922 1 96.62 95 GLY B CA 1
ATOM 5586 C C . GLY B 1 95 ? -11.609 -21.422 -20.422 1 96.62 95 GLY B C 1
ATOM 5587 O O . GLY B 1 95 ? -10.586 -21.531 -21.109 1 96.62 95 GLY B O 1
ATOM 5588 N N . VAL B 1 96 ? -12.734 -21.109 -20.969 1 96.19 96 VAL B N 1
ATOM 5589 C CA . VAL B 1 96 ? -12.945 -21.109 -22.422 1 96.19 96 VAL B CA 1
ATOM 5590 C C . VAL B 1 96 ? -12.219 -19.922 -23.047 1 96.19 96 VAL B C 1
ATOM 5592 O O . VAL B 1 96 ? -11.227 -20.109 -23.766 1 96.19 96 VAL B O 1
ATOM 5595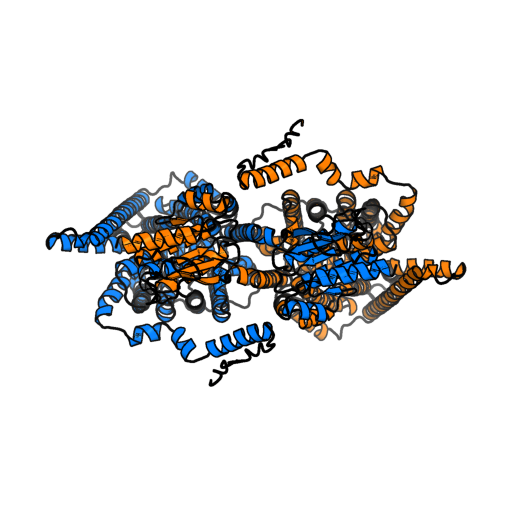 N N . LEU B 1 97 ? -12.562 -18.766 -22.734 1 95.56 97 LEU B N 1
ATOM 5596 C CA . LEU B 1 97 ? -12.039 -17.578 -23.406 1 95.56 97 LEU B CA 1
ATOM 5597 C C . LEU B 1 97 ? -10.609 -17.281 -22.969 1 95.56 97 LEU B C 1
ATOM 5599 O O . LEU B 1 97 ? -9.797 -16.797 -23.766 1 95.56 97 LEU B O 1
ATOM 5603 N N . SER B 1 98 ? -10.336 -17.547 -21.734 1 97.19 98 SER B N 1
ATOM 5604 C CA . SER B 1 98 ? -9 -17.266 -21.234 1 97.19 98 SER B CA 1
ATOM 5605 C C . SER B 1 98 ? -7.941 -18.078 -21.969 1 97.19 98 SER B C 1
ATOM 5607 O O . SER B 1 98 ? -6.859 -17.562 -22.266 1 97.19 98 SER B O 1
ATOM 5609 N N . SER B 1 99 ? -8.234 -19.297 -22.25 1 97.44 99 SER B N 1
ATOM 5610 C CA . SER B 1 99 ? -7.297 -20.156 -22.969 1 97.44 99 SER B CA 1
ATOM 5611 C C . SER B 1 99 ? -7.051 -19.625 -24.375 1 97.44 99 SER B C 1
ATOM 5613 O O . SER B 1 99 ? -5.906 -19.578 -24.844 1 97.44 99 SER B O 1
ATOM 5615 N N . VAL B 1 100 ? -8.078 -19.219 -25 1 97.06 100 VAL B N 1
ATOM 5616 C CA . VAL B 1 100 ? -7.969 -18.734 -26.375 1 97.06 100 VAL B CA 1
ATOM 5617 C C . VAL B 1 100 ? -7.156 -17.438 -26.406 1 97.06 100 VAL B C 1
ATOM 5619 O O . VAL B 1 100 ? -6.238 -17.297 -27.219 1 97.06 100 VAL B O 1
ATOM 5622 N N . ILE B 1 101 ? -7.484 -16.562 -25.562 1 97.44 101 ILE B N 1
ATOM 5623 C CA . ILE B 1 101 ? -6.812 -15.266 -25.547 1 97.44 101 ILE B CA 1
ATOM 5624 C C . ILE B 1 101 ? -5.332 -15.453 -25.219 1 97.44 101 ILE B C 1
ATOM 5626 O O . ILE B 1 101 ? -4.469 -14.812 -25.812 1 97.44 101 ILE B O 1
ATOM 5630 N N . TYR B 1 102 ? -5.039 -16.328 -24.281 1 97.12 102 TYR B N 1
ATOM 5631 C CA . TYR B 1 102 ? -3.646 -16.562 -23.906 1 97.12 102 TYR B CA 1
ATOM 5632 C C . TYR B 1 102 ? -2.865 -17.172 -25.062 1 97.12 102 TYR B C 1
ATOM 5634 O O . TYR B 1 102 ? -1.674 -16.906 -25.234 1 97.12 102 TYR B O 1
ATOM 5642 N N . GLY B 1 103 ? -3.479 -18.031 -25.812 1 95.69 103 GLY B N 1
ATOM 5643 C CA . GLY B 1 103 ? -2.816 -18.594 -26.984 1 95.69 103 GLY B CA 1
ATOM 5644 C C . GLY B 1 103 ? -2.404 -17.531 -28 1 95.69 103 GLY B C 1
ATOM 5645 O O . GLY B 1 103 ? -1.393 -17.688 -28.688 1 95.69 103 GLY B O 1
ATOM 5646 N N . VAL B 1 104 ? -3.133 -16.453 -27.969 1 94.94 104 VAL B N 1
ATOM 5647 C CA . VAL B 1 104 ? -2.889 -15.406 -28.938 1 94.94 104 VAL B CA 1
ATOM 5648 C C . VAL B 1 104 ? -1.878 -14.406 -28.391 1 94.94 104 VAL B C 1
ATOM 5650 O O . VAL B 1 104 ? -0.994 -13.938 -29.109 1 94.94 104 VAL B O 1
ATOM 5653 N N . LEU B 1 105 ? -1.996 -14.133 -27.094 1 95.38 105 LEU B N 1
ATOM 5654 C CA . LEU B 1 105 ? -1.238 -13.008 -26.562 1 95.38 105 LEU B CA 1
ATOM 5655 C C . LEU B 1 105 ? -0.147 -13.492 -25.609 1 95.38 105 LEU B C 1
ATOM 5657 O O . LEU B 1 105 ? 0.789 -12.75 -25.297 1 95.38 105 LEU B O 1
ATOM 5661 N N . GLY B 1 106 ? -0.255 -14.672 -25.141 1 94.38 106 GLY B N 1
ATOM 5662 C CA . GLY B 1 106 ? 0.681 -15.164 -24.141 1 94.38 106 GLY B CA 1
ATOM 5663 C C . GLY B 1 106 ? 2.082 -15.367 -24.688 1 94.38 106 GLY B C 1
ATOM 5664 O O . GLY B 1 106 ? 2.254 -15.695 -25.859 1 94.38 106 GLY B O 1
ATOM 5665 N N . SER B 1 107 ? 3.104 -15.195 -23.797 1 91.81 107 SER B N 1
ATOM 5666 C CA . SER B 1 107 ? 4.492 -15.352 -24.219 1 91.81 107 SER B CA 1
ATOM 5667 C C . SER B 1 107 ? 5.023 -16.734 -23.875 1 91.81 107 SER B C 1
ATOM 5669 O O . SER B 1 107 ? 6.09 -17.125 -24.344 1 91.81 107 SER B O 1
ATOM 5671 N N . ALA B 1 108 ? 4.309 -17.469 -23.109 1 94.69 108 ALA B N 1
ATOM 5672 C CA . ALA B 1 108 ? 4.766 -18.797 -22.672 1 94.69 108 ALA B CA 1
ATOM 5673 C C . ALA B 1 108 ? 3.895 -19.891 -23.281 1 94.69 108 ALA B C 1
ATOM 5675 O O . ALA B 1 108 ? 2.74 -20.062 -22.875 1 94.69 108 ALA B O 1
ATOM 5676 N N . LYS B 1 109 ? 4.469 -20.672 -24.078 1 93.75 109 LYS B N 1
ATOM 5677 C CA . LYS B 1 109 ? 3.721 -21.703 -24.797 1 93.75 109 LYS B CA 1
ATOM 5678 C C . LYS B 1 109 ? 3.322 -22.844 -23.859 1 93.75 109 LYS B C 1
ATOM 5680 O O . LYS B 1 109 ? 2.338 -23.547 -24.109 1 93.75 109 LYS B O 1
ATOM 5685 N N . ASP B 1 110 ? 4.078 -23.047 -22.781 1 95.44 110 ASP B N 1
ATOM 5686 C CA . ASP B 1 110 ? 3.879 -24.203 -21.906 1 95.44 110 ASP B CA 1
ATOM 5687 C C . ASP B 1 110 ? 2.859 -23.891 -20.812 1 95.44 110 ASP B C 1
ATOM 5689 O O . ASP B 1 110 ? 2.525 -24.766 -20 1 95.44 110 ASP B O 1
ATOM 5693 N N . VAL B 1 111 ? 2.338 -22.703 -20.812 1 96.94 111 VAL B N 1
ATOM 5694 C CA . VAL B 1 111 ? 1.494 -22.281 -19.688 1 96.94 111 VAL B CA 1
ATOM 5695 C C . VAL B 1 111 ? 0.023 -22.453 -20.062 1 96.94 111 VAL B C 1
ATOM 5697 O O . VAL B 1 111 ? -0.394 -22.078 -21.156 1 96.94 111 VAL B O 1
ATOM 5700 N N . SER B 1 112 ? -0.692 -23.109 -19.172 1 97.62 112 SER B N 1
ATOM 5701 C CA . SER B 1 112 ? -2.141 -23.219 -19.312 1 97.62 112 SER B CA 1
ATOM 5702 C C . SER B 1 112 ? -2.855 -22.25 -18.375 1 97.62 112 SER B C 1
ATOM 5704 O O . SER B 1 112 ? -2.674 -22.312 -17.156 1 97.62 112 SER B O 1
ATOM 5706 N N . ILE B 1 113 ? -3.678 -21.406 -18.969 1 97.5 113 ILE B N 1
ATOM 5707 C CA . ILE B 1 113 ? -4.387 -20.375 -18.203 1 97.5 113 ILE B CA 1
ATOM 5708 C C . ILE B 1 113 ? -5.836 -20.812 -18 1 97.5 113 ILE B C 1
ATOM 5710 O O . ILE B 1 113 ? -6.445 -21.422 -18.875 1 97.5 113 ILE B O 1
ATOM 5714 N N . GLY B 1 114 ? -6.398 -20.547 -16.875 1 97.19 114 GLY B N 1
ATOM 5715 C CA . GLY B 1 114 ? -7.77 -20.859 -16.516 1 97.19 114 GLY B CA 1
ATOM 5716 C C . GLY B 1 114 ? -8.078 -20.625 -15.039 1 97.19 114 GLY B C 1
ATOM 5717 O O . GLY B 1 114 ? -7.383 -19.859 -14.375 1 97.19 114 GLY B O 1
ATOM 5718 N N . PRO B 1 115 ? -9.125 -21.234 -14.656 1 97.06 115 PRO B N 1
ATOM 5719 C CA . PRO B 1 115 ? -9.422 -21.125 -13.227 1 97.06 115 PRO B CA 1
ATOM 5720 C C . PRO B 1 115 ? -8.344 -21.766 -12.352 1 97.06 115 PRO B C 1
ATOM 5722 O O . PRO B 1 115 ? -7.742 -22.766 -12.734 1 97.06 115 PRO B O 1
ATOM 5725 N N . ASN B 1 116 ? -8.094 -21.156 -11.266 1 97.38 116 ASN B N 1
ATOM 5726 C CA . ASN B 1 116 ? -7.055 -21.578 -10.336 1 97.38 116 ASN B CA 1
ATOM 5727 C C . ASN B 1 116 ? -7.574 -21.641 -8.906 1 97.38 116 ASN B C 1
ATOM 5729 O O . ASN B 1 116 ? -8.391 -20.797 -8.508 1 97.38 116 ASN B O 1
ATOM 5733 N N . VAL B 1 117 ? -7.055 -22.578 -8.227 1 96.5 117 VAL B N 1
ATOM 5734 C CA . VAL B 1 117 ? -7.551 -22.891 -6.891 1 96.5 117 VAL B CA 1
ATOM 5735 C C . VAL B 1 117 ? -7.309 -21.703 -5.961 1 96.5 117 VAL B C 1
ATOM 5737 O O . VAL B 1 117 ? -8.188 -21.328 -5.184 1 96.5 117 VAL B O 1
ATOM 5740 N N . LEU B 1 118 ? -6.145 -21.078 -6.016 1 96.5 118 LEU B N 1
ATOM 5741 C CA . LEU B 1 118 ? -5.809 -19.969 -5.129 1 96.5 118 LEU B CA 1
ATOM 5742 C C . LEU B 1 118 ? -6.605 -18.719 -5.492 1 96.5 118 LEU B C 1
ATOM 5744 O O . LEU B 1 118 ? -7.066 -17.984 -4.609 1 96.5 118 LEU B O 1
ATOM 5748 N N . VAL B 1 119 ? -6.75 -18.5 -6.75 1 96.69 119 VAL B N 1
ATOM 5749 C CA . VAL B 1 119 ? -7.492 -17.328 -7.215 1 96.69 119 VAL B CA 1
ATOM 5750 C C . VAL B 1 119 ? -8.961 -17.469 -6.832 1 96.69 119 VAL B C 1
ATOM 5752 O O . VAL B 1 119 ? -9.617 -16.469 -6.492 1 96.69 119 VAL B O 1
ATOM 5755 N N . SER B 1 120 ? -9.484 -18.656 -6.863 1 96.25 120 SER B N 1
ATOM 5756 C CA . SER B 1 120 ? -10.867 -18.906 -6.469 1 96.25 120 SER B CA 1
ATOM 5757 C C . SER B 1 120 ? -11.094 -18.578 -4.996 1 96.25 120 SER B C 1
ATOM 5759 O O . SER B 1 120 ? -12.133 -18.016 -4.633 1 96.25 120 SER B O 1
ATOM 5761 N N . LEU B 1 121 ? -10.125 -18.938 -4.258 1 94.06 121 LEU B N 1
ATOM 5762 C CA . LEU B 1 121 ? -10.219 -18.594 -2.844 1 94.06 121 LEU B CA 1
ATOM 5763 C C . LEU B 1 121 ? -10.195 -17.078 -2.66 1 94.06 121 LEU B C 1
ATOM 5765 O O . LEU B 1 121 ? -10.945 -16.531 -1.841 1 94.06 121 LEU B O 1
ATOM 5769 N N . LEU B 1 122 ? -9.359 -16.375 -3.371 1 92.81 122 LEU B N 1
ATOM 5770 C CA . LEU B 1 122 ? -9.227 -14.93 -3.289 1 92.81 122 LEU B CA 1
ATOM 5771 C C . LEU B 1 122 ? -10.547 -14.25 -3.635 1 92.81 122 LEU B C 1
ATOM 5773 O O . LEU B 1 122 ? -10.969 -13.312 -2.947 1 92.81 122 LEU B O 1
ATOM 5777 N N . VAL B 1 123 ? -11.195 -14.711 -4.645 1 91.69 123 VAL B N 1
ATOM 5778 C CA . VAL B 1 123 ? -12.414 -14.062 -5.125 1 91.69 123 VAL B CA 1
ATOM 5779 C C . VAL B 1 123 ? -13.578 -14.398 -4.195 1 91.69 123 VAL B C 1
ATOM 5781 O O . VAL B 1 123 ? -14.5 -13.602 -4.027 1 91.69 123 VAL B O 1
ATOM 5784 N N . SER B 1 124 ? -13.508 -15.555 -3.555 1 88.81 124 SER B N 1
ATOM 5785 C CA . SER B 1 124 ? -14.57 -15.977 -2.643 1 88.81 124 SER B CA 1
ATOM 5786 C C . SER B 1 124 ? -14.672 -15.039 -1.443 1 88.81 124 SER B C 1
ATOM 5788 O O . SER B 1 124 ? -15.734 -14.922 -0.832 1 88.81 124 SER B O 1
ATOM 5790 N N . SER B 1 125 ? -13.633 -14.375 -1.117 1 79.81 125 SER B N 1
ATOM 5791 C CA . SER B 1 125 ? -13.586 -13.477 0.033 1 79.81 125 SER B CA 1
ATOM 5792 C C . SER B 1 125 ? -14.438 -12.234 -0.208 1 79.81 125 SER B C 1
ATOM 5794 O O . SER B 1 125 ? -14.875 -11.578 0.741 1 79.81 125 SER B O 1
ATOM 5796 N N . PHE B 1 126 ? -14.703 -11.898 -1.379 1 75.12 126 PHE B N 1
ATOM 5797 C CA . PHE B 1 126 ? -15.398 -10.641 -1.642 1 75.12 126 PHE B CA 1
ATOM 5798 C C . PHE B 1 126 ? -16.766 -10.906 -2.264 1 75.12 126 PHE B C 1
ATOM 5800 O O . PHE B 1 126 ? -17.422 -9.977 -2.742 1 75.12 126 PHE B O 1
ATOM 5807 N N . GLY B 1 127 ? -17.109 -12.07 -2.154 1 67.88 127 GLY B N 1
ATOM 5808 C CA . GLY B 1 127 ? -18.453 -12.383 -2.631 1 67.88 127 GLY B CA 1
ATOM 5809 C C . GLY B 1 127 ? -19.531 -12.055 -1.624 1 67.88 127 GLY B C 1
ATOM 5810 O O . GLY B 1 127 ? -19.359 -12.273 -0.424 1 67.88 127 GLY B O 1
ATOM 5811 N N . ILE B 1 128 ? -20.328 -11.148 -2.064 1 60.22 128 ILE B N 1
ATOM 5812 C CA . ILE B 1 128 ? -21.5 -10.828 -1.259 1 60.22 128 ILE B CA 1
ATOM 5813 C C . ILE B 1 128 ? -22.609 -11.828 -1.557 1 60.22 128 ILE B C 1
ATOM 5815 O O . ILE B 1 128 ? -22.859 -12.172 -2.715 1 60.22 128 ILE B O 1
ATOM 5819 N N . LEU B 1 129 ? -23.078 -12.203 -0.372 1 59.47 129 LEU B N 1
ATOM 5820 C CA . LEU B 1 129 ? -24.109 -13.227 -0.506 1 59.47 129 LEU B CA 1
ATOM 5821 C C . LEU B 1 129 ? -25.297 -12.703 -1.315 1 59.47 129 LEU B C 1
ATOM 5823 O O . LEU B 1 129 ? -25.641 -11.516 -1.224 1 59.47 129 LEU B O 1
ATOM 5827 N N . HIS B 1 130 ? -25.641 -13.562 -2.135 1 55 130 HIS B N 1
ATOM 5828 C CA . HIS B 1 130 ? -26.812 -13.25 -2.951 1 55 130 HIS B CA 1
ATOM 5829 C C . HIS B 1 130 ? -28.047 -13.094 -2.088 1 55 130 HIS B C 1
ATOM 5831 O O . HIS B 1 130 ? -28.25 -13.844 -1.133 1 55 130 HIS B O 1
ATOM 5837 N N . ILE B 1 131 ? -28.703 -12.125 -2.34 1 45.84 131 ILE B N 1
ATOM 5838 C CA . ILE B 1 131 ? -29.906 -11.812 -1.592 1 45.84 131 ILE B CA 1
ATOM 5839 C C . ILE B 1 131 ? -30.875 -12.984 -1.666 1 45.84 131 ILE B C 1
ATOM 5841 O O . ILE B 1 131 ? -31.531 -13.32 -0.677 1 45.84 131 ILE B O 1
ATOM 5845 N N . LYS B 1 132 ? -30.906 -13.641 -2.734 1 50.88 132 LYS B N 1
ATOM 5846 C CA . LYS B 1 132 ? -31.922 -14.68 -2.936 1 50.88 132 LYS B CA 1
ATOM 5847 C C . LYS B 1 132 ? -31.375 -16.062 -2.566 1 50.88 132 LYS B C 1
ATOM 5849 O O . LYS B 1 132 ? -32.125 -16.969 -2.215 1 50.88 132 LYS B O 1
ATOM 5854 N N . ASP B 1 133 ? -30.109 -16.25 -2.838 1 55 133 ASP B N 1
ATOM 5855 C CA . ASP B 1 133 ? -29.453 -17.516 -2.553 1 55 133 ASP B CA 1
ATOM 5856 C C . ASP B 1 133 ? -28.406 -17.359 -1.446 1 55 133 ASP B C 1
ATOM 5858 O O . ASP B 1 133 ? -27.422 -16.641 -1.611 1 55 133 ASP B O 1
ATOM 5862 N N . PHE B 1 134 ? -28.812 -17.812 -0.37 1 53.75 134 PHE B N 1
ATOM 5863 C CA . PHE B 1 134 ? -28.047 -17.625 0.853 1 53.75 134 PHE B CA 1
ATOM 5864 C C . PHE B 1 134 ? -26.766 -18.438 0.818 1 53.75 134 PHE B C 1
ATOM 5866 O O . PHE B 1 134 ? -25.938 -18.344 1.729 1 53.75 134 PHE B O 1
ATOM 5873 N N . ILE B 1 135 ? -26.562 -19.219 -0.314 1 55.31 135 ILE B N 1
ATOM 5874 C CA . ILE B 1 135 ? -25.406 -20.109 -0.308 1 55.31 135 ILE B CA 1
ATOM 5875 C C . ILE B 1 135 ? -24.328 -19.578 -1.254 1 55.31 135 ILE B C 1
ATOM 5877 O O . ILE B 1 135 ? -23.141 -19.641 -0.945 1 55.31 135 ILE B O 1
ATOM 5881 N N . ARG B 1 136 ? -24.922 -18.906 -2.273 1 71 136 ARG B N 1
ATOM 5882 C CA . ARG B 1 136 ? -23.969 -18.5 -3.305 1 71 136 ARG B CA 1
ATOM 5883 C C . ARG B 1 136 ? -23.797 -16.984 -3.316 1 71 136 ARG B C 1
ATOM 5885 O O . ARG B 1 136 ? -24.656 -16.25 -2.834 1 71 136 ARG B O 1
ATOM 5892 N N . HIS B 1 137 ? -22.594 -16.719 -3.807 1 76.94 137 HIS B N 1
ATOM 5893 C CA . HIS B 1 137 ? -22.281 -15.289 -3.934 1 76.94 137 HIS B CA 1
ATOM 5894 C C . HIS B 1 137 ? -22.969 -14.695 -5.156 1 76.94 137 HIS B C 1
ATOM 5896 O O . HIS B 1 137 ? -23.297 -15.406 -6.105 1 76.94 137 HIS B O 1
ATOM 5902 N N . ASP B 1 138 ? -23.234 -13.508 -5.055 1 80.56 138 ASP B N 1
ATOM 5903 C CA . ASP B 1 138 ? -23.688 -12.773 -6.23 1 80.56 138 ASP B CA 1
ATOM 5904 C C . ASP B 1 138 ? -22.547 -12.586 -7.23 1 80.56 138 ASP B C 1
ATOM 5906 O O . ASP B 1 138 ? -21.562 -11.914 -6.938 1 80.56 138 ASP B O 1
ATOM 5910 N N . PRO B 1 139 ? -22.719 -13.227 -8.414 1 88.69 139 PRO B N 1
ATOM 5911 C CA . PRO B 1 139 ? -21.625 -13.195 -9.391 1 88.69 139 PRO B CA 1
ATOM 5912 C C . PRO B 1 139 ? -21.312 -11.789 -9.891 1 88.69 139 PRO B C 1
ATOM 5914 O O . PRO B 1 139 ? -20.234 -11.547 -10.43 1 88.69 139 PRO B O 1
ATOM 5917 N N . LYS B 1 140 ? -22.219 -10.859 -9.688 1 88.25 140 LYS B N 1
ATOM 5918 C CA . LYS B 1 140 ? -22.062 -9.516 -10.234 1 88.25 140 LYS B CA 1
ATOM 5919 C C . LYS B 1 140 ? -20.812 -8.836 -9.688 1 88.25 140 LYS B C 1
ATOM 5921 O O . LYS B 1 140 ? -20.109 -8.148 -10.422 1 88.25 140 LYS B O 1
ATOM 5926 N N . TYR B 1 141 ? -20.516 -9.086 -8.492 1 87.75 141 TYR B N 1
ATOM 5927 C CA . TYR B 1 141 ? -19.359 -8.43 -7.859 1 87.75 141 TYR B CA 1
ATOM 5928 C C . TYR B 1 141 ? -18.062 -9.047 -8.336 1 87.75 141 TYR B C 1
ATOM 5930 O O . TYR B 1 141 ? -17.062 -8.344 -8.523 1 87.75 141 TYR B O 1
ATOM 5938 N N . ILE B 1 142 ? -18.125 -10.305 -8.539 1 92.38 142 ILE B N 1
ATOM 5939 C CA . ILE B 1 142 ? -16.922 -11.016 -8.969 1 92.38 142 ILE B CA 1
ATOM 5940 C C . ILE B 1 142 ? -16.609 -10.664 -10.43 1 92.38 142 ILE B C 1
ATOM 5942 O O . ILE B 1 142 ? -15.453 -10.508 -10.805 1 92.38 142 ILE B O 1
ATOM 5946 N N . ILE B 1 143 ? -17.672 -10.516 -11.211 1 94.12 143 ILE B N 1
ATOM 5947 C CA . ILE B 1 143 ? -17.5 -10.156 -12.617 1 94.12 143 ILE B CA 1
ATOM 5948 C C . ILE B 1 143 ? -16.953 -8.734 -12.719 1 94.12 143 ILE B C 1
ATOM 5950 O O . ILE B 1 143 ? -16.094 -8.453 -13.547 1 94.12 143 ILE B O 1
ATOM 5954 N N . LEU B 1 144 ? -17.453 -7.895 -11.922 1 93.31 144 LEU B N 1
ATOM 5955 C CA . LEU B 1 144 ? -16.938 -6.531 -11.883 1 93.31 144 LEU B CA 1
ATOM 5956 C C . LEU B 1 144 ? -15.469 -6.52 -11.469 1 93.31 144 LEU B C 1
ATOM 5958 O O . LEU B 1 144 ? -14.664 -5.77 -12.031 1 93.31 144 LEU B O 1
ATOM 5962 N N . LEU B 1 145 ? -15.18 -7.27 -10.453 1 93.56 145 LEU B N 1
ATOM 5963 C CA . LEU B 1 145 ? -13.797 -7.391 -9.992 1 93.56 145 LEU B CA 1
ATOM 5964 C C . LEU B 1 145 ? -12.891 -7.879 -11.117 1 93.56 145 LEU B C 1
ATOM 5966 O O . LEU B 1 145 ? -11.766 -7.395 -11.273 1 93.56 145 LEU B O 1
ATOM 5970 N N . THR B 1 146 ? -13.367 -8.836 -11.852 1 96.69 146 THR B N 1
ATOM 5971 C CA . THR B 1 146 ? -12.625 -9.367 -12.984 1 96.69 146 THR B CA 1
ATOM 5972 C C . THR B 1 146 ? -12.398 -8.281 -14.039 1 96.69 146 THR B C 1
ATOM 5974 O O . THR B 1 146 ? -11.297 -8.164 -14.586 1 96.69 146 THR B O 1
ATOM 5977 N N . PHE B 1 147 ? -13.375 -7.539 -14.258 1 96.31 147 PHE B N 1
ATOM 5978 C CA . PHE B 1 147 ? -13.297 -6.434 -15.203 1 96.31 147 PHE B CA 1
ATOM 5979 C C . PHE B 1 147 ? -12.242 -5.422 -14.758 1 96.31 147 PHE B C 1
ATOM 5981 O O . PHE B 1 147 ? -11.375 -5.035 -15.547 1 96.31 147 PHE B O 1
ATOM 5988 N N . CYS B 1 148 ? -12.305 -5.051 -13.555 1 94.25 148 CYS B N 1
ATOM 5989 C CA . CYS B 1 148 ? -11.352 -4.09 -13 1 94.25 148 CYS B CA 1
ATOM 5990 C C . CYS B 1 148 ? -9.93 -4.641 -13.047 1 94.25 148 CYS B C 1
ATOM 5992 O O . CYS B 1 148 ? -8.984 -3.914 -13.352 1 94.25 148 CYS B O 1
ATOM 5994 N N . SER B 1 149 ? -9.797 -5.883 -12.711 1 96.25 149 SER B N 1
ATOM 5995 C CA . SER B 1 149 ? -8.492 -6.527 -12.742 1 96.25 149 SER B CA 1
ATOM 5996 C C . SER B 1 149 ? -7.891 -6.496 -14.141 1 96.25 149 SER B C 1
ATOM 5998 O O . SER B 1 149 ? -6.699 -6.223 -14.312 1 96.25 149 SER B O 1
ATOM 6000 N N . GLY B 1 150 ? -8.758 -6.777 -15.102 1 97.69 150 GLY B N 1
ATOM 6001 C CA . GLY B 1 150 ? -8.297 -6.727 -16.484 1 97.69 150 GLY B CA 1
ATOM 6002 C C . GLY B 1 150 ? -7.828 -5.348 -16.891 1 97.69 150 GLY B C 1
ATOM 6003 O O . GLY B 1 150 ? -6.766 -5.203 -17.516 1 97.69 150 GLY B O 1
ATOM 6004 N N . ILE B 1 151 ? -8.508 -4.383 -16.516 1 95.69 151 ILE B N 1
ATOM 6005 C CA . ILE B 1 151 ? -8.18 -3.008 -16.875 1 95.69 151 ILE B CA 1
ATOM 6006 C C . ILE B 1 151 ? -6.863 -2.602 -16.219 1 95.69 151 ILE B C 1
ATOM 6008 O O . ILE B 1 151 ? -5.996 -2.01 -16.875 1 95.69 151 ILE B O 1
ATOM 6012 N N . ILE B 1 152 ? -6.727 -2.889 -15.023 1 93.75 152 ILE B N 1
ATOM 6013 C CA . ILE B 1 152 ? -5.516 -2.535 -14.297 1 93.75 152 ILE B CA 1
ATOM 6014 C C . ILE B 1 152 ? -4.312 -3.24 -14.914 1 93.75 152 ILE B C 1
ATOM 6016 O O . ILE B 1 152 ? -3.264 -2.623 -15.125 1 93.75 152 ILE B O 1
ATOM 6020 N N . GLN B 1 153 ? -4.469 -4.445 -15.227 1 97.19 153 GLN B N 1
ATOM 6021 C CA . GLN B 1 153 ? -3.373 -5.211 -15.812 1 97.19 153 GLN B CA 1
ATOM 6022 C C . GLN B 1 153 ? -3.01 -4.668 -17.203 1 97.19 153 GLN B C 1
ATOM 6024 O O . GLN B 1 1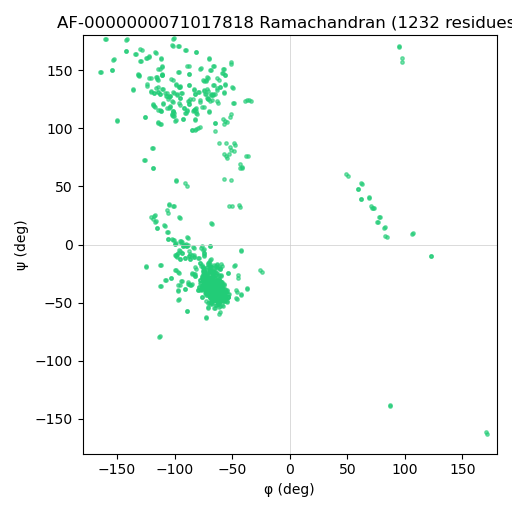53 ? -1.831 -4.605 -17.547 1 97.19 153 GLN B O 1
ATOM 6029 N N . ILE B 1 154 ? -3.982 -4.277 -17.953 1 96.31 154 ILE B N 1
ATOM 6030 C CA . ILE B 1 154 ? -3.73 -3.707 -19.266 1 96.31 154 ILE B CA 1
ATOM 6031 C C . ILE B 1 154 ? -2.998 -2.375 -19.125 1 96.31 154 ILE B C 1
ATOM 6033 O O . ILE B 1 154 ? -2.049 -2.098 -19.859 1 96.31 154 ILE B O 1
ATOM 6037 N N . ILE B 1 155 ? -3.346 -1.629 -18.141 1 91.38 155 ILE B N 1
ATOM 6038 C CA . ILE B 1 155 ? -2.699 -0.345 -17.891 1 91.38 155 ILE B CA 1
ATOM 6039 C C . ILE B 1 155 ? -1.244 -0.57 -17.484 1 91.38 155 ILE B C 1
ATOM 6041 O O . ILE B 1 155 ? -0.343 0.117 -17.969 1 91.38 155 ILE B O 1
ATOM 6045 N N . LEU B 1 156 ? -1.044 -1.474 -16.625 1 91.62 156 LEU B N 1
ATOM 6046 C CA . LEU B 1 156 ? 0.312 -1.769 -16.172 1 91.62 156 LEU B CA 1
ATOM 6047 C C . LEU B 1 156 ? 1.18 -2.24 -17.344 1 91.62 156 LEU B C 1
ATOM 6049 O O . LEU B 1 156 ? 2.359 -1.892 -17.422 1 91.62 156 LEU B O 1
ATOM 6053 N N . ALA B 1 157 ? 0.602 -3.041 -18.188 1 93.5 157 ALA B N 1
ATOM 6054 C CA . ALA B 1 157 ? 1.325 -3.531 -19.359 1 93.5 157 ALA B CA 1
ATOM 6055 C C . ALA B 1 157 ? 1.678 -2.389 -20.312 1 93.5 157 ALA B C 1
ATOM 6057 O O . ALA B 1 157 ? 2.814 -2.291 -20.781 1 93.5 157 ALA B O 1
ATOM 6058 N N . CYS B 1 158 ? 0.755 -1.515 -20.516 1 89.81 158 CYS B N 1
ATOM 6059 C CA . CYS B 1 158 ? 0.933 -0.415 -21.453 1 89.81 158 CYS B CA 1
ATOM 6060 C C . CYS B 1 158 ? 1.925 0.609 -20.906 1 89.81 158 CYS B C 1
ATOM 6062 O O . CYS B 1 158 ? 2.648 1.244 -21.688 1 89.81 158 CYS B O 1
ATOM 6064 N N . THR B 1 159 ? 1.999 0.713 -19.609 1 85.69 159 THR B N 1
ATOM 6065 C CA . THR B 1 159 ? 2.912 1.674 -19 1 85.69 159 THR B CA 1
ATOM 6066 C C . THR B 1 159 ? 4.254 1.021 -18.688 1 85.69 159 THR B C 1
ATOM 6068 O O . THR B 1 159 ? 5.133 1.65 -18.094 1 85.69 159 THR B O 1
ATOM 6071 N N . ARG B 1 160 ? 4.445 -0.228 -18.938 1 87.69 160 ARG B N 1
ATOM 6072 C CA . ARG B 1 160 ? 5.672 -0.997 -18.75 1 87.69 160 ARG B CA 1
ATOM 6073 C C . ARG B 1 160 ? 6.082 -1.031 -17.281 1 87.69 160 ARG B C 1
ATOM 6075 O O . ARG B 1 160 ? 7.246 -0.803 -16.953 1 87.69 160 ARG B O 1
ATOM 6082 N N . LEU B 1 161 ? 5.055 -1.154 -16.531 1 88.19 161 LEU B N 1
ATOM 6083 C CA . LEU B 1 161 ? 5.289 -1.246 -15.086 1 88.19 161 LEU B CA 1
ATOM 6084 C C . LEU B 1 161 ? 5.203 -2.693 -14.617 1 88.19 161 LEU B C 1
ATOM 6086 O O . LEU B 1 161 ? 4.688 -2.967 -13.531 1 88.19 161 LEU B O 1
ATOM 6090 N N . GLY B 1 162 ? 5.609 -3.602 -15.469 1 86.69 162 GLY B N 1
ATOM 6091 C CA . GLY B 1 162 ? 5.617 -5.004 -15.086 1 86.69 162 GLY B CA 1
ATOM 6092 C C . GLY B 1 162 ? 6.484 -5.281 -13.875 1 86.69 162 GLY B C 1
ATOM 6093 O O . GLY B 1 162 ? 6.242 -6.238 -13.133 1 86.69 162 GLY B O 1
ATOM 6094 N N . ALA B 1 163 ? 7.395 -4.367 -13.539 1 87.38 163 ALA B N 1
ATOM 6095 C CA . ALA B 1 163 ? 8.328 -4.512 -12.422 1 87.38 163 ALA B CA 1
ATOM 6096 C C . ALA B 1 163 ? 7.605 -4.453 -11.086 1 87.38 163 ALA B C 1
ATOM 6098 O O . ALA B 1 163 ? 8.148 -4.863 -10.055 1 87.38 163 ALA B O 1
ATOM 6099 N N . ILE B 1 164 ? 6.398 -4.051 -11.094 1 87.44 164 ILE B N 1
ATOM 6100 C CA . ILE B 1 164 ? 5.637 -3.9 -9.859 1 87.44 164 ILE B CA 1
ATOM 6101 C C . ILE B 1 164 ? 5.395 -5.273 -9.234 1 87.44 164 ILE B C 1
ATOM 6103 O O . ILE B 1 164 ? 5.289 -5.391 -8.008 1 87.44 164 ILE B O 1
ATOM 6107 N N . SER B 1 165 ? 5.355 -6.273 -10.039 1 87.62 165 SER B N 1
ATOM 6108 C CA . SER B 1 165 ? 5.102 -7.621 -9.531 1 87.62 165 SER B CA 1
ATOM 6109 C C . SER B 1 165 ? 6.273 -8.133 -8.703 1 87.62 165 SER B C 1
ATOM 6111 O O . SER B 1 165 ? 6.109 -9.039 -7.883 1 87.62 165 SER B O 1
ATOM 6113 N N . SER B 1 166 ? 7.445 -7.523 -8.859 1 89.81 166 SER B N 1
ATOM 6114 C CA . SER B 1 166 ? 8.641 -7.953 -8.141 1 89.81 166 SER B CA 1
ATOM 6115 C C . SER B 1 166 ? 8.586 -7.535 -6.676 1 89.81 166 SER B C 1
ATOM 6117 O O . SER B 1 166 ? 9.391 -7.992 -5.863 1 89.81 166 SER B O 1
ATOM 6119 N N . PHE B 1 167 ? 7.625 -6.793 -6.391 1 90.12 167 PHE B N 1
ATOM 6120 C CA . PHE B 1 167 ? 7.543 -6.312 -5.016 1 90.12 167 PHE B CA 1
ATOM 6121 C C . PHE B 1 167 ? 6.711 -7.258 -4.16 1 90.12 167 PHE B C 1
ATOM 6123 O O . PHE B 1 167 ? 6.473 -6.992 -2.98 1 90.12 167 PHE B O 1
ATOM 6130 N N . ILE B 1 168 ? 6.23 -8.266 -4.727 1 92.88 168 ILE B N 1
ATOM 6131 C CA . ILE B 1 168 ? 5.688 -9.391 -3.963 1 92.88 168 ILE B CA 1
ATOM 6132 C C . ILE B 1 168 ? 6.773 -10.438 -3.748 1 92.88 168 ILE B C 1
ATOM 6134 O O . ILE B 1 168 ? 7.141 -11.164 -4.676 1 92.88 168 ILE B O 1
ATOM 6138 N N . SER B 1 169 ? 7.246 -10.547 -2.549 1 94.62 169 SER B N 1
ATOM 6139 C CA . SER B 1 169 ? 8.398 -11.375 -2.223 1 94.62 169 SER B CA 1
ATOM 6140 C C . SER B 1 169 ? 8.008 -12.836 -2.072 1 94.62 169 SER B C 1
ATOM 6142 O O . SER B 1 169 ? 6.82 -13.164 -1.977 1 94.62 169 SER B O 1
ATOM 6144 N N . THR B 1 170 ? 8.992 -13.648 -2.074 1 94.62 170 THR B N 1
ATOM 6145 C CA . THR B 1 170 ? 8.789 -15.07 -1.822 1 94.62 170 THR B CA 1
ATOM 6146 C C . THR B 1 170 ? 8.188 -15.297 -0.436 1 94.62 170 THR B C 1
ATOM 6148 O O . THR B 1 170 ? 7.383 -16.203 -0.242 1 94.62 170 THR B O 1
ATOM 6151 N N . SER B 1 171 ? 8.523 -14.453 0.475 1 95.88 171 SER B N 1
ATOM 6152 C CA . SER B 1 171 ? 8.016 -14.562 1.837 1 95.88 171 SER B CA 1
ATOM 6153 C C . SER B 1 171 ? 6.492 -14.43 1.864 1 95.88 171 SER B C 1
ATOM 6155 O O . SER B 1 171 ? 5.809 -15.234 2.498 1 95.88 171 SER B O 1
ATOM 6157 N N . VAL B 1 172 ? 6.016 -13.438 1.157 1 96.12 172 VAL B N 1
ATOM 6158 C CA . VAL B 1 172 ? 4.574 -13.203 1.106 1 96.12 172 VAL B CA 1
ATOM 6159 C C . VAL B 1 172 ? 3.896 -14.336 0.338 1 96.12 172 VAL B C 1
ATOM 6161 O O . VAL B 1 172 ? 2.834 -14.82 0.739 1 96.12 172 VAL B O 1
ATOM 6164 N N . LEU B 1 173 ? 4.512 -14.805 -0.736 1 95.62 173 LEU B N 1
ATOM 6165 C CA . LEU B 1 173 ? 3.957 -15.875 -1.56 1 95.62 173 LEU B CA 1
ATOM 6166 C C . LEU B 1 173 ? 3.857 -17.172 -0.769 1 95.62 173 LEU B C 1
ATOM 6168 O O . LEU B 1 173 ? 2.857 -17.891 -0.864 1 95.62 173 LEU B O 1
ATOM 6172 N N . VAL B 1 174 ? 4.875 -17.469 -0.014 1 96.69 174 VAL B N 1
ATOM 6173 C CA . VAL B 1 174 ? 4.918 -18.688 0.771 1 96.69 174 VAL B CA 1
ATOM 6174 C C . VAL B 1 174 ? 3.896 -18.609 1.905 1 96.69 174 VAL B C 1
ATOM 6176 O O . VAL B 1 174 ? 3.188 -19.594 2.178 1 96.69 174 VAL B O 1
ATOM 6179 N N . GLY B 1 175 ? 3.844 -17.516 2.582 1 97.19 175 GLY B N 1
ATOM 6180 C CA . GLY B 1 175 ? 2.844 -17.344 3.625 1 97.19 175 GLY B CA 1
ATOM 6181 C C . GLY B 1 175 ? 1.423 -17.5 3.119 1 97.19 175 GLY B C 1
ATOM 6182 O O . GLY B 1 175 ? 0.628 -18.234 3.717 1 97.19 175 GLY B O 1
ATOM 6183 N N . PHE B 1 176 ? 1.182 -16.859 2.066 1 95.75 176 PHE B N 1
ATOM 6184 C CA . PHE B 1 176 ? -0.138 -16.922 1.451 1 95.75 176 PHE B CA 1
ATOM 6185 C C . PHE B 1 176 ? -0.439 -18.344 0.969 1 95.75 176 PHE B C 1
ATOM 6187 O O . PHE B 1 176 ? -1.521 -18.875 1.227 1 95.75 176 PHE B O 1
ATOM 6194 N N . GLY B 1 177 ? 0.491 -18.891 0.194 1 96.94 177 GLY B N 1
ATOM 6195 C CA . GLY B 1 177 ? 0.298 -20.234 -0.34 1 96.94 177 GLY B CA 1
ATOM 6196 C C . GLY B 1 177 ? -0.011 -21.266 0.73 1 96.94 177 GLY B C 1
ATOM 6197 O O . GLY B 1 177 ? -0.952 -22.047 0.592 1 96.94 177 GLY B O 1
ATOM 6198 N N . ASN B 1 178 ? 0.713 -21.234 1.782 1 97.38 178 ASN B N 1
ATOM 6199 C CA . ASN B 1 178 ? 0.5 -22.188 2.871 1 97.38 178 ASN B CA 1
ATOM 6200 C C . ASN B 1 178 ? -0.83 -21.938 3.578 1 97.38 178 ASN B C 1
ATOM 6202 O O . ASN B 1 178 ? -1.535 -22.875 3.93 1 97.38 178 ASN B O 1
ATOM 6206 N N . ALA B 1 179 ? -1.134 -20.703 3.812 1 97.06 179 ALA B N 1
ATOM 6207 C CA . ALA B 1 179 ? -2.402 -20.375 4.457 1 97.06 179 ALA B CA 1
ATOM 6208 C C . ALA B 1 179 ? -3.584 -20.781 3.582 1 97.06 179 ALA B C 1
ATOM 6210 O O . ALA B 1 179 ? -4.551 -21.375 4.07 1 97.06 179 ALA B O 1
ATOM 6211 N N . ALA B 1 180 ? -3.492 -20.438 2.33 1 96.31 180 ALA B N 1
ATOM 6212 C CA . ALA B 1 180 ? -4.562 -20.766 1.392 1 96.31 180 ALA B CA 1
ATOM 6213 C C . ALA B 1 180 ? -4.754 -22.281 1.276 1 96.31 180 ALA B C 1
ATOM 6215 O O . ALA B 1 180 ? -5.883 -22.766 1.228 1 96.31 180 ALA B O 1
ATOM 6216 N N . ALA B 1 181 ? -3.629 -22.984 1.169 1 96.94 181 ALA B N 1
ATOM 6217 C CA . ALA B 1 181 ? -3.703 -24.438 1.096 1 96.94 181 ALA B CA 1
ATOM 6218 C C . ALA B 1 181 ? -4.398 -25.016 2.326 1 96.94 181 ALA B C 1
ATOM 6220 O O . ALA B 1 181 ? -5.223 -25.938 2.211 1 96.94 181 ALA B O 1
ATOM 6221 N N . LEU B 1 182 ? -4.102 -24.484 3.439 1 96.31 182 LEU B N 1
ATOM 6222 C CA . LEU B 1 182 ? -4.715 -24.953 4.676 1 96.31 182 LEU B CA 1
ATOM 6223 C C . LEU B 1 182 ? -6.207 -24.625 4.703 1 96.31 182 LEU B C 1
ATOM 6225 O O . LEU B 1 182 ? -7.023 -25.484 5.039 1 96.31 182 LEU B O 1
ATOM 6229 N N . ILE B 1 183 ? -6.523 -23.453 4.367 1 95.81 183 ILE B N 1
ATOM 6230 C CA . ILE B 1 183 ? -7.914 -23.016 4.375 1 95.81 183 ILE B CA 1
ATOM 6231 C C . ILE B 1 183 ? -8.734 -23.859 3.406 1 95.81 183 ILE B C 1
ATOM 6233 O O . ILE B 1 183 ? -9.805 -24.359 3.76 1 95.81 183 ILE B O 1
ATOM 6237 N N . ILE B 1 184 ? -8.25 -24.016 2.178 1 96.5 184 ILE B N 1
ATOM 6238 C CA . ILE B 1 184 ? -8.961 -24.766 1.146 1 96.5 184 ILE B CA 1
ATOM 6239 C C . ILE B 1 184 ? -9.086 -26.234 1.563 1 96.5 184 ILE B C 1
ATOM 6241 O O . ILE B 1 184 ? -10.133 -26.844 1.367 1 96.5 184 ILE B O 1
ATOM 6245 N N . SER B 1 185 ? -8.047 -26.781 2.178 1 96.25 185 SER B N 1
ATOM 6246 C CA . SER B 1 185 ? -8.078 -28.156 2.635 1 96.25 185 SER B CA 1
ATOM 6247 C C . SER B 1 185 ? -9.18 -28.375 3.66 1 96.25 185 SER B C 1
ATOM 6249 O O . SER B 1 185 ? -9.906 -29.375 3.6 1 96.25 185 SER B O 1
ATOM 6251 N N . ILE B 1 186 ? -9.32 -27.5 4.508 1 94.88 186 ILE B N 1
ATOM 6252 C CA . ILE B 1 186 ? -10.336 -27.609 5.551 1 94.88 186 ILE B CA 1
ATOM 6253 C C . ILE B 1 186 ? -11.727 -27.484 4.93 1 94.88 186 ILE B C 1
ATOM 6255 O O . ILE B 1 186 ? -12.641 -28.219 5.289 1 94.88 186 ILE B O 1
ATOM 6259 N N . ARG B 1 187 ? -11.859 -26.641 4.008 1 91.88 187 ARG B N 1
ATOM 6260 C CA . ARG B 1 187 ? -13.141 -26.422 3.355 1 91.88 187 ARG B CA 1
ATOM 6261 C C . ARG B 1 187 ? -13.547 -27.625 2.512 1 91.88 187 ARG B C 1
ATOM 6263 O O . ARG B 1 187 ? -14.734 -27.875 2.312 1 91.88 187 ARG B O 1
ATOM 6270 N N . GLN B 1 188 ? -12.547 -28.312 2.02 1 93.19 188 GLN B N 1
ATOM 6271 C CA . GLN B 1 188 ? -12.82 -29.453 1.158 1 93.19 188 GLN B CA 1
ATOM 6272 C C . GLN B 1 188 ? -13.211 -30.688 1.979 1 93.19 188 GLN B C 1
ATOM 6274 O O . GLN B 1 188 ? -13.781 -31.641 1.448 1 93.19 188 GLN B O 1
ATOM 6279 N N . LEU B 1 189 ? -13.039 -30.688 3.281 1 94.31 189 LEU B N 1
ATOM 6280 C CA . LEU B 1 189 ? -13.336 -31.828 4.133 1 94.31 189 LEU B CA 1
ATOM 6281 C C . LEU B 1 189 ? -14.828 -32.125 4.121 1 94.31 189 LEU B C 1
ATOM 6283 O O . LEU B 1 189 ? -15.234 -33.312 4.203 1 94.31 189 LEU B O 1
ATOM 6287 N N . LYS B 1 190 ? -15.633 -31.172 4.027 1 93.62 190 LYS B N 1
ATOM 6288 C CA . LYS B 1 190 ? -17.078 -31.406 4.047 1 93.62 190 LYS B CA 1
ATOM 6289 C C . LYS B 1 190 ? -17.531 -32.188 2.82 1 93.62 190 LYS B C 1
ATOM 6291 O O . LYS B 1 190 ? -18.422 -33.031 2.91 1 93.62 190 LYS B O 1
ATOM 6296 N N . PHE B 1 191 ? -16.859 -31.984 1.706 1 93 191 PHE B N 1
ATOM 6297 C CA . PHE B 1 191 ? -17.203 -32.719 0.486 1 93 191 PHE B CA 1
ATOM 6298 C C . PHE B 1 191 ? -16.703 -34.156 0.541 1 93 191 PHE B C 1
ATOM 6300 O O . PHE B 1 191 ? -17.359 -35.062 0.068 1 93 191 PHE B O 1
ATOM 6307 N N . LEU B 1 192 ? -15.523 -34.312 1.127 1 94.69 192 LEU B N 1
ATOM 6308 C CA . LEU B 1 192 ? -14.961 -35.656 1.272 1 94.69 192 LEU B CA 1
ATOM 6309 C C .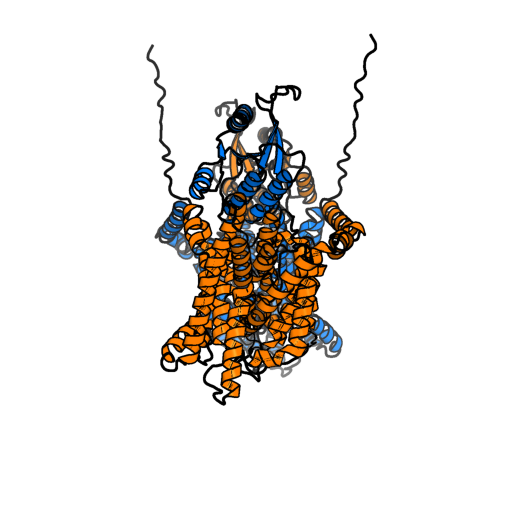 LEU B 1 192 ? -15.82 -36.5 2.205 1 94.69 192 LEU B C 1
ATOM 6311 O O . LEU B 1 192 ? -15.953 -37.719 2 1 94.69 192 LEU B O 1
ATOM 6315 N N . LEU B 1 193 ? -16.438 -35.812 3.209 1 95 193 LEU B N 1
ATOM 6316 C CA . LEU B 1 193 ? -17.234 -36.5 4.211 1 95 193 LEU B CA 1
ATOM 6317 C C . LEU B 1 193 ? -18.719 -36.531 3.82 1 95 193 LEU B C 1
ATOM 6319 O O . LEU B 1 193 ? -19.516 -37.188 4.461 1 95 193 LEU B O 1
ATOM 6323 N N . GLY B 1 194 ? -19.047 -35.812 2.752 1 94 194 GLY B N 1
ATOM 6324 C CA . GLY B 1 194 ? -20.422 -35.75 2.287 1 94 194 GLY B CA 1
ATOM 6325 C C . GLY B 1 194 ? -21.328 -34.969 3.201 1 94 194 GLY B C 1
ATOM 6326 O O . GLY B 1 194 ? -22.5 -35.312 3.406 1 94 194 GLY B O 1
ATOM 6327 N N . LEU B 1 195 ? -20.766 -33.969 3.82 1 92.5 195 LEU B N 1
ATOM 6328 C CA . LEU B 1 195 ? -21.516 -33.125 4.75 1 92.5 195 LEU B CA 1
ATOM 6329 C C . LEU B 1 195 ? -22.016 -31.859 4.062 1 92.5 195 LEU B C 1
ATOM 6331 O O . LEU B 1 195 ? -21.453 -31.422 3.066 1 92.5 195 LEU B O 1
ATOM 6335 N N . THR B 1 196 ? -23.172 -31.359 4.523 1 86.56 196 THR B N 1
ATOM 6336 C CA . THR B 1 196 ? -23.703 -30.109 3.986 1 86.56 196 THR B CA 1
ATOM 6337 C C . THR B 1 196 ? -23.969 -29.109 5.105 1 86.56 196 THR B C 1
ATOM 6339 O O . THR B 1 196 ? -24.797 -29.344 5.984 1 86.56 196 THR B O 1
ATOM 6342 N N . PHE B 1 197 ? -23.156 -28.062 5.152 1 86.19 197 PHE B N 1
ATOM 6343 C CA . PHE B 1 197 ? -23.359 -26.969 6.09 1 86.19 197 PHE B CA 1
ATOM 6344 C C . PHE B 1 197 ? -22.766 -25.672 5.539 1 86.19 197 PHE B C 1
ATOM 6346 O O . PHE B 1 197 ? -22 -25.688 4.582 1 86.19 197 PHE B O 1
ATOM 6353 N N . LYS B 1 198 ? -23.266 -24.625 6.086 1 80.38 198 LYS B N 1
ATOM 6354 C CA . LYS B 1 198 ? -22.734 -23.312 5.727 1 80.38 198 LYS B CA 1
ATOM 6355 C C . LYS B 1 198 ? -21.859 -22.75 6.844 1 80.38 198 LYS B C 1
ATOM 6357 O O . LYS B 1 198 ? -22.25 -22.797 8.016 1 80.38 198 LYS B O 1
ATOM 6362 N N . SER B 1 199 ? -20.688 -22.406 6.414 1 80.44 199 SER B N 1
ATOM 6363 C CA . SER B 1 199 ? -19.766 -21.844 7.402 1 80.44 199 SER B CA 1
ATOM 6364 C C . SER B 1 199 ? -19.453 -20.391 7.102 1 80.44 199 SER B C 1
ATOM 6366 O O . SER B 1 199 ? -19.562 -19.953 5.953 1 80.44 199 SER B O 1
ATOM 6368 N N . THR B 1 200 ? -19.156 -19.641 8.18 1 70.81 200 THR B N 1
ATOM 6369 C CA . THR B 1 200 ? -18.859 -18.219 8.031 1 70.81 200 THR B CA 1
ATOM 6370 C C . THR B 1 200 ? -17.344 -17.969 8.125 1 70.81 200 THR B C 1
ATOM 6372 O O . THR B 1 200 ? -16.844 -16.984 7.594 1 70.81 200 THR B O 1
ATOM 6375 N N . SER B 1 201 ? -16.75 -18.828 8.859 1 78.12 201 SER B N 1
ATOM 6376 C CA . SER B 1 201 ? -15.312 -18.672 9.07 1 78.12 201 SER B CA 1
ATOM 6377 C C . SER B 1 201 ? -14.617 -20.031 9.102 1 78.12 201 SER B C 1
ATOM 6379 O O . SER B 1 201 ? -15.273 -21.078 9.133 1 78.12 201 SER B O 1
ATOM 6381 N N . ILE B 1 202 ? -13.305 -20.016 9.016 1 86.38 202 ILE B N 1
ATOM 6382 C CA . ILE B 1 202 ? -12.523 -21.25 9.016 1 86.38 202 ILE B CA 1
ATOM 6383 C C . ILE B 1 202 ? -12.703 -21.969 10.344 1 86.38 202 ILE B C 1
ATOM 6385 O O . ILE B 1 202 ? -12.773 -23.203 10.391 1 86.38 202 ILE B O 1
ATOM 6389 N N . PHE B 1 203 ? -12.773 -21.172 11.383 1 86.75 203 PHE B N 1
ATOM 6390 C CA . PHE B 1 203 ? -12.938 -21.781 12.695 1 86.75 203 PHE B CA 1
ATOM 6391 C C . PHE B 1 203 ? -14.328 -22.406 12.836 1 86.75 203 PHE B C 1
ATOM 6393 O O . PHE B 1 203 ? -14.484 -23.453 13.445 1 86.75 203 PHE B O 1
ATOM 6400 N N . ASP B 1 204 ? -15.25 -21.688 12.266 1 88.25 204 ASP B N 1
ATOM 6401 C CA . ASP B 1 204 ? -16.609 -22.219 12.234 1 88.25 204 ASP B CA 1
ATOM 6402 C C . ASP B 1 204 ? -16.672 -23.5 11.398 1 88.25 204 ASP B C 1
ATOM 6404 O O . ASP B 1 204 ? -17.391 -24.438 11.734 1 88.25 204 ASP B O 1
ATOM 6408 N N . GLU B 1 205 ? -15.922 -23.531 10.297 1 90.38 205 GLU B N 1
ATOM 6409 C CA . GLU B 1 205 ? -15.859 -24.703 9.43 1 90.38 205 GLU B CA 1
ATOM 6410 C C . GLU B 1 205 ? -15.32 -25.922 10.18 1 90.38 205 GLU B C 1
ATOM 6412 O O . GLU B 1 205 ? -15.875 -27.016 10.062 1 90.38 205 GLU B O 1
ATOM 6417 N N . ILE B 1 206 ? -14.281 -25.719 10.93 1 92.44 206 ILE B N 1
ATOM 6418 C CA . ILE B 1 206 ? -13.672 -26.797 11.695 1 92.44 206 ILE B CA 1
ATOM 6419 C C . ILE B 1 206 ? -14.648 -27.312 12.75 1 92.44 206 ILE B C 1
ATOM 6421 O O . ILE B 1 206 ? -14.82 -28.516 12.922 1 92.44 206 ILE B O 1
ATOM 6425 N N . ARG B 1 207 ? -15.289 -26.375 13.414 1 93 207 ARG B N 1
ATOM 6426 C CA . ARG B 1 207 ? -16.266 -26.734 14.445 1 93 207 ARG B CA 1
ATOM 6427 C C . ARG B 1 207 ? -17.422 -27.547 13.852 1 93 207 ARG B C 1
ATOM 6429 O O . ARG B 1 207 ? -17.828 -28.562 14.422 1 93 207 ARG B O 1
ATOM 6436 N N . LEU B 1 208 ? -17.891 -27.109 12.742 1 92.81 208 LEU B N 1
ATOM 6437 C CA . LEU B 1 208 ? -19.047 -27.75 12.117 1 92.81 208 LEU B CA 1
ATOM 6438 C C . LEU B 1 208 ? -18.688 -29.125 11.586 1 92.81 208 LEU B C 1
ATOM 6440 O O . LEU B 1 208 ? -19.516 -30.047 11.586 1 92.81 208 LEU B O 1
ATOM 6444 N N . VAL B 1 209 ? -17.5 -29.297 11.094 1 92.69 209 VAL B N 1
ATOM 6445 C CA . VAL B 1 209 ? -17.047 -30.594 10.625 1 92.69 209 VAL B CA 1
ATOM 6446 C C . VAL B 1 209 ? -17.047 -31.594 11.781 1 92.69 209 VAL B C 1
ATOM 6448 O O . VAL B 1 209 ? -17.531 -32.719 11.641 1 92.69 209 VAL B O 1
ATOM 6451 N N . PHE B 1 210 ? -16.578 -31.141 12.875 1 93.38 210 PHE B N 1
ATOM 6452 C CA . PHE B 1 210 ? -16.5 -32 14.039 1 93.38 210 PHE B CA 1
ATOM 6453 C C . PHE B 1 210 ? -17.891 -32.25 14.617 1 93.38 210 PHE B C 1
ATOM 6455 O O . PHE B 1 210 ? -18.203 -33.344 15.094 1 93.38 210 PHE B O 1
ATOM 6462 N N . ALA B 1 211 ? -18.688 -31.281 14.562 1 93.94 211 ALA B N 1
ATOM 6463 C CA . ALA B 1 211 ? -20.047 -31.375 15.094 1 93.94 211 ALA B CA 1
ATOM 6464 C C . ALA B 1 211 ? -20.891 -32.312 14.25 1 93.94 211 ALA B C 1
ATOM 6466 O O . ALA B 1 211 ? -21.781 -33 14.773 1 93.94 211 ALA B O 1
ATOM 6467 N N . ASN B 1 212 ? -20.609 -32.375 12.984 1 94.06 212 ASN B N 1
ATOM 6468 C CA . ASN B 1 212 ? -21.438 -33.188 12.086 1 94.06 212 ASN B CA 1
ATOM 6469 C C . ASN B 1 212 ? -20.703 -34.438 11.617 1 94.06 212 ASN B C 1
ATOM 6471 O O . ASN B 1 212 ? -21.094 -35.062 10.633 1 94.06 212 ASN B O 1
ATOM 6475 N N . ILE B 1 213 ? -19.672 -34.812 12.258 1 92.69 213 ILE B N 1
ATOM 6476 C CA . ILE B 1 213 ? -18.844 -35.938 11.844 1 92.69 213 ILE B CA 1
ATOM 6477 C C . ILE B 1 213 ? -19.672 -37.219 11.852 1 92.69 213 ILE B C 1
ATOM 6479 O O . ILE B 1 213 ? -19.422 -38.125 11.055 1 92.69 213 ILE B O 1
ATOM 6483 N N . GLY B 1 214 ? -20.688 -37.25 12.664 1 92.44 214 GLY B N 1
ATOM 6484 C CA . GLY B 1 214 ? -21.547 -38.406 12.758 1 92.44 214 GLY B CA 1
ATOM 6485 C C . GLY B 1 214 ? -22.438 -38.594 11.547 1 92.44 214 GLY B C 1
ATOM 6486 O O . GLY B 1 214 ? -22.922 -39.688 11.273 1 92.44 214 GLY B O 1
ATOM 6487 N N . GLN B 1 215 ? -22.641 -37.562 10.766 1 93.69 215 GLN B N 1
ATOM 6488 C CA . GLN B 1 215 ? -23.5 -37.625 9.586 1 93.69 215 GLN B CA 1
ATOM 6489 C C . GLN B 1 215 ? -22.688 -37.875 8.328 1 93.69 215 GLN B C 1
ATOM 6491 O O . GLN B 1 215 ? -23.156 -37.625 7.215 1 93.69 215 GLN B O 1
ATOM 6496 N N . THR B 1 216 ? -21.578 -38.438 8.5 1 94.75 216 THR B N 1
ATOM 6497 C CA . THR B 1 216 ? -20.688 -38.719 7.379 1 94.75 216 THR B CA 1
ATOM 6498 C C . THR B 1 216 ? -21.312 -39.719 6.43 1 94.75 216 THR B C 1
ATOM 6500 O O . THR B 1 216 ? -21.844 -40.75 6.871 1 94.75 216 THR B O 1
ATOM 6503 N N . ASN B 1 217 ? -21.328 -39.375 5.105 1 95.44 217 ASN B N 1
ATOM 6504 C CA . ASN B 1 217 ? -21.688 -40.344 4.07 1 95.44 217 ASN B CA 1
ATOM 6505 C C . ASN B 1 217 ? -20.531 -41.25 3.707 1 95.44 217 ASN B C 1
ATOM 6507 O O . ASN B 1 217 ? -19.594 -40.812 3.031 1 95.44 217 ASN B O 1
ATOM 6511 N N . TYR B 1 218 ? -20.578 -42.438 3.977 1 94.81 218 TYR B N 1
ATOM 6512 C CA . TYR B 1 218 ? -19.469 -43.375 3.82 1 94.81 218 TYR B CA 1
ATOM 6513 C C . TYR B 1 218 ? -19.156 -43.625 2.348 1 94.81 218 TYR B C 1
ATOM 6515 O O . TYR B 1 218 ? -18.016 -43.906 1.985 1 94.81 218 TYR B O 1
ATOM 6523 N N . TRP B 1 219 ? -20.203 -43.531 1.529 1 94.12 219 TRP B N 1
ATOM 6524 C CA . TRP B 1 219 ? -19.969 -43.688 0.1 1 94.12 219 TRP B CA 1
ATOM 6525 C C . TRP B 1 219 ? -19.141 -42.562 -0.463 1 94.12 219 TRP B C 1
ATOM 6527 O O . TRP B 1 219 ? -18.234 -42.781 -1.268 1 94.12 219 TRP B O 1
ATOM 6537 N N . ASP B 1 220 ? -19.438 -41.375 -0.032 1 96.06 220 ASP B N 1
ATOM 6538 C CA . ASP B 1 220 ? -18.656 -40.219 -0.446 1 96.06 220 ASP B CA 1
ATOM 6539 C C . ASP B 1 220 ? -17.219 -40.344 0.073 1 96.06 220 ASP B C 1
ATOM 6541 O O . ASP B 1 220 ? -16.266 -40 -0.639 1 96.06 220 ASP B O 1
ATOM 6545 N N . LEU B 1 221 ? -17.125 -40.781 1.287 1 96.69 221 LEU B N 1
ATOM 6546 C CA . LEU B 1 221 ? -15.805 -40.938 1.896 1 96.69 221 LEU B CA 1
ATOM 6547 C C . LEU B 1 221 ? -14.961 -41.938 1.115 1 96.69 221 LEU B C 1
ATOM 6549 O O . LEU B 1 221 ? -13.773 -41.719 0.865 1 96.69 221 LEU B O 1
ATOM 6553 N N . ILE B 1 222 ? -15.539 -42.969 0.726 1 96.44 222 ILE B N 1
ATOM 6554 C CA . ILE B 1 222 ? -14.828 -44 -0.015 1 96.44 222 ILE B CA 1
ATOM 6555 C C . ILE B 1 222 ? -14.414 -43.469 -1.383 1 96.44 222 ILE B C 1
ATOM 6557 O O . ILE B 1 222 ? -13.273 -43.656 -1.807 1 96.44 222 ILE B O 1
ATOM 6561 N N . VAL B 1 223 ? -15.375 -42.875 -2.035 1 96.38 223 VAL B N 1
ATOM 6562 C CA . VAL B 1 223 ? -15.086 -42.312 -3.348 1 96.38 223 VAL B CA 1
ATOM 6563 C C . VAL B 1 223 ? -13.945 -41.312 -3.234 1 96.38 223 VAL B C 1
ATOM 6565 O O . VAL B 1 223 ? -13.023 -41.312 -4.051 1 96.38 223 VAL B O 1
ATOM 6568 N N . GLY B 1 224 ? -13.992 -40.469 -2.232 1 96.94 224 GLY B N 1
ATOM 6569 C CA . GLY B 1 224 ? -12.984 -39.438 -2.029 1 96.94 224 GLY B CA 1
ATOM 6570 C C . GLY B 1 224 ? -11.617 -40.031 -1.695 1 96.94 224 GLY B C 1
ATOM 6571 O O . GLY B 1 224 ? -10.609 -39.625 -2.295 1 96.94 224 GLY B O 1
ATOM 6572 N N . VAL B 1 225 ? -11.547 -40.906 -0.828 1 97 225 VAL B N 1
ATOM 6573 C CA . VAL B 1 225 ? -10.281 -41.5 -0.367 1 97 225 VAL B CA 1
ATOM 6574 C C . VAL B 1 225 ? -9.656 -42.312 -1.484 1 97 225 VAL B C 1
ATOM 6576 O O . VAL B 1 225 ? -8.445 -42.25 -1.71 1 97 225 VAL B O 1
ATOM 6579 N N . VAL B 1 226 ? -10.461 -43.031 -2.141 1 97.06 226 VAL B N 1
ATOM 6580 C CA . VAL B 1 226 ? -9.969 -43.875 -3.24 1 97.06 226 VAL B CA 1
ATOM 6581 C C . VAL B 1 226 ? -9.438 -42.969 -4.355 1 97.06 226 VAL B C 1
ATOM 6583 O O . VAL B 1 226 ? -8.367 -43.219 -4.918 1 97.06 226 VAL B O 1
ATOM 6586 N N . SER B 1 227 ? -10.211 -41.969 -4.688 1 97.44 227 SER B N 1
ATOM 6587 C CA . SER B 1 227 ? -9.75 -41 -5.691 1 97.44 227 SER B CA 1
ATO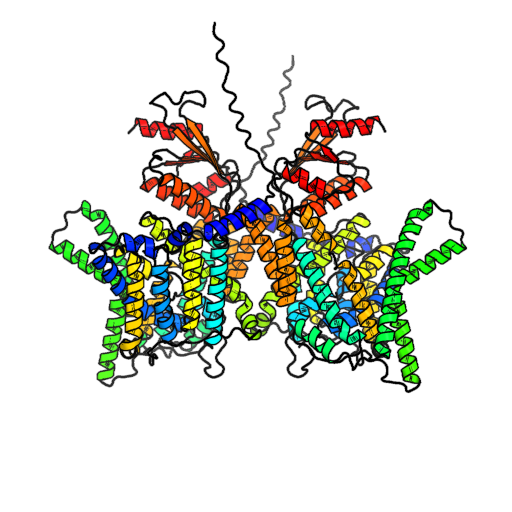M 6588 C C . SER B 1 227 ? -8.43 -40.375 -5.289 1 97.44 227 SER B C 1
ATOM 6590 O O . SER B 1 227 ? -7.516 -40.25 -6.109 1 97.44 227 SER B O 1
ATOM 6592 N N . LEU B 1 228 ? -8.305 -40 -4.078 1 97 228 LEU B N 1
ATOM 6593 C CA . LEU B 1 228 ? -7.098 -39.344 -3.578 1 97 228 LEU B CA 1
ATOM 6594 C C . LEU B 1 228 ? -5.91 -40.312 -3.629 1 97 228 LEU B C 1
ATOM 6596 O O . LEU B 1 228 ? -4.812 -39.906 -4.031 1 97 228 LEU B O 1
ATOM 6600 N N . LEU B 1 229 ? -6.117 -41.469 -3.209 1 96.5 229 LEU B N 1
ATOM 6601 C CA . LEU B 1 229 ? -5.062 -42.469 -3.191 1 96.5 229 LEU B CA 1
ATOM 6602 C C . LEU B 1 229 ? -4.562 -42.781 -4.605 1 96.5 229 LEU B C 1
ATOM 6604 O O . LEU B 1 229 ? -3.355 -42.875 -4.836 1 96.5 229 LEU B O 1
ATOM 6608 N N . ILE B 1 230 ? -5.457 -42.906 -5.531 1 95.62 230 ILE B N 1
ATOM 6609 C CA . ILE B 1 230 ? -5.082 -43.188 -6.914 1 95.62 230 ILE B CA 1
ATOM 6610 C C . ILE B 1 230 ? -4.305 -42 -7.48 1 95.62 230 ILE B C 1
ATOM 6612 O O . ILE B 1 230 ? -3.295 -42.188 -8.164 1 95.62 230 ILE B O 1
ATOM 6616 N N . LEU B 1 231 ? -4.773 -40.844 -7.234 1 95.44 231 LEU B N 1
ATOM 6617 C CA . LEU B 1 231 ? -4.109 -39.625 -7.723 1 95.44 231 LEU B CA 1
ATOM 6618 C C . LEU B 1 231 ? -2.699 -39.531 -7.16 1 95.44 231 LEU B C 1
ATOM 6620 O O . LEU B 1 231 ? -1.759 -39.188 -7.887 1 95.44 231 LEU B O 1
ATOM 6624 N N . ILE B 1 232 ? -2.533 -39.781 -5.887 1 93.88 232 ILE B N 1
ATOM 6625 C CA . ILE B 1 232 ? -1.227 -39.719 -5.242 1 93.88 232 ILE B CA 1
ATOM 6626 C C . ILE B 1 232 ? -0.301 -40.781 -5.828 1 93.88 232 ILE B C 1
ATOM 6628 O O . ILE B 1 232 ? 0.864 -40.5 -6.125 1 93.88 232 ILE B O 1
ATOM 6632 N N . LEU B 1 233 ? -0.803 -41.906 -6.035 1 92.44 233 LEU B N 1
ATOM 6633 C CA . LEU B 1 233 ? -0.017 -43.031 -6.57 1 92.44 233 LEU B CA 1
ATOM 6634 C C . LEU B 1 233 ? 0.429 -42.719 -7.996 1 92.44 233 LEU B C 1
ATOM 6636 O O . LEU B 1 233 ? 1.591 -42.938 -8.344 1 92.44 233 LEU B O 1
ATOM 6640 N N . LEU B 1 234 ? -0.439 -42.281 -8.758 1 90.69 234 LEU B N 1
ATOM 6641 C CA . LEU B 1 234 ? -0.114 -42 -10.148 1 90.69 234 LEU B CA 1
ATOM 6642 C C . LEU B 1 234 ? 0.84 -40.812 -10.242 1 90.69 234 LEU B C 1
ATOM 6644 O O . LEU B 1 234 ? 1.648 -40.719 -11.172 1 90.69 234 LEU B O 1
ATOM 6648 N N . SER B 1 235 ? 0.701 -39.906 -9.367 1 88.38 235 SER B N 1
ATOM 6649 C CA . SER B 1 235 ? 1.625 -38.781 -9.328 1 88.38 235 SER B CA 1
ATOM 6650 C C . SER B 1 235 ? 3.045 -39.25 -9.016 1 88.38 235 SER B C 1
ATOM 6652 O O . SER B 1 235 ? 4.012 -38.688 -9.555 1 88.38 235 SER B O 1
ATOM 6654 N N . LYS B 1 236 ? 3.225 -40.156 -8.188 1 86.62 236 LYS B N 1
ATOM 6655 C CA . LYS B 1 236 ? 4.535 -40.719 -7.859 1 86.62 236 LYS B CA 1
ATOM 6656 C C . LYS B 1 236 ? 5.125 -41.469 -9.055 1 86.62 236 LYS B C 1
ATOM 6658 O O . LYS B 1 236 ? 6.332 -41.406 -9.305 1 86.62 236 LYS B O 1
ATOM 6663 N N . ILE B 1 237 ? 4.297 -42.094 -9.727 1 84.25 237 ILE B N 1
ATOM 6664 C CA . ILE B 1 237 ? 4.73 -42.844 -10.906 1 84.25 237 ILE B CA 1
ATOM 6665 C C . ILE B 1 237 ? 5.199 -41.875 -11.984 1 84.25 237 ILE B C 1
ATOM 6667 O O . ILE B 1 237 ? 6.164 -42.156 -12.703 1 84.25 237 ILE B O 1
ATOM 6671 N N . ALA B 1 238 ? 4.508 -40.812 -12.102 1 80.88 238 ALA B N 1
ATOM 6672 C CA . ALA B 1 238 ? 4.883 -39.812 -13.078 1 80.88 238 ALA B CA 1
ATOM 6673 C C . ALA B 1 238 ? 6.301 -39.281 -12.828 1 80.88 238 ALA B C 1
ATOM 6675 O O . ALA B 1 238 ? 7.055 -39.031 -13.766 1 80.88 238 ALA B O 1
ATOM 6676 N N . THR B 1 239 ? 6.645 -39.125 -11.633 1 77.31 239 THR B N 1
ATOM 6677 C CA . THR B 1 239 ? 7.98 -38.656 -11.266 1 77.31 239 THR B CA 1
ATOM 6678 C C . THR B 1 239 ? 9.031 -39.688 -11.617 1 77.31 239 THR B C 1
ATOM 6680 O O . THR B 1 239 ? 10.117 -39.375 -12.086 1 77.31 239 THR B O 1
ATOM 6683 N N . ASP B 1 240 ? 8.688 -40.906 -11.484 1 77.19 240 ASP B N 1
ATOM 6684 C CA . ASP B 1 240 ? 9.594 -42 -11.781 1 77.19 240 ASP B CA 1
ATOM 6685 C C . ASP B 1 240 ? 9.789 -42.156 -13.289 1 77.19 240 ASP B C 1
ATOM 6687 O O . ASP B 1 240 ? 10.906 -42.406 -13.75 1 77.19 240 ASP B O 1
ATOM 6691 N N . VAL B 1 241 ? 8.734 -42.062 -13.945 1 73.56 241 VAL B N 1
ATOM 6692 C CA . VAL B 1 241 ? 8.797 -42.219 -15.398 1 73.56 241 VAL B CA 1
ATOM 6693 C C . VAL B 1 241 ? 9.672 -41.125 -15.992 1 73.56 241 VAL B C 1
ATOM 6695 O O . VAL B 1 241 ? 10.43 -41.375 -16.938 1 73.56 241 VAL B O 1
ATOM 6698 N N . LYS B 1 242 ? 9.578 -39.938 -15.492 1 72 242 LYS B N 1
ATOM 6699 C CA . LYS B 1 242 ? 10.414 -38.812 -15.938 1 72 242 LYS B CA 1
ATOM 6700 C C . LYS B 1 242 ? 11.898 -39.125 -15.734 1 72 242 LYS B C 1
ATOM 6702 O O . LYS B 1 242 ? 12.719 -38.844 -16.609 1 72 242 LYS B O 1
ATOM 6707 N N . GLN B 1 243 ? 12.172 -39.719 -14.656 1 66 243 GLN B N 1
ATOM 6708 C CA . GLN B 1 243 ? 13.555 -40.094 -14.367 1 66 243 GLN B CA 1
ATOM 6709 C C . GLN B 1 243 ? 14.039 -41.188 -15.328 1 66 243 GLN B C 1
ATOM 6711 O O . GLN B 1 243 ? 15.195 -41.156 -15.758 1 66 243 GLN B O 1
ATOM 6716 N N . TRP B 1 244 ? 13.07 -42 -15.703 1 61.69 244 TRP B N 1
ATOM 6717 C CA . TRP B 1 244 ? 13.406 -43.125 -16.609 1 61.69 244 TRP B CA 1
ATOM 6718 C C . TRP B 1 244 ? 13.664 -42.594 -18.016 1 61.69 244 TRP B C 1
ATOM 6720 O O . TRP B 1 244 ? 14.547 -43.094 -18.719 1 61.69 244 TRP B O 1
ATOM 6730 N N . GLN B 1 245 ? 12.914 -41.562 -18.328 1 64.31 245 GLN B N 1
ATOM 6731 C CA . GLN B 1 245 ? 13.062 -40.969 -19.656 1 64.31 245 GLN B CA 1
ATOM 6732 C C . GLN B 1 245 ? 14.375 -40.188 -19.75 1 64.31 245 GLN B C 1
ATOM 6734 O O . GLN B 1 245 ? 14.984 -40.125 -20.828 1 64.31 245 GLN B O 1
ATOM 6739 N N . LEU B 1 246 ? 14.641 -39.562 -18.656 1 59.38 246 LEU B N 1
ATOM 6740 C CA . LEU B 1 246 ? 15.906 -38.844 -18.625 1 59.38 246 LEU B CA 1
ATOM 6741 C C . LEU B 1 246 ? 17.078 -39.812 -18.688 1 59.38 246 LEU B C 1
ATOM 6743 O O . LEU B 1 246 ? 18.125 -39.5 -19.266 1 59.38 246 LEU B O 1
ATOM 6747 N N . LYS B 1 247 ? 16.906 -41.094 -18.203 1 58.88 247 LYS B N 1
ATOM 6748 C CA . LYS B 1 247 ? 17.969 -42.094 -18.219 1 58.88 247 LYS B CA 1
ATOM 6749 C C . LYS B 1 247 ? 17.859 -42.969 -19.469 1 58.88 247 LYS B C 1
ATOM 6751 O O . LYS B 1 247 ? 18.484 -44.031 -19.531 1 58.88 247 LYS B O 1
ATOM 6756 N N . LYS B 1 248 ? 16.953 -42.719 -20.281 1 58.16 248 LYS B N 1
ATOM 6757 C CA . LYS B 1 248 ? 16.688 -43.5 -21.469 1 58.16 248 LYS B CA 1
ATOM 6758 C C . LYS B 1 248 ? 17.984 -43.812 -22.219 1 58.16 248 LYS B C 1
ATOM 6760 O O . LYS B 1 248 ? 18.141 -44.906 -22.766 1 58.16 248 LYS B O 1
ATOM 6765 N N . ASP B 1 249 ? 18.719 -42.75 -22.344 1 54.94 249 ASP B N 1
ATOM 6766 C CA . ASP B 1 249 ? 19.922 -42.969 -23.125 1 54.94 249 ASP B CA 1
ATOM 6767 C C . ASP B 1 249 ? 20.812 -44.031 -22.469 1 54.94 249 ASP B C 1
ATOM 6769 O O . ASP B 1 249 ? 21.719 -44.594 -23.109 1 54.94 249 ASP B O 1
ATOM 6773 N N . GLU B 1 250 ? 20.562 -44.188 -21.203 1 54.69 250 GLU B N 1
ATOM 6774 C CA . GLU B 1 250 ? 21.5 -45.094 -20.562 1 54.69 250 GLU B CA 1
ATOM 6775 C C . GLU B 1 250 ? 21.016 -46.562 -20.656 1 54.69 250 GLU B C 1
ATOM 6777 O O . GLU B 1 250 ? 21.812 -47.5 -20.609 1 54.69 250 GLU B O 1
ATOM 6782 N N . VAL B 1 251 ? 19.719 -46.75 -20.609 1 57.34 251 VAL B N 1
ATOM 6783 C CA . VAL B 1 251 ? 19.281 -48.156 -20.547 1 57.34 251 VAL B CA 1
ATOM 6784 C C . VAL B 1 251 ? 18.531 -48.531 -21.812 1 57.34 251 VAL B C 1
ATOM 6786 O O . VAL B 1 251 ? 17.625 -47.812 -22.25 1 57.34 251 VAL B O 1
ATOM 6789 N N . GLU B 1 252 ? 19.062 -49.25 -22.703 1 61.5 252 GLU B N 1
ATOM 6790 C CA . GLU B 1 252 ? 18.438 -49.781 -23.906 1 61.5 252 GLU B CA 1
ATOM 6791 C C . GLU B 1 252 ? 17.125 -50.5 -23.562 1 61.5 252 GLU B C 1
ATOM 6793 O O . GLU B 1 252 ? 17.141 -51.594 -22.969 1 61.5 252 GLU B O 1
ATOM 6798 N N . LEU B 1 253 ? 16.078 -49.75 -23.406 1 64.38 253 LEU B N 1
ATOM 6799 C CA . LEU B 1 253 ? 14.797 -50.375 -23.062 1 64.38 253 LEU B CA 1
ATOM 6800 C C . LEU B 1 253 ? 14.234 -51.125 -24.25 1 64.38 253 LEU B C 1
ATOM 6802 O O . LEU B 1 253 ? 14.438 -50.75 -25.406 1 64.38 253 LEU B O 1
ATOM 6806 N N . SER B 1 254 ? 13.906 -52.469 -24.016 1 70 254 SER B N 1
ATOM 6807 C CA . SER B 1 254 ? 13.234 -53.312 -25.031 1 70 254 SER B CA 1
ATOM 6808 C C . SER B 1 254 ? 11.984 -52.594 -25.562 1 70 254 SER B C 1
ATOM 6810 O O . SER B 1 254 ? 11.492 -51.656 -24.969 1 70 254 SER B O 1
ATOM 6812 N N . ARG B 1 255 ? 11.492 -52.906 -26.75 1 75.19 255 ARG B N 1
ATOM 6813 C CA . ARG B 1 255 ? 10.328 -52.312 -27.406 1 75.19 255 ARG B CA 1
ATOM 6814 C C . ARG B 1 255 ? 9.102 -52.375 -26.5 1 75.19 255 ARG B C 1
ATOM 6816 O O . ARG B 1 255 ? 8.336 -51.406 -26.422 1 75.19 255 ARG B O 1
ATOM 6823 N N . TRP B 1 256 ? 8.906 -53.5 -25.906 1 74.12 256 TRP B N 1
ATOM 6824 C CA . TRP B 1 256 ? 7.762 -53.688 -25.016 1 74.12 256 TRP B CA 1
ATOM 6825 C C . TRP B 1 256 ? 7.879 -52.75 -23.812 1 74.12 256 TRP B C 1
ATOM 6827 O O . TRP B 1 256 ? 6.879 -52.219 -23.344 1 74.12 256 TRP B O 1
ATOM 6837 N N . GLN B 1 257 ? 9.07 -52.562 -23.344 1 76.69 257 GLN B N 1
ATOM 6838 C CA . GLN B 1 257 ? 9.297 -51.688 -22.188 1 76.69 257 GLN B CA 1
ATOM 6839 C C . GLN B 1 257 ? 9.07 -50.219 -22.562 1 76.69 257 GLN B C 1
ATOM 6841 O O . GLN B 1 257 ? 8.539 -49.438 -21.766 1 76.69 257 GLN B O 1
ATOM 6846 N N . ARG B 1 258 ? 9.375 -49.969 -23.734 1 78.12 258 ARG B N 1
ATOM 6847 C CA . ARG B 1 258 ? 9.172 -48.594 -24.219 1 78.12 258 ARG B CA 1
ATOM 6848 C C . ARG B 1 258 ? 7.684 -48.281 -24.344 1 78.12 258 ARG B C 1
ATOM 6850 O O . ARG B 1 258 ? 7.25 -47.156 -24.016 1 78.12 258 ARG B O 1
ATOM 6857 N N . SER B 1 259 ? 6.969 -49.281 -24.859 1 81.19 259 SER B N 1
ATOM 6858 C CA . SER B 1 259 ? 5.527 -49.094 -24.984 1 81.19 259 SER B CA 1
ATOM 6859 C C . SER B 1 259 ? 4.875 -49 -23.609 1 81.19 259 SER B C 1
ATOM 6861 O O . SER B 1 259 ? 3.959 -48.188 -23.422 1 81.19 259 SER B O 1
ATOM 6863 N N . CYS B 1 260 ? 5.348 -49.688 -22.719 1 80.62 260 CYS B N 1
ATOM 6864 C CA . CYS B 1 260 ? 4.816 -49.656 -21.359 1 80.62 260 CYS B CA 1
ATOM 6865 C C . CYS B 1 260 ? 5.121 -48.312 -20.703 1 80.62 260 CYS B C 1
ATOM 6867 O O . CYS B 1 260 ? 4.277 -47.75 -20 1 80.62 260 CYS B O 1
ATOM 6869 N N . VAL B 1 261 ? 6.285 -47.875 -20.953 1 78.25 261 VAL B N 1
ATOM 6870 C CA . VAL B 1 261 ? 6.684 -46.562 -20.391 1 78.25 261 VAL B CA 1
ATOM 6871 C C . VAL B 1 261 ? 5.859 -45.469 -21.031 1 78.25 261 VAL B C 1
ATOM 6873 O O . VAL B 1 261 ? 5.469 -44.5 -20.344 1 78.25 261 VAL B O 1
ATOM 6876 N N . TRP B 1 262 ? 5.57 -45.688 -22.234 1 80.19 262 TRP B N 1
ATOM 6877 C CA . TRP B 1 262 ? 4.758 -44.719 -22.938 1 80.19 262 TRP B CA 1
ATOM 6878 C C . TRP B 1 262 ? 3.33 -44.688 -22.406 1 80.19 262 TRP B C 1
ATOM 6880 O O . TRP B 1 262 ? 2.744 -43.625 -22.219 1 80.19 262 TRP B O 1
ATOM 6890 N N . ILE B 1 263 ? 2.803 -45.781 -22.188 1 83.88 263 ILE B N 1
ATOM 6891 C CA . ILE B 1 263 ? 1.447 -45.938 -21.672 1 83.88 263 ILE B CA 1
ATOM 6892 C C . ILE B 1 263 ? 1.385 -45.375 -20.25 1 83.88 263 ILE B C 1
ATOM 6894 O O . ILE B 1 263 ? 0.433 -44.656 -19.891 1 83.88 263 ILE B O 1
ATOM 6898 N N . LEU B 1 264 ? 2.379 -45.656 -19.547 1 83.94 264 LEU B N 1
ATOM 6899 C CA . LEU B 1 264 ? 2.439 -45.156 -18.172 1 83.94 264 LEU B CA 1
ATOM 6900 C C . LEU B 1 264 ? 2.58 -43.625 -18.156 1 83.94 264 LEU B C 1
ATOM 6902 O O . LEU B 1 264 ? 2.061 -42.969 -17.25 1 83.94 264 LEU B O 1
ATOM 6906 N N . TRP B 1 265 ? 3.289 -43.219 -19.109 1 82.88 265 TRP B N 1
ATOM 6907 C CA . TRP B 1 265 ? 3.443 -41.781 -19.25 1 82.88 265 TRP B CA 1
ATOM 6908 C C . TRP B 1 265 ? 2.105 -41.125 -19.547 1 82.88 265 TRP B C 1
ATOM 6910 O O . TRP B 1 265 ? 1.741 -40.125 -18.922 1 82.88 265 TRP B O 1
ATOM 6920 N N . ILE B 1 266 ? 1.355 -41.656 -20.328 1 84.12 266 ILE B N 1
ATOM 6921 C CA . ILE B 1 266 ? 0.055 -41.094 -20.703 1 84.12 266 ILE B CA 1
ATOM 6922 C C . ILE B 1 266 ? -0.905 -41.188 -19.531 1 84.12 266 ILE B C 1
ATOM 6924 O O . ILE B 1 266 ? -1.655 -40.25 -19.25 1 84.12 266 ILE B O 1
ATOM 6928 N N . ILE B 1 267 ? -0.808 -42.281 -18.875 1 86.69 267 ILE B N 1
ATOM 6929 C CA . ILE B 1 267 ? -1.682 -42.5 -17.734 1 86.69 267 ILE B CA 1
ATOM 6930 C C . ILE B 1 267 ? -1.345 -41.531 -16.625 1 86.69 267 ILE B C 1
ATOM 6932 O O . ILE B 1 267 ? -2.242 -40.969 -15.969 1 86.69 267 ILE B O 1
ATOM 6936 N N . SER B 1 268 ? -0.118 -41.344 -16.5 1 86.31 268 SER B N 1
ATOM 6937 C CA . SER B 1 268 ? 0.315 -40.438 -15.438 1 86.31 268 SER B CA 1
ATOM 6938 C C . SER B 1 268 ? -0.048 -39 -15.758 1 86.31 268 SER B C 1
ATOM 6940 O O . SER B 1 268 ? -0.398 -38.219 -14.859 1 86.31 268 SER B O 1
ATOM 6942 N N . LEU B 1 269 ? 0.002 -38.688 -16.938 1 86.38 269 LEU B N 1
ATOM 6943 C CA . LEU B 1 269 ? -0.333 -37.344 -17.375 1 86.38 269 LEU B CA 1
ATOM 6944 C C . LEU B 1 269 ? -1.836 -37.094 -17.281 1 86.38 269 LEU B C 1
ATOM 6946 O O . LEU B 1 269 ? -2.275 -35.969 -17.062 1 86.38 269 LEU B O 1
ATOM 6950 N N . SER B 1 270 ? -2.617 -38.188 -17.453 1 91 270 SER B N 1
ATOM 6951 C CA . SER B 1 270 ? -4.07 -38.062 -17.484 1 91 270 SER B CA 1
ATOM 6952 C C . SER B 1 270 ? -4.699 -38.594 -16.188 1 91 270 SER B C 1
ATOM 6954 O O . SER B 1 270 ? -5.82 -39.094 -16.203 1 91 270 SER B O 1
ATOM 6956 N N . ARG B 1 271 ? -3.986 -38.5 -15.141 1 91.88 271 ARG B N 1
ATOM 6957 C CA . ARG B 1 271 ? -4.426 -39.094 -13.891 1 91.88 271 ARG B CA 1
ATOM 6958 C C . ARG B 1 271 ? -5.754 -38.531 -13.43 1 91.88 271 ARG B C 1
ATOM 6960 O O . ARG B 1 271 ? -6.641 -39.25 -12.984 1 91.88 271 ARG B O 1
ATOM 6967 N N . ILE B 1 272 ? -5.918 -37.188 -13.523 1 93.88 272 ILE B N 1
ATOM 6968 C CA . ILE B 1 272 ? -7.148 -36.562 -13.078 1 93.88 272 ILE B CA 1
ATOM 6969 C C . ILE B 1 272 ? -8.305 -36.969 -13.977 1 93.88 272 ILE B C 1
ATOM 6971 O O . ILE B 1 272 ? -9.406 -37.25 -13.492 1 93.88 272 ILE B O 1
ATOM 6975 N N . VAL B 1 273 ? -8.07 -37.062 -15.242 1 92.38 273 VAL B N 1
ATOM 6976 C CA . VAL B 1 273 ? -9.062 -37.5 -16.219 1 92.38 273 VAL B CA 1
ATOM 6977 C C . VAL B 1 273 ? -9.531 -38.906 -15.898 1 92.38 273 VAL B C 1
ATOM 6979 O O . VAL B 1 273 ? -10.734 -39.188 -15.812 1 92.38 273 VAL B O 1
ATOM 6982 N N . LEU B 1 274 ? -8.609 -39.719 -15.648 1 93.25 274 LEU B N 1
ATOM 6983 C CA . LEU B 1 274 ? -8.906 -41.125 -15.406 1 93.25 274 LEU B CA 1
ATOM 6984 C C . LEU B 1 274 ? -9.742 -41.281 -14.141 1 93.25 274 LEU B C 1
ATOM 6986 O O . LEU B 1 274 ? -10.742 -42.031 -14.141 1 93.25 274 LEU B O 1
ATOM 6990 N N . VAL B 1 275 ? -9.336 -40.656 -13.133 1 95.31 275 VAL B N 1
ATOM 6991 C CA . VAL B 1 275 ? -9.984 -40.844 -11.836 1 95.31 275 VAL B CA 1
ATOM 6992 C C . VAL B 1 275 ? -11.383 -40.219 -11.867 1 95.31 275 VAL B C 1
ATOM 6994 O O . VAL B 1 275 ? -12.359 -40.875 -11.508 1 95.31 275 VAL B O 1
ATOM 6997 N N . VAL B 1 276 ? -11.562 -38.969 -12.312 1 95 276 VAL B N 1
ATOM 6998 C CA . VAL B 1 276 ? -12.836 -38.281 -12.234 1 95 276 VAL B CA 1
ATOM 6999 C C . VAL B 1 276 ? -13.836 -38.875 -13.211 1 95 276 VAL B C 1
ATOM 7001 O O . VAL B 1 276 ? -15 -39.094 -12.867 1 95 276 VAL B O 1
ATOM 7004 N N . TYR B 1 277 ? -13.43 -39.25 -14.359 1 94.38 277 TYR B N 1
ATOM 7005 C CA . TYR B 1 277 ? -14.352 -39.781 -15.359 1 94.38 277 TYR B CA 1
ATOM 7006 C C . TYR B 1 277 ? -14.727 -41.219 -15.055 1 94.38 277 TYR B C 1
ATOM 7008 O O . TYR B 1 277 ? -15.844 -41.656 -15.344 1 94.38 277 TYR B O 1
ATOM 7016 N N . THR B 1 278 ? -13.812 -41.969 -14.43 1 95.31 278 THR B N 1
ATOM 7017 C CA . THR B 1 278 ? -14.172 -43.312 -13.969 1 95.31 278 THR B CA 1
ATOM 7018 C C . THR B 1 278 ? -15.211 -43.219 -12.859 1 95.31 278 THR B C 1
ATOM 7020 O O . THR B 1 278 ? -16.188 -43.969 -12.867 1 95.31 278 THR B O 1
ATOM 7023 N N . MET B 1 279 ? -14.992 -42.312 -11.922 1 95.94 279 MET B N 1
ATOM 7024 C CA . MET B 1 279 ? -15.953 -42.188 -10.836 1 95.94 279 MET B CA 1
ATOM 7025 C C . MET B 1 279 ? -17.297 -41.656 -11.352 1 95.94 279 MET B C 1
ATOM 7027 O O . MET B 1 279 ? -18.344 -42.031 -10.828 1 95.94 279 MET B O 1
ATOM 7031 N N . THR B 1 280 ? -17.219 -40.844 -12.336 1 95.56 280 THR B N 1
ATOM 7032 C CA . THR B 1 280 ? -18.438 -40.344 -12.969 1 95.56 280 THR B CA 1
ATOM 7033 C C . THR B 1 280 ? -19.203 -41.469 -13.633 1 95.56 280 THR B C 1
ATOM 7035 O O . THR B 1 280 ? -20.438 -41.531 -13.531 1 95.56 280 THR B O 1
ATOM 7038 N N . LEU B 1 281 ? -18.5 -42.344 -14.25 1 95.06 281 LEU B N 1
ATOM 7039 C CA . LEU B 1 281 ? -19.125 -43.5 -14.891 1 95.06 281 LEU B CA 1
ATOM 7040 C C . LEU B 1 281 ? -19.797 -44.375 -13.852 1 95.06 281 LEU B C 1
ATOM 7042 O O . LEU B 1 281 ? -20.891 -44.906 -14.086 1 95.06 281 LEU B O 1
ATOM 7046 N N . ILE B 1 282 ? -19.125 -44.562 -12.781 1 94.38 282 ILE B N 1
ATOM 7047 C CA . ILE B 1 282 ? -19.672 -45.375 -11.719 1 94.38 282 ILE B CA 1
ATOM 7048 C C . ILE B 1 282 ? -20.969 -44.781 -11.195 1 94.38 282 ILE B C 1
ATOM 7050 O O . ILE B 1 282 ? -21.953 -45.469 -11.016 1 94.38 282 ILE B O 1
ATOM 7054 N N . THR B 1 283 ? -20.922 -43.531 -10.938 1 94.5 283 THR B N 1
ATOM 7055 C CA . THR B 1 283 ? -22.109 -42.844 -10.422 1 94.5 283 THR B CA 1
ATOM 7056 C C . THR B 1 283 ? -23.234 -42.875 -11.445 1 94.5 283 THR B C 1
ATOM 7058 O O . THR B 1 283 ? -24.406 -42.969 -11.086 1 94.5 283 THR B O 1
ATOM 7061 N N . TRP B 1 284 ? -22.844 -42.75 -12.695 1 92.94 284 TRP B N 1
ATOM 7062 C CA . TRP B 1 284 ? -23.844 -42.812 -13.766 1 92.94 284 TRP B CA 1
ATOM 7063 C C . TRP B 1 284 ? -24.5 -44.188 -13.836 1 92.94 284 TRP B C 1
ATOM 7065 O O . TRP B 1 284 ? -25.719 -44.281 -14 1 92.94 284 TRP B O 1
ATOM 7075 N N . ILE B 1 285 ? -23.766 -45.188 -13.656 1 93.25 285 ILE B N 1
ATOM 7076 C CA . ILE B 1 285 ? -24.266 -46.562 -13.688 1 93.25 285 ILE B CA 1
ATOM 7077 C C . ILE B 1 285 ? -25.172 -46.781 -12.484 1 93.25 285 ILE B C 1
ATOM 7079 O O . ILE B 1 285 ? -26.219 -47.438 -12.602 1 93.25 285 ILE B O 1
ATOM 7083 N N . LEU B 1 286 ? -24.766 -46.281 -11.391 1 92 286 LEU B N 1
ATOM 7084 C CA . LEU B 1 286 ? -25.594 -46.438 -10.195 1 92 286 LEU B CA 1
ATOM 7085 C C . LEU B 1 286 ? -26.922 -45.719 -10.359 1 92 286 LEU B C 1
ATOM 7087 O O . LEU B 1 286 ? -27.953 -46.188 -9.891 1 92 286 LEU B O 1
ATOM 7091 N N . ASP B 1 287 ? -26.844 -44.625 -10.961 1 89.75 287 ASP B N 1
ATOM 7092 C CA . ASP B 1 287 ? -28.062 -43.844 -11.211 1 89.75 287 ASP B CA 1
ATOM 7093 C C . ASP B 1 287 ? -29 -44.625 -12.156 1 89.75 287 ASP B C 1
ATOM 7095 O O . ASP B 1 287 ? -30.219 -44.594 -11.977 1 89.75 287 ASP B O 1
ATOM 7099 N N . LEU B 1 288 ? -28.469 -45.312 -13.117 1 89.81 288 LEU B N 1
ATOM 7100 C CA . LEU B 1 288 ? -29.25 -46.094 -14.062 1 89.81 288 LEU B CA 1
ATOM 7101 C C . LEU B 1 288 ? -29.922 -47.281 -13.359 1 89.81 288 LEU B C 1
ATOM 7103 O O . LEU B 1 288 ? -31 -47.719 -13.773 1 89.81 288 LEU B O 1
ATOM 7107 N N . GLN B 1 289 ? -29.281 -47.688 -12.312 1 91.19 289 GLN B N 1
ATOM 7108 C CA . GLN B 1 289 ? -29.828 -48.844 -11.57 1 91.19 289 GLN B CA 1
ATOM 7109 C C . GLN B 1 289 ? -30.812 -48.375 -10.5 1 91.19 289 GLN B C 1
ATOM 7111 O O . GLN B 1 289 ? -31.312 -49.188 -9.719 1 91.19 289 GLN B O 1
ATOM 7116 N N . GLY B 1 290 ? -31.156 -47.125 -10.422 1 85 290 GLY B N 1
ATOM 7117 C CA . GLY B 1 290 ? -32.125 -46.594 -9.484 1 85 290 GLY B CA 1
ATOM 7118 C C . GLY B 1 290 ? -31.531 -46.312 -8.117 1 85 290 GLY B C 1
ATOM 7119 O O . GLY B 1 290 ? -32.281 -46.125 -7.145 1 85 290 GLY B O 1
ATOM 7120 N N . LYS B 1 291 ? -30.328 -46.406 -7.945 1 85.25 291 LYS B N 1
ATOM 7121 C CA . LYS B 1 291 ? -29.656 -46.125 -6.68 1 85.25 291 LYS B CA 1
ATOM 7122 C C . LYS B 1 291 ? -29.047 -44.719 -6.676 1 85.25 291 LYS B C 1
ATOM 7124 O O . LYS B 1 291 ? -27.828 -44.562 -6.496 1 85.25 291 LYS B O 1
ATOM 7129 N N . SER B 1 292 ? -30.031 -43.844 -6.969 1 78.12 292 SER B N 1
ATOM 7130 C CA . SER B 1 292 ? -29.609 -42.469 -7.008 1 78.12 292 SER B CA 1
ATOM 7131 C C . SER B 1 292 ? -29.547 -41.844 -5.605 1 78.12 292 SER B C 1
ATOM 7133 O O . SER B 1 292 ? -30.25 -42.312 -4.703 1 78.12 292 SER B O 1
ATOM 7135 N N . GLY B 1 293 ? -28.516 -41.219 -5.18 1 80.12 293 GLY B N 1
ATOM 7136 C CA . GLY B 1 293 ? -28.531 -40.5 -3.912 1 80.12 293 GLY B CA 1
ATOM 7137 C C . GLY B 1 293 ? -27.469 -40.969 -2.941 1 80.12 293 GLY B C 1
ATOM 7138 O O . GLY B 1 293 ? -27.25 -40.344 -1.897 1 80.12 293 GLY B O 1
ATOM 7139 N N . PHE B 1 294 ? -26.859 -42.062 -3.322 1 87.06 294 PHE B N 1
ATOM 7140 C CA . PHE B 1 294 ? -25.844 -42.594 -2.414 1 87.06 294 PHE B CA 1
ATOM 7141 C C . PHE B 1 294 ? -24.609 -41.719 -2.416 1 87.06 294 PHE B C 1
ATOM 7143 O O . PHE B 1 294 ? -23.938 -41.562 -1.391 1 87.06 294 PHE B O 1
ATOM 7150 N N . ILE B 1 295 ? -24.344 -41.188 -3.516 1 93.19 295 ILE B N 1
ATOM 7151 C CA . ILE B 1 295 ? -23.172 -40.312 -3.68 1 93.19 295 ILE B CA 1
ATOM 7152 C C . ILE B 1 295 ? -23.609 -38.906 -4.059 1 93.19 295 ILE B C 1
ATOM 7154 O O . ILE B 1 295 ? -24.5 -38.719 -4.887 1 93.19 295 ILE B O 1
ATOM 7158 N N . ASN B 1 296 ? -23.062 -37.938 -3.316 1 93.69 296 ASN B N 1
ATOM 7159 C CA . ASN B 1 296 ? -23.359 -36.562 -3.65 1 93.69 296 ASN B CA 1
ATOM 7160 C C . ASN B 1 296 ? -22.688 -36.125 -4.957 1 93.69 296 ASN B C 1
ATOM 7162 O O . ASN B 1 296 ? -21.469 -36.281 -5.117 1 93.69 296 ASN B O 1
ATOM 7166 N N . ILE B 1 297 ? -23.531 -35.625 -5.848 1 93.5 297 ILE B N 1
ATOM 7167 C CA . ILE B 1 297 ? -23.031 -35.281 -7.176 1 93.5 297 ILE B CA 1
ATOM 7168 C C . ILE B 1 297 ? -23.172 -33.781 -7.402 1 93.5 297 ILE B C 1
ATOM 7170 O O . ILE B 1 297 ? -23.812 -33.062 -6.613 1 93.5 297 ILE B O 1
ATOM 7174 N N . VAL B 1 298 ? -22.516 -33.156 -8.406 1 92.69 298 VAL B N 1
ATOM 7175 C CA . VAL B 1 298 ? -22.5 -31.75 -8.758 1 92.69 298 VAL B CA 1
ATOM 7176 C C . VAL B 1 298 ? -23.906 -31.266 -9.039 1 92.69 298 VAL B C 1
ATOM 7178 O O . VAL B 1 298 ? -24.328 -30.219 -8.547 1 92.69 298 VAL B O 1
ATOM 7181 N N . GLY B 1 299 ? -24.641 -32.031 -9.734 1 88.25 299 GLY B N 1
ATOM 7182 C CA . GLY B 1 299 ? -26.016 -31.656 -10.047 1 88.25 299 GLY B CA 1
ATOM 7183 C C . GLY B 1 299 ? -26.125 -30.797 -11.297 1 88.25 299 GLY B C 1
ATOM 7184 O O . GLY B 1 299 ? -25.359 -30.984 -12.25 1 88.25 299 GLY B O 1
ATOM 7185 N N . ASN B 1 300 ? -26.938 -29.781 -11.289 1 88.19 300 ASN B N 1
ATOM 7186 C CA . ASN B 1 300 ? -27.281 -29.047 -12.508 1 88.19 300 ASN B CA 1
ATOM 7187 C C . ASN B 1 300 ? -26.172 -28.094 -12.93 1 88.19 300 ASN B C 1
ATOM 7189 O O . ASN B 1 300 ? -25.672 -27.312 -12.117 1 88.19 300 ASN B O 1
ATOM 7193 N N . VAL B 1 301 ? -25.672 -28.25 -14.148 1 92.44 301 VAL B N 1
ATOM 7194 C CA . VAL B 1 301 ? -24.719 -27.359 -14.789 1 92.44 301 VAL B CA 1
ATOM 7195 C C . VAL B 1 301 ? -25.344 -26.734 -16.047 1 92.44 301 VAL B C 1
ATOM 7197 O O . VAL B 1 301 ? -25.688 -27.453 -16.984 1 92.44 301 VAL B O 1
ATOM 7200 N N . THR B 1 302 ? -25.469 -25.422 -16.047 1 92.06 302 THR B N 1
ATOM 7201 C CA . THR B 1 302 ? -26.109 -24.719 -17.156 1 92.06 302 THR B CA 1
ATOM 7202 C C . THR B 1 302 ? -25.219 -24.75 -18.391 1 92.06 302 THR B C 1
ATOM 7204 O O . THR B 1 302 ? -24 -24.531 -18.312 1 92.06 302 THR B O 1
ATOM 7207 N N . SER B 1 303 ? -25.828 -25.094 -19.5 1 91.94 303 SER B N 1
ATOM 7208 C CA . SER B 1 303 ? -25.094 -25.141 -20.75 1 91.94 303 SER B CA 1
ATOM 7209 C C . SER B 1 303 ? -25.078 -23.781 -21.438 1 91.94 303 SER B C 1
ATOM 7211 O O . SER B 1 303 ? -25.938 -22.953 -21.203 1 91.94 303 SER B O 1
ATOM 7213 N N . GLY B 1 304 ? -24.047 -23.547 -22.234 1 89.06 304 GLY B N 1
ATOM 7214 C CA . GLY B 1 304 ? -23.969 -22.328 -23.016 1 89.06 304 GLY B CA 1
ATOM 7215 C C . GLY B 1 304 ? -23.172 -21.234 -22.328 1 89.06 304 GLY B C 1
ATOM 7216 O O . GLY B 1 304 ? -22.797 -21.375 -21.156 1 89.06 304 GLY B O 1
ATOM 7217 N N . ILE B 1 305 ? -22.938 -20.219 -23.109 1 89.69 305 ILE B N 1
ATOM 7218 C CA . ILE B 1 305 ? -22.141 -19.109 -22.594 1 89.69 305 ILE B CA 1
ATOM 7219 C C . ILE B 1 305 ? -23.078 -18.031 -22.062 1 89.69 305 ILE B C 1
ATOM 7221 O O . ILE B 1 305 ? -24.141 -17.766 -22.641 1 89.69 305 ILE B O 1
ATOM 7225 N N . ASN B 1 306 ? -22.734 -17.531 -20.938 1 92.44 306 ASN B N 1
ATOM 7226 C CA . ASN B 1 306 ? -23.484 -16.438 -20.344 1 92.44 306 ASN B CA 1
ATOM 7227 C C . ASN B 1 306 ? -22.812 -15.086 -20.594 1 92.44 306 ASN B C 1
ATOM 7229 O O . ASN B 1 306 ? -21.797 -14.773 -19.984 1 92.44 306 ASN B O 1
ATOM 7233 N N . ILE B 1 307 ? -23.406 -14.273 -21.5 1 91.94 307 ILE B N 1
ATOM 7234 C CA . ILE B 1 307 ? -22.875 -12.953 -21.797 1 91.94 307 ILE B CA 1
ATOM 7235 C C . ILE B 1 307 ? -23.484 -11.922 -20.859 1 91.94 307 ILE B C 1
ATOM 7237 O O . ILE B 1 307 ? -24.719 -11.812 -20.75 1 91.94 307 ILE B O 1
ATOM 7241 N N . GLN B 1 308 ? -22.688 -11.367 -20.078 1 89.62 308 GLN B N 1
ATOM 7242 C CA . GLN B 1 308 ? -23.141 -10.359 -19.125 1 89.62 308 GLN B CA 1
ATOM 7243 C C . GLN B 1 308 ? -22.188 -9.164 -19.094 1 89.62 308 GLN B C 1
ATOM 7245 O O . GLN B 1 308 ? -20.969 -9.336 -19.031 1 89.62 308 GLN B O 1
ATOM 7250 N N . VAL B 1 309 ? -22.797 -7.969 -19.156 1 89.75 309 VAL B N 1
ATOM 7251 C CA . VAL B 1 309 ? -22 -6.75 -19.062 1 89.75 309 VAL B CA 1
ATOM 7252 C C . VAL B 1 309 ? -21.75 -6.391 -17.609 1 89.75 309 VAL B C 1
ATOM 7254 O O . VAL B 1 309 ? -22.688 -6.371 -16.797 1 89.75 309 VAL B O 1
ATOM 7257 N N . PRO B 1 310 ? -20.469 -6.238 -17.266 1 90.88 310 PRO B N 1
ATOM 7258 C CA . PRO B 1 310 ? -20.172 -5.844 -15.883 1 90.88 310 PRO B CA 1
ATOM 7259 C C . PRO B 1 310 ? -20.875 -4.547 -15.477 1 90.88 310 PRO B C 1
ATOM 7261 O O . PRO B 1 310 ? -20.969 -3.613 -16.281 1 90.88 310 PRO B O 1
ATOM 7264 N N . GLU B 1 311 ? -21.391 -4.48 -14.359 1 86.12 311 GLU B N 1
ATOM 7265 C CA . GLU B 1 311 ? -22.078 -3.295 -13.844 1 86.12 311 GLU B CA 1
ATOM 7266 C C . GLU B 1 311 ? -21.078 -2.256 -13.344 1 86.12 311 GLU B C 1
ATOM 7268 O O . GLU B 1 311 ? -20.641 -2.305 -12.195 1 86.12 311 GLU B O 1
ATOM 7273 N N . ILE B 1 312 ? -20.766 -1.232 -14.07 1 82.81 312 ILE B N 1
ATOM 7274 C CA . ILE B 1 312 ? -19.703 -0.284 -13.773 1 82.81 312 ILE B CA 1
ATOM 7275 C C . ILE B 1 312 ? -20.281 0.96 -13.109 1 82.81 312 ILE B C 1
ATOM 7277 O O . ILE B 1 312 ? -19.562 1.706 -12.43 1 82.81 312 ILE B O 1
ATOM 7281 N N . GLY B 1 313 ? -21.469 1.182 -13.023 1 71.88 313 GLY B N 1
ATOM 7282 C CA . GLY B 1 313 ? -22.031 2.469 -12.641 1 71.88 313 GLY B CA 1
ATOM 7283 C C . GLY B 1 313 ? -22.359 2.566 -11.164 1 71.88 313 GLY B C 1
ATOM 7284 O O . GLY B 1 313 ? -22.703 3.643 -10.672 1 71.88 313 GLY B O 1
ATOM 7285 N N . ASN B 1 314 ? -22.219 1.506 -10.469 1 71.88 314 ASN B N 1
ATOM 7286 C CA . ASN B 1 314 ? -22.609 1.531 -9.062 1 71.88 314 ASN B CA 1
ATOM 7287 C C . ASN B 1 314 ? -21.406 1.692 -8.148 1 71.88 314 ASN B C 1
ATOM 7289 O O . ASN B 1 314 ? -20.609 0.761 -7.984 1 71.88 314 ASN B O 1
ATOM 7293 N N . LEU B 1 315 ? -21.281 2.85 -7.496 1 66.5 315 LEU B N 1
ATOM 7294 C CA . LEU B 1 315 ? -20.172 3.182 -6.625 1 66.5 315 LEU B CA 1
ATOM 7295 C C . LEU B 1 315 ? -20.125 2.252 -5.418 1 66.5 315 LEU B C 1
ATOM 7297 O O . LEU B 1 315 ? -19.047 1.918 -4.922 1 66.5 315 LEU B O 1
ATOM 7301 N N . HIS B 1 316 ? -21.312 1.866 -5.023 1 68.81 316 HIS B N 1
ATOM 7302 C CA . HIS B 1 316 ? -21.375 0.984 -3.865 1 68.81 316 HIS B CA 1
ATOM 7303 C C . HIS B 1 316 ? -20.719 -0.357 -4.152 1 68.81 316 HIS B C 1
ATOM 7305 O O . HIS B 1 316 ? -20.125 -0.966 -3.256 1 68.81 316 HIS B O 1
ATOM 7311 N N . SER B 1 317 ? -20.781 -0.695 -5.434 1 76.25 317 SER B N 1
ATOM 7312 C CA . SER B 1 317 ? -20.156 -1.959 -5.816 1 76.25 317 SER B CA 1
ATOM 7313 C C . SER B 1 317 ? -18.641 -1.88 -5.719 1 76.25 317 SER B C 1
ATOM 7315 O O . SER B 1 317 ? -17.984 -2.855 -5.348 1 76.25 317 SER B O 1
ATOM 7317 N N . TYR B 1 318 ? -18.141 -0.704 -5.883 1 75.75 318 TYR B N 1
ATOM 7318 C CA . TYR B 1 318 ? -16.703 -0.532 -5.82 1 75.75 318 TYR B CA 1
ATOM 7319 C C . TYR B 1 318 ? -16.219 -0.532 -4.375 1 75.75 318 TYR B C 1
ATOM 7321 O O . TYR B 1 318 ? -15.109 -0.996 -4.082 1 75.75 318 TYR B O 1
ATOM 7329 N N . GLN B 1 319 ? -17.016 -0.038 -3.529 1 71.38 319 GLN B N 1
ATOM 7330 C CA . GLN B 1 319 ? -16.656 -0.005 -2.115 1 71.38 319 GLN B CA 1
ATOM 7331 C C . GLN B 1 319 ? -16.625 -1.412 -1.525 1 71.38 319 GLN B C 1
ATOM 7333 O O . GLN B 1 319 ? -15.789 -1.708 -0.667 1 71.38 319 GLN B O 1
ATOM 7338 N N . ALA B 1 320 ? -17.453 -2.211 -2.125 1 71.88 320 ALA B N 1
ATOM 7339 C CA . ALA B 1 320 ? -17.547 -3.576 -1.619 1 71.88 320 ALA B CA 1
ATOM 7340 C C . ALA B 1 320 ? -16.328 -4.395 -2.018 1 71.88 320 ALA B C 1
ATOM 7342 O O . ALA B 1 320 ? -15.93 -5.312 -1.301 1 71.88 320 ALA B O 1
ATOM 7343 N N . ILE B 1 321 ? -15.719 -3.973 -3.115 1 79.12 321 ILE B N 1
ATOM 7344 C CA . ILE B 1 321 ? -14.602 -4.777 -3.604 1 79.12 321 ILE B CA 1
ATOM 7345 C C . ILE B 1 321 ? -13.32 -3.951 -3.568 1 79.12 321 ILE B C 1
ATOM 7347 O O . ILE B 1 321 ? -12.359 -4.246 -4.289 1 79.12 321 ILE B O 1
ATOM 7351 N N . SER B 1 322 ? -13.188 -2.951 -2.746 1 77.12 322 SER B N 1
ATOM 7352 C CA . SER B 1 322 ? -12.148 -1.928 -2.816 1 77.12 322 SER B CA 1
ATOM 7353 C C . SER B 1 322 ? -10.766 -2.531 -2.619 1 77.12 322 SER B C 1
ATOM 7355 O O . SER B 1 322 ? -9.875 -2.348 -3.455 1 77.12 322 SER B O 1
ATOM 7357 N N . VAL B 1 323 ? -10.555 -3.404 -1.634 1 77.75 323 VAL B N 1
ATOM 7358 C CA . VAL B 1 323 ? -9.227 -3.943 -1.363 1 77.75 323 VAL B CA 1
ATOM 7359 C C . VAL B 1 323 ? -8.867 -4.996 -2.41 1 77.75 323 VAL B C 1
ATOM 7361 O O . VAL B 1 323 ? -7.711 -5.109 -2.818 1 77.75 323 VAL B O 1
ATOM 7364 N N . ALA B 1 324 ? -9.875 -5.652 -2.916 1 85.19 324 ALA B N 1
ATOM 7365 C CA . ALA B 1 324 ? -9.672 -6.719 -3.891 1 85.19 324 ALA B CA 1
ATOM 7366 C C . ALA B 1 324 ? -9.234 -6.156 -5.238 1 85.19 324 ALA B C 1
ATOM 7368 O O . ALA B 1 324 ? -8.547 -6.832 -6.008 1 85.19 324 ALA B O 1
ATOM 7369 N N . ILE B 1 325 ? -9.586 -4.938 -5.484 1 87.31 325 ILE B N 1
ATOM 7370 C CA . ILE B 1 325 ? -9.281 -4.32 -6.766 1 87.31 325 ILE B CA 1
ATOM 7371 C C . ILE B 1 325 ? -7.766 -4.18 -6.922 1 87.31 325 ILE B C 1
ATOM 7373 O O . ILE B 1 325 ? -7.246 -4.215 -8.039 1 87.31 325 ILE B O 1
ATOM 7377 N N . ILE B 1 326 ? -7.078 -4.18 -5.855 1 83.19 326 ILE B N 1
ATOM 7378 C CA . ILE B 1 326 ? -5.633 -4.012 -5.91 1 83.19 326 ILE B CA 1
ATOM 7379 C C . ILE B 1 326 ? -4.949 -5.375 -5.867 1 83.19 326 ILE B C 1
ATOM 7381 O O . ILE B 1 326 ? -3.998 -5.625 -6.609 1 83.19 326 ILE B O 1
ATOM 7385 N N . VAL B 1 327 ? -5.426 -6.258 -5.102 1 89.25 327 VAL B N 1
ATOM 7386 C CA . VAL B 1 327 ? -4.758 -7.523 -4.809 1 89.25 327 VAL B CA 1
ATOM 7387 C C . VAL B 1 327 ? -4.988 -8.508 -5.957 1 89.25 327 VAL B C 1
ATOM 7389 O O . VAL B 1 327 ? -4.066 -9.203 -6.375 1 89.25 327 VAL B O 1
ATOM 7392 N N . VAL B 1 328 ? -6.16 -8.547 -6.539 1 93.12 328 VAL B N 1
ATOM 7393 C CA . VAL B 1 328 ? -6.578 -9.586 -7.469 1 93.12 328 VAL B CA 1
ATOM 7394 C C . VAL B 1 328 ? -5.859 -9.406 -8.805 1 93.12 328 VAL B C 1
ATOM 7396 O O . VAL B 1 328 ? -5.523 -10.383 -9.477 1 93.12 328 VAL B O 1
ATOM 7399 N N . PRO B 1 329 ? -5.605 -8.234 -9.211 1 93.94 329 PRO B N 1
ATOM 7400 C CA . PRO B 1 329 ? -4.836 -8.133 -10.453 1 93.94 329 PRO B CA 1
ATOM 7401 C C . PRO B 1 329 ? -3.359 -8.469 -10.258 1 93.94 329 PRO B C 1
ATOM 7403 O O . PRO B 1 329 ? -2.703 -8.938 -11.195 1 93.94 329 PRO B O 1
ATOM 7406 N N . LEU B 1 330 ? -2.809 -8.367 -9.117 1 94.12 330 LEU B N 1
ATOM 7407 C CA . LEU B 1 330 ? -1.37 -8.492 -8.914 1 94.12 330 LEU B CA 1
ATOM 7408 C C . LEU B 1 330 ? -1.004 -9.914 -8.484 1 94.12 330 LEU B C 1
ATOM 7410 O O . LEU B 1 330 ? -0.116 -10.531 -9.07 1 94.12 330 LEU B O 1
ATOM 7414 N N . MET B 1 331 ? -1.706 -10.43 -7.555 1 94.62 331 MET B N 1
ATOM 7415 C CA . MET B 1 331 ? -1.334 -11.727 -6.988 1 94.62 331 MET B CA 1
ATOM 7416 C C . MET B 1 331 ? -1.461 -12.828 -8.031 1 94.62 331 MET B C 1
ATOM 7418 O O . MET B 1 331 ? -0.539 -13.625 -8.211 1 94.62 331 MET B O 1
ATOM 7422 N N . PRO B 1 332 ? -2.582 -12.891 -8.758 1 96.19 332 PRO B N 1
ATOM 7423 C CA . PRO B 1 332 ? -2.646 -13.914 -9.812 1 96.19 332 PRO B CA 1
ATOM 7424 C C . PRO B 1 332 ? -1.573 -13.727 -10.883 1 96.19 332 PRO B C 1
ATOM 7426 O O . PRO B 1 332 ? -1.091 -14.703 -11.453 1 96.19 332 PRO B O 1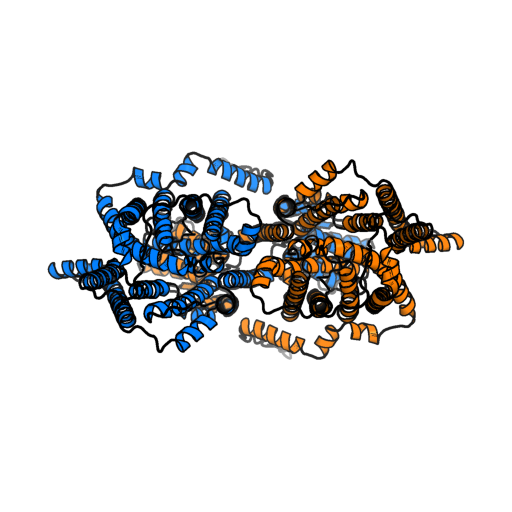
ATOM 7429 N N . PHE B 1 333 ? -1.193 -12.555 -11.102 1 96.88 333 PHE B N 1
ATOM 7430 C CA . PHE B 1 333 ? -0.128 -12.312 -12.07 1 96.88 333 PHE B CA 1
ATOM 7431 C C . PHE B 1 333 ? 1.184 -12.93 -11.594 1 96.88 333 PHE B C 1
ATOM 7433 O O . PHE B 1 333 ? 1.898 -13.555 -12.375 1 96.88 333 PHE B O 1
ATOM 7440 N N . VAL B 1 334 ? 1.481 -12.695 -10.359 1 94.88 334 VAL B N 1
ATOM 7441 C CA . VAL B 1 334 ? 2.738 -13.211 -9.836 1 94.88 334 VAL B CA 1
ATOM 7442 C C . VAL B 1 334 ? 2.738 -14.742 -9.906 1 94.88 334 VAL B C 1
ATOM 7444 O O . VAL B 1 334 ? 3.758 -15.352 -10.234 1 94.88 334 VAL B O 1
ATOM 7447 N N . LEU B 1 335 ? 1.618 -15.328 -9.609 1 95.62 335 LEU B N 1
ATOM 7448 C CA . LEU B 1 335 ? 1.489 -16.781 -9.734 1 95.62 335 LEU B CA 1
ATOM 7449 C C . LEU B 1 335 ? 1.703 -17.219 -11.18 1 95.62 335 LEU B C 1
ATOM 7451 O O . LEU B 1 335 ? 2.414 -18.203 -11.43 1 95.62 335 LEU B O 1
ATOM 7455 N N . ASN B 1 336 ? 1.087 -16.5 -12.039 1 96.69 336 ASN B N 1
ATOM 7456 C CA . ASN B 1 336 ? 1.213 -16.781 -13.469 1 96.69 336 ASN B CA 1
ATOM 7457 C C . ASN B 1 336 ? 2.656 -16.625 -13.938 1 96.69 336 ASN B C 1
ATOM 7459 O O . ASN B 1 336 ? 3.178 -17.5 -14.633 1 96.69 336 ASN B O 1
ATOM 7463 N N . TYR B 1 337 ? 3.277 -15.562 -13.562 1 94.31 337 TYR B N 1
ATOM 7464 C CA . TYR B 1 337 ? 4.621 -15.219 -14.008 1 94.31 337 TYR B CA 1
ATOM 7465 C C . TYR B 1 337 ? 5.645 -16.219 -13.492 1 94.31 337 TYR B C 1
ATOM 7467 O O . TYR B 1 337 ? 6.602 -16.562 -14.188 1 94.31 337 TYR B O 1
ATOM 7475 N N . THR B 1 338 ? 5.43 -16.703 -12.328 1 91.56 338 THR B N 1
ATOM 7476 C CA . THR B 1 338 ? 6.324 -17.688 -11.734 1 91.56 338 THR B CA 1
ATOM 7477 C C . THR B 1 338 ? 6.281 -19 -12.516 1 91.56 338 THR B C 1
ATOM 7479 O O . THR B 1 338 ? 7.324 -19.594 -12.789 1 91.56 338 THR B O 1
ATOM 7482 N N . VAL B 1 339 ? 5.09 -19.391 -12.875 1 95.56 339 VAL B N 1
ATOM 7483 C CA . VAL B 1 339 ? 4.93 -20.625 -13.641 1 95.56 339 VAL B CA 1
ATOM 7484 C C . VAL B 1 339 ? 5.504 -20.438 -15.047 1 95.56 339 VAL B C 1
ATOM 7486 O O . VAL B 1 339 ? 6.207 -21.312 -15.555 1 95.56 339 VAL B O 1
ATOM 7489 N N . ALA B 1 340 ? 5.223 -19.297 -15.602 1 95.69 340 ALA B N 1
ATOM 7490 C CA . ALA B 1 340 ? 5.715 -19 -16.938 1 95.69 340 ALA B CA 1
ATOM 7491 C C . ALA B 1 340 ? 7.238 -18.969 -16.969 1 95.69 340 ALA B C 1
ATOM 7493 O O . ALA B 1 340 ? 7.855 -19.516 -17.891 1 95.69 340 ALA B O 1
ATOM 7494 N N . LYS B 1 341 ? 7.805 -18.406 -16.062 1 91 341 LYS B N 1
ATOM 7495 C CA . LYS B 1 341 ? 9.258 -18.328 -16 1 91 341 LYS B CA 1
ATOM 7496 C C . LYS B 1 341 ? 9.883 -19.703 -15.773 1 91 341 LYS B C 1
ATOM 7498 O O . LYS B 1 341 ? 10.938 -20.016 -16.328 1 91 341 LYS B O 1
ATOM 7503 N N . LYS B 1 342 ? 9.297 -20.453 -14.906 1 90.19 342 LYS B N 1
ATOM 7504 C CA . LYS B 1 342 ? 9.789 -21.797 -14.625 1 90.19 342 LYS B CA 1
ATOM 7505 C C . LYS B 1 342 ? 9.891 -22.625 -15.906 1 90.19 342 LYS B C 1
ATOM 7507 O O . LYS B 1 342 ? 10.953 -23.172 -16.219 1 90.19 342 LYS B O 1
ATOM 7512 N N . TYR B 1 343 ? 8.867 -22.609 -16.656 1 93.56 343 TYR B N 1
ATOM 7513 C CA . TYR B 1 343 ? 8.859 -23.469 -17.844 1 93.56 343 TYR B CA 1
ATOM 7514 C C . TYR B 1 343 ? 9.586 -22.797 -19 1 93.56 343 TYR B C 1
ATOM 7516 O O . TYR B 1 343 ? 10.141 -23.469 -19.859 1 93.56 343 TYR B O 1
ATOM 7524 N N . GLY B 1 344 ? 9.625 -21.438 -18.953 1 90.81 344 GLY B N 1
ATOM 7525 C CA . GLY B 1 344 ? 10.477 -20.734 -19.906 1 90.81 344 GLY B CA 1
ATOM 7526 C C . GLY B 1 344 ? 11.945 -21.094 -19.766 1 90.81 344 GLY B C 1
ATOM 7527 O O . GLY B 1 344 ? 12.625 -21.359 -20.766 1 90.81 344 GLY B O 1
ATOM 7528 N N . ARG B 1 345 ? 12.328 -21.219 -18.625 1 85.31 345 ARG B N 1
ATOM 7529 C CA . ARG B 1 345 ? 13.719 -21.547 -18.344 1 85.31 345 ARG B CA 1
ATOM 7530 C C . ARG B 1 345 ? 14.016 -23 -18.672 1 85.31 345 ARG B C 1
ATOM 7532 O O . ARG B 1 345 ? 15.094 -23.328 -19.172 1 85.31 345 ARG B O 1
ATOM 7539 N N . LEU B 1 346 ? 13.102 -23.844 -18.375 1 86 346 LEU B N 1
ATOM 7540 C CA . LEU B 1 346 ? 13.273 -25.266 -18.656 1 86 346 LEU B CA 1
ATOM 7541 C C . LEU B 1 346 ? 13.367 -25.516 -20.156 1 86 346 LEU B C 1
ATOM 7543 O O . LEU B 1 346 ? 14.133 -26.375 -20.594 1 86 346 LEU B O 1
ATOM 7547 N N . ASN B 1 347 ? 12.602 -24.75 -20.859 1 89.31 347 ASN B N 1
ATOM 7548 C CA . ASN B 1 347 ? 12.594 -24.938 -22.297 1 89.31 347 ASN B CA 1
ATOM 7549 C C . ASN B 1 347 ? 13.43 -23.875 -23 1 89.31 347 ASN B C 1
ATOM 7551 O O . ASN B 1 347 ? 13.383 -23.75 -24.234 1 89.31 347 ASN B O 1
ATOM 7555 N N . SER B 1 348 ? 14.117 -23 -22.281 1 85.81 348 SER B N 1
ATOM 7556 C CA . SER B 1 348 ? 15.133 -22.062 -22.75 1 85.81 348 SER B CA 1
ATOM 7557 C C . SER B 1 348 ? 14.516 -20.969 -23.609 1 85.81 348 SER B C 1
ATOM 7559 O O . SER B 1 348 ? 14.984 -20.703 -24.719 1 85.81 348 SER B O 1
ATOM 7561 N N . TYR B 1 349 ? 13.422 -20.516 -23.25 1 86.94 349 TYR B N 1
ATOM 7562 C CA . TYR B 1 349 ? 12.891 -19.312 -23.875 1 86.94 349 TYR B CA 1
ATOM 7563 C C . TYR B 1 349 ? 12.586 -18.234 -22.844 1 86.94 349 TYR B C 1
ATOM 7565 O O . TYR B 1 349 ? 12.445 -18.531 -21.656 1 86.94 349 TYR B O 1
ATOM 7573 N N . LYS B 1 350 ? 12.484 -17.031 -23.25 1 87.25 350 LYS B N 1
ATOM 7574 C CA . LYS B 1 350 ? 12.328 -15.891 -22.344 1 87.25 350 LYS B CA 1
ATOM 7575 C C . LYS B 1 350 ? 10.867 -15.477 -22.234 1 87.25 350 LYS B C 1
ATOM 7577 O O . LYS B 1 350 ? 10.133 -15.492 -23.219 1 87.25 350 LYS B O 1
ATOM 7582 N N . VAL B 1 351 ? 10.477 -15.195 -21.062 1 91.5 351 VAL B N 1
ATOM 7583 C CA . VAL B 1 351 ? 9.133 -14.695 -20.766 1 91.5 351 VAL B CA 1
ATOM 7584 C C . VAL B 1 351 ? 9.203 -13.219 -20.391 1 91.5 351 VAL B C 1
ATOM 7586 O O . VAL B 1 351 ? 10.039 -12.82 -19.578 1 91.5 351 VAL B O 1
ATOM 7589 N N . GLU B 1 352 ? 8.406 -12.414 -20.984 1 89.5 352 GLU B N 1
ATOM 7590 C CA . GLU B 1 352 ? 8.391 -10.984 -20.703 1 89.5 352 GLU B CA 1
ATOM 7591 C C . GLU B 1 352 ? 7.246 -10.609 -19.766 1 89.5 352 GLU B C 1
ATOM 7593 O O . GLU B 1 352 ? 6.09 -10.969 -20.016 1 89.5 352 GLU B O 1
ATOM 7598 N N . ASP B 1 353 ? 7.547 -9.906 -18.781 1 91.06 353 ASP B N 1
ATOM 7599 C CA . ASP B 1 353 ? 6.562 -9.562 -17.75 1 91.06 353 ASP B CA 1
ATOM 7600 C C . ASP B 1 353 ? 5.453 -8.688 -18.328 1 91.06 353 ASP B C 1
ATOM 7602 O O . ASP B 1 353 ? 4.27 -8.938 -18.094 1 91.06 353 ASP B O 1
ATOM 7606 N N . ASN B 1 354 ? 5.793 -7.652 -19.156 1 91.94 354 ASN B N 1
ATOM 7607 C CA . ASN B 1 354 ? 4.781 -6.758 -19.703 1 91.94 354 ASN B CA 1
ATOM 7608 C C . ASN B 1 354 ? 3.84 -7.496 -20.656 1 91.94 354 ASN B C 1
ATOM 7610 O O . ASN B 1 354 ? 2.643 -7.207 -20.703 1 91.94 354 ASN B O 1
ATOM 7614 N N . GLN B 1 355 ? 4.348 -8.445 -21.344 1 93.56 355 GLN B N 1
ATOM 7615 C CA . GLN B 1 355 ? 3.525 -9.242 -22.25 1 93.56 355 GLN B CA 1
ATOM 7616 C C . GLN B 1 355 ? 2.57 -10.141 -21.469 1 93.56 355 GLN B C 1
ATOM 7618 O O . GLN B 1 355 ? 1.427 -10.344 -21.875 1 93.56 355 GLN B O 1
ATOM 7623 N N . GLU B 1 356 ? 3.062 -10.672 -20.438 1 95.62 356 GLU B N 1
ATOM 7624 C CA . GLU B 1 356 ? 2.207 -11.516 -19.609 1 95.62 356 GLU B CA 1
ATOM 7625 C C . GLU B 1 356 ? 1.094 -10.703 -18.953 1 95.62 356 GLU B C 1
ATOM 7627 O O . GLU B 1 356 ? -0.029 -11.188 -18.797 1 95.62 356 GLU B O 1
ATOM 7632 N N . PHE B 1 357 ? 1.438 -9.469 -18.547 1 96.06 357 PHE B N 1
ATOM 7633 C CA . PHE B 1 357 ? 0.41 -8.578 -18.016 1 96.06 357 PHE B CA 1
ATOM 7634 C C . PHE B 1 357 ? -0.654 -8.289 -19.062 1 96.06 357 PHE B C 1
ATOM 7636 O O . PHE B 1 357 ? -1.847 -8.25 -18.766 1 96.06 357 PHE B O 1
ATOM 7643 N N . LEU B 1 358 ? -0.24 -8.062 -20.25 1 95.62 358 LEU B N 1
ATOM 7644 C CA . LEU B 1 358 ? -1.167 -7.781 -21.344 1 95.62 358 LEU B CA 1
ATOM 7645 C C . LEU B 1 358 ? -2.057 -8.984 -21.625 1 95.62 358 LEU B C 1
ATOM 7647 O O . LEU B 1 358 ? -3.27 -8.844 -21.797 1 95.62 358 LEU B O 1
ATOM 7651 N N . ALA B 1 359 ? -1.441 -10.117 -21.656 1 96.88 359 ALA B N 1
ATOM 7652 C CA . ALA B 1 359 ? -2.184 -11.352 -21.922 1 96.88 359 ALA B CA 1
ATOM 7653 C C . ALA B 1 359 ? -3.215 -11.609 -20.828 1 96.88 359 ALA B C 1
ATOM 7655 O O . ALA B 1 359 ? -4.395 -11.828 -21.109 1 96.88 359 ALA B O 1
ATOM 7656 N N . LEU B 1 360 ? -2.812 -11.578 -19.578 1 97.69 360 LEU B N 1
ATOM 7657 C CA . LEU B 1 360 ? -3.73 -11.812 -18.469 1 97.69 360 LEU B CA 1
ATOM 7658 C C . LEU B 1 360 ? -4.785 -10.719 -18.391 1 97.69 360 LEU B C 1
ATOM 7660 O O . LEU B 1 360 ? -5.93 -10.977 -18.016 1 97.69 360 LEU B O 1
ATOM 7664 N N . GLY B 1 361 ? -4.332 -9.492 -18.641 1 97.88 361 GLY B N 1
ATOM 7665 C CA . GLY B 1 361 ? -5.27 -8.375 -18.641 1 97.88 361 GLY B CA 1
ATOM 7666 C C . GLY B 1 361 ? -6.414 -8.555 -19.625 1 97.88 361 GLY B C 1
ATOM 7667 O O . GLY B 1 361 ? -7.578 -8.352 -19.266 1 97.88 361 GLY B O 1
ATOM 7668 N N . PHE B 1 362 ? -6.102 -8.977 -20.781 1 97.56 362 PHE B N 1
ATOM 7669 C CA . PHE B 1 362 ? -7.141 -9.172 -21.781 1 97.56 362 PHE B CA 1
ATOM 7670 C C . PHE B 1 362 ? -7.965 -10.414 -21.469 1 97.56 362 PHE B C 1
ATOM 7672 O O . PHE B 1 362 ? -9.164 -10.461 -21.766 1 97.56 362 PHE B O 1
ATOM 7679 N N . CYS B 1 363 ? -7.332 -11.438 -20.891 1 98.06 363 CYS B N 1
ATOM 7680 C CA . CYS B 1 363 ? -8.094 -12.594 -20.438 1 98.06 363 CYS B CA 1
ATOM 7681 C C . CYS B 1 363 ? -9.188 -12.18 -19.453 1 98.06 363 CYS B C 1
ATOM 7683 O O . CYS B 1 363 ? -10.336 -12.586 -19.594 1 98.06 363 CYS B O 1
ATOM 7685 N N . ASN B 1 364 ? -8.789 -11.344 -18.516 1 98.31 364 ASN B N 1
ATOM 7686 C CA . ASN B 1 364 ? -9.742 -10.914 -17.5 1 98.31 364 ASN B CA 1
ATOM 7687 C C . ASN B 1 364 ? -10.719 -9.875 -18.047 1 98.31 364 ASN B C 1
ATOM 7689 O O . ASN B 1 364 ? -11.914 -9.93 -17.766 1 98.31 364 ASN B O 1
ATOM 7693 N N . PHE B 1 365 ? -10.234 -8.984 -18.875 1 97.69 365 PHE B N 1
ATOM 7694 C CA . PHE B 1 365 ? -11.078 -7.93 -19.422 1 97.69 365 PHE B CA 1
ATOM 7695 C C . PHE B 1 365 ? -12.164 -8.516 -20.328 1 97.69 365 PHE B C 1
ATOM 7697 O O . PHE B 1 365 ? -13.352 -8.297 -20.094 1 97.69 365 PHE B O 1
ATOM 7704 N N . LEU B 1 366 ? -11.797 -9.273 -21.281 1 97.5 366 LEU B N 1
ATOM 7705 C CA . LEU B 1 366 ? -12.758 -9.883 -22.203 1 97.5 366 LEU B CA 1
ATOM 7706 C C . LEU B 1 366 ? -13.539 -10.992 -21.516 1 97.5 366 LEU B C 1
ATOM 7708 O O . LEU B 1 366 ? -14.711 -11.219 -21.828 1 97.5 366 LEU B O 1
ATOM 7712 N N . GLY B 1 367 ? -12.875 -11.719 -20.625 1 97.25 367 GLY B N 1
ATOM 7713 C CA . GLY B 1 367 ? -13.547 -12.766 -19.875 1 97.25 367 GLY B CA 1
ATOM 7714 C C . GLY B 1 367 ? -14.695 -12.25 -19.031 1 97.25 367 GLY B C 1
ATOM 7715 O O . GLY B 1 367 ? -15.695 -12.945 -18.828 1 97.25 367 GLY B O 1
ATOM 7716 N N . SER B 1 368 ? -14.531 -11.016 -18.516 1 96.88 368 SER B N 1
ATOM 7717 C CA . SER B 1 368 ? -15.57 -10.445 -17.656 1 96.88 368 SER B CA 1
ATOM 7718 C C . SER B 1 368 ? -16.875 -10.289 -18.422 1 96.88 368 SER B C 1
ATOM 7720 O O . SER B 1 368 ? -17.953 -10.32 -17.828 1 96.88 368 SER B O 1
ATOM 7722 N N . PHE B 1 369 ? -16.906 -10.273 -19.719 1 96.69 369 PHE B N 1
ATOM 7723 C CA . PHE B 1 369 ? -18.109 -10.109 -20.531 1 96.69 369 PHE B CA 1
ATOM 7724 C C . PHE B 1 369 ? -18.781 -11.453 -20.781 1 96.69 369 PHE B C 1
ATOM 7726 O O . PHE B 1 369 ? -19.938 -11.5 -21.188 1 96.69 369 PHE B O 1
ATOM 7733 N N . VAL B 1 370 ? -18.078 -12.523 -20.469 1 95.88 370 VAL B N 1
ATOM 7734 C CA . VAL B 1 370 ? -18.641 -13.859 -20.641 1 95.88 370 VAL B CA 1
ATOM 7735 C C . VAL B 1 370 ? -18.75 -14.547 -19.281 1 95.88 370 VAL B C 1
ATOM 7737 O O . VAL B 1 370 ? -18.656 -15.773 -19.203 1 95.88 370 VAL B O 1
ATOM 7740 N N . SER B 1 371 ? -18.734 -13.797 -18.266 1 95.56 371 SER B N 1
ATOM 7741 C CA . SER B 1 371 ? -19.016 -14.25 -16.906 1 95.56 371 SER B CA 1
ATOM 7742 C C . SER B 1 371 ? -17.859 -15.086 -16.359 1 95.56 371 SER B C 1
ATOM 7744 O O . SER B 1 371 ? -18.078 -16.062 -15.641 1 95.56 371 SER B O 1
ATOM 7746 N N . ALA B 1 372 ? -16.672 -14.758 -16.812 1 96.62 372 ALA B N 1
ATOM 7747 C CA . ALA B 1 372 ? -15.484 -15.398 -16.266 1 96.62 372 ALA B CA 1
ATOM 7748 C C . ALA B 1 372 ? -14.977 -14.648 -15.031 1 96.62 372 ALA B C 1
ATOM 7750 O O . ALA B 1 372 ? -15.211 -13.445 -14.883 1 96.62 372 ALA B O 1
ATOM 7751 N N . TYR B 1 373 ? -14.43 -15.352 -14.109 1 96.38 373 TYR B N 1
ATOM 7752 C CA . TYR B 1 373 ? -13.75 -14.719 -12.992 1 96.38 373 TYR B CA 1
ATOM 7753 C C . TYR B 1 373 ? -12.234 -14.758 -13.18 1 96.38 373 TYR B C 1
ATOM 7755 O O . TYR B 1 373 ? -11.742 -15.289 -14.18 1 96.38 373 TYR B O 1
ATOM 7763 N N . PRO B 1 374 ? -11.445 -14.094 -12.367 1 97.25 374 PRO B N 1
ATOM 7764 C CA . PRO B 1 374 ? -10.016 -13.898 -12.633 1 97.25 374 PRO B CA 1
ATOM 7765 C C . PRO B 1 374 ? -9.266 -15.211 -12.836 1 97.25 374 PRO B C 1
ATOM 7767 O O . PRO B 1 374 ? -9.555 -16.203 -12.164 1 97.25 374 PRO B O 1
ATOM 7770 N N . VAL B 1 375 ? -8.281 -15.102 -13.719 1 98 375 VAL B N 1
ATOM 7771 C CA . VAL B 1 375 ? -7.609 -16.328 -14.141 1 98 375 VAL B CA 1
ATOM 7772 C C . VAL B 1 375 ? -6.113 -16.219 -13.844 1 98 375 VAL B C 1
ATOM 7774 O O . VAL B 1 375 ? -5.602 -15.141 -13.578 1 98 375 VAL B O 1
ATOM 7777 N N . THR B 1 376 ? -5.457 -17.344 -13.82 1 97.69 376 THR B N 1
ATOM 7778 C CA . THR B 1 376 ? -4.008 -17.453 -13.719 1 97.69 376 THR B CA 1
ATOM 7779 C C . THR B 1 376 ? -3.527 -18.812 -14.211 1 97.69 376 THR B C 1
ATOM 7781 O O . THR B 1 376 ? -4.324 -19.625 -14.672 1 97.69 376 THR B O 1
ATOM 7784 N N . ALA B 1 377 ? -2.264 -18.984 -14.219 1 97.5 377 ALA B N 1
ATOM 7785 C CA . ALA B 1 377 ? -1.672 -20.234 -14.68 1 97.5 377 ALA B CA 1
ATOM 7786 C C . ALA B 1 377 ? -1.892 -21.359 -13.656 1 97.5 377 ALA B C 1
ATOM 7788 O O . ALA B 1 377 ? -1.869 -21.109 -12.445 1 97.5 377 ALA B O 1
ATOM 7789 N N . SER B 1 378 ? -2.158 -22.547 -14.195 1 96.38 378 SER B N 1
ATOM 7790 C CA . SER B 1 378 ? -2.238 -23.75 -13.367 1 96.38 378 SER B CA 1
ATOM 7791 C C . SER B 1 378 ? -0.921 -24.516 -13.375 1 96.38 378 SER B C 1
ATOM 7793 O O . SER B 1 378 ? -0.318 -24.703 -14.438 1 96.38 378 SER B O 1
ATOM 7795 N N . ASN B 1 379 ? -0.496 -24.938 -12.25 1 94.12 379 ASN B N 1
ATOM 7796 C CA . ASN B 1 379 ? 0.739 -25.703 -12.156 1 94.12 379 ASN B CA 1
ATOM 7797 C C . ASN B 1 379 ? 0.586 -27.094 -12.781 1 94.12 379 ASN B C 1
ATOM 7799 O O . ASN B 1 379 ? 1.448 -27.531 -13.547 1 94.12 379 ASN B O 1
ATOM 7803 N N . ILE B 1 380 ? -0.492 -27.688 -12.492 1 93 380 ILE B N 1
ATOM 7804 C CA . ILE B 1 380 ? -0.726 -29.047 -12.961 1 93 380 ILE B CA 1
ATOM 7805 C C . ILE B 1 380 ? -0.905 -29.047 -14.477 1 93 380 ILE B C 1
ATOM 7807 O O . ILE B 1 380 ? -0.249 -29.812 -15.18 1 93 380 ILE B O 1
ATOM 7811 N N . ARG B 1 381 ? -1.735 -28.203 -14.953 1 95.94 381 ARG B N 1
ATOM 7812 C CA . ARG B 1 381 ? -2.008 -28.172 -16.391 1 95.94 381 ARG B CA 1
ATOM 7813 C C . ARG B 1 381 ? -0.78 -27.719 -17.172 1 95.94 381 ARG B C 1
ATOM 7815 O O . ARG B 1 381 ? -0.523 -28.203 -18.266 1 95.94 381 ARG B O 1
ATOM 7822 N N . SER B 1 382 ? -0.055 -26.781 -16.641 1 96.38 382 SER B N 1
ATOM 7823 C CA . SER B 1 382 ? 1.166 -26.344 -17.297 1 96.38 382 SER B CA 1
ATOM 7824 C C . SER B 1 382 ? 2.221 -27.438 -17.312 1 96.38 382 SER B C 1
ATOM 7826 O O . SER B 1 382 ? 2.998 -27.547 -18.266 1 96.38 382 SER B O 1
ATOM 7828 N N . SER B 1 383 ? 2.232 -28.219 -16.234 1 92.44 383 SER B N 1
ATOM 7829 C CA . SER B 1 383 ? 3.127 -29.375 -16.219 1 92.44 383 SER B CA 1
ATOM 7830 C C . SER B 1 383 ? 2.783 -30.359 -17.312 1 92.44 383 SER B C 1
ATOM 7832 O O . SER B 1 383 ? 3.676 -30.938 -17.953 1 92.44 383 SER B O 1
ATOM 7834 N N . ILE B 1 384 ? 1.537 -30.547 -17.516 1 92.81 384 ILE B N 1
ATOM 7835 C CA . ILE B 1 384 ? 1.081 -31.438 -18.578 1 92.81 384 ILE B CA 1
ATOM 7836 C C . ILE B 1 384 ? 1.539 -30.906 -19.938 1 92.81 384 ILE B C 1
ATOM 7838 O O . ILE B 1 384 ? 2.062 -31.656 -20.766 1 92.81 384 ILE B O 1
ATOM 7842 N N . MET B 1 385 ? 1.348 -29.594 -20.172 1 95.31 385 MET B N 1
ATOM 7843 C CA . MET B 1 385 ? 1.759 -28.969 -21.438 1 95.31 385 MET B CA 1
ATOM 7844 C C . MET B 1 385 ? 3.256 -29.141 -21.656 1 95.31 385 MET B C 1
ATOM 7846 O O . MET B 1 385 ? 3.686 -29.469 -22.766 1 95.31 385 MET B O 1
ATOM 7850 N N . TYR B 1 386 ? 4.012 -28.984 -20.625 1 92.38 386 TYR B N 1
ATOM 7851 C CA . TYR B 1 386 ? 5.465 -29.094 -20.703 1 92.38 386 TYR B CA 1
ATOM 7852 C C . TYR B 1 386 ? 5.887 -30.531 -21.016 1 92.38 386 TYR B C 1
ATOM 7854 O O . TYR B 1 386 ? 6.691 -30.75 -21.922 1 92.38 386 TYR B O 1
ATOM 7862 N N . HIS B 1 387 ? 5.316 -31.5 -20.312 1 88.75 387 HIS B N 1
ATOM 7863 C CA . HIS B 1 387 ? 5.727 -32.875 -20.469 1 88.75 387 HIS B CA 1
ATOM 7864 C C . HIS B 1 387 ? 5.207 -33.469 -21.766 1 88.75 387 HIS B C 1
ATOM 7866 O O . HIS B 1 387 ? 5.789 -34.406 -22.312 1 88.75 387 HIS B O 1
ATOM 7872 N N . ALA B 1 388 ? 4.16 -32.844 -22.281 1 90.62 388 ALA B N 1
ATOM 7873 C CA . ALA B 1 388 ? 3.641 -33.25 -23.578 1 90.62 388 ALA B CA 1
ATOM 7874 C C . ALA B 1 388 ? 4.418 -32.594 -24.703 1 90.62 388 ALA B C 1
ATOM 7876 O O . ALA B 1 388 ? 4.137 -32.844 -25.891 1 90.62 388 ALA B O 1
ATOM 7877 N N . ASP B 1 389 ? 5.332 -31.766 -24.375 1 90.38 389 ASP B N 1
ATOM 7878 C CA . ASP B 1 389 ? 6.242 -31.109 -25.312 1 90.38 389 ASP B CA 1
ATOM 7879 C C . ASP B 1 389 ? 5.48 -30.219 -26.297 1 90.38 389 ASP B C 1
ATOM 7881 O O . ASP B 1 389 ? 5.648 -30.344 -27.5 1 90.38 389 ASP B O 1
ATOM 7885 N N . VAL B 1 390 ? 4.715 -29.422 -25.766 1 94.75 390 VAL B N 1
ATOM 7886 C CA . VAL B 1 390 ? 3.957 -28.469 -26.562 1 94.75 390 VAL B CA 1
ATOM 7887 C C . VAL B 1 390 ? 4.918 -27.594 -27.375 1 94.75 390 VAL B C 1
ATOM 7889 O O . VAL B 1 390 ? 5.988 -27.234 -26.891 1 94.75 390 VAL B O 1
ATOM 7892 N N . LYS B 1 391 ? 4.453 -27.203 -28.562 1 93.81 391 LYS B N 1
ATOM 7893 C CA . LYS B 1 391 ? 5.379 -26.516 -29.438 1 93.81 391 LYS B CA 1
ATOM 7894 C C . LYS B 1 391 ? 4.965 -25.047 -29.625 1 93.81 391 LYS B C 1
ATOM 7896 O O . LYS B 1 391 ? 5.812 -24.172 -29.797 1 93.81 391 LYS B O 1
ATOM 7901 N N . THR B 1 392 ? 3.695 -24.859 -29.656 1 93.94 392 THR B N 1
ATOM 7902 C CA . THR B 1 392 ? 3.258 -23.5 -29.938 1 93.94 392 THR B CA 1
ATOM 7903 C C . THR B 1 392 ? 2.037 -23.141 -29.109 1 93.94 392 THR B C 1
ATOM 7905 O O . THR B 1 392 ? 1.51 -23.984 -28.375 1 93.94 392 THR B O 1
ATOM 7908 N N . GLY B 1 393 ? 1.642 -21.859 -29.281 1 93.62 393 GLY B N 1
ATOM 7909 C CA . GLY B 1 393 ? 0.478 -21.359 -28.562 1 93.62 393 GLY B CA 1
ATOM 7910 C C . GLY B 1 393 ? -0.833 -21.875 -29.125 1 93.62 393 GLY B C 1
ATOM 7911 O O . GLY B 1 393 ? -1.893 -21.672 -28.531 1 93.62 393 GLY B O 1
ATOM 7912 N N . LEU B 1 394 ? -0.799 -22.594 -30.172 1 94.88 394 LEU B N 1
ATOM 7913 C CA . LEU B 1 394 ? -2 -23.188 -30.75 1 94.88 394 LEU B CA 1
ATOM 7914 C C . LEU B 1 394 ? -2.65 -24.156 -29.781 1 94.88 394 LEU B C 1
ATOM 7916 O O . LEU B 1 394 ? -3.873 -24.312 -29.766 1 94.88 394 LEU B O 1
ATOM 7920 N N . SER B 1 395 ? -1.824 -24.781 -28.984 1 96.06 395 SER B N 1
ATOM 7921 C CA . SER B 1 395 ? -2.334 -25.719 -27.984 1 96.06 395 SER B CA 1
ATOM 7922 C C . SER B 1 395 ? -3.346 -25.047 -27.062 1 96.06 395 SER B C 1
ATOM 7924 O O . SER B 1 395 ? -4.379 -25.625 -26.734 1 96.06 395 SER B O 1
ATOM 7926 N N . SER B 1 396 ? -3.066 -23.844 -26.672 1 96.88 396 SER B N 1
ATOM 7927 C CA . SER B 1 396 ? -3.98 -23.109 -25.812 1 96.88 396 SER B CA 1
ATOM 7928 C C . SER B 1 396 ? -5.281 -22.781 -26.531 1 96.88 396 SER B C 1
ATOM 7930 O O . SER B 1 396 ? -6.355 -22.812 -25.922 1 96.88 396 SER B O 1
ATOM 7932 N N . ILE B 1 397 ? -5.238 -22.469 -27.781 1 96.81 397 ILE B N 1
ATOM 7933 C CA . ILE B 1 397 ? -6.422 -22.141 -28.562 1 96.81 397 ILE B CA 1
ATOM 7934 C C . ILE B 1 397 ? -7.297 -23.391 -28.719 1 96.81 397 ILE B C 1
ATOM 7936 O O . ILE B 1 397 ? -8.516 -23.328 -28.562 1 96.81 397 ILE B O 1
ATOM 7940 N N . ILE B 1 398 ? -6.641 -24.469 -28.953 1 97.38 398 ILE B N 1
ATOM 7941 C CA . ILE B 1 398 ? -7.363 -25.734 -29.078 1 97.38 398 ILE B CA 1
ATOM 7942 C C . ILE B 1 398 ? -7.996 -26.109 -27.75 1 97.38 398 ILE B C 1
ATOM 7944 O O . ILE B 1 398 ? -9.125 -26.594 -27.703 1 97.38 398 ILE B O 1
ATOM 7948 N N . THR B 1 399 ? -7.262 -25.891 -26.688 1 97.31 399 THR B N 1
ATOM 7949 C CA . THR B 1 399 ? -7.809 -26.141 -25.359 1 97.31 399 THR B CA 1
ATOM 7950 C C . THR B 1 399 ? -9.094 -25.344 -25.141 1 97.31 399 THR B C 1
ATOM 7952 O O . THR B 1 399 ? -10.086 -25.891 -24.656 1 97.31 399 THR B O 1
ATOM 7955 N N . GLY B 1 400 ? -9.039 -24.047 -25.5 1 97.19 400 GLY B N 1
ATOM 7956 C CA . GLY B 1 400 ? -10.234 -23.234 -25.406 1 97.19 400 GLY B CA 1
ATOM 7957 C C . GLY B 1 400 ? -11.383 -23.734 -26.25 1 97.19 400 GLY B C 1
ATOM 7958 O O . GLY B 1 400 ? -12.539 -23.688 -25.828 1 97.19 400 GLY B O 1
ATOM 7959 N N . GLY B 1 401 ? -11.07 -24.219 -27.406 1 97 401 GLY B N 1
ATOM 7960 C CA . GLY B 1 401 ? -12.086 -24.797 -28.266 1 97 401 GLY B CA 1
ATOM 7961 C C . GLY B 1 401 ? -12.727 -26.047 -27.688 1 97 401 GLY B C 1
ATOM 7962 O O . GLY B 1 401 ? -13.953 -26.203 -27.734 1 97 401 GLY B O 1
ATOM 7963 N N . ILE B 1 402 ? -11.914 -26.859 -27.141 1 96.88 402 ILE B N 1
ATOM 7964 C CA . ILE B 1 402 ? -12.43 -28.094 -26.547 1 96.88 402 ILE B CA 1
ATOM 7965 C C . ILE B 1 402 ? -13.289 -27.75 -25.328 1 96.88 402 ILE B C 1
ATOM 7967 O O . ILE B 1 402 ? -14.359 -28.344 -25.141 1 96.88 402 ILE B O 1
ATOM 7971 N N . MET B 1 403 ? -12.836 -26.844 -24.516 1 96.56 403 MET B N 1
ATOM 7972 C CA . MET B 1 403 ? -13.617 -26.406 -23.359 1 96.56 403 MET B CA 1
ATOM 7973 C C . MET B 1 403 ? -14.961 -25.844 -23.797 1 96.56 403 MET B C 1
ATOM 7975 O O . MET B 1 403 ? -15.977 -26.062 -23.141 1 96.56 403 MET B O 1
ATOM 7979 N N . PHE B 1 404 ? -14.961 -25.125 -24.875 1 96.62 404 PHE B N 1
ATOM 7980 C CA . PHE B 1 404 ? -16.188 -24.547 -25.406 1 96.62 404 PHE B CA 1
ATOM 7981 C C . PHE B 1 404 ? -17.156 -25.656 -25.859 1 96.62 404 PHE B C 1
ATOM 7983 O O . PHE B 1 404 ? -18.344 -25.594 -25.562 1 96.62 404 PHE B O 1
ATOM 7990 N N . ILE B 1 405 ? -16.656 -26.625 -26.5 1 96.19 405 ILE B N 1
ATOM 7991 C CA . ILE B 1 405 ? -17.469 -27.75 -26.938 1 96.19 405 ILE B CA 1
ATOM 7992 C C . ILE B 1 405 ? -18.031 -28.5 -25.734 1 96.19 405 ILE B C 1
ATOM 7994 O O . ILE B 1 405 ? -19.188 -28.906 -25.734 1 96.19 405 ILE B O 1
ATOM 7998 N N . ALA B 1 406 ? -17.188 -28.688 -24.797 1 94.62 406 ALA B N 1
ATOM 7999 C CA . ALA B 1 406 ? -17.625 -29.359 -23.578 1 94.62 406 ALA B CA 1
ATOM 8000 C C . ALA B 1 406 ? -18.734 -28.578 -22.891 1 94.62 406 ALA B C 1
ATOM 8002 O O . ALA B 1 406 ? -19.703 -29.156 -22.391 1 94.62 406 ALA B O 1
ATOM 8003 N N . LEU B 1 407 ? -18.609 -27.312 -22.844 1 94.81 407 LEU B N 1
ATOM 8004 C CA . LEU B 1 407 ? -19.609 -26.438 -22.234 1 94.81 407 LEU B CA 1
ATOM 8005 C C . LEU B 1 407 ? -20.938 -26.531 -22.969 1 94.81 407 LEU B C 1
ATOM 8007 O O . LEU B 1 407 ? -22 -26.453 -22.359 1 94.81 407 LEU B O 1
ATOM 8011 N N . LEU B 1 408 ? -20.938 -26.766 -24.234 1 94.12 408 LEU B N 1
ATOM 8012 C CA . LEU B 1 408 ? -22.141 -26.797 -25.047 1 94.12 408 LEU B CA 1
ATOM 8013 C C . LEU B 1 408 ? -22.797 -28.172 -25 1 94.12 408 LEU B C 1
ATOM 8015 O O . LEU B 1 408 ? -24.031 -28.281 -24.969 1 94.12 408 LEU B O 1
ATOM 8019 N N . PHE B 1 409 ? -21.969 -29.281 -24.906 1 92.81 409 PHE B N 1
ATOM 8020 C CA . PHE B 1 409 ? -22.547 -30.594 -25.188 1 92.81 409 PHE B CA 1
ATOM 8021 C C . PHE B 1 409 ? -22.312 -31.547 -24.016 1 92.81 409 PHE B C 1
ATOM 8023 O O . PHE B 1 409 ? -23.016 -32.562 -23.875 1 92.81 409 PHE B O 1
ATOM 8030 N N . MET B 1 410 ? -21.406 -31.266 -23.203 1 91.69 410 MET B N 1
ATOM 8031 C CA . MET B 1 410 ? -21.016 -32.281 -22.219 1 91.69 410 MET B CA 1
ATOM 8032 C C . MET B 1 410 ? -21.547 -31.922 -20.828 1 91.69 410 MET B C 1
ATOM 8034 O O . MET B 1 410 ? -21.281 -32.656 -19.875 1 91.69 410 MET B O 1
ATOM 8038 N N . THR B 1 411 ? -22.281 -30.922 -20.688 1 91.5 411 THR B N 1
ATOM 8039 C CA . THR B 1 411 ? -22.734 -30.453 -19.375 1 91.5 411 THR B CA 1
ATOM 8040 C C . THR B 1 411 ? -23.641 -31.5 -18.719 1 91.5 411 THR B C 1
ATOM 8042 O O . THR B 1 411 ? -23.625 -31.656 -17.5 1 91.5 411 THR B O 1
ATOM 8045 N N . PRO B 1 412 ? -24.484 -32.25 -19.453 1 90.31 412 PRO B N 1
ATOM 8046 C CA . PRO B 1 412 ? -25.312 -33.281 -18.797 1 90.31 412 PRO B CA 1
ATOM 8047 C C . PRO B 1 412 ? -24.5 -34.406 -18.172 1 90.31 412 PRO B C 1
ATOM 8049 O O . PRO B 1 412 ? -24.891 -34.938 -17.141 1 90.31 412 PRO B O 1
ATOM 8052 N N . LEU B 1 413 ? -23.438 -34.688 -18.75 1 89.69 413 LEU B N 1
ATOM 8053 C CA . LEU B 1 413 ? -22.562 -35.719 -18.203 1 89.69 413 LEU B CA 1
ATOM 8054 C C . LEU B 1 413 ? -21.859 -35.219 -16.938 1 89.69 413 LEU B C 1
ATOM 8056 O O . LEU B 1 413 ? -21.562 -36.031 -16.047 1 89.69 413 LEU B O 1
ATOM 8060 N N . MET B 1 414 ? -21.578 -34 -16.891 1 93.69 414 MET B N 1
ATOM 8061 C CA . MET B 1 414 ? -20.859 -33.406 -15.758 1 93.69 414 MET B CA 1
ATOM 8062 C C . MET B 1 414 ? -21.719 -33.406 -14.5 1 93.69 414 MET B C 1
ATOM 8064 O O . MET B 1 414 ? -21.203 -33.344 -13.383 1 93.69 414 MET B O 1
ATOM 8068 N N . GLU B 1 415 ? -23.031 -33.531 -14.664 1 92.88 415 GLU B N 1
ATOM 8069 C CA . GLU B 1 415 ? -23.969 -33.531 -13.547 1 92.88 415 GLU B CA 1
ATOM 8070 C C . GLU B 1 415 ? -23.719 -34.75 -12.633 1 92.88 415 GLU B C 1
ATOM 8072 O O . GLU B 1 415 ? -24.031 -34.688 -11.445 1 92.88 415 GLU B O 1
ATOM 8077 N N . PHE B 1 416 ? -23.062 -35.719 -13.172 1 93.81 416 PHE B N 1
ATOM 8078 C CA . PHE B 1 416 ? -22.922 -36.969 -12.43 1 93.81 416 PHE B CA 1
ATOM 8079 C C . PHE B 1 416 ? -21.547 -37.062 -11.766 1 93.81 416 PHE B C 1
ATOM 8081 O O . PHE B 1 416 ? -21.234 -38.031 -11.094 1 93.81 416 PHE B O 1
ATOM 8088 N N . ILE B 1 417 ? -20.781 -36.031 -11.883 1 95.88 417 ILE B N 1
ATOM 8089 C CA . ILE B 1 417 ? -19.453 -36.031 -11.25 1 95.88 417 ILE B CA 1
ATOM 8090 C C . ILE B 1 417 ? -19.609 -35.969 -9.734 1 95.88 417 ILE B C 1
ATOM 8092 O O . ILE B 1 417 ? -20.281 -35.094 -9.203 1 95.88 417 ILE B O 1
ATOM 8096 N N . PRO B 1 418 ? -19.031 -36.938 -9.031 1 95.94 418 PRO B N 1
ATOM 8097 C CA . PRO B 1 418 ? -19.125 -36.906 -7.57 1 95.94 418 PRO B CA 1
ATOM 8098 C C . PRO B 1 418 ? -18.375 -35.719 -6.957 1 95.94 418 PRO B C 1
ATOM 8100 O O . PRO B 1 418 ? -17.234 -35.438 -7.34 1 95.94 418 PRO B O 1
ATOM 8103 N N . LEU B 1 419 ? -18.984 -35.094 -6.012 1 96.31 419 LEU B N 1
ATOM 8104 C CA . LEU B 1 419 ? -18.375 -33.969 -5.32 1 96.31 419 LEU B CA 1
ATOM 8105 C C . LEU B 1 419 ? -17.125 -34.438 -4.562 1 96.31 419 LEU B C 1
ATOM 8107 O O . LEU B 1 419 ? -16.156 -33.688 -4.453 1 96.31 419 LEU B O 1
ATOM 8111 N N . ALA B 1 420 ? -17.094 -35.594 -4.102 1 96.88 420 ALA B N 1
ATOM 8112 C CA . ALA B 1 420 ? -15.953 -36.156 -3.363 1 96.88 420 ALA B CA 1
ATOM 8113 C C . ALA B 1 420 ? -14.742 -36.312 -4.27 1 96.88 420 ALA B C 1
ATOM 8115 O O . ALA B 1 420 ? -13.602 -36.125 -3.836 1 96.88 420 ALA B O 1
ATOM 8116 N N . SER B 1 421 ? -14.969 -36.719 -5.473 1 96.94 421 SER B N 1
ATOM 8117 C CA . SER B 1 421 ? -13.875 -36.844 -6.422 1 96.94 421 SER B CA 1
ATOM 8118 C C . SER B 1 421 ? -13.289 -35.469 -6.766 1 96.94 421 SER B C 1
ATOM 8120 O O . SER B 1 421 ? -12.07 -35.344 -6.945 1 96.94 421 SER B O 1
ATOM 8122 N N . LEU B 1 422 ? -14.141 -34.531 -6.848 1 96.62 422 LEU B N 1
ATOM 8123 C CA . LEU B 1 422 ? -13.672 -33.156 -7.094 1 96.62 422 LEU B CA 1
ATOM 8124 C C . LEU B 1 422 ? -12.828 -32.656 -5.93 1 96.62 422 LEU B C 1
ATOM 8126 O O . LEU B 1 422 ? -11.828 -31.953 -6.141 1 96.62 422 LEU B O 1
ATOM 8130 N N . ALA B 1 423 ? -13.242 -32.969 -4.762 1 97.31 423 ALA B N 1
ATOM 8131 C CA . ALA B 1 423 ? -12.477 -32.562 -3.578 1 97.31 423 ALA B CA 1
ATOM 8132 C C . ALA B 1 423 ? -11.078 -33.188 -3.611 1 97.31 423 ALA B C 1
ATOM 8134 O O . ALA B 1 423 ? -10.102 -32.531 -3.23 1 97.31 423 ALA B O 1
ATOM 8135 N N . ALA B 1 424 ? -10.977 -34.406 -4.062 1 97 424 ALA B N 1
ATOM 8136 C CA . ALA B 1 424 ? -9.68 -35.062 -4.188 1 97 424 ALA B CA 1
ATOM 8137 C C . ALA B 1 424 ? -8.781 -34.344 -5.188 1 97 424 ALA B C 1
ATOM 8139 O O . ALA B 1 424 ? -7.582 -34.219 -4.965 1 97 424 ALA B O 1
ATOM 8140 N N . VAL B 1 425 ? -9.391 -33.969 -6.238 1 96.12 425 VAL B N 1
ATOM 8141 C CA . VAL B 1 425 ? -8.664 -33.219 -7.258 1 96.12 425 VAL B CA 1
ATOM 8142 C C . VAL B 1 425 ? -8.125 -31.906 -6.668 1 96.12 425 VAL B C 1
ATOM 8144 O O . VAL B 1 425 ? -6.988 -31.516 -6.945 1 96.12 425 VAL B O 1
ATOM 8147 N N . VAL B 1 426 ? -8.883 -31.219 -5.871 1 97.19 426 VAL B N 1
ATOM 8148 C CA . VAL B 1 426 ? -8.469 -29.969 -5.238 1 97.19 426 VAL B CA 1
ATOM 8149 C C . VAL B 1 426 ? -7.297 -30.234 -4.297 1 97.19 426 VAL B C 1
ATOM 8151 O O . VAL B 1 426 ? -6.324 -29.469 -4.281 1 97.19 426 VAL B O 1
ATOM 8154 N N . PHE B 1 427 ? -7.348 -31.328 -3.605 1 96.38 427 PHE B N 1
ATOM 8155 C CA . PHE B 1 427 ? -6.285 -31.656 -2.662 1 96.38 427 PHE B CA 1
ATOM 8156 C C . PHE B 1 427 ? -4.949 -31.812 -3.381 1 96.38 427 PHE B C 1
ATOM 8158 O O . PHE B 1 427 ? -3.936 -31.266 -2.939 1 96.38 427 PHE B O 1
ATOM 8165 N N . ILE B 1 428 ? -4.965 -32.438 -4.426 1 94.06 428 ILE B N 1
ATOM 8166 C CA . ILE B 1 428 ? -3.717 -32.688 -5.141 1 94.06 428 ILE B CA 1
ATOM 8167 C C . ILE B 1 428 ? -3.223 -31.406 -5.777 1 94.06 428 ILE B C 1
ATOM 8169 O O . ILE B 1 428 ? -2.016 -31.188 -5.902 1 94.06 428 ILE B O 1
ATOM 8173 N N . SER B 1 429 ? -4.172 -30.609 -6.145 1 95 429 SER B N 1
ATOM 8174 C CA . SER B 1 429 ? -3.83 -29.344 -6.801 1 95 429 SER B CA 1
ATOM 8175 C C . SER B 1 429 ? -3.158 -28.375 -5.828 1 95 429 SER B C 1
ATOM 8177 O O . SER B 1 429 ? -2.525 -27.406 -6.246 1 95 429 SER B O 1
ATOM 8179 N N . LEU B 1 430 ? -3.258 -28.594 -4.523 1 96.44 430 LEU B N 1
ATOM 8180 C CA . LEU B 1 430 ? -2.727 -27.688 -3.506 1 96.44 430 LEU B CA 1
ATOM 8181 C C . LEU B 1 430 ? -1.269 -28.016 -3.199 1 96.44 430 LEU B C 1
ATOM 8183 O O . LEU B 1 430 ? -0.558 -27.203 -2.605 1 96.44 430 LEU B O 1
ATOM 8187 N N . TYR B 1 431 ? -0.798 -29.094 -3.684 1 93.31 431 TYR B N 1
ATOM 8188 C CA . TYR B 1 431 ? 0.508 -29.625 -3.307 1 93.31 431 TYR B CA 1
ATOM 8189 C C . TYR B 1 431 ? 1.616 -28.641 -3.66 1 93.31 431 TYR B C 1
ATOM 8191 O O . TYR B 1 431 ? 2.494 -28.359 -2.838 1 93.31 431 TYR B O 1
ATOM 8199 N N . PRO B 1 432 ? 1.568 -28.047 -4.836 1 92.44 432 PRO B N 1
ATOM 8200 C CA . PRO B 1 432 ? 2.662 -27.141 -5.211 1 92.44 432 PRO B CA 1
ATOM 8201 C C . PRO B 1 432 ? 2.736 -25.906 -4.324 1 92.44 432 PRO B C 1
ATOM 8203 O O . PRO B 1 432 ? 3.781 -25.25 -4.258 1 92.44 432 PRO B O 1
ATOM 8206 N N . TYR B 1 433 ? 1.73 -25.594 -3.639 1 94.06 433 TYR B N 1
ATOM 8207 C CA . TYR B 1 433 ? 1.665 -24.359 -2.879 1 94.06 433 TYR B CA 1
ATOM 8208 C C . TYR B 1 433 ? 2.074 -24.578 -1.428 1 94.06 433 TYR B C 1
ATOM 8210 O O . TYR B 1 433 ? 2.352 -23.625 -0.698 1 94.06 433 TYR B O 1
ATOM 8218 N N . ILE B 1 434 ? 2.166 -25.828 -1.054 1 95.38 434 ILE B N 1
ATOM 8219 C CA . ILE B 1 434 ? 2.6 -26.156 0.3 1 95.38 434 ILE B CA 1
ATOM 8220 C C . ILE B 1 434 ? 4.125 -26.172 0.362 1 95.38 434 ILE B C 1
ATOM 8222 O O . ILE B 1 434 ? 4.75 -27.172 0 1 95.38 434 ILE B O 1
ATOM 8226 N N . ARG B 1 435 ? 4.711 -25.094 0.835 1 93.75 435 ARG B N 1
ATOM 8227 C CA . ARG B 1 435 ? 6.16 -24.953 0.905 1 93.75 435 ARG B CA 1
ATOM 8228 C C . ARG B 1 435 ? 6.621 -24.781 2.348 1 93.75 435 ARG B C 1
ATOM 8230 O O . ARG B 1 435 ? 7.285 -23.781 2.674 1 93.75 435 ARG B O 1
ATOM 8237 N N . ILE B 1 436 ? 6.473 -25.703 3.107 1 93.06 436 ILE B N 1
ATOM 8238 C CA . ILE B 1 436 ? 6.777 -25.625 4.531 1 93.06 436 ILE B CA 1
ATOM 8239 C C . ILE B 1 436 ? 8.289 -25.641 4.734 1 93.06 436 ILE B C 1
ATOM 8241 O O . ILE B 1 436 ? 8.797 -25.078 5.703 1 93.06 436 ILE B O 1
ATOM 8245 N N . ARG B 1 437 ? 9.023 -26.188 3.783 1 92 437 ARG B N 1
ATOM 8246 C CA . ARG B 1 437 ? 10.469 -26.297 3.891 1 92 437 ARG B CA 1
ATOM 8247 C C . ARG B 1 437 ? 11.133 -24.922 3.76 1 92 437 ARG B C 1
ATOM 8249 O O . ARG B 1 437 ? 12.242 -24.719 4.25 1 92 437 ARG B O 1
ATOM 8256 N N . VAL B 1 438 ? 10.477 -24.109 3.109 1 92.94 438 VAL B N 1
ATOM 8257 C CA . VAL B 1 438 ? 11.039 -22.781 2.865 1 92.94 438 VAL B CA 1
ATOM 8258 C C . VAL B 1 438 ? 11.117 -22 4.176 1 92.94 438 VAL B C 1
ATOM 8260 O O . VAL B 1 438 ? 11.961 -21.109 4.328 1 92.94 438 VAL B O 1
ATOM 8263 N N . PHE B 1 439 ? 10.25 -22.375 5.195 1 93.56 439 PHE B N 1
ATOM 8264 C CA . PHE B 1 439 ? 10.32 -21.734 6.508 1 93.56 439 PHE B CA 1
ATOM 8265 C C . PHE B 1 439 ? 11.672 -21.984 7.156 1 93.56 439 PHE B C 1
ATOM 8267 O O . PHE B 1 439 ? 12.266 -21.078 7.734 1 93.56 439 PHE B O 1
ATOM 8274 N N . LYS B 1 440 ? 12.086 -23.219 6.961 1 93.06 440 LYS B N 1
ATOM 8275 C CA . LYS B 1 440 ? 13.391 -23.562 7.516 1 93.06 440 LYS B CA 1
ATOM 8276 C C . LYS B 1 440 ? 14.516 -22.859 6.773 1 93.06 440 LYS B C 1
ATOM 8278 O O . LYS B 1 440 ? 15.492 -22.422 7.387 1 93.06 440 LYS B O 1
ATOM 8283 N N . LYS B 1 441 ? 14.391 -22.797 5.531 1 93.38 441 LYS B N 1
ATOM 8284 C CA . LYS B 1 441 ? 15.391 -22.094 4.73 1 93.38 441 LYS B CA 1
ATOM 8285 C C . LYS B 1 441 ? 15.469 -20.625 5.121 1 93.38 441 LYS B C 1
ATOM 8287 O O . LYS B 1 441 ? 16.562 -20.062 5.203 1 93.38 441 LYS B O 1
ATOM 8292 N N . MET B 1 442 ? 14.344 -20.031 5.352 1 94.5 442 MET B N 1
ATOM 8293 C CA . MET B 1 442 ? 14.297 -18.625 5.758 1 94.5 442 MET B CA 1
ATOM 8294 C C . MET B 1 442 ? 14.961 -18.438 7.113 1 94.5 442 MET B C 1
ATOM 8296 O O . MET B 1 442 ? 15.672 -17.438 7.324 1 94.5 442 MET B O 1
ATOM 8300 N N . TRP B 1 443 ? 14.719 -19.422 7.984 1 92.31 443 TRP B N 1
ATOM 8301 C CA . TRP B 1 443 ? 15.305 -19.359 9.32 1 92.31 443 TRP B CA 1
ATOM 8302 C C . TRP B 1 443 ? 16.828 -19.406 9.242 1 92.31 443 TRP B C 1
ATOM 8304 O O . TRP B 1 443 ? 17.516 -18.734 10.023 1 92.31 443 TRP B O 1
ATOM 8314 N N . ASN B 1 444 ? 17.344 -20.109 8.25 1 91.56 444 ASN B N 1
ATOM 8315 C CA . ASN B 1 444 ? 18.781 -20.297 8.125 1 91.56 444 ASN B CA 1
ATOM 8316 C C . ASN B 1 444 ? 19.438 -19.156 7.352 1 91.56 444 ASN B C 1
ATOM 8318 O O . ASN B 1 444 ? 20.609 -18.828 7.602 1 91.56 444 ASN B O 1
ATOM 8322 N N . VAL B 1 445 ? 18.781 -18.656 6.43 1 92.31 445 VAL B N 1
ATOM 8323 C CA . VAL B 1 445 ? 19.359 -17.672 5.531 1 92.31 445 VAL B CA 1
ATOM 8324 C C . VAL B 1 445 ? 19.156 -16.266 6.105 1 92.31 445 VAL B C 1
ATOM 8326 O O . VAL B 1 445 ? 20.109 -15.484 6.203 1 92.31 445 VAL B O 1
ATOM 8329 N N . ASN B 1 446 ? 17.922 -15.922 6.344 1 92.88 446 ASN B N 1
ATOM 8330 C CA . ASN B 1 446 ? 17.562 -14.609 6.863 1 92.88 446 ASN B CA 1
ATOM 8331 C C . ASN B 1 446 ? 16.297 -14.664 7.711 1 92.88 446 ASN B C 1
ATOM 8333 O O . ASN B 1 446 ? 15.188 -14.664 7.172 1 92.88 446 ASN B O 1
ATOM 8337 N N . LYS B 1 447 ? 16.375 -14.555 8.977 1 92.56 447 LYS B N 1
ATOM 8338 C CA . LYS B 1 447 ? 15.273 -14.695 9.922 1 92.56 447 LYS B CA 1
ATOM 8339 C C . LYS B 1 447 ? 14.258 -13.57 9.75 1 92.56 447 LYS B C 1
ATOM 8341 O O . LYS B 1 447 ? 13.078 -13.742 10.062 1 92.56 447 LYS B O 1
ATOM 8346 N N . LEU B 1 448 ? 14.688 -12.453 9.203 1 91.62 448 LEU B N 1
ATOM 8347 C CA . LEU B 1 448 ? 13.797 -11.305 9.016 1 91.62 448 LEU B CA 1
ATOM 8348 C C . LEU B 1 448 ? 12.711 -11.625 8 1 91.62 448 LEU B C 1
ATOM 8350 O O . LEU B 1 448 ? 11.633 -11.031 8.031 1 91.62 448 LEU B O 1
ATOM 8354 N N . ASP B 1 449 ? 12.977 -12.547 7.16 1 94.56 449 ASP B N 1
ATOM 8355 C CA . ASP B 1 449 ? 12.016 -12.938 6.133 1 94.56 449 ASP B CA 1
ATOM 8356 C C . ASP B 1 449 ? 10.828 -13.68 6.738 1 94.56 449 ASP B C 1
ATOM 8358 O O . ASP B 1 449 ? 9.773 -13.789 6.117 1 94.56 449 ASP B O 1
ATOM 8362 N N . LEU B 1 450 ? 10.992 -14.141 7.957 1 95.81 450 LEU B N 1
ATOM 8363 C CA . LEU B 1 450 ? 9.93 -14.891 8.617 1 95.81 450 LEU B CA 1
ATOM 8364 C C . LEU B 1 450 ? 8.812 -13.969 9.078 1 95.81 450 LEU B C 1
ATOM 8366 O O . LEU B 1 450 ? 7.664 -14.391 9.211 1 95.81 450 LEU B O 1
ATOM 8370 N N . ILE B 1 451 ? 9.047 -12.727 9.219 1 94.31 451 ILE B N 1
ATOM 8371 C CA . ILE B 1 451 ? 8.07 -11.789 9.758 1 94.31 451 ILE B CA 1
ATOM 8372 C C . ILE B 1 451 ? 6.953 -11.57 8.742 1 94.31 451 ILE B C 1
ATOM 8374 O O . ILE B 1 451 ? 5.777 -11.789 9.039 1 94.31 451 ILE B O 1
ATOM 8378 N N . PRO B 1 452 ? 7.34 -11.203 7.539 1 95.94 452 PRO B N 1
ATOM 8379 C CA . PRO B 1 452 ? 6.262 -11.062 6.559 1 95.94 452 PRO B CA 1
ATOM 8380 C C . PRO B 1 452 ? 5.566 -12.383 6.246 1 95.94 452 PRO B C 1
ATOM 8382 O O . PRO B 1 452 ? 4.367 -12.406 5.969 1 95.94 452 PRO B O 1
ATOM 8385 N N . THR B 1 453 ? 6.32 -13.492 6.277 1 97.31 453 THR B N 1
ATOM 8386 C CA . THR B 1 453 ? 5.742 -14.805 6.008 1 97.31 453 THR B CA 1
ATOM 8387 C C . THR B 1 453 ? 4.699 -15.164 7.062 1 97.31 453 THR B C 1
ATOM 8389 O O . THR B 1 453 ? 3.578 -15.555 6.73 1 97.31 453 THR B O 1
ATOM 8392 N N . LEU B 1 454 ? 5.027 -14.961 8.297 1 97.25 454 LEU B N 1
ATOM 8393 C CA . LEU B 1 454 ? 4.129 -15.289 9.398 1 97.25 454 LEU B CA 1
ATOM 8394 C C . LEU B 1 454 ? 2.973 -14.305 9.477 1 97.25 454 LEU B C 1
ATOM 8396 O O . LEU B 1 454 ? 1.844 -14.68 9.789 1 97.25 454 LEU B O 1
ATOM 8400 N N . ALA B 1 455 ? 3.279 -13.078 9.211 1 95.31 455 ALA B N 1
ATOM 8401 C CA . ALA B 1 455 ? 2.213 -12.078 9.188 1 95.31 455 ALA B CA 1
ATOM 8402 C C . ALA B 1 455 ? 1.169 -12.422 8.125 1 95.31 455 ALA B C 1
ATOM 8404 O O . ALA B 1 455 ? -0.034 -12.344 8.383 1 95.31 455 ALA B O 1
ATOM 8405 N N . THR B 1 456 ? 1.654 -12.781 6.949 1 96.75 456 THR B N 1
ATOM 8406 C CA . THR B 1 456 ? 0.743 -13.156 5.875 1 96.75 456 THR B CA 1
ATOM 8407 C C . THR B 1 456 ? -0.033 -14.422 6.242 1 96.75 456 THR B C 1
ATOM 8409 O O . THR B 1 456 ? -1.251 -14.484 6.059 1 96.75 456 THR B O 1
ATOM 8412 N N . PHE B 1 457 ? 0.666 -15.406 6.77 1 97.19 457 PHE B N 1
ATOM 8413 C CA . PHE B 1 457 ? 0.074 -16.703 7.102 1 97.19 457 PHE B CA 1
ATOM 8414 C C . PHE B 1 457 ? -1.017 -16.547 8.156 1 97.19 457 PHE B C 1
ATOM 8416 O O . PHE B 1 457 ? -2.158 -16.953 7.941 1 97.19 457 PHE B O 1
ATOM 8423 N N . PHE B 1 458 ? -0.768 -15.852 9.211 1 95.88 458 PHE B N 1
ATOM 8424 C CA . PHE B 1 458 ? -1.7 -15.766 10.328 1 95.88 458 PHE B CA 1
ATOM 8425 C C . PHE B 1 458 ? -2.838 -14.805 10.008 1 95.88 458 PHE B C 1
ATOM 8427 O O . PHE B 1 458 ? -3.99 -15.055 10.359 1 95.88 458 PHE B O 1
ATOM 8434 N N . CYS B 1 459 ? -2.539 -13.734 9.367 1 92.25 459 CYS B N 1
ATOM 8435 C CA . CYS B 1 459 ? -3.602 -12.805 9.016 1 92.25 459 CYS B CA 1
ATOM 8436 C C . CYS B 1 459 ? -4.551 -13.414 7.992 1 92.25 459 CYS B C 1
ATOM 8438 O O . CYS B 1 459 ? -5.75 -13.133 8.008 1 92.25 459 CYS B O 1
ATOM 8440 N N . SER B 1 460 ? -3.967 -14.188 7.094 1 93.56 460 SER B N 1
ATOM 8441 C CA . SER B 1 460 ? -4.824 -14.875 6.137 1 93.56 460 SER B CA 1
ATOM 8442 C C . SER B 1 460 ? -5.734 -15.883 6.832 1 93.56 460 SER B C 1
ATOM 8444 O O . SER B 1 460 ? -6.898 -16.047 6.461 1 93.56 460 SER B O 1
ATOM 8446 N N . LEU B 1 461 ? -5.281 -16.547 7.859 1 92.69 461 LEU B N 1
ATOM 8447 C CA . LEU B 1 461 ? -6.031 -17.578 8.562 1 92.69 461 LEU B CA 1
ATOM 8448 C C . LEU B 1 461 ? -7.047 -16.969 9.516 1 92.69 461 LEU B C 1
ATOM 8450 O O . LEU B 1 461 ? -8.164 -17.469 9.648 1 92.69 461 LEU B O 1
ATOM 8454 N N . LEU B 1 462 ? -6.695 -15.867 10.141 1 86.94 462 LEU B N 1
ATOM 8455 C CA . LEU B 1 462 ? -7.496 -15.328 11.234 1 86.94 462 LEU B CA 1
ATOM 8456 C C . LEU B 1 462 ? -8.484 -14.281 10.727 1 86.94 462 LEU B C 1
ATOM 8458 O O . LEU B 1 462 ? -9.539 -14.07 11.328 1 86.94 462 LEU B O 1
ATOM 8462 N N . VAL B 1 463 ? -8.094 -13.617 9.719 1 83.12 463 VAL B N 1
ATOM 8463 C CA . VAL B 1 463 ? -8.945 -12.539 9.234 1 83.12 463 VAL B CA 1
ATOM 8464 C C . VAL B 1 463 ? -9.5 -12.898 7.855 1 83.12 463 VAL B C 1
ATOM 8466 O O . VAL B 1 463 ? -10.602 -13.445 7.746 1 83.12 463 VAL B O 1
ATOM 8469 N N . ASP B 1 464 ? -8.688 -12.727 6.867 1 86.44 464 ASP B N 1
ATOM 8470 C CA . ASP B 1 464 ? -9.031 -13 5.477 1 86.44 464 ASP B CA 1
ATOM 8471 C C . ASP B 1 464 ? -7.781 -13.062 4.602 1 86.44 464 ASP B C 1
ATOM 8473 O O . ASP B 1 464 ? -6.797 -12.367 4.863 1 86.44 464 ASP B O 1
ATOM 8477 N N . VAL B 1 465 ? -7.922 -13.867 3.639 1 90.5 465 VAL B N 1
ATOM 8478 C CA . VAL B 1 465 ? -6.762 -14.125 2.793 1 90.5 465 VAL B CA 1
ATOM 8479 C C . VAL B 1 465 ? -6.324 -12.836 2.1 1 90.5 465 VAL B C 1
ATOM 8481 O O . VAL B 1 465 ? -5.129 -12.57 1.97 1 90.5 465 VAL B O 1
ATOM 8484 N N . VAL B 1 466 ? -7.242 -12.055 1.589 1 89.12 466 VAL B N 1
ATOM 8485 C CA . VAL B 1 466 ? -6.914 -10.828 0.863 1 89.12 466 VAL B CA 1
ATOM 8486 C C . VAL B 1 466 ? -6.211 -9.844 1.797 1 89.12 466 VAL B C 1
ATOM 8488 O O . VAL B 1 466 ? -5.191 -9.258 1.433 1 89.12 466 VAL B O 1
ATOM 8491 N N . TYR B 1 467 ? -6.699 -9.672 2.986 1 84.94 467 TYR B N 1
ATOM 8492 C CA . TYR B 1 467 ? -6.082 -8.789 3.963 1 84.94 467 TYR B CA 1
ATOM 8493 C C . TYR B 1 467 ? -4.719 -9.32 4.398 1 84.94 467 TYR B C 1
ATOM 8495 O O . TYR B 1 467 ? -3.805 -8.547 4.684 1 84.94 467 TYR B O 1
ATOM 8503 N N . GLY B 1 468 ? -4.684 -10.633 4.484 1 91 468 GLY B N 1
ATOM 8504 C CA . GLY B 1 468 ? -3.395 -11.227 4.797 1 91 468 GLY B CA 1
ATOM 8505 C C . GLY B 1 468 ? -2.311 -10.867 3.797 1 91 468 GLY B C 1
ATOM 8506 O O . GLY B 1 468 ? -1.183 -10.555 4.184 1 91 468 GLY B O 1
ATOM 8507 N N . ILE B 1 469 ? -2.678 -10.867 2.568 1 93.62 469 ILE B N 1
ATOM 8508 C CA . ILE B 1 469 ? -1.733 -10.523 1.51 1 93.62 469 ILE B CA 1
ATOM 8509 C C . ILE B 1 469 ? -1.323 -9.062 1.633 1 93.62 469 ILE B C 1
ATOM 8511 O O . ILE B 1 469 ? -0.135 -8.734 1.571 1 93.62 469 ILE B O 1
ATOM 8515 N N . VAL B 1 470 ? -2.273 -8.227 1.832 1 89.69 470 VAL B N 1
ATOM 8516 C CA . VAL B 1 470 ? -2.014 -6.793 1.916 1 89.69 470 VAL B CA 1
ATOM 8517 C C . VAL B 1 470 ? -1.094 -6.504 3.102 1 89.69 470 VAL B C 1
ATOM 8519 O O . VAL B 1 470 ? -0.123 -5.754 2.973 1 89.69 470 VAL B O 1
ATOM 8522 N N . ILE B 1 471 ? -1.379 -7.09 4.207 1 89.5 471 ILE B N 1
ATOM 8523 C CA . ILE B 1 471 ? -0.577 -6.887 5.406 1 89.5 471 ILE B CA 1
ATOM 8524 C C . ILE B 1 471 ? 0.825 -7.453 5.195 1 89.5 471 ILE B C 1
ATOM 8526 O O . ILE B 1 471 ? 1.816 -6.844 5.602 1 89.5 471 ILE B O 1
ATOM 8530 N N . GLY B 1 472 ? 0.917 -8.617 4.625 1 93.44 472 GLY B N 1
ATOM 8531 C CA . GLY B 1 472 ? 2.215 -9.195 4.316 1 93.44 472 GLY B CA 1
ATOM 8532 C C . GLY B 1 472 ? 3.072 -8.312 3.436 1 93.44 472 GLY B C 1
ATOM 8533 O O . GLY B 1 472 ? 4.254 -8.102 3.721 1 93.44 472 GLY B O 1
ATOM 8534 N N . ILE B 1 473 ? 2.453 -7.777 2.412 1 92.5 473 ILE B N 1
ATOM 8535 C CA . ILE B 1 473 ? 3.16 -6.891 1.495 1 92.5 473 ILE B CA 1
ATOM 8536 C C . ILE B 1 473 ? 3.586 -5.621 2.229 1 92.5 473 ILE B C 1
ATOM 8538 O O . ILE B 1 473 ? 4.711 -5.145 2.057 1 92.5 473 ILE B O 1
ATOM 8542 N N . ALA B 1 474 ? 2.697 -5.121 3.018 1 87.75 474 ALA B N 1
ATOM 8543 C CA . ALA B 1 474 ? 2.99 -3.906 3.775 1 87.75 474 ALA B CA 1
ATOM 8544 C C . ALA B 1 474 ? 4.18 -4.113 4.707 1 87.75 474 ALA B C 1
ATOM 8546 O O . ALA B 1 474 ? 5.074 -3.268 4.781 1 87.75 474 ALA B O 1
ATOM 8547 N N . VAL B 1 475 ? 4.184 -5.191 5.398 1 90.44 475 VAL B N 1
ATOM 8548 C CA . VAL B 1 475 ? 5.266 -5.5 6.324 1 90.44 475 VAL B CA 1
ATOM 8549 C C . VAL B 1 475 ? 6.574 -5.66 5.551 1 90.44 475 VAL B C 1
ATOM 8551 O O . VAL B 1 475 ? 7.617 -5.164 5.98 1 90.44 475 VAL B O 1
ATOM 8554 N N . ASP B 1 476 ? 6.422 -6.332 4.5 1 92.81 476 ASP B N 1
ATOM 8555 C CA . ASP B 1 476 ? 7.594 -6.547 3.66 1 92.81 476 ASP B CA 1
ATOM 8556 C C . ASP B 1 476 ? 8.141 -5.223 3.135 1 92.81 476 ASP B C 1
ATOM 8558 O O . ASP B 1 476 ? 9.359 -5.012 3.117 1 92.81 476 ASP B O 1
ATOM 8562 N N . LEU B 1 477 ? 7.34 -4.379 2.734 1 89.56 477 LEU B N 1
ATOM 8563 C CA . LEU B 1 477 ? 7.734 -3.072 2.215 1 89.56 477 LEU B CA 1
ATOM 8564 C C . LEU B 1 477 ? 8.352 -2.213 3.314 1 89.56 477 LEU B C 1
ATOM 8566 O O . LEU B 1 477 ? 9.297 -1.466 3.066 1 89.56 477 LEU B O 1
ATOM 8570 N N . VAL B 1 478 ? 7.77 -2.326 4.484 1 86.62 478 VAL B N 1
ATOM 8571 C CA . VAL B 1 478 ? 8.312 -1.565 5.609 1 86.62 478 VAL B CA 1
ATOM 8572 C C . VAL B 1 478 ? 9.75 -1.989 5.875 1 86.62 478 VAL B C 1
ATOM 8574 O O . VAL B 1 478 ? 10.625 -1.144 6.074 1 86.62 478 VAL B O 1
ATOM 8577 N N . ILE B 1 479 ? 9.984 -3.264 5.805 1 87.69 479 ILE B N 1
ATOM 8578 C CA . ILE B 1 479 ? 11.32 -3.797 6.043 1 87.69 479 ILE B CA 1
ATOM 8579 C C . ILE B 1 479 ? 12.266 -3.326 4.945 1 87.69 479 ILE B C 1
ATOM 8581 O O . ILE B 1 479 ? 13.422 -2.986 5.211 1 87.69 479 ILE B O 1
ATOM 8585 N N . LEU B 1 480 ? 11.773 -3.279 3.826 1 88.25 480 LEU B N 1
ATOM 8586 C CA . LEU B 1 480 ? 12.562 -2.863 2.67 1 88.25 480 LEU B CA 1
ATOM 8587 C C . LEU B 1 480 ? 12.852 -1.366 2.719 1 88.25 480 LEU B C 1
ATOM 8589 O O . LEU B 1 480 ? 13.945 -0.93 2.354 1 88.25 480 LEU B O 1
ATOM 8593 N N . LEU B 1 481 ? 11.898 -0.581 3.232 1 86.88 481 LEU B N 1
ATOM 8594 C CA . LEU B 1 481 ? 11.93 0.866 3.051 1 86.88 481 LEU B CA 1
ATOM 8595 C C . LEU B 1 481 ? 12.555 1.551 4.262 1 86.88 481 LEU B C 1
ATOM 8597 O O . LEU B 1 481 ? 13.055 2.672 4.156 1 86.88 481 LEU B O 1
ATOM 8601 N N . LEU B 1 482 ? 12.547 0.973 5.434 1 85 482 LEU B N 1
ATOM 8602 C CA . LEU B 1 482 ? 12.992 1.608 6.668 1 85 482 LEU B CA 1
ATOM 8603 C C . LEU B 1 482 ? 14.43 2.09 6.543 1 85 482 LEU B C 1
ATOM 8605 O O . LEU B 1 482 ? 14.758 3.209 6.949 1 85 482 LEU B O 1
ATOM 8609 N N . PRO B 1 483 ? 15.336 1.236 5.867 1 81.62 483 PRO B N 1
ATOM 8610 C CA . PRO B 1 483 ? 16.719 1.718 5.719 1 81.62 483 PRO B CA 1
ATOM 8611 C C . PRO B 1 483 ? 16.828 2.91 4.77 1 81.62 483 PRO B C 1
ATOM 8613 O O . PRO B 1 483 ? 17.781 3.68 4.848 1 81.62 483 PRO B O 1
ATOM 8616 N N . ILE B 1 484 ? 15.898 3.02 3.945 1 82.94 484 ILE B N 1
ATOM 8617 C CA . ILE B 1 484 ? 15.891 4.137 3.006 1 82.94 484 ILE B CA 1
ATOM 8618 C C . ILE B 1 484 ? 15.492 5.418 3.732 1 82.94 484 ILE B C 1
ATOM 8620 O O . ILE B 1 484 ? 15.984 6.5 3.412 1 82.94 484 ILE B O 1
ATOM 8624 N N . ALA B 1 485 ? 14.625 5.25 4.691 1 86.12 485 ALA B N 1
ATOM 8625 C CA . ALA B 1 485 ? 14.156 6.398 5.469 1 86.12 485 ALA B CA 1
ATOM 8626 C C . ALA B 1 485 ? 15.211 6.848 6.473 1 86.12 485 ALA B C 1
ATOM 8628 O O . ALA B 1 485 ? 15.242 8.016 6.867 1 86.12 485 ALA B O 1
ATOM 8629 N N . ARG B 1 486 ? 16.047 5.945 6.902 1 86.69 486 ARG B N 1
ATOM 8630 C CA . ARG B 1 486 ? 17.094 6.25 7.875 1 86.69 486 ARG B CA 1
ATOM 8631 C C . ARG B 1 486 ? 18.469 5.828 7.359 1 86.69 486 ARG B C 1
ATOM 8633 O O . ARG B 1 486 ? 19.094 4.918 7.914 1 86.69 486 ARG B O 1
ATOM 8640 N N . PRO B 1 487 ? 18.891 6.637 6.402 1 83 487 PRO B N 1
ATOM 8641 C CA . PRO B 1 487 ? 20.203 6.293 5.844 1 83 487 PRO B CA 1
ATOM 8642 C C . PRO B 1 487 ? 21.344 6.551 6.824 1 83 487 PRO B C 1
ATOM 8644 O O . PRO B 1 487 ? 21.172 7.281 7.805 1 83 487 PRO B O 1
ATOM 8647 N N . HIS B 1 488 ? 22.438 5.902 6.535 1 82.19 488 HIS B N 1
ATOM 8648 C CA . HIS B 1 488 ? 23.641 6.117 7.34 1 82.19 488 HIS B CA 1
ATOM 8649 C C . HIS B 1 488 ? 24.453 7.297 6.812 1 82.19 488 HIS B C 1
ATOM 8651 O O . HIS B 1 488 ? 24.547 7.492 5.602 1 82.19 488 HIS B O 1
ATOM 8657 N N . PHE B 1 489 ? 24.906 8.07 7.762 1 86.75 489 PHE B N 1
ATOM 8658 C CA . PHE B 1 489 ? 25.75 9.211 7.438 1 86.75 489 PHE B CA 1
ATOM 8659 C C . PHE B 1 489 ? 27.172 9 7.961 1 86.75 489 PHE B C 1
ATOM 8661 O O . PHE B 1 489 ? 27.344 8.5 9.07 1 86.75 489 PHE B O 1
ATOM 8668 N N . SER B 1 490 ? 28.125 9.195 7.109 1 86.75 490 SER B N 1
ATOM 8669 C CA . SER B 1 490 ? 29.516 9.18 7.551 1 86.75 490 SER B CA 1
ATOM 8670 C C . SER B 1 490 ? 30.016 10.594 7.84 1 86.75 490 SER B C 1
ATOM 8672 O O . SER B 1 490 ? 29.781 11.516 7.055 1 86.75 490 SER B O 1
ATOM 8674 N N . MET B 1 491 ? 30.516 10.766 9.008 1 87.5 491 MET B N 1
ATOM 8675 C CA . MET B 1 491 ? 31.016 12.07 9.422 1 87.5 491 MET B CA 1
ATOM 8676 C C . MET B 1 491 ? 32.531 12.047 9.539 1 87.5 491 MET B C 1
ATOM 8678 O O . MET B 1 491 ? 33.094 11.156 10.172 1 87.5 491 MET B O 1
ATOM 8682 N N . THR B 1 492 ? 33.188 12.906 8.797 1 85.44 492 THR B N 1
ATOM 8683 C CA . THR B 1 492 ? 34.656 13.07 8.867 1 85.44 492 THR B CA 1
ATOM 8684 C C . THR B 1 492 ? 35 14.508 9.219 1 85.44 492 THR B C 1
ATOM 8686 O O . THR B 1 492 ? 34.312 15.445 8.844 1 85.44 492 THR B O 1
ATOM 8689 N N . ILE B 1 493 ? 36.031 14.641 10 1 82.12 493 ILE B N 1
ATOM 8690 C CA . ILE B 1 493 ? 36.531 15.969 10.352 1 82.12 493 ILE B CA 1
ATOM 8691 C C . ILE B 1 493 ? 37.656 16.375 9.422 1 82.12 493 ILE B C 1
ATOM 8693 O O . ILE B 1 493 ? 38.562 15.57 9.164 1 82.12 493 ILE B O 1
ATOM 8697 N N . THR B 1 494 ? 37.438 17.422 8.773 1 79.06 494 THR B N 1
ATOM 8698 C CA . THR B 1 494 ? 38.469 17.938 7.883 1 79.06 494 THR B CA 1
ATOM 8699 C C . THR B 1 494 ? 38.969 19.297 8.359 1 79.06 494 THR B C 1
ATOM 8701 O O . THR B 1 494 ? 38.219 20.062 8.961 1 79.06 494 THR B O 1
ATOM 8704 N N . TYR B 1 495 ? 40.344 19.578 8.172 1 73.62 495 TYR B N 1
ATOM 8705 C CA . TYR B 1 495 ? 40.969 20.828 8.609 1 73.62 495 TYR B CA 1
ATOM 8706 C C . TYR B 1 495 ? 41.375 21.672 7.414 1 73.62 495 TYR B C 1
ATOM 8708 O O . TYR B 1 495 ? 41.688 21.141 6.34 1 73.62 495 TYR B O 1
ATOM 8716 N N . SER B 1 496 ? 41.219 23 7.75 1 63.22 496 SER B N 1
ATOM 8717 C CA . SER B 1 496 ? 41.719 23.953 6.758 1 63.22 496 SER B CA 1
ATOM 8718 C C . SER B 1 496 ? 43.219 23.812 6.539 1 63.22 496 SER B C 1
ATOM 8720 O O . SER B 1 496 ? 43.969 23.547 7.48 1 63.22 496 SER B O 1
ATOM 8722 N N . GLY B 1 497 ? 43.844 23.531 5.277 1 59.88 497 GLY B N 1
ATOM 8723 C CA . GLY B 1 497 ? 45.25 23.375 4.887 1 59.88 497 GLY B CA 1
ATOM 8724 C C . GLY B 1 497 ? 45.625 21.938 4.59 1 59.88 497 GLY B C 1
ATOM 8725 O O . GLY B 1 497 ? 46.781 21.641 4.289 1 59.88 497 GLY B O 1
ATOM 8726 N N . GLY B 1 498 ? 44.75 21.016 4.5 1 56.06 498 GLY B N 1
ATOM 8727 C CA . GLY B 1 498 ? 45 19.641 4.09 1 56.06 498 GLY B CA 1
ATOM 8728 C C . GLY B 1 498 ? 45.156 18.688 5.262 1 56.06 498 GLY B C 1
ATOM 8729 O O . GLY B 1 498 ? 45.156 19.109 6.418 1 56.06 498 GLY B O 1
ATOM 8730 N N . ASN B 1 499 ? 44.938 17.328 5.129 1 52.16 499 ASN B N 1
ATOM 8731 C CA . ASN B 1 499 ? 45 16.25 6.113 1 52.16 499 ASN B CA 1
ATOM 8732 C C . ASN B 1 499 ? 46.25 16.375 6.996 1 52.16 499 ASN B C 1
ATOM 8734 O O . ASN B 1 499 ? 46.406 15.641 7.973 1 52.16 499 ASN B O 1
ATOM 8738 N N . GLN B 1 500 ? 47.25 16.953 6.551 1 45.62 500 GLN B N 1
ATOM 8739 C CA . GLN B 1 500 ? 48.531 16.891 7.258 1 45.62 500 GLN B CA 1
ATOM 8740 C C . GLN B 1 500 ? 48.594 17.922 8.383 1 45.62 500 GLN B C 1
ATOM 8742 O O . GLN B 1 500 ? 49.594 18 9.102 1 45.62 500 GLN B O 1
ATOM 8747 N N . VAL B 1 501 ? 47.875 18.906 8.469 1 47.84 501 VAL B N 1
ATOM 8748 C CA . VAL B 1 501 ? 48.188 19.953 9.438 1 47.84 501 VAL B CA 1
ATOM 8749 C C . VAL B 1 501 ? 47.625 19.594 10.797 1 47.84 501 VAL B C 1
ATOM 8751 O O . VAL B 1 501 ? 46.469 19.188 10.898 1 47.84 501 VAL B O 1
ATOM 8754 N N . THR B 1 502 ? 48.438 19.375 11.75 1 48.44 502 THR B N 1
ATOM 8755 C CA . THR B 1 502 ? 48.281 19.016 13.156 1 48.44 502 THR B CA 1
ATOM 8756 C C . THR B 1 502 ? 47.281 19.922 13.844 1 48.44 502 THR B C 1
ATOM 8758 O O . THR B 1 502 ? 47.219 21.125 13.578 1 48.44 502 THR B O 1
ATOM 8761 N N . ALA B 1 503 ? 46.219 19.391 14.422 1 51.03 503 ALA B N 1
ATOM 8762 C CA . ALA B 1 503 ? 45.188 19.938 15.297 1 51.03 503 ALA B CA 1
ATOM 8763 C C . ALA B 1 503 ? 45.719 21.172 16.031 1 51.03 503 ALA B C 1
ATOM 8765 O O . ALA B 1 503 ? 44.906 21.938 16.609 1 51.03 503 ALA B O 1
ATOM 8766 N N . ALA B 1 504 ? 47 21.266 16.172 1 48.47 504 ALA B N 1
ATOM 8767 C CA . ALA B 1 504 ? 47.594 22.188 17.156 1 48.47 504 ALA B CA 1
ATOM 8768 C C . ALA B 1 504 ? 47.688 23.609 16.578 1 48.47 504 ALA B C 1
ATOM 8770 O O . ALA B 1 504 ? 48.125 24.531 17.25 1 48.47 504 ALA B O 1
ATOM 8771 N N . ASN B 1 505 ? 47.438 23.625 15.266 1 50.22 505 ASN B N 1
ATOM 8772 C CA . ASN B 1 505 ? 47.625 25 14.789 1 50.22 505 ASN B CA 1
ATOM 8773 C C . ASN B 1 505 ? 46.375 25.844 15.047 1 50.22 505 ASN B C 1
ATOM 8775 O O . ASN B 1 505 ? 45.281 25.5 14.594 1 50.22 505 ASN B O 1
ATOM 8779 N N . PRO B 1 506 ? 46.344 26.75 15.961 1 53.25 506 PRO B N 1
ATOM 8780 C CA . PRO B 1 506 ? 45.219 27.594 16.406 1 53.25 506 PRO B CA 1
ATOM 8781 C C . PRO B 1 506 ? 44.469 28.234 15.234 1 53.25 506 PRO B C 1
ATOM 8783 O O . PRO B 1 506 ? 43.344 28.703 15.406 1 53.25 506 PRO B O 1
ATOM 8786 N N . PHE B 1 507 ? 45.094 28.281 14 1 52.09 507 PHE B N 1
ATOM 8787 C CA . PHE B 1 507 ? 44.438 29 12.914 1 52.09 507 PHE B CA 1
ATOM 8788 C C . PHE B 1 507 ? 43.594 28.062 12.055 1 52.09 507 PHE B C 1
ATOM 8790 O O . PHE B 1 507 ? 43 28.484 11.062 1 52.09 507 PHE B O 1
ATOM 8797 N N . VAL B 1 508 ? 43.531 26.812 12.414 1 59.03 508 VAL B N 1
ATOM 8798 C CA . VAL B 1 508 ? 42.812 25.875 11.555 1 59.03 508 VAL B CA 1
ATOM 8799 C C . VAL B 1 508 ? 41.438 25.578 12.133 1 59.03 508 VAL B C 1
ATOM 8801 O O . VAL B 1 508 ? 41.312 25.234 13.305 1 59.03 508 VAL B O 1
ATOM 8804 N N . THR B 1 509 ? 40.375 26.047 11.414 1 65.44 509 THR B N 1
ATOM 8805 C CA . THR B 1 509 ? 39 25.781 11.82 1 65.44 509 THR B CA 1
ATOM 8806 C C . THR B 1 509 ? 38.562 24.406 11.328 1 65.44 509 THR B C 1
ATOM 8808 O O . THR B 1 509 ? 38.688 24.094 10.141 1 65.44 509 THR B O 1
ATOM 8811 N N . PRO B 1 510 ? 38.281 23.516 12.266 1 75.94 510 PRO B N 1
ATOM 8812 C CA . PRO B 1 510 ? 37.75 22.203 11.875 1 75.94 510 PRO B CA 1
ATOM 8813 C C . PRO B 1 510 ? 36.344 22.266 11.297 1 75.94 510 PRO B C 1
ATOM 8815 O O . PRO B 1 510 ? 35.531 23.125 11.695 1 75.94 510 PRO B O 1
ATOM 8818 N N . ALA B 1 511 ? 36.188 21.641 10.141 1 83.19 511 ALA B N 1
ATOM 8819 C CA . ALA B 1 511 ? 34.844 21.5 9.57 1 83.19 511 ALA B CA 1
ATOM 8820 C C . ALA B 1 511 ? 34.438 20.031 9.508 1 83.19 511 ALA B C 1
ATOM 8822 O O . ALA B 1 511 ? 35.281 19.141 9.383 1 83.19 511 ALA B O 1
ATOM 8823 N N . TYR B 1 512 ? 33.156 19.828 9.789 1 87.06 512 TYR B N 1
ATOM 8824 C CA . TYR B 1 512 ? 32.625 18.484 9.672 1 87.06 512 TYR B CA 1
ATOM 8825 C C . TYR B 1 512 ? 32.125 18.203 8.258 1 87.06 512 TYR B C 1
ATOM 8827 O O . TYR B 1 512 ? 31.391 19.016 7.691 1 87.06 512 TYR B O 1
ATOM 8835 N N . VAL B 1 513 ? 32.656 17.172 7.684 1 89.94 513 VAL B N 1
ATOM 8836 C CA . VAL B 1 513 ? 32.188 16.734 6.379 1 89.94 513 VAL B CA 1
ATOM 8837 C C . VAL B 1 513 ? 31.266 15.523 6.547 1 89.94 513 VAL B C 1
ATOM 8839 O O . VAL B 1 513 ? 31.672 14.484 7.074 1 89.94 513 VAL B O 1
ATOM 8842 N N . ILE B 1 514 ? 30.031 15.758 6.191 1 91.06 514 ILE B N 1
ATOM 8843 C CA . ILE B 1 514 ? 29.031 14.688 6.285 1 91.06 514 ILE B CA 1
ATOM 8844 C C . ILE B 1 514 ? 28.75 14.133 4.891 1 91.06 514 ILE B C 1
ATOM 8846 O O . ILE B 1 514 ? 28.344 14.875 3.994 1 91.06 514 ILE B O 1
ATOM 8850 N N . GLN B 1 515 ? 29.016 12.898 4.715 1 90.31 515 GLN B N 1
ATOM 8851 C CA . GLN B 1 515 ? 28.719 12.242 3.443 1 90.31 515 GLN B CA 1
ATOM 8852 C C . GLN B 1 515 ? 27.484 11.352 3.553 1 90.31 515 GLN B C 1
ATOM 8854 O O . GLN B 1 515 ? 27.391 10.523 4.461 1 90.31 515 GLN B O 1
ATOM 8859 N N . VAL B 1 516 ? 26.578 11.617 2.596 1 84.38 516 VAL B N 1
ATOM 8860 C CA . VAL B 1 516 ? 25.375 10.797 2.547 1 84.38 516 VAL B CA 1
ATOM 8861 C C . VAL B 1 516 ? 25.625 9.555 1.696 1 84.38 516 VAL B C 1
ATOM 8863 O O . VAL B 1 516 ? 26.031 9.656 0.532 1 84.38 516 VAL B O 1
ATOM 8866 N N . GLU B 1 517 ? 25.469 8.383 2.248 1 74.38 517 GLU B N 1
ATOM 8867 C CA . GLU B 1 517 ? 25.859 7.133 1.598 1 74.38 517 GLU B CA 1
ATOM 8868 C C . GLU B 1 517 ? 24.875 6.754 0.498 1 74.38 517 GLU B C 1
ATOM 8870 O O . GLU B 1 517 ? 25.203 5.977 -0.4 1 74.38 517 GLU B O 1
ATOM 8875 N N . SER B 1 518 ? 23.734 7.215 0.646 1 73.5 518 SER B N 1
ATOM 8876 C CA . SER B 1 518 ? 22.75 6.852 -0.363 1 73.5 518 SER B CA 1
ATOM 8877 C C . SER B 1 518 ? 21.969 8.078 -0.835 1 73.5 518 SER B C 1
ATOM 8879 O O . SER B 1 518 ? 22.109 9.164 -0.271 1 73.5 518 SER B O 1
ATOM 8881 N N . SER B 1 519 ? 21.312 7.883 -1.978 1 73.75 519 SER B N 1
ATOM 8882 C CA . SER B 1 519 ? 20.5 8.969 -2.52 1 73.75 519 SER B CA 1
ATOM 8883 C C . SER B 1 519 ? 19.453 9.43 -1.512 1 73.75 519 SER B C 1
ATOM 8885 O O . SER B 1 519 ? 18.891 8.617 -0.773 1 73.75 519 SER B O 1
ATOM 8887 N N . VAL B 1 520 ? 19.469 10.719 -1.372 1 80.5 520 VAL B N 1
ATOM 8888 C CA . VAL B 1 520 ? 18.5 11.305 -0.462 1 80.5 520 VAL B CA 1
ATOM 8889 C C . VAL B 1 520 ? 17.156 11.453 -1.169 1 80.5 520 VAL B C 1
ATOM 8891 O O . VAL B 1 520 ? 16.953 12.383 -1.946 1 80.5 520 VAL B O 1
ATOM 8894 N N . LYS B 1 521 ? 16.328 10.477 -0.851 1 88.31 521 LYS B N 1
ATOM 8895 C CA . LYS B 1 521 ? 14.969 10.539 -1.355 1 88.31 521 LYS B CA 1
ATOM 8896 C C . LYS B 1 521 ? 14.008 11.031 -0.279 1 88.31 521 LYS B C 1
ATOM 8898 O O . LYS B 1 521 ? 14.414 11.297 0.854 1 88.31 521 LYS B O 1
ATOM 8903 N N . TYR B 1 522 ? 12.781 11.203 -0.602 1 89.75 522 TYR B N 1
ATOM 8904 C CA . TYR B 1 522 ? 11.836 11.93 0.24 1 89.75 522 TYR B CA 1
ATOM 8905 C C . TYR B 1 522 ? 11.719 11.281 1.614 1 89.75 522 TYR B C 1
ATOM 8907 O O . TYR B 1 522 ? 11.602 11.977 2.627 1 89.75 522 TYR B O 1
ATOM 8915 N N . PRO B 1 523 ? 11.789 10.031 1.774 1 87.31 523 PRO B N 1
ATOM 8916 C CA . PRO B 1 523 ? 11.648 9.5 3.131 1 87.31 523 PRO B CA 1
ATOM 8917 C C . PRO B 1 523 ? 12.828 9.844 4.031 1 87.31 523 PRO B C 1
ATOM 8919 O O . PRO B 1 523 ? 12.711 9.812 5.258 1 87.31 523 PRO B O 1
ATOM 8922 N N . ALA B 1 524 ? 13.984 10.125 3.436 1 89.62 524 ALA B N 1
ATOM 8923 C CA . ALA B 1 524 ? 15.195 10.391 4.207 1 89.62 524 ALA B CA 1
ATOM 8924 C C . ALA B 1 524 ? 15.336 11.875 4.512 1 89.62 524 ALA B C 1
ATOM 8926 O O . ALA B 1 524 ? 16.188 12.273 5.324 1 89.62 524 ALA B O 1
ATOM 8927 N N . GLY B 1 525 ? 14.539 12.664 3.873 1 89.94 525 GLY B N 1
ATOM 8928 C CA . GLY B 1 525 ? 14.656 14.109 4.016 1 89.94 525 GLY B CA 1
ATOM 8929 C C . GLY B 1 525 ? 14.508 14.586 5.445 1 89.94 525 GLY B C 1
ATOM 8930 O O . GLY B 1 525 ? 15.336 15.359 5.938 1 89.94 525 GLY B O 1
ATOM 8931 N N . ASP B 1 526 ? 13.469 14.055 6.027 1 89.31 526 ASP B N 1
ATOM 8932 C CA . ASP B 1 526 ? 13.195 14.453 7.406 1 89.31 526 ASP B CA 1
ATOM 8933 C C . ASP B 1 526 ? 14.305 13.984 8.344 1 89.31 526 ASP B C 1
ATOM 8935 O O . ASP B 1 526 ? 14.719 14.727 9.234 1 89.31 526 ASP B O 1
ATOM 8939 N N . PHE B 1 527 ? 14.797 12.836 8.133 1 89.94 527 PHE B N 1
ATOM 8940 C CA . PHE B 1 527 ? 15.844 12.266 8.969 1 89.94 527 PHE B CA 1
ATOM 8941 C C . PHE B 1 527 ? 17.141 13.062 8.828 1 89.94 527 PHE B C 1
ATOM 8943 O O . PHE B 1 527 ? 17.828 13.328 9.82 1 89.94 527 PHE B O 1
ATOM 8950 N N . LEU B 1 528 ? 17.453 13.398 7.645 1 91.06 528 LEU B N 1
ATOM 8951 C CA . LEU B 1 528 ? 18.641 14.203 7.387 1 91.06 528 LEU B CA 1
ATOM 8952 C C . LEU B 1 528 ? 18.516 15.57 8.055 1 91.06 528 LEU B C 1
ATOM 8954 O O . LEU B 1 528 ? 19.469 16.047 8.68 1 91.06 528 LEU B O 1
ATOM 8958 N N . ALA B 1 529 ? 17.406 16.188 7.891 1 90.88 529 ALA B N 1
ATOM 8959 C CA . ALA B 1 529 ? 17.188 17.5 8.492 1 90.88 529 ALA B CA 1
ATOM 8960 C C . ALA B 1 529 ? 17.297 17.422 10.016 1 90.88 529 ALA B C 1
ATOM 8962 O O . ALA B 1 529 ? 17.844 18.328 10.641 1 90.88 529 ALA B O 1
ATOM 8963 N N . GLU B 1 530 ? 16.766 16.391 10.57 1 88.75 530 GLU B N 1
ATOM 8964 C CA . GLU B 1 530 ? 16.828 16.219 12.016 1 88.75 530 GLU B CA 1
ATOM 8965 C C . GLU B 1 530 ? 18.266 15.961 12.469 1 88.75 530 GLU B C 1
ATOM 8967 O O . GLU B 1 530 ? 18.672 16.406 13.539 1 88.75 530 GLU B O 1
ATOM 8972 N N . TYR B 1 531 ? 18.938 15.18 11.703 1 89.12 531 TYR B N 1
ATOM 8973 C CA . TYR B 1 531 ? 20.344 14.906 11.992 1 89.12 531 TYR B CA 1
ATOM 8974 C C . TYR B 1 531 ? 21.172 16.188 11.992 1 89.12 531 TYR B C 1
ATOM 8976 O O . TYR B 1 531 ? 21.984 16.422 12.891 1 89.12 531 TYR B O 1
ATOM 8984 N N . LEU B 1 532 ? 20.953 16.984 11.016 1 89.88 532 LEU B N 1
ATOM 8985 C CA . LEU B 1 532 ? 21.656 18.266 10.898 1 89.88 532 LEU B CA 1
ATOM 8986 C C . LEU B 1 532 ? 21.266 19.203 12.031 1 89.88 532 LEU B C 1
ATOM 8988 O O . LEU B 1 532 ? 22.094 19.953 12.555 1 89.88 532 LEU B O 1
ATOM 8992 N N . TYR B 1 533 ? 20 19.172 12.352 1 88.25 533 TYR B N 1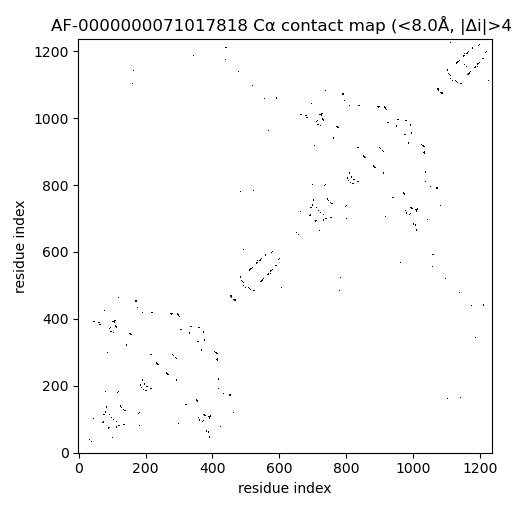
ATOM 8993 C CA . TYR B 1 533 ? 19.516 20.016 13.438 1 88.25 533 TYR B CA 1
ATOM 8994 C C . TYR B 1 533 ? 20.172 19.641 14.766 1 88.25 533 TYR B C 1
ATOM 8996 O O . TYR B 1 533 ? 20.516 20.5 15.562 1 88.25 533 TYR B O 1
ATOM 9004 N N . ASP B 1 534 ? 20.328 18.391 14.992 1 86.44 534 ASP B N 1
ATOM 9005 C CA . ASP B 1 534 ? 20.969 17.906 16.219 1 86.44 534 ASP B CA 1
ATOM 9006 C C . ASP B 1 534 ? 22.422 18.375 16.312 1 86.44 534 ASP B C 1
ATOM 9008 O O . ASP B 1 534 ? 22.922 18.625 17.406 1 86.44 534 ASP B O 1
ATOM 9012 N N . LEU B 1 535 ? 23.031 18.484 15.188 1 83.94 535 LEU B N 1
ATOM 9013 C CA . LEU B 1 535 ? 24.406 18.969 15.156 1 83.94 535 LEU B CA 1
ATOM 9014 C C . LEU B 1 535 ? 24.469 20.453 15.508 1 83.94 535 LEU B C 1
ATOM 9016 O O . LEU B 1 535 ? 25.453 20.906 16.109 1 83.94 535 LEU B O 1
ATOM 9020 N N . THR B 1 536 ? 23.484 21.219 15.164 1 83.12 536 THR B N 1
ATOM 9021 C CA . THR B 1 536 ? 23.453 22.641 15.469 1 83.12 536 THR B CA 1
ATOM 9022 C C . THR B 1 536 ? 23.188 22.859 16.953 1 83.12 536 THR B C 1
ATOM 9024 O O . THR B 1 536 ? 23.578 23.891 17.5 1 83.12 536 THR B O 1
ATOM 9027 N N . SER B 1 537 ? 22.484 21.969 17.578 1 75.69 537 SER B N 1
ATOM 9028 C CA . SER B 1 537 ? 22.109 22.125 18.984 1 75.69 537 SER B CA 1
ATOM 9029 C C . SER B 1 537 ? 23.219 21.672 19.922 1 75.69 537 SER B C 1
ATOM 9031 O O . SER B 1 537 ? 23.125 21.859 21.141 1 75.69 537 SER B O 1
ATOM 9033 N N . SER B 1 538 ? 24.234 21.047 19.297 1 71.31 538 SER B N 1
ATOM 9034 C CA . SER B 1 538 ? 25.344 20.594 20.141 1 71.31 538 SER B CA 1
ATOM 9035 C C . SER B 1 538 ? 26.219 21.766 20.547 1 71.31 538 SER B C 1
ATOM 9037 O O . SER B 1 538 ? 26.453 22.688 19.766 1 71.31 538 SER B O 1
ATOM 9039 N N . PRO B 1 539 ? 26.375 22.125 21.906 1 59.19 539 PRO B N 1
ATOM 9040 C CA . PRO B 1 539 ? 27.125 23.266 22.422 1 59.19 539 PRO B CA 1
ATOM 9041 C C . PRO B 1 539 ? 28.469 23.469 21.719 1 59.19 539 PRO B C 1
ATOM 9043 O O . PRO B 1 539 ? 28.938 24.609 21.594 1 59.19 539 PRO B O 1
ATOM 9046 N N . ASP B 1 540 ? 29.141 22.453 21.484 1 54.28 540 ASP B N 1
ATOM 9047 C CA . ASP B 1 540 ? 30.5 22.609 20.969 1 54.28 540 ASP B CA 1
ATOM 9048 C C . ASP B 1 540 ? 30.469 22.969 19.484 1 54.28 540 ASP B C 1
ATOM 9050 O O . ASP B 1 540 ? 31.531 23.125 18.859 1 54.28 540 ASP B O 1
ATOM 9054 N N . TYR B 1 541 ? 29.266 23.031 18.875 1 54.06 541 TYR B N 1
ATOM 9055 C CA . TYR B 1 541 ? 29.25 22.938 17.422 1 54.06 541 TYR B CA 1
ATOM 9056 C C . TYR B 1 541 ? 29.344 24.312 16.781 1 54.06 541 TYR B C 1
ATOM 9058 O O . TYR B 1 541 ? 28.328 25 16.625 1 54.06 541 TYR B O 1
ATOM 9066 N N . VAL B 1 542 ? 30.219 25.094 17.062 1 55.38 542 VAL B N 1
ATOM 9067 C CA . VAL B 1 542 ? 30.453 26.328 16.344 1 55.38 542 VAL B CA 1
ATOM 9068 C C . VAL B 1 542 ? 30.938 26.031 14.93 1 55.38 542 VAL B C 1
ATOM 9070 O O . VAL B 1 542 ? 31.328 26.938 14.188 1 55.38 542 VAL B O 1
ATOM 9073 N N . ARG B 1 543 ? 30.797 24.766 14.289 1 65.5 543 ARG B N 1
ATOM 9074 C CA . ARG B 1 543 ? 31.641 24.531 13.125 1 65.5 543 ARG B CA 1
ATOM 9075 C C . ARG B 1 543 ? 30.812 24.406 11.859 1 65.5 543 ARG B C 1
ATOM 9077 O O . ARG B 1 543 ? 29.625 24.047 11.922 1 65.5 543 ARG B O 1
ATOM 9084 N N . PRO B 1 544 ? 31.312 25.078 10.812 1 82.19 544 PRO B N 1
ATOM 9085 C CA . PRO B 1 544 ? 30.703 24.859 9.5 1 82.19 544 PRO B CA 1
ATOM 9086 C C . PRO B 1 544 ? 30.562 23.391 9.141 1 82.19 544 PRO B C 1
ATOM 9088 O O . PRO B 1 544 ? 31.391 22.578 9.555 1 82.19 544 PRO B O 1
ATOM 9091 N N . ILE B 1 545 ? 29.406 23.047 8.625 1 90.38 545 ILE B N 1
ATOM 9092 C CA . ILE B 1 545 ? 29.172 21.688 8.188 1 90.38 545 ILE B CA 1
ATOM 9093 C C . ILE B 1 545 ? 29.156 21.625 6.66 1 90.38 545 ILE B C 1
ATOM 9095 O O . ILE B 1 545 ? 28.531 22.469 6.004 1 90.38 545 ILE B O 1
ATOM 9099 N N . ILE B 1 546 ? 29.969 20.703 6.133 1 92.19 546 ILE B N 1
ATOM 9100 C CA . ILE B 1 546 ? 30.031 20.469 4.691 1 92.19 546 ILE B CA 1
ATOM 9101 C C . ILE B 1 546 ? 29.312 19.172 4.336 1 92.19 546 ILE B C 1
ATOM 9103 O O . ILE B 1 546 ? 29.672 18.109 4.832 1 92.19 546 ILE B O 1
ATOM 9107 N N . LEU B 1 547 ? 28.25 19.312 3.541 1 93.19 547 LEU B N 1
ATOM 9108 C CA . LEU B 1 547 ? 27.5 18.156 3.088 1 93.19 547 LEU B CA 1
ATOM 9109 C C . LEU B 1 547 ? 28.031 17.656 1.75 1 93.19 547 LEU B C 1
ATOM 9111 O O . LEU B 1 547 ? 28 18.375 0.751 1 93.19 547 LEU B O 1
ATOM 9115 N N . ASP B 1 548 ? 28.516 16.469 1.746 1 92.56 548 ASP B N 1
ATOM 9116 C CA . ASP B 1 548 ? 29.062 15.836 0.551 1 92.56 548 ASP B CA 1
ATOM 9117 C C . ASP B 1 548 ? 27.984 15.047 -0.187 1 92.56 548 ASP B C 1
ATOM 9119 O O . ASP B 1 548 ? 27.531 14.008 0.293 1 92.56 548 ASP B O 1
ATOM 9123 N N . PHE B 1 549 ? 27.594 15.469 -1.405 1 91.69 549 PHE B N 1
ATOM 9124 C CA . PHE B 1 549 ? 26.5 14.891 -2.166 1 91.69 549 PHE B CA 1
ATOM 9125 C C . PHE B 1 549 ? 27.031 14.023 -3.307 1 91.69 549 PHE B C 1
ATOM 9127 O O . PHE B 1 549 ? 26.406 13.93 -4.363 1 91.69 549 PHE B O 1
ATOM 9134 N N . THR B 1 550 ? 28.141 13.383 -3.068 1 87.31 550 THR B N 1
ATOM 9135 C CA . THR B 1 550 ? 28.781 12.547 -4.082 1 87.31 550 THR B CA 1
ATOM 9136 C C . THR B 1 550 ? 27.844 11.43 -4.523 1 87.31 550 THR B C 1
ATOM 9138 O O . THR B 1 550 ? 27.797 11.078 -5.707 1 87.31 550 THR B O 1
ATOM 9141 N N . HIS B 1 551 ? 27.031 10.922 -3.652 1 83.19 551 HIS B N 1
ATOM 9142 C CA . HIS B 1 551 ? 26.203 9.75 -3.943 1 83.19 551 HIS B CA 1
ATOM 9143 C C . HIS B 1 551 ? 24.75 10.141 -4.152 1 83.19 551 HIS B C 1
ATOM 9145 O O . HIS B 1 551 ? 23.875 9.266 -4.215 1 83.19 551 HIS B O 1
ATOM 9151 N N . VAL B 1 552 ? 24.516 11.422 -4.258 1 87.06 552 VAL B N 1
ATOM 9152 C CA . VAL B 1 552 ? 23.141 11.883 -4.469 1 87.06 552 VAL B CA 1
ATOM 9153 C C . VAL B 1 552 ? 22.938 12.234 -5.941 1 87.06 552 VAL B C 1
ATOM 9155 O O . VAL B 1 552 ? 23.547 13.18 -6.449 1 87.06 552 VAL B O 1
ATOM 9158 N N . SER B 1 553 ? 22.062 11.438 -6.629 1 84.69 553 SER B N 1
ATOM 9159 C CA . SER B 1 553 ? 21.922 11.625 -8.07 1 84.69 553 SER B CA 1
ATOM 9160 C C . SER B 1 553 ? 20.688 12.453 -8.398 1 84.69 553 SER B C 1
ATOM 9162 O O . SER B 1 553 ? 20.609 13.055 -9.469 1 84.69 553 SER B O 1
ATOM 9164 N N . LYS B 1 554 ? 19.766 12.477 -7.48 1 87.81 554 LYS B N 1
ATOM 9165 C CA . LYS B 1 554 ? 18.516 13.203 -7.73 1 87.81 554 LYS B CA 1
ATOM 9166 C C . LYS B 1 554 ? 17.875 13.648 -6.422 1 87.81 554 LYS B C 1
ATOM 9168 O O . LYS B 1 554 ? 18.078 13.016 -5.379 1 87.81 554 LYS B O 1
ATOM 9173 N N . LEU B 1 555 ? 17.141 14.789 -6.539 1 91.25 555 LEU B N 1
ATOM 9174 C CA . LEU B 1 555 ? 16.406 15.297 -5.383 1 91.25 555 LEU B CA 1
ATOM 9175 C C . LEU B 1 555 ? 14.922 15.453 -5.703 1 91.25 555 LEU B C 1
ATOM 9177 O O . LEU B 1 555 ? 14.562 15.828 -6.824 1 91.25 555 LEU B O 1
ATOM 9181 N N . ASP B 1 556 ? 14.125 15.062 -4.832 1 92.31 556 ASP B N 1
ATOM 9182 C CA . ASP B 1 556 ? 12.695 15.344 -4.945 1 92.31 556 ASP B CA 1
ATOM 9183 C C . ASP B 1 556 ? 12.312 16.594 -4.152 1 92.31 556 ASP B C 1
ATOM 9185 O O . ASP B 1 556 ? 13.125 17.125 -3.396 1 92.31 556 ASP B O 1
ATOM 9189 N N . ILE B 1 557 ? 11.125 17.047 -4.32 1 93.56 557 ILE B N 1
ATOM 9190 C CA . ILE B 1 557 ? 10.664 18.297 -3.734 1 93.56 557 ILE B CA 1
ATOM 9191 C C . ILE B 1 557 ? 10.664 18.188 -2.211 1 93.56 557 ILE B C 1
ATOM 9193 O O . ILE B 1 557 ? 10.945 19.156 -1.51 1 93.56 557 ILE B O 1
ATOM 9197 N N . THR B 1 558 ? 10.289 17.078 -1.688 1 93.62 558 THR B N 1
ATOM 9198 C CA . THR B 1 558 ? 10.258 16.891 -0.243 1 93.62 558 THR B CA 1
ATOM 9199 C C . THR B 1 558 ? 11.648 17.047 0.356 1 93.62 558 THR B C 1
ATOM 9201 O O . THR B 1 558 ? 11.82 17.719 1.373 1 93.62 558 THR B O 1
ATOM 9204 N N . SER B 1 559 ? 12.625 16.422 -0.25 1 93.81 559 SER B N 1
ATOM 9205 C CA . SER B 1 559 ? 14.008 16.547 0.209 1 93.81 559 SER B CA 1
ATOM 9206 C C . SER B 1 559 ? 14.492 17.984 0.128 1 93.81 559 SER B C 1
ATOM 9208 O O . SER B 1 559 ? 15.219 18.453 1.011 1 93.81 559 SER B O 1
ATOM 9210 N N . VAL B 1 560 ? 14.156 18.609 -0.905 1 94.19 560 VAL B N 1
ATOM 9211 C CA . VAL B 1 560 ? 14.562 20 -1.101 1 94.19 560 VAL B CA 1
ATOM 9212 C C . VAL B 1 560 ? 13.969 20.875 0.005 1 94.19 560 VAL B C 1
ATOM 9214 O O . VAL B 1 560 ? 14.641 21.766 0.52 1 94.19 560 VAL B O 1
ATOM 9217 N N . GLU B 1 561 ? 12.703 20.625 0.338 1 92.88 561 GLU B N 1
ATOM 9218 C CA . GLU B 1 561 ? 12.055 21.391 1.399 1 92.88 561 GLU B CA 1
ATOM 9219 C C . GLU B 1 561 ? 12.758 21.172 2.74 1 92.88 561 GLU B C 1
ATOM 9221 O O . GLU B 1 561 ? 12.938 22.125 3.51 1 92.88 561 GLU B O 1
ATOM 9226 N N . TYR B 1 562 ? 13.133 20 3.018 1 92.94 562 TYR B N 1
ATOM 9227 C CA . TYR B 1 562 ? 13.805 19.719 4.277 1 92.94 562 TYR B CA 1
ATOM 9228 C C . TYR B 1 562 ? 15.211 20.312 4.297 1 92.94 562 TYR B C 1
ATOM 9230 O O . TYR B 1 562 ? 15.695 20.734 5.344 1 92.94 562 TYR B O 1
ATOM 9238 N N . LEU B 1 563 ? 15.883 20.266 3.152 1 93.75 563 LEU B N 1
ATOM 9239 C CA . LEU B 1 563 ? 17.188 20.906 3.055 1 93.75 563 LEU B CA 1
ATOM 9240 C C . LEU B 1 563 ? 17.062 22.406 3.291 1 93.75 563 LEU B C 1
ATOM 9242 O O . LEU B 1 563 ? 17.938 23.016 3.916 1 93.75 563 LEU B O 1
ATOM 9246 N N . GLY B 1 564 ? 16.016 22.984 2.744 1 93.88 564 GLY B N 1
ATOM 9247 C CA . GLY B 1 564 ? 15.75 24.391 3.006 1 93.88 564 GLY B CA 1
ATOM 9248 C C . GLY B 1 564 ? 15.555 24.688 4.477 1 93.88 564 GLY B C 1
ATOM 9249 O O . GLY B 1 564 ? 16.047 25.703 4.98 1 93.88 564 GLY B O 1
ATOM 9250 N N . GLN B 1 565 ? 14.859 23.859 5.105 1 91.94 565 GLN B N 1
ATOM 9251 C CA . GLN B 1 565 ? 14.648 24.016 6.539 1 91.94 565 GLN B CA 1
ATOM 9252 C C . GLN B 1 565 ? 15.961 23.906 7.305 1 91.94 565 GLN B C 1
ATOM 9254 O O . GLN B 1 565 ? 16.188 24.656 8.266 1 91.94 565 GLN B O 1
ATOM 9259 N N . ALA B 1 566 ? 16.781 23 6.914 1 92.12 566 ALA B N 1
ATOM 9260 C CA . ALA B 1 566 ? 18.094 22.828 7.555 1 92.12 566 ALA B CA 1
ATOM 9261 C C . ALA B 1 566 ? 18.938 24.094 7.395 1 92.12 566 ALA B C 1
ATOM 9263 O O . ALA B 1 566 ? 19.625 24.5 8.328 1 92.12 566 ALA B O 1
ATOM 9264 N N . LEU B 1 567 ? 18.906 24.656 6.215 1 93.75 567 LEU B N 1
ATOM 9265 C CA . LEU B 1 567 ? 19.656 25.875 5.949 1 93.75 567 LEU B CA 1
ATOM 9266 C C . LEU B 1 567 ? 19.203 27 6.863 1 93.75 567 LEU B C 1
ATOM 9268 O O . LEU B 1 567 ? 20.031 27.766 7.383 1 93.75 567 LEU B O 1
ATOM 9272 N N . LEU B 1 568 ? 17.891 27.062 7.07 1 90.62 568 LEU B N 1
ATOM 9273 C CA . LEU B 1 568 ? 17.328 28.094 7.941 1 90.62 568 LEU B CA 1
ATOM 9274 C C . LEU B 1 568 ? 17.75 27.859 9.391 1 90.62 568 LEU B C 1
ATOM 9276 O O . LEU B 1 568 ? 18.047 28.812 10.117 1 90.62 568 LEU B O 1
ATOM 9280 N N . ASP B 1 569 ? 17.812 26.641 9.797 1 89 569 ASP B N 1
ATOM 9281 C CA . ASP B 1 569 ? 18.219 26.297 11.156 1 89 569 ASP B CA 1
ATOM 9282 C C . ASP B 1 569 ? 19.672 26.703 11.406 1 89 569 ASP B C 1
ATOM 9284 O O . ASP B 1 569 ? 20.016 27.203 12.477 1 89 569 ASP B O 1
ATOM 9288 N N . PHE B 1 570 ? 20.516 26.469 10.438 1 89.69 570 PHE B N 1
ATOM 9289 C CA . PHE B 1 570 ? 21.922 26.812 10.562 1 89.69 570 PHE B CA 1
ATOM 9290 C C . PHE B 1 570 ? 22.094 28.328 10.602 1 89.69 570 PHE B C 1
ATOM 9292 O O . PHE B 1 570 ? 22.922 28.844 11.359 1 89.69 570 PHE B O 1
ATOM 9299 N N . HIS B 1 571 ? 21.359 28.953 9.812 1 88.38 571 HIS B N 1
ATOM 9300 C CA . HIS B 1 571 ? 21.438 30.406 9.773 1 88.38 571 HIS B CA 1
ATOM 9301 C C . HIS B 1 571 ? 21.047 31.016 11.109 1 88.38 571 HIS B C 1
ATOM 9303 O O . HIS B 1 571 ? 21.641 32 11.547 1 88.38 571 HIS B O 1
ATOM 9309 N N . LYS B 1 572 ? 20.078 30.516 11.758 1 84.88 572 LYS B N 1
ATOM 9310 C CA . LYS B 1 572 ? 19.562 31.016 13.039 1 84.88 572 LYS B CA 1
ATOM 9311 C C . LYS B 1 572 ? 20.656 30.953 14.109 1 84.88 572 LYS B C 1
ATOM 9313 O O . LYS B 1 572 ? 20.688 31.812 15.008 1 84.88 572 LYS B O 1
ATOM 9318 N N . VAL B 1 573 ? 21.516 29.953 13.984 1 84.44 573 VAL B N 1
ATOM 9319 C CA . VAL B 1 573 ? 22.531 29.781 15.016 1 84.44 573 VAL B CA 1
ATOM 9320 C C . VAL B 1 573 ? 23.859 30.375 14.531 1 84.44 573 VAL B C 1
ATOM 9322 O O . VAL B 1 573 ? 24.875 30.266 15.219 1 84.44 573 VAL B O 1
ATOM 9325 N N . GLY B 1 574 ? 23.891 30.922 13.367 1 83.19 574 GLY B N 1
ATOM 9326 C CA . GLY B 1 574 ? 25.078 31.547 12.82 1 83.19 574 GLY B CA 1
ATOM 9327 C C . GLY B 1 574 ? 26.031 30.547 12.188 1 83.19 574 GLY B C 1
ATOM 9328 O O . GLY B 1 574 ? 27.219 30.844 11.992 1 83.19 574 GLY B O 1
ATOM 9329 N N . GLY B 1 575 ? 25.562 29.375 11.953 1 84.88 575 GLY B N 1
ATOM 9330 C CA . GLY B 1 575 ? 26.375 28.359 11.297 1 84.88 575 GLY B CA 1
ATOM 9331 C C . GLY B 1 575 ? 26.219 28.359 9.781 1 84.88 575 GLY B C 1
ATOM 9332 O O . GLY B 1 575 ? 25.359 29.062 9.242 1 84.88 575 GLY B O 1
ATOM 9333 N N . LYS B 1 576 ? 27.203 27.594 9.141 1 88.88 576 LYS B N 1
ATOM 9334 C CA . LYS B 1 576 ? 27.156 27.5 7.684 1 88.88 576 LYS B CA 1
ATOM 9335 C C . LYS B 1 576 ? 27.016 26.047 7.238 1 88.88 576 LYS B C 1
ATOM 9337 O O . LYS B 1 576 ? 27.672 25.156 7.797 1 88.88 576 LYS B O 1
ATOM 9342 N N . LEU B 1 577 ? 26.094 25.922 6.375 1 92.5 577 LEU B N 1
ATOM 9343 C CA . LEU B 1 577 ? 25.891 24.641 5.707 1 92.5 577 LEU B CA 1
ATOM 9344 C C . LEU B 1 577 ? 26.25 24.734 4.23 1 92.5 577 LEU B C 1
ATOM 9346 O O . LEU B 1 577 ? 25.641 25.5 3.484 1 92.5 577 LEU B O 1
ATOM 9350 N N . ILE B 1 578 ? 27.328 23.984 3.822 1 94.12 578 ILE B N 1
ATOM 9351 C CA . ILE B 1 578 ? 27.844 24.094 2.461 1 94.12 578 ILE B CA 1
ATOM 9352 C C . ILE B 1 578 ? 27.641 22.766 1.728 1 94.12 578 ILE B C 1
ATOM 9354 O O . ILE B 1 578 ? 27.938 21.703 2.266 1 94.12 578 ILE B O 1
ATOM 9358 N N . PHE B 1 579 ? 27.109 22.844 0.545 1 95.12 579 PHE B N 1
ATOM 9359 C CA . PHE B 1 579 ? 26.922 21.672 -0.292 1 95.12 579 PHE B CA 1
ATOM 9360 C C . PHE B 1 579 ? 28.094 21.484 -1.247 1 95.12 579 PHE B C 1
ATOM 9362 O O . PHE B 1 579 ? 28.516 22.438 -1.914 1 95.12 579 PHE B O 1
ATOM 9369 N N . THR B 1 580 ? 28.609 20.266 -1.258 1 93.75 580 THR B N 1
ATOM 9370 C CA . THR B 1 580 ? 29.75 20.016 -2.131 1 93.75 580 THR B CA 1
ATOM 9371 C C . THR B 1 580 ? 29.516 18.781 -2.992 1 93.75 580 THR B C 1
ATOM 9373 O O . THR B 1 580 ? 28.641 17.969 -2.689 1 93.75 580 THR B O 1
ATOM 9376 N N . LYS B 1 581 ? 30.219 18.688 -4.125 1 93.56 581 LYS B N 1
ATOM 9377 C CA . LYS B 1 581 ? 30.266 17.547 -5.031 1 93.56 581 LYS B CA 1
ATOM 9378 C C . LYS B 1 581 ? 28.875 17.203 -5.566 1 93.56 581 LYS B C 1
ATOM 9380 O O . LYS B 1 581 ? 28.453 16.047 -5.535 1 93.56 581 LYS B O 1
ATOM 9385 N N . LEU B 1 582 ? 28.25 18.25 -5.996 1 92.44 582 LEU B N 1
ATOM 9386 C CA . LEU B 1 582 ? 26.906 18.078 -6.531 1 92.44 582 LEU B CA 1
ATOM 9387 C C . LEU B 1 582 ? 26.953 17.547 -7.957 1 92.44 582 LEU B C 1
ATOM 9389 O O . LEU B 1 582 ? 27.75 18 -8.773 1 92.44 582 LEU B O 1
ATOM 9393 N N . GLN B 1 583 ? 26.203 16.562 -8.195 1 90.69 583 GLN B N 1
ATOM 9394 C CA . GLN B 1 583 ? 26 16.125 -9.578 1 90.69 583 GLN B CA 1
ATOM 9395 C C . GLN B 1 583 ? 25.25 17.172 -10.383 1 90.69 583 GLN B C 1
ATOM 9397 O O . GLN B 1 583 ? 24.531 18 -9.82 1 90.69 583 GLN B O 1
ATOM 9402 N N . PRO B 1 584 ? 25.453 17.188 -11.68 1 89.88 584 PRO B N 1
ATOM 9403 C CA . PRO B 1 584 ? 24.891 18.25 -12.516 1 89.88 584 PRO B CA 1
ATOM 9404 C C . PRO B 1 584 ? 23.391 18.422 -12.32 1 89.88 584 PRO B C 1
ATOM 9406 O O . PRO B 1 584 ? 22.906 19.547 -12.195 1 89.88 584 PRO B O 1
ATOM 9409 N N . LEU B 1 585 ? 22.719 17.344 -12.242 1 90.69 585 LEU B N 1
ATOM 9410 C CA . LEU B 1 585 ? 21.281 17.422 -12.086 1 90.69 585 LEU B CA 1
ATOM 9411 C C . LEU B 1 585 ? 20.906 18 -10.727 1 90.69 585 LEU B C 1
ATOM 9413 O O . LEU B 1 585 ? 19.984 18.812 -10.617 1 90.69 585 LEU B O 1
ATOM 9417 N N . VAL B 1 586 ? 21.594 17.609 -9.75 1 92.31 586 VAL B N 1
ATOM 9418 C CA . VAL B 1 586 ? 21.328 18.078 -8.391 1 92.31 586 VAL B CA 1
ATOM 9419 C C . VAL B 1 586 ? 21.641 19.562 -8.281 1 92.31 586 VAL B C 1
ATOM 9421 O O . VAL B 1 586 ? 20.938 20.312 -7.594 1 92.31 586 VAL B O 1
ATOM 9424 N N . TYR B 1 587 ? 22.719 19.922 -8.984 1 93.12 587 TYR B N 1
ATOM 9425 C CA . TYR B 1 587 ? 23.109 21.328 -9 1 93.12 587 TYR B CA 1
ATOM 9426 C C . TYR B 1 587 ? 21.984 22.188 -9.578 1 93.12 587 TYR B C 1
ATOM 9428 O O . TYR B 1 587 ? 21.625 23.219 -8.992 1 93.12 587 TYR B O 1
ATOM 9436 N N . VAL B 1 588 ? 21.438 21.781 -10.648 1 92.56 588 VAL B N 1
ATOM 9437 C CA . VAL B 1 588 ? 20.375 22.531 -11.312 1 92.56 588 VAL B CA 1
ATOM 9438 C C . VAL B 1 588 ? 19.125 22.547 -10.43 1 92.56 588 VAL B C 1
ATOM 9440 O O . VAL B 1 588 ? 18.438 23.562 -10.336 1 92.56 588 VAL B O 1
ATOM 9443 N N . GLN B 1 589 ? 18.797 21.422 -9.812 1 93.88 589 GLN B N 1
ATOM 9444 C CA . GLN B 1 589 ? 17.609 21.328 -8.961 1 93.88 589 GLN B CA 1
ATOM 9445 C C . GLN B 1 589 ? 17.703 22.266 -7.766 1 93.88 589 GLN B C 1
ATOM 9447 O O . GLN B 1 589 ? 16.75 22.969 -7.434 1 93.88 589 GLN B O 1
ATOM 9452 N N . LEU B 1 590 ? 18.859 22.312 -7.18 1 94.06 590 LEU B N 1
ATOM 9453 C CA . LEU B 1 590 ? 19.047 23.172 -6.012 1 94.06 590 LEU B CA 1
ATOM 9454 C C . LEU B 1 590 ? 19.047 24.641 -6.414 1 94.06 590 LEU B C 1
ATOM 9456 O O . LEU B 1 590 ? 18.531 25.5 -5.684 1 94.06 590 LEU B O 1
ATOM 9460 N N . THR B 1 591 ? 19.656 24.938 -7.516 1 93.38 591 THR B N 1
ATOM 9461 C CA . THR B 1 591 ? 19.688 26.312 -8 1 93.38 591 THR B CA 1
ATOM 9462 C C . THR B 1 591 ? 18.281 26.781 -8.352 1 93.38 591 THR B C 1
ATOM 9464 O O . THR B 1 591 ? 17.906 27.938 -8.078 1 93.38 591 THR B O 1
ATOM 9467 N N . ASN B 1 592 ? 17.516 25.906 -8.922 1 93.44 592 ASN B N 1
ATOM 9468 C CA . ASN B 1 592 ? 16.141 26.234 -9.273 1 93.44 592 ASN B CA 1
ATOM 9469 C C . ASN B 1 592 ? 15.273 26.391 -8.023 1 93.44 592 ASN B C 1
ATOM 9471 O O . ASN B 1 592 ? 14.305 27.156 -8.023 1 93.44 592 ASN B O 1
ATOM 9475 N N . ALA B 1 593 ? 15.625 25.594 -7.062 1 92.44 593 ALA B N 1
ATOM 9476 C CA . ALA B 1 593 ? 14.859 25.672 -5.82 1 92.44 593 ALA B CA 1
ATOM 9477 C C . ALA B 1 593 ? 15.086 27.016 -5.117 1 92.44 593 ALA B C 1
ATOM 9479 O O . ALA B 1 593 ? 14.234 27.484 -4.367 1 92.44 593 ALA B O 1
ATOM 9480 N N . ASN B 1 594 ? 16.172 27.625 -5.367 1 90.75 594 ASN B N 1
ATOM 9481 C CA . ASN B 1 594 ? 16.531 28.922 -4.82 1 90.75 594 ASN B CA 1
ATOM 9482 C C . ASN B 1 594 ? 16.328 28.969 -3.307 1 90.75 594 ASN B C 1
ATOM 9484 O O . ASN B 1 594 ? 15.625 29.828 -2.789 1 90.75 594 ASN B O 1
ATOM 9488 N N . LEU B 1 595 ? 17.062 28.094 -2.656 1 92.62 595 LEU B N 1
ATOM 9489 C CA . LEU B 1 595 ? 16.953 28.016 -1.204 1 92.62 595 LEU B CA 1
ATOM 9490 C C . LEU B 1 595 ? 17.672 29.172 -0.538 1 92.62 595 LEU B C 1
ATOM 9492 O O . LEU B 1 595 ? 18.734 29.594 -0.998 1 92.62 595 LEU B O 1
ATOM 9496 N N . GLU B 1 596 ? 17.094 29.672 0.502 1 90.62 596 GLU B N 1
ATOM 9497 C CA . GLU B 1 596 ? 17.688 30.797 1.229 1 90.62 596 GLU B CA 1
ATOM 9498 C C . GLU B 1 596 ? 18.984 30.375 1.92 1 90.62 596 GLU B C 1
ATOM 9500 O O . GLU B 1 596 ? 19.047 29.328 2.555 1 90.62 596 GLU B O 1
ATOM 9505 N N . HIS B 1 597 ? 20.094 31.125 1.718 1 90.31 597 HIS B N 1
ATOM 9506 C CA . HIS B 1 597 ? 21.375 30.984 2.41 1 90.31 597 HIS B CA 1
ATOM 9507 C C . HIS B 1 597 ? 22.156 29.781 1.884 1 90.31 597 HIS B C 1
ATOM 9509 O O . HIS B 1 597 ? 23.016 29.234 2.582 1 90.31 597 HIS B O 1
ATOM 9515 N N . MET B 1 598 ? 21.797 29.344 0.71 1 92.69 598 MET B N 1
ATOM 9516 C CA . MET B 1 598 ? 22.453 28.188 0.128 1 92.69 598 MET B CA 1
ATOM 9517 C C . MET B 1 598 ? 23.859 28.531 -0.336 1 92.69 598 MET B C 1
ATOM 9519 O O . MET B 1 598 ? 24.062 29.562 -0.978 1 92.69 598 MET B O 1
ATOM 9523 N N . ILE B 1 599 ? 24.844 27.75 0.061 1 92.94 599 ILE B N 1
ATOM 9524 C CA . ILE B 1 599 ? 26.234 27.906 -0.361 1 92.94 599 ILE B CA 1
ATOM 9525 C C . ILE B 1 599 ? 26.688 26.641 -1.099 1 92.94 599 ILE B C 1
ATOM 9527 O O . ILE B 1 599 ? 26.594 25.531 -0.557 1 92.94 599 ILE B O 1
ATOM 9531 N N . LEU B 1 600 ? 27.062 26.844 -2.307 1 94.25 600 LEU B N 1
ATOM 9532 C CA . LEU B 1 600 ? 27.5 25.719 -3.135 1 94.25 600 LEU B CA 1
ATOM 9533 C C . LEU B 1 600 ? 29 25.781 -3.398 1 94.25 600 LEU B C 1
ATOM 9535 O O . LEU B 1 600 ? 29.547 26.875 -3.588 1 94.25 600 LEU B O 1
ATOM 9539 N N . ALA B 1 601 ? 29.656 24.672 -3.232 1 92.62 601 ALA B N 1
ATOM 9540 C CA . ALA B 1 601 ? 31.078 24.531 -3.568 1 92.62 601 ALA B CA 1
ATOM 9541 C C . ALA B 1 601 ? 31.312 23.281 -4.395 1 92.62 601 ALA B C 1
ATOM 9543 O O . ALA B 1 601 ? 30.609 22.281 -4.234 1 92.62 601 ALA B O 1
ATOM 9544 N N . GLY B 1 602 ? 32.188 23.344 -5.223 1 90.81 602 GLY B N 1
ATOM 9545 C CA . GLY B 1 602 ? 32.5 22.203 -6.074 1 90.81 602 GLY B CA 1
ATOM 9546 C C . GLY B 1 602 ? 33.219 21.078 -5.344 1 90.81 602 GLY B C 1
ATOM 9547 O O . GLY B 1 602 ? 32.938 19.906 -5.602 1 90.81 602 GLY B O 1
ATOM 9548 N N . THR B 1 603 ? 34.188 21.5 -4.484 1 90.44 603 THR B N 1
ATOM 9549 C CA . THR B 1 603 ? 34.969 20.516 -3.746 1 90.44 603 THR B CA 1
ATOM 9550 C C . THR B 1 603 ? 35 20.844 -2.26 1 90.44 603 THR B C 1
ATOM 9552 O O . THR B 1 603 ? 34.594 21.938 -1.855 1 90.44 603 THR B O 1
ATOM 9555 N N . VAL B 1 604 ? 35.469 19.875 -1.506 1 89.31 604 VAL B N 1
ATOM 9556 C CA . VAL B 1 604 ? 35.562 20.062 -0.062 1 89.31 604 VAL B CA 1
ATOM 9557 C C . VAL B 1 604 ? 36.594 21.141 0.247 1 89.31 604 VAL B C 1
ATOM 9559 O O . VAL B 1 604 ? 36.438 21.922 1.182 1 89.31 604 VAL B O 1
ATOM 9562 N N . GLU B 1 605 ? 37.625 21.172 -0.589 1 85.94 605 GLU B N 1
ATOM 9563 C CA . GLU B 1 605 ? 38.688 22.156 -0.401 1 85.94 605 GLU B CA 1
ATOM 9564 C C . GLU B 1 605 ? 38.156 23.578 -0.621 1 85.94 605 GLU B C 1
ATOM 9566 O O . GLU B 1 605 ? 38.469 24.484 0.145 1 85.94 605 GLU B O 1
ATOM 9571 N N . GLU B 1 606 ? 37.406 23.688 -1.624 1 88.38 606 GLU B N 1
ATOM 9572 C CA . GLU B 1 606 ? 36.812 25 -1.909 1 88.38 606 GLU B CA 1
ATOM 9573 C C . GLU B 1 606 ? 35.875 25.422 -0.786 1 88.38 606 GLU B C 1
ATOM 9575 O O . GLU B 1 606 ? 35.781 26.609 -0.458 1 88.38 606 GLU B O 1
ATOM 9580 N N . ALA B 1 607 ? 35.156 24.5 -0.27 1 89.94 607 ALA B N 1
ATOM 9581 C CA . ALA B 1 607 ? 34.25 24.781 0.841 1 89.94 607 ALA B CA 1
ATOM 9582 C C . ALA B 1 607 ? 35 25.25 2.07 1 89.94 607 ALA B C 1
ATOM 9584 O O . ALA B 1 607 ? 34.531 26.141 2.789 1 89.94 607 ALA B O 1
ATOM 9585 N N . MET B 1 608 ? 36.125 24.672 2.287 1 85.5 608 MET B N 1
ATOM 9586 C CA . MET B 1 608 ? 36.969 25.047 3.432 1 85.5 608 MET B CA 1
ATOM 9587 C C . MET B 1 608 ? 37.5 26.453 3.268 1 85.5 608 MET B C 1
ATOM 9589 O O . MET B 1 608 ? 37.656 27.188 4.25 1 85.5 608 MET B O 1
ATOM 9593 N N . ASP B 1 609 ? 37.781 26.75 2.018 1 83.81 609 ASP B N 1
ATOM 9594 C CA . ASP B 1 609 ? 38.25 28.109 1.738 1 83.81 609 ASP B CA 1
ATOM 9595 C C . ASP B 1 609 ? 37.156 29.141 2.07 1 83.81 609 ASP B C 1
ATOM 9597 O O . ASP B 1 609 ? 37.469 30.219 2.576 1 83.81 609 ASP B O 1
ATOM 9601 N N . ILE B 1 610 ? 36 28.797 1.751 1 84.81 610 ILE B N 1
ATOM 9602 C CA . ILE B 1 610 ? 34.906 29.688 2.021 1 84.81 610 ILE B CA 1
ATOM 9603 C C . ILE B 1 610 ? 34.719 29.875 3.527 1 84.81 610 ILE B C 1
ATOM 9605 O O . ILE B 1 610 ? 34.438 30.984 4 1 84.81 610 ILE B O 1
ATOM 9609 N N . VAL B 1 611 ? 34.875 28.812 4.25 1 81.69 611 VAL B N 1
ATOM 9610 C CA . VAL B 1 611 ? 34.719 28.828 5.699 1 81.69 611 VAL B CA 1
ATOM 9611 C C . VAL B 1 611 ? 35.844 29.656 6.324 1 81.69 611 VAL B C 1
ATOM 9613 O O . VAL B 1 611 ? 35.625 30.391 7.293 1 81.69 611 VAL B O 1
ATOM 9616 N N . SER B 1 612 ? 37.094 29.547 5.824 1 76.38 612 SER B N 1
ATOM 9617 C CA . SER B 1 612 ? 38.25 30.25 6.367 1 76.38 612 SER B CA 1
ATOM 9618 C C . SER B 1 612 ? 38.156 31.75 6.098 1 76.38 612 SER B C 1
ATOM 9620 O O . SER B 1 612 ? 38.594 32.562 6.914 1 76.38 612 SER B O 1
ATOM 9622 N N . GLU B 1 613 ? 37.719 32.062 4.973 1 72.31 613 GLU B N 1
ATOM 9623 C CA . GLU B 1 613 ? 37.594 33.469 4.625 1 72.31 613 GLU B CA 1
ATOM 9624 C C . GLU B 1 613 ? 36.625 34.188 5.547 1 72.31 613 GLU B C 1
ATOM 9626 O O . GLU B 1 613 ? 36.812 35.375 5.867 1 72.31 613 GLU B O 1
ATOM 9631 N N . ASP B 1 614 ? 35.656 33.562 5.977 1 64.62 614 ASP B N 1
ATOM 9632 C CA . ASP B 1 614 ? 34.656 34.188 6.844 1 64.62 614 ASP B CA 1
ATOM 9633 C C . ASP B 1 614 ? 35.188 34.375 8.258 1 64.62 614 ASP B C 1
ATOM 9635 O O . ASP B 1 614 ? 34.844 35.344 8.938 1 64.62 614 ASP B O 1
ATOM 9639 N N . VAL B 1 615 ? 36.062 33.5 8.648 1 56.06 615 VAL B N 1
ATOM 9640 C CA . VAL B 1 615 ? 36.656 33.625 9.977 1 56.06 615 VAL B CA 1
ATOM 9641 C C . VAL B 1 615 ? 37.688 34.75 9.977 1 56.06 615 VAL B C 1
ATOM 9643 O O . VAL B 1 615 ? 37.812 35.469 10.953 1 56.06 615 VAL B O 1
ATOM 9646 N N . SER B 1 616 ? 38.375 34.875 8.906 1 50.47 616 SER B N 1
ATOM 9647 C CA . SER B 1 616 ? 39.375 35.938 8.828 1 50.47 616 SER B CA 1
ATOM 9648 C C . SER B 1 616 ? 38.688 37.312 8.766 1 50.47 616 SER B C 1
ATOM 9650 O O . SER B 1 616 ? 39.25 38.281 9.25 1 50.47 616 SER B O 1
ATOM 9652 N N . SER B 1 617 ? 37.594 37.281 8.242 1 47.75 617 SER B N 1
ATOM 9653 C CA . SER B 1 617 ? 36.906 38.562 8.133 1 47.75 617 SER B CA 1
ATOM 9654 C C . SER B 1 617 ? 36.094 38.875 9.398 1 47.75 617 SER B C 1
ATOM 9656 O O . SER B 1 617 ? 35.656 40 9.602 1 47.75 617 SER B O 1
ATOM 9658 N N . ALA B 1 618 ? 35.969 38.062 10.242 1 44.16 618 ALA B N 1
ATOM 9659 C CA . ALA B 1 618 ? 35.312 38.281 11.531 1 44.16 618 ALA B CA 1
ATOM 9660 C C . ALA B 1 618 ? 36.312 38.688 12.594 1 44.16 618 ALA B C 1
ATOM 9662 O O . ALA B 1 618 ? 37.406 38.125 12.68 1 44.16 618 ALA B O 1
#

Organism: Stichopus japonicus (NCBI:txid307972)

Secondary structure (DSSP, 8-state):
-------------------HHHHHHHHHHHHHHHHTSHHHHHHH-HHHHHHTT--THHHHHHHHHHHHHHHHHHHHHHHHHHHHTS-THHHHHHHHHHHHHHHHH-S-TTPPEE--HHHHHHHHTTPPBPSS-SSSB-HHHHHHHHHHHHHHHHHHHHTT-GGGGGGS-HHHHHHHHHHHHHHHHHHHHHHHHT-----SSHHHHHHHHHHTGGG--HHHHHHHHHHHHHHHHHHHHHHHHHHHHHTTTTS---HHHHHHHHHHHHHHHTHHHHHHHHHHHHHHHHHHTT-TTSS-B------S--------S-HHHHHHTHHHHHHHHHHHHHHHHHHHHHHHHHTT----HHHHHHHHHHHHHHHGGGTPPP-EE-HHHHHHHHHTT--STHHHHHHHHHHHHHHHHSHHHHTT-BHHHHHHHHHHHTGGG--THHHHHHHHH-GGGHHHHHHHHHHHHHT-HHHHHHHHHHHHHHHHHHHHHS--EEEEEEETT-TTS-TT-TT--EEEEEEESS---HHHHHHHHHHHHHHHTSTT--S-EEEE-TT-----HHHHHHHHHHHHHHHHTT--EEEES--HHHHHHHHHHT-TT-EEESSHHHHHHHHHHHHHH-/-------------------HHHHHHHHHHHHHHHHTSHHHHHHH-HHHHHHTT--THHHHHHHHHHHHHHHHHHHHHHHHHHHHTS-THHHHHHHHHHHHHHHHH-S-TTPPEE--HHHHHHHHTTPPBPSS-SSSB-HHHHHHHHHHHHHHHHHHHHTT-GGGGGGS-HHHHHHHHHHHHHHHHHHHHHHHHT-----SSHHHHHHHHHHTGGG--HHHHHHHHHHHHHHHHHHHHHHHHHHHHHTTTTS---HHHHHHHHHHHHHHHTHHHHHHHHHHHHHHHHHHTT-TTSS-B------S--------S-HHHHHHTHHHHHHHHHHHHHHHHHHHHHHHHHTT----HHHHHHHHHHHHHHHGGGTPPP-EE-HHHHHHHHHTT--STHHHHHHHHHHHHHHHHSHHHHTT-BHHHHHHHHHHHTGGG--THHHHHHHHH-GGGHHHHHHHHHHHHHT-HHHHHHHHHHHHHHHHHHHHHS--EEEEEEETT-TTS-TT-TT--EEEEEEESS---HHHHHHHHHHHHHHHTSTT--S-EEEE-TT-----HHHHHHHHHHHHHHHHTT--EEEES--HHHHHHHHHHT-TT-EEESSHHHHHHHHHHHHHH-

Solvent-accessible surface area (backbone atoms only — not comparable to full-atom values): 61724 Å² total; per-residue (Å²): 135,82,80,83,75,77,83,76,79,73,74,74,77,74,76,68,74,68,43,64,60,48,41,48,44,40,44,45,44,47,42,46,51,47,50,66,30,70,69,38,45,52,69,59,28,39,38,64,59,51,62,73,68,62,52,78,80,43,49,60,31,16,51,53,28,16,52,52,38,34,54,41,42,52,59,49,14,34,44,26,14,50,56,30,31,39,62,44,42,39,12,51,38,19,29,19,54,23,12,32,42,31,22,37,29,30,64,43,54,39,52,36,46,16,54,28,67,69,51,16,47,57,54,32,73,56,43,46,65,24,90,85,39,84,80,32,32,35,61,64,55,48,17,33,46,10,31,50,20,6,51,52,25,36,49,33,23,75,67,63,46,41,68,61,54,36,65,62,41,51,38,34,50,46,14,41,29,37,31,50,42,50,54,52,52,59,63,35,45,37,38,26,32,47,50,89,82,88,63,91,41,69,68,48,40,55,50,49,50,64,72,46,51,85,61,49,32,66,56,17,32,48,47,12,52,51,40,36,50,52,47,55,52,35,51,53,48,40,57,50,50,51,54,48,60,72,42,40,88,73,46,88,67,54,72,70,54,47,52,51,50,50,51,48,48,52,47,32,69,32,37,63,38,52,49,47,52,50,50,19,50,51,46,45,51,35,41,75,70,69,55,62,75,64,53,59,47,63,39,91,45,71,60,57,84,53,76,40,79,56,72,80,84,47,68,68,59,47,56,65,38,51,72,52,55,60,48,58,41,45,54,36,45,46,53,25,50,51,53,32,43,52,52,19,57,75,70,70,47,80,62,53,58,33,44,42,30,37,18,53,7,49,24,16,36,60,23,11,39,36,45,6,49,60,53,26,47,31,68,67,46,15,49,42,22,49,76,44,52,46,71,40,32,59,20,32,33,49,21,11,50,51,41,44,49,37,40,62,69,40,28,75,65,52,24,37,29,38,41,10,39,37,34,27,52,52,55,64,67,36,51,86,37,58,53,70,66,52,56,56,49,26,59,57,38,29,56,74,49,46,51,23,16,49,46,6,22,50,34,24,65,73,73,33,56,65,57,6,49,53,51,7,44,50,48,44,47,48,66,66,42,51,56,57,28,57,63,62,71,48,77,44,81,44,48,56,87,44,93,77,61,63,88,76,46,89,86,45,61,61,28,40,38,38,35,42,72,50,57,47,39,46,35,19,17,60,47,51,30,50,53,54,49,54,50,63,68,38,88,86,45,81,47,42,36,34,40,35,30,73,47,28,70,54,60,39,61,39,20,50,52,28,50,38,50,40,38,50,54,29,51,77,74,73,43,48,58,33,41,18,36,61,36,72,62,35,45,51,23,50,60,57,58,60,48,66,82,69,41,80,29,72,38,70,67,55,42,40,50,56,56,50,53,54,54,70,70,96,135,82,80,79,74,78,81,76,79,73,74,72,76,73,76,68,75,68,44,65,60,50,42,48,46,40,44,46,45,46,42,47,52,46,50,66,30,70,68,38,45,50,68,59,28,38,39,63,59,51,62,75,66,63,52,79,77,44,48,59,29,15,50,52,28,16,53,51,40,33,54,40,41,51,59,49,13,35,43,26,14,50,57,30,31,40,61,43,42,38,13,51,38,18,29,18,54,23,12,33,42,32,21,38,30,30,64,44,55,40,53,36,45,16,55,26,65,68,52,17,50,55,53,31,73,55,43,47,67,22,88,85,40,85,80,33,32,33,62,64,56,48,18,31,46,10,31,51,20,6,50,52,25,36,49,33,24,75,66,63,46,43,67,62,55,33,64,62,42,51,38,36,51,45,14,40,30,37,30,48,41,51,54,52,51,60,64,35,45,37,37,26,32,48,50,87,80,89,63,90,43,68,68,49,40,54,51,49,49,65,71,45,52,85,61,49,32,64,57,18,32,48,47,12,51,51,39,34,51,51,48,54,52,34,51,55,47,40,57,50,50,51,53,48,60,71,40,38,88,72,47,87,66,55,72,70,54,48,51,48,51,48,52,48,50,51,47,31,68,34,36,63,38,54,49,48,53,49,50,20,50,50,45,46,50,34,41,75,70,69,54,64,74,67,53,58,47,64,41,91,44,72,61,59,85,52,76,39,79,58,72,79,83,48,66,69,61,47,56,65,38,50,73,51,55,59,47,58,39,46,54,36,44,46,53,24,50,52,53,32,42,54,52,20,58,75,70,70,46,79,62,51,58,33,44,42,30,36,20,52,7,49,24,15,36,60,23,10,39,36,44,7,49,58,52,25,47,32,70,68,46,16,49,41,21,48,76,44,53,45,69,40,32,60,21,32,34,49,21,11,50,51,40,45,50,40,39,62,70,41,28,74,65,51,24,37,30,38,40,10,38,37,33,27,53,52,56,62,68,36,51,85,38,58,53,71,66,54,57,56,49,26,58,56,38,28,56,74,47,46,52,24,16,49,45,6,22,50,34,22,64,73,72,32,55,65,58,5,49,53,50,8,43,49,48,44,47,48,67,66,43,51,56,57,30,58,61,62,70,48,77,44,81,46,48,52,87,45,94,77,59,63,89,79,46,88,85,46,60,61,28,41,36,36,35,42,72,49,58,49,41,45,34,18,18,61,47,50,28,51,54,53,48,54,49,62,70,38,86,84,47,81,47,41,36,34,39,37,31,74,47,30,70,56,59,40,63,40,22,51,52,27,51,39,50,39,38,51,54,30,51,76,73,71,40,48,57,33,40,18,38,59,36,71,63,34,47,51,25,49,61,58,59,60,48,68,82,68,42,80,28,72,38,70,67,55,43,42,50,57,55,50,53,53,55,70,72,96

Sequence (1236 aa):
MEENEPIDDKDDEDYGEGSDAAQLIEKSKSSLRRYCSAESWKKRLPLLAWASTYKLEYLFYDVFASVVTSLTEIPQALAYAAIAGLPFEYGLYTGVLSSVIYGVLGSAKDVSIGPNVLVSLLVSSFGILHIKDFIRHDPKYIILLTFCSGIIQIILACTRLGAISSFISTSVLVGFGNAAALIISIRQLKFLLGLTFKSTSIFDEIRLVFANIGQTNYWDLIVGVVSLLILILLSKIATDVKQWQLKKDEVELSRWQRSCVWILWIISLSRIVLVVYTMTLITWILDLQGKSGFINIVGNVTSGINIQVPEIGNLHSYQAISVAIIVVPLMPFVLNYTVAKKYGRLNSYKVEDNQEFLALGFCNFLGSFVSAYPVTASNIRSSIMYHADVKTGLSSIITGGIMFIALLFMTPLMEFIPLASLAAVVFISLYPYIRIRVFKKMWNVNKLDLIPTLATFFCSLLVDVVYGIVIGIAVDLVILLLPIARPHFSMTITYSGGNQVTAANPFVTPAYVIQVESSVKYPAGDFLAEYLYDLTSSPDYVRPIILDFTHVSKLDITSVEYLGQALLDFHKVGGKLIFTKLQPLVYVQLTNANLEHMILAGTVEEAMDIVSEDVSSAMEENEPIDDKDDEDYGEGSDAAQLIEKSKSSLRRYCSAESWKKRLPLLAWASTYKLEYLFYDVFASVVTSLTEIPQALAYAAIAGLPFEYGLYTGVLSSVIYGVLGSAKDVSIGPNVLVSLLVSSFGILHIKDFIRHDPKYIILLTFCSGIIQIILACTRLGAISSFISTSVLVGFGNAAALIISIRQLKFLLGLTFKSTSIFDEIRLVFANIGQTNYWDLIVGVVSLLILILLSKIATDVKQWQLKKDEVELSRWQRSCVWILWIISLSRIVLVVYTMTLITWILDLQGKSGFINIVGNVTSGINIQVPEIGNLHSYQAISVAIIVVPLMPFVLNYTVAKKYGRLNSYKVEDNQEFLALGFCNFLGSFVSAYPVTASNIRSSIMYHADVKTGLSSIITGGIMFIALLFMTPLMEFIPLASLAAVVFISLYPYIRIRVFKKMWNVNKLDLIPTLATFFCSLLVDVVYGIVIGIAVDLVILLLPIARPHFSMTITYSGGNQVTAANPFVTPAYVIQVESSVKYPAGDFLAEYLYDLTSSPDYVRPIILDFTHVSKLDITSVEYLGQALLDFHKVGGKLIFTKLQPLVYVQLTNANLEHMILAGTVEEAMDIVSEDVSSA

Foldseek 3Di:
DDDPPDPPPPPPPCPPPCPPVSCVVVCLVVVLVVCPDPVVVCVQWCCNVQVVVDDPVLVVLLQLLLVLLLLLQLLLLQLLCVLLQHASQLSLLFQQLLLQLCLTQPPFQLWRKGRDNLLSNLNSQLFDADPVHNRGGDLLLLLLLLQLLLVVLQVCLSSVVLCVLVLQDPLLLLLLLQLSLVQLLLVLVCQLQVHDDDDDASVRSNVVCVVCVVVGQVVSNVLQVVLLVQLVVLLVLLVVLVVCVVCCVPDVQDPVRVVVSVVSNSCSLNSLSVSQVVQLVVLVVCVVVVNHDSFAFSAAHDFDWAFDDRDDPDVVSCVSCVLVSPQSSRVLLSVQVVLRCVLCVVVVHDGDSSSSSNSQSCSSNVSSRRSHGRMHTANSSSVSSSSSPNDGSVSSSVSSVVSNVCRHPVRVSRRSGGSSSSSSSSSVSSVVSNDPVVCVVCVVPPVLSNVLSVQLNVCCRPPNNSVSSVVSSVSSVCVVCVCVLPDDKDKDKDWQPGPPDDPPDPLIAIEIEIETPAANELSNLQVVLVVLLVLLPPVVNQHAYEYECQHHDDYDPNNLVSVLVSCVSQVVSPYHYEYECDDPHRVVVNVVVVRPRYHYDHHPNRVSVVRSVVVVVD/DDPPPPPPPPPPPCPPPCPPCSVVVVCLVVVVVVCPDPVVVCVQWCCNVQVVVDDPVQVVLLLLLLVLLLLLQLLLLQLLCVLLQHASQLSLLFQQLLLQLCLTQPPFQLWRKGRDNLLSNLNSQLFDADPVHNRGGDLLLLLLLLQLLLVVLQVCLSSVVLVVLVLQDPLLLLLLLQLSLVQLLLVLVCQLQVHDDDADASVRSNVVCVVCVVVGQVVSNVLQVVLLVQLVVLLVLLVVLVVCVVCCVPDVDDPVRVVVSVVSNSCSLNSLSVSQVVQLVVLVVCVVVVNHDSFAFSAAHDFDWAFDDRDDPDVVSCVSCVLVSPQSSRVLLSVQVVLRVVLCVVVVHDGDSSSSSNSQSCSSNVSSRRSHGRMHTANSSSVSSSVSPNDGSVSSSVSSVVSNVCRHPVRVSRRSGGSSSSSSSSSVSSVVSNDPVVCVVCVVPPVLSNVLSVQLNVCCRPPNNSVSSVRSSVSSVCVVCVCVLPPDKDKDKDWQPGPPDDPPPPLIAIEIEIETPAANELSNLQVVLVVLLVLLPPVVNQHAYEYECQHHDDYDPNNLVSVLVSCVSQVVSPYHYEYECDDPRRVVVNVVSVRPRYHYDHHPNRVSVVRSVVVVVD

InterPro domains:
  IPR001902 SLC26A/SulP transporter [PTHR11814] (28-611)
  IPR002645 STAS domain [PF01740] (512-607)
  IPR002645 STAS domain [PS50801] (513-618)
  IPR011547 SLC26A/SulP transporter domain [PF00916] (60-454)
  IPR036513 STAS domain superfamily [G3DSA:3.30.750.24] (507-614)
  IPR036513 STAS domain superfamily [SSF52091] (512-611)

Nearest PDB structures (foldseek):
  7v75-assembly1_A-2  TM=7.627E-01  e=2.636E-31  Homo sapiens
  7v73-assembly1_A  TM=7.740E-01  e=4.190E-31  Homo sapiens
  7lhv-assembly1_B  TM=7.843E-01  e=5.028E-30  Arabidopsis thaliana
  5da0-assembly1_A  TM=7.274E-01  e=4.684E-17  Deinococcus geothermalis DSM 11300
  6ki1-assembly1_A  TM=8.323E-01  e=6.115E-13  Synechocystis sp. PCC 6803